Protein AF-A0A2V3XZT0-F1 (afdb_monomer_lite)

Structure (mmCIF, N/CA/C/O backbone):
data_AF-A0A2V3XZT0-F1
#
_entry.id   AF-A0A2V3XZT0-F1
#
loop_
_atom_site.group_PDB
_atom_site.id
_atom_site.type_symbol
_atom_site.label_atom_id
_atom_site.label_alt_id
_atom_site.label_comp_id
_atom_site.label_asym_id
_atom_site.label_entity_id
_atom_site.label_seq_id
_atom_site.pdbx_PDB_ins_code
_atom_site.Cartn_x
_atom_site.Cartn_y
_atom_site.Cartn_z
_atom_site.occupancy
_atom_site.B_iso_or_equiv
_atom_site.auth_seq_id
_atom_site.auth_comp_id
_atom_site.auth_asym_id
_atom_site.auth_atom_id
_atom_site.pdbx_PDB_model_num
ATOM 1 N N . MET A 1 1 ? -25.931 -14.740 40.060 1.00 30.27 1 MET A N 1
ATOM 2 C CA . MET A 1 1 ? -24.559 -14.560 39.547 1.00 30.27 1 MET A CA 1
ATOM 3 C C . MET A 1 1 ? -23.909 -15.933 39.500 1.00 30.27 1 MET A C 1
ATOM 5 O O . MET A 1 1 ? -23.509 -16.426 40.545 1.00 30.27 1 MET A O 1
ATOM 9 N N . GLN A 1 2 ? -23.904 -16.601 38.345 1.00 38.12 2 GLN A N 1
ATOM 10 C CA . GLN A 1 2 ? -23.021 -17.755 38.141 1.00 38.12 2 GLN A CA 1
ATOM 11 C C . GLN A 1 2 ? -21.610 -17.191 37.955 1.00 38.12 2 GLN A C 1
ATOM 13 O O . GLN A 1 2 ? -21.420 -16.296 37.134 1.00 38.12 2 GLN A O 1
ATOM 18 N N . GLY A 1 3 ? -20.660 -17.619 38.788 1.00 48.31 3 GLY A N 1
ATOM 19 C CA . GLY A 1 3 ? -19.266 -17.203 38.662 1.00 48.31 3 GLY A CA 1
ATOM 20 C C . GLY A 1 3 ? -18.718 -17.677 37.321 1.00 48.31 3 GLY A C 1
ATOM 21 O O . GLY A 1 3 ? -18.852 -18.849 36.986 1.00 48.31 3 GLY A O 1
ATOM 22 N N . TYR A 1 4 ? -18.152 -16.764 36.538 1.00 56.62 4 TYR A N 1
ATOM 23 C CA . TYR A 1 4 ? -17.498 -17.104 35.281 1.00 56.62 4 TYR A CA 1
ATOM 24 C C . TYR A 1 4 ? -16.163 -17.788 35.611 1.00 56.62 4 TYR A C 1
ATOM 26 O O . TYR A 1 4 ? -15.221 -17.123 36.044 1.00 56.62 4 TYR A O 1
ATOM 34 N N . TYR A 1 5 ? -16.107 -19.116 35.498 1.00 74.38 5 TYR A N 1
ATOM 35 C CA . TYR A 1 5 ? -14.884 -19.903 35.686 1.00 74.38 5 TYR A CA 1
ATOM 36 C C . TYR A 1 5 ? -14.126 -20.009 34.357 1.00 74.38 5 TYR A C 1
ATOM 38 O O . TYR A 1 5 ? -14.731 -20.248 33.312 1.00 74.38 5 TYR A O 1
ATOM 46 N N . ARG A 1 6 ? -12.801 -19.832 34.383 1.00 79.94 6 ARG A N 1
ATOM 47 C CA . ARG A 1 6 ? -11.949 -19.813 33.179 1.00 79.94 6 ARG A CA 1
ATOM 48 C C . ARG A 1 6 ? -11.601 -21.212 32.647 1.00 79.94 6 ARG A C 1
ATOM 50 O O . ARG A 1 6 ? -11.294 -21.350 31.464 1.00 79.94 6 ARG A O 1
ATOM 57 N N . PHE A 1 7 ? -11.674 -22.243 33.484 1.00 88.38 7 PHE A N 1
ATOM 58 C CA . PHE A 1 7 ? -11.333 -23.632 33.158 1.00 88.38 7 PHE A CA 1
ATOM 59 C C . PHE A 1 7 ? -12.300 -24.652 33.760 1.00 88.38 7 PHE A C 1
ATOM 61 O O . PHE A 1 7 ? -12.593 -25.665 33.123 1.00 88.38 7 PHE A O 1
ATOM 68 N N . LEU A 1 8 ? -12.748 -24.429 35.000 1.00 91.31 8 LEU A N 1
ATOM 69 C CA . LEU A 1 8 ? -13.552 -25.400 35.743 1.00 91.31 8 LEU A CA 1
ATOM 70 C C . LEU A 1 8 ? -15.021 -25.365 35.300 1.00 91.31 8 LEU A C 1
ATOM 72 O O . LEU A 1 8 ? -15.688 -24.353 35.471 1.00 91.31 8 LEU A O 1
ATOM 76 N N . ASN A 1 9 ? -15.539 -26.497 34.814 1.00 88.00 9 ASN A N 1
ATOM 77 C CA . ASN A 1 9 ? -16.948 -26.701 34.440 1.00 88.00 9 ASN A CA 1
ATOM 78 C C . ASN A 1 9 ? -17.517 -25.582 33.545 1.00 88.00 9 ASN A C 1
ATOM 80 O O . ASN A 1 9 ? -18.630 -25.094 33.742 1.00 88.00 9 ASN A O 1
ATOM 84 N N . ARG A 1 10 ? -16.721 -25.162 32.561 1.00 80.19 10 ARG A N 1
ATOM 85 C CA . ARG A 1 10 ? -17.058 -24.089 31.626 1.00 80.19 10 ARG A CA 1
ATOM 86 C C . ARG A 1 10 ? -18.337 -24.388 30.838 1.00 80.19 10 ARG A C 1
ATOM 88 O O . ARG A 1 10 ? -18.436 -25.407 30.156 1.00 80.19 10 ARG A O 1
ATOM 95 N N . CYS A 1 11 ? -19.312 -23.484 30.940 1.00 68.88 11 CYS A N 1
ATOM 96 C CA . CYS A 1 11 ? -20.627 -23.640 30.311 1.00 68.88 11 CYS A CA 1
ATOM 97 C C . CYS A 1 11 ? -20.580 -23.436 28.789 1.00 68.88 11 CYS A C 1
ATOM 99 O O . CYS A 1 11 ? -21.285 -24.127 28.060 1.00 68.88 11 CYS A O 1
ATOM 101 N N . ASP A 1 12 ? -19.719 -22.544 28.309 1.00 69.75 12 ASP A N 1
ATOM 102 C CA . ASP A 1 12 ? -19.541 -22.216 26.890 1.00 69.75 12 ASP A CA 1
ATOM 103 C C . ASP A 1 12 ? -18.964 -23.377 26.062 1.00 69.75 12 ASP A C 1
ATOM 105 O O . ASP A 1 12 ? -19.271 -23.521 24.883 1.00 69.75 12 ASP A O 1
ATOM 109 N N . ILE A 1 13 ? -18.220 -24.298 26.681 1.00 67.25 13 ILE A N 1
ATOM 110 C CA . ILE A 1 13 ? -17.752 -25.522 26.004 1.00 67.25 13 ILE A CA 1
ATOM 111 C C . ILE A 1 13 ? -18.930 -26.411 25.576 1.00 67.25 13 ILE A C 1
ATOM 113 O O . ILE A 1 13 ? -18.856 -27.115 24.566 1.00 67.25 13 ILE A O 1
ATOM 117 N N . THR A 1 14 ? -20.044 -26.362 26.316 1.00 71.38 14 THR A N 1
ATOM 118 C CA . THR A 1 14 ? -21.263 -27.082 25.924 1.00 71.38 14 THR A CA 1
ATOM 119 C C . THR A 1 14 ? -21.934 -26.477 24.695 1.00 71.38 14 THR A C 1
ATOM 121 O O . THR A 1 14 ? -22.666 -27.185 23.999 1.00 71.38 14 THR A O 1
ATOM 124 N N . ASP A 1 15 ? -21.676 -25.200 24.402 1.00 76.81 15 ASP A N 1
ATOM 125 C CA . ASP A 1 15 ? -22.155 -24.539 23.192 1.00 76.81 15 ASP A CA 1
ATOM 126 C C . ASP A 1 15 ? -21.325 -24.981 21.976 1.00 76.81 15 ASP A C 1
ATOM 128 O O . ASP A 1 15 ? -21.918 -25.341 20.962 1.00 76.81 15 ASP A O 1
ATOM 132 N N . GLY A 1 16 ? -20.001 -25.142 22.114 1.00 76.69 16 GLY A N 1
ATOM 133 C CA . GLY A 1 16 ? -19.123 -25.640 21.038 1.00 76.69 16 GLY A CA 1
ATOM 134 C C . GLY A 1 16 ? -19.562 -26.994 20.459 1.00 76.69 16 GLY A C 1
ATOM 135 O O . GLY A 1 16 ? -19.814 -27.122 19.258 1.00 76.69 16 GLY A O 1
ATOM 136 N N . PHE A 1 17 ? -19.795 -28.001 21.313 1.00 85.06 17 PHE A N 1
ATOM 137 C CA . PHE A 1 17 ? -20.311 -29.295 20.838 1.00 85.06 17 PHE A CA 1
ATOM 138 C C . PHE A 1 17 ? -21.756 -29.208 20.315 1.00 85.06 17 PHE A C 1
ATOM 140 O O . PHE A 1 17 ? -22.126 -29.912 19.369 1.00 85.06 17 PHE A O 1
ATOM 147 N N . ARG A 1 18 ? -22.595 -28.347 20.910 1.00 83.62 18 ARG A N 1
ATOM 148 C CA . ARG A 1 18 ? -23.968 -28.122 20.431 1.00 83.62 18 ARG A CA 1
ATOM 149 C C . ARG A 1 18 ? -23.962 -27.560 19.013 1.00 83.62 18 ARG A C 1
ATOM 151 O O . ARG A 1 18 ? -24.759 -28.009 18.190 1.00 83.62 18 ARG A O 1
ATOM 158 N N . ASP A 1 19 ? -23.081 -26.614 18.732 1.00 80.38 19 ASP A N 1
ATOM 159 C CA . ASP A 1 19 ? -22.975 -25.964 17.431 1.00 80.38 19 ASP A CA 1
ATOM 160 C C . ASP A 1 19 ? -22.351 -26.901 16.394 1.00 80.38 19 ASP A C 1
ATOM 162 O O . ASP A 1 19 ? -22.876 -27.009 15.285 1.00 80.38 19 ASP A O 1
ATOM 166 N N . ALA A 1 20 ? -21.373 -27.721 16.792 1.00 79.56 20 ALA A N 1
ATOM 167 C CA . ALA A 1 20 ? -20.876 -28.816 15.960 1.00 79.56 20 ALA A CA 1
ATOM 168 C C . ALA A 1 20 ? -21.996 -29.768 15.503 1.00 79.56 20 ALA A C 1
ATOM 170 O O . ALA A 1 20 ? -22.026 -30.180 14.343 1.00 79.56 20 ALA A O 1
ATOM 171 N N . LYS A 1 21 ? -22.947 -30.085 16.393 1.00 81.19 21 LYS A N 1
ATOM 172 C CA . LYS A 1 21 ? -24.099 -30.949 16.086 1.00 81.19 21 LYS A CA 1
ATOM 173 C C . LYS A 1 21 ? -25.140 -30.282 15.180 1.00 81.19 21 LYS A C 1
ATOM 175 O O . LYS A 1 21 ? -25.828 -30.986 14.446 1.00 81.19 21 LYS A O 1
ATOM 180 N N . LYS A 1 22 ? -25.290 -28.954 15.237 1.00 79.75 22 LYS A N 1
ATOM 181 C CA . LYS A 1 22 ? -26.210 -28.208 14.356 1.00 79.75 22 LYS A CA 1
ATOM 182 C C . LYS A 1 22 ? -25.705 -28.103 12.916 1.00 79.75 22 LYS A C 1
ATOM 184 O O . LYS A 1 22 ? -26.500 -27.774 12.040 1.00 79.75 22 LYS A O 1
ATOM 189 N N . GLY A 1 23 ? -24.415 -28.342 12.679 1.00 74.50 23 GLY A N 1
ATOM 190 C CA . GLY A 1 23 ? -23.828 -28.286 11.345 1.00 74.50 23 GLY A CA 1
ATOM 191 C C . GLY A 1 23 ? -24.494 -29.257 10.366 1.00 74.50 23 GLY A C 1
ATOM 192 O O . GLY A 1 23 ? -24.858 -30.376 10.730 1.00 74.50 23 GLY A O 1
ATOM 193 N N . SER A 1 24 ? -24.604 -28.838 9.103 1.00 72.19 24 SER A N 1
ATOM 194 C CA . SER A 1 24 ? -25.291 -29.572 8.028 1.00 72.19 24 SER A CA 1
ATOM 195 C C . SER A 1 24 ? -24.728 -30.976 7.762 1.00 72.19 24 SER A C 1
ATOM 197 O O . SER A 1 24 ? -25.437 -31.830 7.236 1.00 72.19 24 SER A O 1
ATOM 199 N N . PHE A 1 25 ? -23.474 -31.235 8.151 1.00 81.00 25 PHE A N 1
ATOM 200 C CA . PHE A 1 25 ? -22.753 -32.485 7.886 1.00 81.00 25 PHE A CA 1
ATOM 201 C C . PHE A 1 25 ? -22.088 -33.051 9.152 1.00 81.00 25 PHE A C 1
ATOM 203 O O . PHE A 1 25 ? -20.871 -33.230 9.221 1.00 81.00 25 PHE A O 1
ATOM 210 N N . PHE A 1 26 ? -22.890 -33.316 10.187 1.00 85.69 26 PHE A N 1
ATOM 211 C CA . PHE A 1 26 ? -22.424 -33.930 11.434 1.00 85.69 26 PHE A CA 1
ATOM 212 C C . PHE A 1 26 ? -22.287 -35.460 11.319 1.00 85.69 26 PHE A C 1
ATOM 214 O O . PHE A 1 26 ? -23.223 -36.154 10.923 1.00 85.69 26 PHE A O 1
ATOM 221 N N . VAL A 1 27 ? -21.140 -36.001 11.746 1.00 88.56 27 VAL A N 1
ATOM 222 C CA . VAL A 1 27 ? -20.885 -37.449 11.829 1.00 88.56 27 VAL A CA 1
ATOM 223 C C . VAL A 1 27 ? -20.748 -37.871 13.288 1.00 88.56 27 VAL A C 1
ATOM 225 O O . VAL A 1 27 ? -19.898 -37.370 14.023 1.00 88.56 27 VAL A O 1
ATOM 228 N N . ASP A 1 28 ? -21.562 -38.837 13.707 1.00 91.25 28 ASP A N 1
ATOM 229 C CA . ASP A 1 28 ? -21.608 -39.289 15.096 1.00 91.25 28 ASP A CA 1
ATOM 230 C C . ASP A 1 28 ? -20.391 -40.144 15.498 1.00 91.25 28 ASP A C 1
ATOM 232 O O . ASP A 1 28 ? -20.284 -41.328 15.157 1.00 91.25 28 ASP A O 1
ATOM 236 N N . LYS A 1 29 ? -19.509 -39.539 16.306 1.00 93.19 29 LYS A N 1
ATOM 237 C CA . LYS A 1 29 ? -18.334 -40.165 16.940 1.00 93.19 29 LYS A CA 1
ATOM 238 C C . LYS A 1 29 ? -18.506 -40.421 18.445 1.00 93.19 29 LYS A C 1
ATOM 240 O O . LYS A 1 29 ? -17.530 -40.700 19.141 1.00 93.19 29 LYS A O 1
ATOM 245 N N . SER A 1 30 ? -19.733 -40.361 18.961 1.00 94.12 30 SER A N 1
ATOM 246 C CA . SER A 1 30 ? -20.026 -40.407 20.402 1.00 94.12 30 SER A CA 1
ATOM 247 C C . SER A 1 30 ? -19.622 -41.702 21.105 1.00 94.12 30 SER A C 1
ATOM 249 O O . SER A 1 30 ? -19.396 -41.690 22.313 1.00 94.12 30 SER A O 1
ATOM 251 N N . LEU A 1 31 ? -19.442 -42.809 20.378 1.00 94.75 31 LEU A N 1
ATOM 252 C CA . LEU A 1 31 ? -18.937 -44.059 20.957 1.00 94.75 31 LEU A CA 1
ATOM 253 C C . LEU A 1 31 ? -17.509 -43.947 21.513 1.00 94.75 31 LEU A C 1
ATOM 255 O O . LEU A 1 31 ? -17.135 -44.777 22.337 1.00 94.75 31 LEU A O 1
ATOM 259 N N . LEU A 1 32 ? -16.754 -42.891 21.180 1.00 94.56 32 LEU A N 1
ATOM 260 C CA . LEU A 1 32 ? -15.506 -42.574 21.876 1.00 94.56 32 LEU A CA 1
ATOM 261 C C . LEU A 1 32 ? -15.729 -42.457 23.393 1.00 94.56 32 LEU A C 1
ATOM 263 O O . LEU A 1 32 ? -14.935 -42.984 24.163 1.00 94.56 32 LEU A O 1
ATOM 267 N N . ILE A 1 33 ? -16.842 -41.857 23.833 1.00 95.56 33 ILE A N 1
ATOM 268 C CA . ILE A 1 33 ? -17.192 -41.735 25.259 1.00 95.56 33 ILE A CA 1
ATOM 269 C C . ILE A 1 33 ? -17.237 -43.111 25.932 1.00 95.56 33 ILE A C 1
ATOM 271 O O . ILE A 1 33 ? -16.727 -43.273 27.036 1.00 95.56 33 ILE A O 1
ATOM 275 N N . LYS A 1 34 ? -17.796 -44.126 25.261 1.00 95.12 34 LYS A N 1
ATOM 276 C CA . LYS A 1 34 ? -17.886 -45.493 25.797 1.00 95.12 34 LYS A CA 1
ATOM 277 C C . LYS A 1 34 ? -16.503 -46.069 26.090 1.00 95.12 34 LYS A C 1
ATOM 279 O O . LYS A 1 34 ? -16.319 -46.726 27.114 1.00 95.12 34 LYS A O 1
ATOM 284 N N . GLU A 1 35 ? -15.551 -45.830 25.194 1.00 94.06 35 GLU A N 1
ATOM 285 C CA . GLU A 1 35 ? -14.173 -46.292 25.351 1.00 94.06 35 GLU A CA 1
ATOM 286 C C . GLU A 1 35 ? -13.458 -45.548 26.484 1.00 94.06 35 GLU A C 1
ATOM 288 O O . GLU A 1 35 ? -12.752 -46.166 27.280 1.00 94.06 35 GLU A O 1
ATOM 293 N N . ILE A 1 36 ? -13.677 -44.233 26.600 1.00 95.50 36 ILE A N 1
ATOM 294 C CA . ILE A 1 36 ? -13.049 -43.400 27.633 1.00 95.50 36 ILE A CA 1
ATOM 295 C C . ILE A 1 36 ? -13.644 -43.656 29.024 1.00 95.50 36 ILE A C 1
ATOM 297 O O . ILE A 1 36 ? -12.885 -43.712 29.992 1.00 95.50 36 ILE A O 1
ATOM 301 N N . ASN A 1 37 ? -14.952 -43.915 29.140 1.00 95.62 37 ASN A N 1
ATOM 302 C CA . ASN A 1 37 ? -15.608 -44.249 30.413 1.00 95.62 37 ASN A CA 1
ATOM 303 C C . ASN A 1 37 ? -14.916 -45.421 31.120 1.00 95.62 37 ASN A C 1
ATOM 305 O O . ASN A 1 37 ? -14.656 -45.358 32.318 1.00 95.62 37 ASN A O 1
ATOM 309 N N . GLN A 1 38 ? -14.510 -46.447 30.366 1.00 93.44 38 GLN A N 1
ATOM 310 C CA . GLN A 1 38 ? -13.819 -47.623 30.908 1.00 93.44 38 GLN A CA 1
ATOM 311 C C . GLN A 1 38 ? -12.440 -47.308 31.506 1.00 93.44 38 GLN A C 1
ATOM 313 O O . GLN A 1 38 ? -11.868 -48.145 32.203 1.00 93.44 38 GLN A O 1
ATOM 318 N N . LYS A 1 39 ? -11.869 -46.133 31.210 1.00 95.25 39 LYS A N 1
ATOM 319 C CA . LYS A 1 39 ? -10.532 -45.724 31.662 1.00 95.25 39 LYS A CA 1
ATOM 320 C C . LYS A 1 39 ? -10.575 -44.817 32.888 1.00 95.25 39 LYS A C 1
ATOM 322 O O . LYS A 1 39 ? -9.560 -44.718 33.584 1.00 95.25 39 LYS A O 1
ATOM 327 N N . ILE A 1 40 ? -11.718 -44.200 33.188 1.00 95.69 40 ILE A N 1
ATOM 328 C CA . ILE A 1 40 ? -11.876 -43.272 34.315 1.00 95.69 40 ILE A CA 1
ATOM 329 C C . ILE A 1 40 ? -11.560 -43.980 35.633 1.00 95.69 40 ILE A C 1
ATOM 331 O O . ILE A 1 40 ? -12.015 -45.089 35.896 1.00 95.69 40 ILE A O 1
ATOM 335 N N . SER A 1 41 ? -10.751 -43.334 36.475 1.00 92.31 41 SER A N 1
ATOM 336 C CA . SER A 1 41 ? -10.322 -43.865 37.776 1.00 92.31 41 SER A CA 1
ATOM 337 C C . SER A 1 41 ? -9.589 -45.222 37.721 1.00 92.31 41 SER A C 1
ATOM 339 O O . SER A 1 41 ? -9.397 -45.864 38.755 1.00 92.31 41 SER A O 1
ATOM 341 N N . THR A 1 42 ? -9.095 -45.636 36.549 1.00 94.00 42 THR A N 1
ATOM 342 C CA . THR A 1 42 ? -8.246 -46.829 36.386 1.00 94.00 42 THR A CA 1
ATOM 343 C C . THR A 1 42 ? -6.757 -46.464 36.306 1.00 94.00 42 THR A C 1
ATOM 345 O O . THR A 1 42 ? -6.374 -45.294 36.352 1.00 94.00 42 THR A O 1
ATOM 348 N N . LYS A 1 43 ? -5.878 -47.464 36.157 1.00 88.94 43 LYS A N 1
ATOM 349 C CA . LYS A 1 43 ? -4.454 -47.224 35.850 1.00 88.94 43 LYS A CA 1
ATOM 350 C C . LYS A 1 43 ? -4.225 -46.696 34.427 1.00 88.94 43 LYS A C 1
ATOM 352 O O . LYS A 1 43 ? -3.176 -46.120 34.173 1.00 88.94 43 LYS A O 1
ATOM 357 N N . GLU A 1 44 ? -5.196 -46.853 33.530 1.00 91.88 44 GLU A N 1
ATOM 358 C CA . GLU A 1 44 ? -5.125 -46.436 32.122 1.00 91.88 44 GLU A CA 1
ATOM 359 C C . GLU A 1 44 ? -5.729 -45.040 31.882 1.00 91.88 44 GLU A C 1
ATOM 361 O O . GLU A 1 44 ? -5.990 -44.650 30.748 1.00 91.88 44 GLU A O 1
ATOM 366 N N . LYS A 1 45 ? -5.948 -44.269 32.954 1.00 94.94 45 LYS A N 1
ATOM 367 C CA . LYS A 1 45 ? -6.617 -42.959 32.943 1.00 94.94 45 LYS A CA 1
ATOM 368 C C . LYS A 1 45 ? -5.828 -41.806 32.300 1.00 94.94 45 LYS A C 1
ATOM 370 O O . LYS A 1 45 ? -6.307 -40.678 32.311 1.00 94.94 45 LYS A O 1
ATOM 375 N N . PHE A 1 46 ? -4.616 -42.046 31.807 1.00 96.25 46 PHE A N 1
ATOM 376 C CA . PHE A 1 46 ? -3.768 -41.029 31.180 1.00 96.25 46 PHE A CA 1
ATOM 377 C C . PHE A 1 46 ? -3.666 -41.323 29.686 1.00 96.25 46 PHE A C 1
ATOM 379 O O . PHE A 1 46 ? -3.014 -42.285 29.279 1.00 96.25 46 PHE A O 1
ATOM 386 N N . ILE A 1 47 ? -4.329 -40.506 28.873 1.00 96.12 47 ILE A N 1
ATOM 387 C CA . ILE A 1 47 ? -4.516 -40.739 27.443 1.00 96.12 47 ILE A CA 1
ATOM 388 C C . ILE A 1 47 ? -3.973 -39.544 26.664 1.00 96.12 47 ILE A C 1
ATOM 390 O O . ILE A 1 47 ? -4.313 -38.397 26.948 1.00 96.12 47 ILE A O 1
ATOM 394 N N . CYS A 1 48 ? -3.114 -39.822 25.687 1.00 94.25 48 CYS A N 1
ATOM 395 C CA . CYS A 1 48 ? -2.586 -38.830 24.760 1.00 94.25 48 CYS A CA 1
ATOM 396 C C . CYS A 1 48 ? -2.946 -39.244 23.337 1.00 94.25 48 CYS A C 1
ATOM 398 O O . CYS A 1 48 ? -2.617 -40.356 22.922 1.00 94.25 48 CYS A O 1
ATOM 400 N N . VAL A 1 49 ? -3.620 -38.367 22.600 1.00 93.19 49 VAL A N 1
ATOM 401 C CA . VAL A 1 49 ? -4.036 -38.625 21.220 1.00 93.19 49 VAL A CA 1
ATOM 402 C C . VAL A 1 49 ? -3.369 -37.624 20.287 1.00 93.19 49 VAL A C 1
ATOM 404 O O . VAL A 1 49 ? -3.710 -36.439 20.290 1.00 93.19 49 VAL A O 1
ATOM 407 N N . SER A 1 50 ? -2.436 -38.104 19.467 1.00 89.88 50 SER A N 1
ATOM 408 C CA . SER A 1 50 ? -1.753 -37.295 18.460 1.00 89.88 50 SER A CA 1
ATOM 409 C C . SER A 1 50 ? -2.312 -37.556 17.063 1.00 89.88 50 SER A C 1
ATOM 411 O O . SER A 1 50 ? -2.323 -38.684 16.563 1.00 89.88 50 SER A O 1
ATOM 413 N N . ARG A 1 51 ? -2.814 -36.495 16.426 1.00 87.62 51 ARG A N 1
ATOM 414 C CA . ARG A 1 51 ? -3.372 -36.551 15.068 1.00 87.62 51 ARG A CA 1
ATOM 415 C C . ARG A 1 51 ? -3.200 -35.223 14.322 1.00 87.62 51 ARG A C 1
ATOM 417 O O . ARG A 1 51 ? -3.134 -34.175 14.976 1.00 87.62 51 ARG A O 1
ATOM 424 N N . PRO A 1 52 ? -3.186 -35.235 12.975 1.00 86.06 52 PRO A N 1
ATOM 425 C CA . PRO A 1 52 ? -2.971 -34.044 12.160 1.00 86.06 52 PRO A CA 1
ATOM 426 C C . PRO A 1 52 ? -3.944 -32.902 12.472 1.00 86.06 52 PRO A C 1
ATOM 428 O O . PRO A 1 52 ? -5.015 -33.092 13.070 1.00 86.06 52 PRO A O 1
ATOM 431 N N . ARG A 1 53 ? -3.587 -31.676 12.070 1.00 77.38 53 ARG A N 1
ATOM 432 C CA . ARG A 1 53 ? -4.547 -30.554 12.056 1.00 77.38 53 ARG A CA 1
ATOM 433 C C . ARG A 1 53 ? -5.773 -30.968 11.233 1.00 77.38 53 ARG A C 1
ATOM 435 O O . ARG A 1 53 ? -5.638 -31.765 10.315 1.00 77.38 53 ARG A O 1
ATOM 442 N N . ARG A 1 54 ? -6.958 -30.452 11.584 1.00 78.00 54 ARG A N 1
ATOM 443 C CA . ARG A 1 54 ? -8.230 -30.694 10.863 1.00 78.00 54 ARG A CA 1
ATOM 444 C C . ARG A 1 54 ? -8.854 -32.095 10.989 1.00 78.00 54 ARG A C 1
ATOM 446 O O . ARG A 1 54 ? -9.921 -32.353 10.451 1.00 78.00 54 ARG A O 1
ATOM 453 N N . PHE A 1 55 ? -8.284 -32.974 11.812 1.00 85.50 55 PHE A N 1
ATOM 454 C CA . PHE A 1 55 ? -8.869 -34.286 12.137 1.00 85.50 55 PHE A CA 1
ATOM 455 C C . PHE A 1 55 ? -9.774 -34.257 13.388 1.00 85.50 55 PHE A C 1
ATOM 457 O O . PHE A 1 55 ? -9.781 -35.195 14.178 1.00 85.50 55 PHE A O 1
ATOM 464 N N . GLY A 1 56 ? -10.513 -33.162 13.618 1.00 81.25 56 GLY A N 1
ATOM 465 C CA . GLY A 1 56 ? -11.555 -33.087 14.660 1.00 81.25 56 GLY A CA 1
ATOM 466 C C . GLY A 1 56 ? -11.073 -33.243 16.113 1.00 81.25 56 GLY A C 1
ATOM 467 O O . GLY A 1 56 ? -11.755 -33.880 16.918 1.00 81.25 56 GLY A O 1
ATOM 468 N N . LYS A 1 57 ? -9.885 -32.711 16.455 1.00 87.81 57 LYS A N 1
ATOM 469 C CA . LYS A 1 57 ? -9.321 -32.731 17.825 1.00 87.81 57 LYS A CA 1
ATOM 470 C C . LYS A 1 57 ? -10.225 -32.034 18.836 1.00 87.81 57 LYS A C 1
ATOM 472 O O . LYS A 1 57 ? -10.745 -32.701 19.729 1.00 87.81 57 LYS A O 1
ATOM 477 N N . THR A 1 58 ? -10.451 -30.745 18.623 1.00 85.12 58 THR A N 1
ATOM 478 C CA . THR A 1 58 ? -11.217 -29.865 19.508 1.00 85.12 58 THR A CA 1
ATOM 479 C C . THR A 1 58 ? -12.654 -30.353 19.679 1.00 85.12 58 THR A C 1
ATOM 481 O O . THR A 1 58 ? -13.088 -30.568 20.803 1.00 85.12 58 THR A O 1
ATOM 484 N N . THR A 1 59 ? -13.340 -30.722 18.590 1.00 86.75 59 THR A N 1
ATOM 485 C CA . THR A 1 59 ? -14.711 -31.271 18.646 1.00 86.75 59 THR A CA 1
ATOM 486 C C . THR A 1 59 ? -14.823 -32.519 19.525 1.00 86.75 59 THR A C 1
ATOM 488 O O . THR A 1 59 ? -15.819 -32.713 20.220 1.00 86.75 59 THR A O 1
ATOM 491 N N . ALA A 1 60 ? -13.802 -33.385 19.528 1.00 90.25 60 ALA A N 1
ATOM 492 C CA . ALA A 1 60 ? -13.797 -34.554 20.402 1.00 90.25 60 ALA A CA 1
ATOM 493 C C . ALA A 1 60 ? -13.630 -34.166 21.880 1.00 90.25 60 ALA A C 1
ATOM 495 O O . ALA A 1 60 ? -14.289 -34.760 22.732 1.00 90.25 60 ALA A O 1
ATOM 496 N N . LEU A 1 61 ? -12.788 -33.174 22.192 1.00 92.56 61 LEU A N 1
ATOM 497 C CA . LEU A 1 61 ? -12.644 -32.676 23.561 1.00 92.56 61 LEU A CA 1
ATOM 498 C C . LEU A 1 61 ? -13.908 -31.959 24.044 1.00 92.56 61 LEU A C 1
ATOM 500 O O . LEU A 1 61 ? -14.335 -32.215 25.164 1.00 92.56 61 LEU A O 1
ATOM 504 N N . GLU A 1 62 ? -14.538 -31.129 23.213 1.00 91.56 62 GLU A N 1
ATOM 505 C CA . GLU A 1 62 ? -15.804 -30.452 23.531 1.00 91.56 62 GLU A CA 1
ATOM 506 C C . GLU A 1 62 ? -16.928 -31.459 23.799 1.00 91.56 62 GLU A C 1
ATOM 508 O O . GLU A 1 62 ? -17.698 -31.304 24.750 1.00 91.56 62 GLU A O 1
ATOM 513 N N . MET A 1 63 ? -16.989 -32.540 23.011 1.00 93.44 63 MET A N 1
ATOM 514 C CA . MET A 1 63 ? -17.921 -33.647 23.231 1.00 93.44 63 MET A CA 1
ATOM 515 C C . MET A 1 63 ? -17.689 -34.324 24.589 1.00 93.44 63 MET A C 1
ATOM 517 O O . MET A 1 63 ? -18.641 -34.528 25.345 1.00 93.44 63 MET A O 1
ATOM 521 N N . LEU A 1 64 ? -16.436 -34.667 24.916 1.00 94.94 64 LEU A N 1
ATOM 522 C CA . LEU A 1 64 ? -16.086 -35.280 26.203 1.00 94.94 64 LEU A CA 1
ATOM 523 C C . LEU A 1 64 ? -16.371 -34.318 27.367 1.00 94.94 64 LEU A C 1
ATOM 525 O O . LEU A 1 64 ? -16.960 -34.726 28.366 1.00 94.94 64 LEU A O 1
ATOM 529 N N . ALA A 1 65 ? -16.017 -33.039 27.228 1.00 93.81 65 ALA A N 1
ATOM 530 C CA . ALA A 1 65 ? -16.258 -32.008 28.233 1.00 93.81 65 ALA A CA 1
ATOM 531 C C . ALA A 1 65 ? -17.753 -31.853 28.525 1.00 93.81 65 ALA A C 1
ATOM 533 O O . ALA A 1 65 ? -18.159 -31.904 29.687 1.00 93.81 65 ALA A O 1
ATOM 534 N N . SER A 1 66 ? -18.563 -31.757 27.466 1.00 92.50 66 SER A N 1
ATOM 535 C CA . SER A 1 66 ? -20.022 -31.657 27.551 1.00 92.50 66 SER A CA 1
ATOM 536 C C . SER A 1 66 ? -20.641 -32.879 28.224 1.00 92.50 66 SER A C 1
ATOM 538 O O . SER A 1 66 ? -21.567 -32.743 29.018 1.00 92.50 66 SER A O 1
ATOM 540 N N . TYR A 1 67 ? -20.136 -34.080 27.928 1.00 94.81 67 TYR A N 1
ATOM 541 C CA . TYR A 1 67 ? -20.632 -35.314 28.531 1.00 94.81 67 TYR A CA 1
ATOM 542 C C . TYR A 1 67 ? -20.284 -35.419 30.023 1.00 94.81 67 TYR A C 1
ATOM 544 O O . TYR A 1 67 ? -21.141 -35.785 30.827 1.00 94.81 67 TYR A O 1
ATOM 552 N N . TYR A 1 68 ? -19.046 -35.098 30.411 1.00 95.94 68 TYR A N 1
ATOM 553 C CA . TYR A 1 68 ? -18.561 -35.343 31.770 1.00 95.94 68 TYR A CA 1
ATOM 554 C C . TYR A 1 68 ? -18.921 -34.254 32.783 1.00 95.94 68 TYR A C 1
ATOM 556 O O . TYR A 1 68 ? -19.082 -34.575 33.962 1.00 95.94 68 TYR A O 1
ATOM 564 N N . THR A 1 69 ? -19.031 -32.988 32.366 1.00 91.94 69 THR A N 1
ATOM 565 C CA . THR A 1 69 ? -19.131 -31.859 33.305 1.00 91.94 69 THR A CA 1
ATOM 566 C C . THR A 1 69 ? -20.367 -31.930 34.197 1.00 91.94 69 THR A C 1
ATOM 568 O O . THR A 1 69 ? -21.490 -32.063 33.717 1.00 91.94 69 THR A O 1
ATOM 571 N N . LYS A 1 70 ? -20.171 -31.824 35.515 1.00 89.12 70 LYS A N 1
ATOM 572 C CA . LYS A 1 70 ? -21.248 -31.885 36.514 1.00 89.12 70 LYS A CA 1
ATOM 573 C C . LYS A 1 70 ? -22.149 -30.652 36.557 1.00 89.12 70 LYS A C 1
ATOM 575 O O . LYS A 1 70 ? -23.145 -30.659 37.275 1.00 89.12 70 LYS A O 1
ATOM 580 N N . GLU A 1 71 ? -21.796 -29.590 35.836 1.00 83.19 71 GLU A N 1
ATOM 581 C CA . GLU A 1 71 ? -22.608 -28.377 35.749 1.00 83.19 71 GLU A CA 1
ATOM 582 C C . GLU A 1 71 ? -23.390 -28.353 34.430 1.00 83.19 71 GLU A C 1
ATOM 584 O O . GLU A 1 71 ? -22.836 -28.558 33.355 1.00 83.19 71 GLU A O 1
ATOM 589 N N . GLY A 1 72 ? -24.701 -28.115 34.516 1.00 74.31 72 GLY A N 1
ATOM 590 C CA . GLY A 1 72 ? -25.615 -28.169 33.372 1.00 74.31 72 GLY A CA 1
ATOM 591 C C . GLY A 1 72 ? -26.305 -29.527 33.189 1.00 74.31 72 GLY A C 1
ATOM 592 O O . GLY A 1 72 ? -26.147 -30.450 33.983 1.00 74.31 72 GLY A O 1
ATOM 593 N N . ASN A 1 73 ? -27.132 -29.631 32.148 1.00 80.00 73 ASN A N 1
ATOM 594 C CA . ASN A 1 73 ? -27.808 -30.870 31.755 1.00 80.00 73 ASN A CA 1
ATOM 595 C C . ASN A 1 73 ? -27.444 -31.170 30.304 1.00 80.00 73 ASN A C 1
ATOM 597 O O . ASN A 1 73 ? -28.024 -30.576 29.405 1.00 80.00 73 ASN A O 1
ATOM 601 N N . ALA A 1 74 ? -26.495 -32.073 30.067 1.00 84.19 74 ALA A N 1
ATOM 602 C CA . ALA A 1 74 ? -26.032 -32.388 28.718 1.00 84.19 74 ALA A CA 1
ATOM 603 C C . ALA A 1 74 ? -26.813 -33.537 28.063 1.00 84.19 74 ALA A C 1
ATOM 605 O O . ALA A 1 74 ? -26.566 -33.861 26.904 1.00 84.19 74 ALA A O 1
ATOM 606 N N . ASP A 1 75 ? -27.779 -34.147 28.761 1.00 87.94 75 ASP A N 1
ATOM 607 C CA . ASP A 1 75 ? -28.495 -35.339 28.287 1.00 87.94 75 ASP A CA 1
ATOM 608 C C . ASP A 1 75 ? -29.152 -35.130 26.915 1.00 87.94 75 ASP A C 1
ATOM 610 O O . ASP A 1 75 ? -29.163 -36.036 26.078 1.00 87.94 75 ASP A O 1
ATOM 614 N N . TYR A 1 76 ? -29.654 -33.915 26.669 1.00 88.94 76 TYR A N 1
ATOM 615 C CA . TYR A 1 76 ? -30.297 -33.545 25.410 1.00 88.94 76 TYR A CA 1
ATOM 616 C C . TYR A 1 76 ? -29.312 -33.445 24.233 1.00 88.94 76 TYR A C 1
ATOM 618 O O . TYR A 1 76 ? -29.697 -33.709 23.091 1.00 88.94 76 TYR A O 1
ATOM 626 N N . LEU A 1 77 ? -28.039 -33.110 24.487 1.00 88.88 77 LEU A N 1
ATOM 627 C CA . LEU A 1 77 ? -27.008 -32.996 23.447 1.00 88.88 77 LEU A CA 1
ATOM 628 C C . LEU A 1 77 ? -26.705 -34.354 22.814 1.00 88.88 77 LEU A C 1
ATOM 630 O O . LEU A 1 77 ? -26.431 -34.431 21.617 1.00 88.88 77 LEU A O 1
ATOM 634 N N . PHE A 1 78 ? -26.852 -35.435 23.578 1.00 92.38 78 PHE A N 1
ATOM 635 C CA . PHE A 1 78 ? -26.592 -36.800 23.120 1.00 92.38 78 PHE A CA 1
ATOM 636 C C . PHE A 1 78 ? -27.850 -37.544 22.658 1.00 92.38 78 PHE A C 1
ATOM 638 O O . PHE A 1 78 ? -27.783 -38.732 22.347 1.00 92.38 78 PHE A O 1
ATOM 645 N N . ASN A 1 79 ? -29.000 -36.867 22.573 1.00 87.25 79 ASN A N 1
ATOM 646 C CA . ASN A 1 79 ? -30.189 -37.460 21.965 1.00 87.25 79 ASN A CA 1
ATOM 647 C C . ASN A 1 79 ? -29.912 -37.811 20.498 1.00 87.25 79 ASN A C 1
ATOM 649 O O . ASN A 1 79 ? -29.343 -36.997 19.761 1.00 87.25 79 ASN A O 1
ATOM 653 N N . ASN A 1 80 ? -30.344 -39.006 20.093 1.00 87.31 80 ASN A N 1
ATOM 654 C CA . ASN A 1 80 ? -30.146 -39.581 18.759 1.00 87.31 80 ASN A CA 1
ATOM 655 C C . ASN A 1 80 ? -28.674 -39.842 18.383 1.00 87.31 80 ASN A C 1
ATOM 657 O O . ASN A 1 80 ? -28.370 -39.975 17.202 1.00 87.31 80 ASN A O 1
ATOM 661 N N . LEU A 1 81 ? -27.766 -39.903 19.366 1.00 93.75 81 LEU A N 1
ATOM 662 C CA . LEU A 1 81 ? -26.384 -40.349 19.167 1.00 93.75 81 LEU A CA 1
ATOM 663 C C . LEU A 1 81 ? -26.203 -41.780 19.692 1.00 93.75 81 LEU A C 1
ATOM 665 O O . LEU A 1 81 ? -26.798 -42.154 20.704 1.00 93.75 81 LEU A O 1
ATOM 669 N N . LYS A 1 82 ? -25.320 -42.553 19.056 1.00 94.56 82 LYS A N 1
ATOM 670 C CA . LYS A 1 82 ? -25.026 -43.967 19.349 1.00 94.56 82 LYS A CA 1
ATOM 671 C C . LYS A 1 82 ? -24.668 -44.218 20.812 1.00 94.56 82 LYS A C 1
ATOM 673 O O . LYS A 1 82 ? -25.014 -45.263 21.356 1.00 94.56 82 LYS A O 1
ATOM 678 N N . ILE A 1 83 ? -24.000 -43.274 21.486 1.00 94.38 83 ILE A N 1
ATOM 679 C CA . ILE A 1 83 ? -23.667 -43.433 22.908 1.00 94.38 83 ILE A CA 1
ATOM 680 C C . ILE A 1 83 ? -24.913 -43.601 23.788 1.00 94.38 83 ILE A C 1
ATOM 682 O O . ILE A 1 83 ? -24.853 -44.368 24.745 1.00 94.38 83 ILE A O 1
ATOM 686 N N . LYS A 1 84 ? -26.045 -42.964 23.443 1.00 93.75 84 LYS A N 1
ATOM 687 C CA . LYS A 1 84 ? -27.311 -43.028 24.198 1.00 93.75 84 LYS A CA 1
ATOM 688 C C . LYS A 1 84 ? -27.846 -44.457 24.319 1.00 93.75 84 LYS A C 1
ATOM 690 O O . LYS A 1 84 ? -28.498 -44.786 25.303 1.00 93.75 84 LYS A O 1
ATOM 695 N N . GLU A 1 85 ? -27.562 -45.288 23.319 1.00 93.31 85 GLU A N 1
ATOM 696 C CA . GLU A 1 85 ? -28.023 -46.677 23.218 1.00 93.31 85 GLU A CA 1
ATOM 697 C C . GLU A 1 85 ? -27.169 -47.643 24.054 1.00 93.31 85 GLU A C 1
ATOM 699 O O . GLU A 1 85 ? -27.519 -48.809 24.235 1.00 93.31 85 GLU A O 1
ATOM 704 N N . THR A 1 86 ? -26.033 -47.176 24.579 1.00 93.88 86 THR A N 1
ATOM 705 C CA . THR A 1 86 ? -25.131 -47.995 25.392 1.00 93.88 86 THR A CA 1
ATOM 706 C C . THR A 1 86 ? -25.607 -48.094 26.843 1.00 93.88 86 THR A C 1
ATOM 708 O O . THR A 1 86 ? -26.080 -47.124 27.432 1.00 93.88 86 THR A O 1
ATOM 711 N N . GLN A 1 87 ? -25.425 -49.266 27.462 1.00 91.19 87 GLN A N 1
ATOM 712 C CA . GLN A 1 87 ? -25.775 -49.490 28.874 1.00 91.19 87 GLN A CA 1
ATOM 713 C C . GLN A 1 87 ? -24.997 -48.568 29.829 1.00 91.19 87 GLN A C 1
ATOM 715 O O . GLN A 1 87 ? -25.531 -48.157 30.854 1.00 91.19 87 GLN A O 1
ATOM 720 N N . THR A 1 88 ? -23.766 -48.194 29.465 1.00 90.31 88 THR A N 1
ATOM 721 C CA . THR A 1 88 ? -22.863 -47.369 30.283 1.00 90.31 88 THR A CA 1
ATOM 722 C C . THR A 1 88 ? -23.088 -45.859 30.119 1.00 90.31 88 THR A C 1
ATOM 724 O O . THR A 1 88 ? -22.397 -45.051 30.738 1.00 90.31 88 THR A O 1
ATOM 727 N N . TYR A 1 89 ? -24.057 -45.434 29.298 1.00 92.88 89 TYR A N 1
ATOM 728 C CA . TYR A 1 89 ? -24.271 -44.021 28.969 1.00 92.88 89 TYR A CA 1
ATOM 729 C C . TYR A 1 89 ? -24.536 -43.131 30.188 1.00 92.88 89 TYR A C 1
ATOM 731 O O . TYR A 1 89 ? -24.051 -42.003 30.244 1.00 92.88 89 TYR A O 1
ATOM 739 N N . LYS A 1 90 ? -25.313 -43.610 31.162 1.00 93.31 90 LYS A N 1
ATOM 740 C CA . LYS A 1 90 ? -25.695 -42.814 32.338 1.00 93.31 90 LYS A CA 1
ATOM 741 C C . LYS A 1 90 ? -24.652 -42.828 33.457 1.00 93.31 90 LYS A C 1
ATOM 743 O O . LYS A 1 90 ? -24.803 -42.061 34.396 1.00 93.31 90 LYS A O 1
ATOM 748 N N . GLU A 1 91 ? -23.613 -43.658 33.366 1.00 93.12 91 GLU A N 1
ATOM 749 C CA . GLU A 1 91 ? -22.655 -43.872 34.463 1.00 93.12 91 GLU A CA 1
ATOM 750 C C . GLU A 1 91 ? -21.812 -42.630 34.782 1.00 93.12 91 GLU A C 1
ATOM 752 O O . GLU A 1 91 ? -21.547 -42.354 35.947 1.00 93.12 91 GLU A O 1
ATOM 757 N N . HIS A 1 92 ? -21.401 -41.877 33.756 1.00 95.00 92 HIS A N 1
ATOM 758 C CA . HIS A 1 92 ? -20.506 -40.722 33.905 1.00 95.00 92 HIS A CA 1
ATOM 759 C C . HIS A 1 92 ? -21.099 -39.405 33.376 1.00 95.00 92 HIS A C 1
ATOM 761 O O . HIS A 1 92 ? -20.442 -38.365 33.470 1.00 95.00 92 HIS A O 1
ATOM 767 N N . LEU A 1 93 ? -22.324 -39.436 32.839 1.00 94.56 93 LEU A N 1
ATOM 768 C CA . LEU A 1 93 ? -23.004 -38.259 32.301 1.00 94.56 93 LEU A CA 1
ATOM 769 C C . LEU A 1 93 ? -23.230 -37.226 33.410 1.00 94.56 93 LEU A C 1
ATOM 771 O O . LEU A 1 93 ? -23.893 -37.516 34.403 1.00 94.56 93 LEU A O 1
ATOM 775 N N . ASN A 1 94 ? -22.705 -36.021 33.214 1.00 93.62 94 ASN A N 1
ATOM 776 C CA . ASN A 1 94 ? -22.804 -34.900 34.143 1.00 93.62 94 ASN A CA 1
ATOM 777 C C . ASN A 1 94 ? -22.388 -35.223 35.594 1.00 93.62 94 ASN A C 1
ATOM 779 O O . ASN A 1 94 ? -23.014 -34.756 36.544 1.00 93.62 94 ASN A O 1
ATOM 783 N N . CYS A 1 95 ? -21.337 -36.027 35.782 1.00 93.38 95 CYS A N 1
ATOM 784 C CA . CYS A 1 95 ? -20.912 -36.493 37.112 1.00 93.38 95 CYS A CA 1
ATOM 785 C C . CYS A 1 95 ? -19.570 -35.922 37.605 1.00 93.38 95 CYS A C 1
ATOM 787 O O . CYS A 1 95 ? -19.237 -36.107 38.774 1.00 93.38 95 CYS A O 1
ATOM 789 N N . HIS A 1 96 ? -18.794 -35.231 36.763 1.00 95.56 96 HIS A N 1
ATOM 790 C CA . HIS A 1 96 ? -17.375 -34.953 37.034 1.00 95.56 96 HIS A CA 1
ATOM 791 C C . HIS A 1 96 ? -17.039 -33.463 37.063 1.00 95.56 96 HIS A C 1
ATOM 793 O O . HIS A 1 96 ? -17.611 -32.667 36.320 1.00 95.56 96 HIS A O 1
ATOM 799 N N . ASN A 1 97 ? -16.050 -33.075 37.876 1.00 95.00 97 ASN A N 1
ATOM 800 C CA . ASN A 1 97 ? -15.406 -31.772 37.702 1.00 95.00 97 ASN A CA 1
ATOM 801 C C . ASN A 1 97 ? -14.492 -31.826 36.480 1.00 95.00 97 ASN A C 1
ATOM 803 O O . ASN A 1 97 ? -13.518 -32.579 36.474 1.00 95.00 97 ASN A O 1
ATOM 807 N N . VAL A 1 98 ? -14.780 -31.013 35.471 1.00 95.62 98 VAL A N 1
ATOM 808 C CA . VAL A 1 98 ? -13.998 -30.961 34.235 1.00 95.62 98 VAL A CA 1
ATOM 809 C C . VAL A 1 98 ? -13.165 -29.691 34.218 1.00 95.62 98 VAL A C 1
ATOM 811 O O . VAL A 1 98 ? -13.691 -28.597 34.396 1.00 95.62 98 VAL A O 1
ATOM 814 N N . ILE A 1 99 ? -11.866 -29.847 33.987 1.00 96.06 99 ILE A N 1
ATOM 815 C CA . ILE A 1 99 ? -10.931 -28.763 33.701 1.00 96.06 99 ILE A CA 1
ATOM 816 C C . ILE A 1 99 ? -10.568 -28.881 32.227 1.00 96.06 99 ILE A C 1
ATOM 818 O O . ILE A 1 99 ? -9.904 -29.840 31.828 1.00 96.06 99 ILE A O 1
ATOM 822 N N . TYR A 1 100 ? -11.020 -27.919 31.431 1.00 94.19 100 TYR A N 1
ATOM 823 C CA . TYR A 1 100 ? -10.704 -27.835 30.009 1.00 94.19 100 TYR A CA 1
ATOM 824 C C . TYR A 1 100 ? -9.692 -26.723 29.763 1.00 94.19 100 TYR A C 1
ATOM 826 O O . TYR A 1 100 ? -9.873 -25.606 30.251 1.00 94.19 100 TYR A O 1
ATOM 834 N N . ILE A 1 101 ? -8.627 -27.020 29.021 1.00 92.25 101 ILE A N 1
ATOM 835 C CA . ILE A 1 101 ? -7.531 -26.082 28.775 1.00 92.25 101 ILE A CA 1
ATOM 836 C C . ILE A 1 101 ? -7.075 -26.199 27.323 1.00 92.25 101 ILE A C 1
ATOM 838 O O . ILE A 1 101 ? -6.813 -27.305 26.858 1.00 92.25 101 ILE A O 1
ATOM 842 N N . ASN A 1 102 ? -6.896 -25.067 26.645 1.00 91.81 102 ASN A N 1
ATOM 843 C CA . ASN A 1 102 ? -6.086 -24.992 25.435 1.00 91.81 102 ASN A CA 1
ATOM 844 C C . ASN A 1 102 ? -4.715 -24.402 25.797 1.00 91.81 102 ASN A C 1
ATOM 846 O O . ASN A 1 102 ? -4.627 -23.303 26.342 1.00 91.81 102 ASN A O 1
ATOM 850 N N . PHE A 1 103 ? -3.635 -25.146 25.560 1.00 93.38 103 PHE A N 1
ATOM 851 C CA . PHE A 1 103 ? -2.295 -24.693 25.936 1.00 93.38 103 PHE A CA 1
ATOM 852 C C . PHE A 1 103 ? -1.712 -23.620 25.006 1.00 93.38 103 PHE A C 1
ATOM 854 O O . PHE A 1 103 ? -0.809 -22.902 25.441 1.00 93.38 103 PHE A O 1
ATOM 861 N N . THR A 1 104 ? -2.242 -23.411 23.795 1.00 88.25 104 THR A N 1
ATOM 862 C CA . THR A 1 104 ? -1.783 -22.291 22.945 1.00 88.25 104 THR A CA 1
ATOM 863 C C . THR A 1 104 ? -1.978 -20.938 23.621 1.00 88.25 104 THR A C 1
ATOM 865 O O . THR A 1 104 ? -1.100 -20.085 23.523 1.00 88.25 104 THR A O 1
ATOM 868 N N . ASP A 1 105 ? -3.050 -20.794 24.404 1.00 87.62 105 ASP A N 1
ATOM 869 C CA . ASP A 1 105 ? -3.421 -19.560 25.108 1.00 87.62 105 ASP A CA 1
ATOM 870 C C . ASP A 1 105 ? -2.334 -19.062 26.077 1.00 87.62 105 ASP A C 1
ATOM 872 O O . ASP A 1 105 ? -2.313 -17.884 26.427 1.00 87.62 105 ASP A O 1
ATOM 876 N N . TYR A 1 106 ? -1.434 -19.951 26.515 1.00 89.81 106 TYR A N 1
ATOM 877 C CA . TYR A 1 106 ? -0.390 -19.658 27.504 1.00 89.81 106 TYR A CA 1
ATOM 878 C C . TYR A 1 106 ? 1.031 -19.860 26.992 1.00 89.81 106 TYR A C 1
ATOM 880 O O . TYR A 1 106 ? 1.969 -19.322 27.575 1.00 89.81 106 TYR A O 1
ATOM 888 N N . PHE A 1 107 ? 1.209 -20.683 25.960 1.00 90.44 107 PHE A N 1
ATOM 889 C CA . PHE A 1 107 ? 2.527 -21.168 25.561 1.00 90.44 107 PHE A CA 1
ATOM 890 C C . PHE A 1 107 ? 2.901 -20.835 24.113 1.00 90.44 107 PHE A C 1
ATOM 892 O O . PHE A 1 107 ? 4.007 -21.171 23.695 1.00 90.44 107 PHE A O 1
ATOM 899 N N . GLU A 1 108 ? 2.033 -20.167 23.344 1.00 82.56 108 GLU A N 1
ATOM 900 C CA . GLU A 1 108 ? 2.378 -19.679 21.998 1.00 82.56 108 GLU A CA 1
ATOM 901 C C . GLU A 1 108 ? 3.323 -18.466 22.035 1.00 82.56 108 GLU A C 1
ATOM 903 O O . GLU A 1 108 ? 4.181 -18.326 21.167 1.00 82.56 108 GLU A O 1
ATOM 908 N N . GLN A 1 109 ? 3.189 -17.596 23.042 1.00 77.69 109 GLN A N 1
ATOM 909 C CA . GLN A 1 109 ? 3.960 -16.355 23.180 1.00 77.69 109 GLN A CA 1
ATOM 910 C C . GLN A 1 109 ? 4.639 -16.269 24.554 1.00 77.69 109 GLN A C 1
ATOM 912 O O . GLN A 1 109 ? 4.165 -16.856 25.522 1.00 77.69 109 GLN A O 1
ATOM 917 N N . GLY A 1 110 ? 5.715 -15.484 24.657 1.00 86.31 110 GLY A N 1
ATOM 918 C CA . GLY A 1 110 ? 6.464 -15.313 25.911 1.00 86.31 110 GLY A CA 1
ATOM 919 C C . GLY A 1 110 ? 7.381 -16.499 26.211 1.00 86.31 110 GLY A C 1
ATOM 920 O O . GLY A 1 110 ? 7.735 -17.228 25.297 1.00 86.31 110 GLY A O 1
ATOM 921 N N . THR A 1 111 ? 7.794 -16.677 27.467 1.00 90.81 111 THR A N 1
ATOM 922 C CA . THR A 1 111 ? 8.627 -17.824 27.886 1.00 90.81 111 THR A CA 1
ATOM 923 C C . THR A 1 111 ? 7.785 -18.897 28.590 1.00 90.81 111 THR A C 1
ATOM 925 O O . THR A 1 111 ? 6.801 -18.587 29.270 1.00 90.81 111 THR A O 1
ATOM 928 N N . VAL A 1 112 ? 8.168 -20.175 28.503 1.00 91.75 112 VAL A N 1
ATOM 929 C CA . VAL A 1 112 ? 7.468 -21.285 29.181 1.00 91.75 112 VAL A CA 1
ATOM 930 C C . VAL A 1 112 ? 7.315 -21.071 30.698 1.00 91.75 112 VAL A C 1
ATOM 932 O O . VAL A 1 112 ? 6.236 -21.365 31.222 1.00 91.75 112 VAL A O 1
ATOM 935 N N . PRO A 1 113 ? 8.318 -20.566 31.451 1.00 93.62 113 PRO A N 1
ATOM 936 C CA . PRO A 1 113 ? 8.144 -20.257 32.870 1.00 93.62 113 PRO A CA 1
ATOM 937 C C . PRO A 1 113 ? 7.032 -19.236 33.146 1.00 93.62 113 PRO A C 1
ATOM 939 O O . PRO A 1 113 ? 6.284 -19.394 34.114 1.00 93.62 113 PRO A O 1
ATOM 942 N N . GLU A 1 114 ? 6.915 -18.201 32.311 1.00 92.44 114 GLU A N 1
ATOM 943 C CA . GLU A 1 114 ? 5.859 -17.190 32.424 1.00 92.44 114 GLU A CA 1
ATOM 944 C C . GLU A 1 114 ? 4.492 -17.800 32.115 1.00 92.44 114 GLU A C 1
ATOM 946 O O . GLU A 1 114 ? 3.569 -17.630 32.914 1.00 92.44 114 GLU A O 1
ATOM 951 N N . GLY A 1 115 ? 4.394 -18.602 31.051 1.00 93.88 115 GLY A N 1
ATOM 952 C CA . GLY A 1 115 ? 3.174 -19.334 30.705 1.00 93.88 115 GLY A CA 1
ATOM 953 C C . GLY A 1 115 ? 2.715 -20.280 31.820 1.00 93.88 115 GLY A C 1
ATOM 954 O O . GLY A 1 115 ? 1.547 -20.263 32.207 1.00 93.88 115 GLY A O 1
ATOM 955 N N . ILE A 1 116 ? 3.633 -21.046 32.433 1.00 94.12 116 ILE A N 1
ATOM 956 C CA . ILE A 1 116 ? 3.321 -21.924 33.581 1.00 94.12 116 ILE A CA 1
ATOM 957 C C . ILE A 1 116 ? 2.800 -21.095 34.757 1.00 94.12 116 ILE A C 1
ATOM 959 O O . ILE A 1 116 ? 1.837 -21.497 35.418 1.00 94.12 116 ILE A O 1
ATOM 963 N N . LYS A 1 117 ? 3.437 -19.952 35.041 1.00 91.94 117 LYS A N 1
ATOM 964 C CA . LYS A 1 117 ? 3.048 -19.064 36.140 1.00 91.94 117 LYS A CA 1
ATOM 965 C C . LYS A 1 117 ? 1.651 -18.492 35.913 1.00 91.94 117 LYS A C 1
ATOM 967 O O . LYS A 1 117 ? 0.833 -18.524 36.831 1.00 91.94 117 LYS A O 1
ATOM 972 N N . GLU A 1 118 ? 1.372 -18.002 34.710 1.00 91.75 118 GLU A N 1
ATOM 973 C CA . GLU A 1 118 ? 0.074 -17.433 34.357 1.00 91.75 118 GLU A CA 1
ATOM 974 C C . GLU A 1 118 ? -1.036 -18.493 34.374 1.00 91.75 118 GLU A C 1
ATOM 976 O O . GLU A 1 118 ? -2.085 -18.283 34.990 1.00 91.75 118 GLU A O 1
ATOM 981 N N . PHE A 1 119 ? -0.792 -19.654 33.761 1.00 93.50 119 PHE A N 1
ATOM 982 C CA . PHE A 1 119 ? -1.707 -20.794 33.796 1.00 93.50 119 PHE A CA 1
ATOM 983 C C . PHE A 1 119 ? -2.041 -21.192 35.240 1.00 93.50 119 PHE A C 1
ATOM 985 O O . PHE A 1 119 ? -3.211 -21.283 35.617 1.00 93.50 119 PHE A O 1
ATOM 992 N N . THR A 1 120 ? -1.007 -21.367 36.067 1.00 92.31 120 THR A N 1
ATOM 993 C CA . THR A 1 120 ? -1.152 -21.757 37.475 1.00 92.31 120 THR A CA 1
ATOM 994 C C . THR A 1 120 ? -1.972 -20.733 38.249 1.00 92.31 120 THR A C 1
ATOM 996 O O . THR A 1 120 ? -2.900 -21.109 38.963 1.00 92.31 120 THR A O 1
ATOM 999 N N . PHE A 1 121 ? -1.667 -19.444 38.087 1.00 90.19 121 PHE A N 1
ATOM 1000 C CA . PHE A 1 121 ? -2.386 -18.369 38.762 1.00 90.19 121 PHE A CA 1
ATOM 1001 C C . PHE A 1 121 ? -3.877 -18.380 38.409 1.00 90.19 121 PHE A C 1
ATOM 1003 O O . PHE A 1 121 ? -4.723 -18.391 39.302 1.00 90.19 121 PHE A O 1
ATOM 1010 N N . ASN A 1 122 ? -4.209 -18.439 37.118 1.00 91.06 122 ASN A N 1
ATOM 1011 C CA . ASN A 1 122 ? -5.602 -18.430 36.678 1.00 91.06 122 ASN A CA 1
ATOM 1012 C C . ASN A 1 122 ? -6.362 -19.679 37.155 1.00 91.06 122 ASN A C 1
ATOM 1014 O O . ASN A 1 122 ? -7.522 -19.579 37.550 1.00 91.06 122 ASN A O 1
ATOM 1018 N N . LEU A 1 123 ? -5.722 -20.853 37.156 1.00 91.31 123 LEU A N 1
ATOM 1019 C CA . LEU A 1 123 ? -6.364 -22.079 37.633 1.00 91.31 123 LEU A CA 1
ATOM 1020 C C . LEU A 1 123 ? -6.614 -22.028 39.148 1.00 91.31 123 LEU A C 1
ATOM 1022 O O . LEU A 1 123 ? -7.653 -22.484 39.623 1.00 91.31 123 LEU A O 1
ATOM 1026 N N . LEU A 1 124 ? -5.702 -21.423 39.913 1.00 90.81 124 LEU A N 1
ATOM 1027 C CA . LEU A 1 124 ? -5.894 -21.181 41.344 1.00 90.81 124 LEU A CA 1
ATOM 1028 C C . LEU A 1 124 ? -7.035 -20.197 41.624 1.00 90.81 124 LEU A C 1
ATOM 1030 O O . LEU A 1 124 ? -7.757 -20.382 42.604 1.00 90.81 124 LEU A O 1
ATOM 1034 N N . VAL A 1 125 ? -7.231 -19.185 40.772 1.00 89.12 125 VAL A N 1
ATOM 1035 C CA . VAL A 1 125 ? -8.380 -18.268 40.868 1.00 89.12 125 VAL A CA 1
ATOM 1036 C C . VAL A 1 125 ? -9.696 -19.036 40.733 1.00 89.12 125 VAL A C 1
ATOM 1038 O O . VAL A 1 125 ? -10.578 -18.866 41.574 1.00 89.12 125 VAL A O 1
ATOM 1041 N N . ASP A 1 126 ? -9.813 -19.933 39.751 1.00 89.88 126 ASP A N 1
ATOM 1042 C CA . ASP A 1 126 ? -10.996 -20.788 39.585 1.00 89.88 126 ASP A CA 1
ATOM 1043 C C . ASP A 1 126 ? -11.256 -21.661 40.816 1.00 89.88 126 ASP A C 1
ATOM 1045 O O . ASP A 1 126 ? -12.382 -21.713 41.321 1.00 89.88 126 ASP A O 1
ATOM 1049 N N . MET A 1 127 ? -10.208 -22.312 41.334 1.00 90.38 127 MET A N 1
ATOM 1050 C CA . MET A 1 127 ? -10.318 -23.145 42.532 1.00 90.38 127 MET A CA 1
ATOM 1051 C C . MET A 1 127 ? -10.771 -22.322 43.740 1.00 90.38 127 MET A C 1
ATOM 1053 O O . MET A 1 127 ? -11.703 -22.717 44.433 1.00 90.38 127 MET A O 1
ATOM 1057 N N . LYS A 1 128 ? -10.179 -21.146 43.967 1.00 86.94 128 LYS A N 1
ATOM 1058 C CA . LYS A 1 128 ? -10.566 -20.248 45.063 1.00 86.94 128 LYS A CA 1
ATOM 1059 C C . LYS A 1 128 ? -12.013 -19.767 44.932 1.00 86.94 128 LYS A C 1
ATOM 1061 O O . LYS A 1 128 ? -12.738 -19.705 45.921 1.00 86.94 128 LYS A O 1
ATOM 1066 N N . ASN A 1 129 ? -12.444 -19.443 43.715 1.00 87.06 129 ASN A N 1
ATOM 1067 C CA . ASN A 1 129 ? -13.812 -19.002 43.451 1.00 87.06 129 ASN A CA 1
ATOM 1068 C C . ASN A 1 129 ? -14.837 -20.127 43.664 1.00 87.06 129 ASN A C 1
ATOM 1070 O O . ASN A 1 129 ? -16.001 -19.846 43.948 1.00 87.06 129 ASN A O 1
ATOM 1074 N N . LYS A 1 130 ? -14.440 -21.397 43.504 1.00 87.06 130 LYS A N 1
ATOM 1075 C CA . LYS A 1 130 ? -15.315 -22.553 43.744 1.00 87.06 130 LYS A CA 1
ATOM 1076 C C . LYS A 1 130 ? -15.309 -23.013 45.203 1.00 87.06 130 LYS A C 1
ATOM 1078 O O . LYS A 1 130 ? -16.360 -23.379 45.723 1.00 87.06 130 LYS A O 1
ATOM 1083 N N . TYR A 1 131 ? -14.147 -22.999 45.849 1.00 87.94 131 TYR A N 1
ATOM 1084 C CA . TYR A 1 131 ? -13.924 -23.571 47.173 1.00 87.94 131 TYR A CA 1
ATOM 1085 C C . TYR A 1 131 ? -13.446 -22.482 48.141 1.00 87.94 131 TYR A C 1
ATOM 1087 O O . TYR A 1 131 ? -12.278 -22.090 48.152 1.00 87.94 131 TYR A O 1
ATOM 1095 N N . SER A 1 132 ? -14.357 -22.003 48.987 1.00 78.50 132 SER A N 1
ATOM 1096 C CA . SER A 1 132 ? -14.128 -20.859 49.879 1.00 78.50 132 SER A CA 1
ATOM 1097 C C . SER A 1 132 ? -13.071 -21.082 50.970 1.00 78.50 132 SER A C 1
ATOM 1099 O O . SER A 1 132 ? -12.584 -20.108 51.535 1.00 78.50 132 SER A O 1
ATOM 1101 N N . GLU A 1 133 ? -12.720 -22.333 51.288 1.00 77.00 133 GLU A N 1
ATOM 1102 C CA . GLU A 1 133 ? -11.762 -22.681 52.357 1.00 77.00 133 GLU A CA 1
ATOM 1103 C C . GLU A 1 133 ? -10.303 -22.785 51.872 1.00 77.00 133 GLU A C 1
ATOM 1105 O O . GLU A 1 133 ? -9.406 -23.116 52.649 1.00 77.00 133 GLU A O 1
ATOM 1110 N N . ILE A 1 134 ? -10.038 -22.493 50.595 1.00 74.62 134 ILE A N 1
ATOM 1111 C CA . ILE A 1 134 ? -8.687 -22.524 50.023 1.00 74.62 134 ILE A CA 1
ATOM 1112 C C . ILE A 1 134 ? -8.018 -21.147 50.190 1.00 74.62 134 ILE A C 1
ATOM 1114 O O . ILE A 1 134 ? -8.580 -20.143 49.738 1.00 74.62 134 ILE A O 1
ATOM 1118 N N . PRO A 1 135 ? -6.820 -21.058 50.807 1.00 58.84 135 PRO A N 1
ATOM 1119 C CA . PRO A 1 135 ? -6.085 -19.798 50.918 1.00 58.84 135 PRO A CA 1
ATOM 1120 C C . PRO A 1 135 ? -5.577 -19.304 49.549 1.00 58.84 135 PRO A C 1
ATOM 1122 O O . PRO A 1 135 ? -5.675 -20.002 48.550 1.00 58.84 135 PRO A O 1
ATOM 1125 N N . GLY A 1 136 ? -5.095 -18.058 49.493 1.00 64.19 136 GLY A N 1
ATOM 1126 C CA . GLY A 1 136 ? -4.908 -17.264 48.267 1.00 64.19 136 GLY A CA 1
ATOM 1127 C C . GLY A 1 136 ? -4.094 -17.866 47.104 1.00 64.19 136 GLY A C 1
ATOM 1128 O O . GLY A 1 136 ? -3.500 -18.933 47.173 1.00 64.19 136 GLY A O 1
ATOM 1129 N N . THR A 1 137 ? -4.033 -17.113 46.005 1.00 68.06 137 THR A N 1
ATOM 1130 C CA . THR A 1 137 ? -3.458 -17.498 44.698 1.00 68.06 137 THR A CA 1
ATOM 1131 C C . THR A 1 137 ? -1.935 -17.690 44.670 1.00 68.06 137 THR A C 1
ATOM 1133 O O . THR A 1 137 ? -1.386 -17.979 43.612 1.00 68.06 137 THR A O 1
ATOM 1136 N N . ASP A 1 138 ? -1.258 -17.531 45.808 1.00 69.25 138 ASP A N 1
ATOM 1137 C CA . ASP A 1 138 ? 0.199 -17.666 45.946 1.00 69.25 138 ASP A CA 1
ATOM 1138 C C . ASP A 1 138 ? 0.624 -19.081 46.399 1.00 69.25 138 ASP A C 1
ATOM 1140 O O . ASP A 1 138 ? 1.814 -19.366 46.542 1.00 69.25 138 ASP A O 1
ATOM 1144 N N . GLU A 1 139 ? -0.335 -19.983 46.648 1.00 72.50 139 GLU A N 1
ATOM 1145 C CA . GLU A 1 139 ? -0.063 -21.363 47.064 1.00 72.50 139 GLU A CA 1
ATOM 1146 C C . GLU A 1 139 ? 0.381 -22.281 45.909 1.00 72.50 139 GLU A C 1
ATOM 1148 O O . GLU A 1 139 ? 0.089 -22.071 44.734 1.00 72.50 139 GLU A O 1
ATOM 1153 N N . ASN A 1 140 ? 1.077 -23.371 46.249 1.00 86.25 140 ASN A N 1
ATOM 1154 C CA . ASN A 1 140 ? 1.479 -24.380 45.272 1.00 86.25 140 ASN A CA 1
ATOM 1155 C C . ASN A 1 140 ? 0.254 -25.132 44.711 1.00 86.25 140 ASN A C 1
ATOM 1157 O O . ASN A 1 140 ? -0.504 -25.734 45.474 1.00 86.25 140 ASN A O 1
ATOM 1161 N N . LEU A 1 141 ? 0.121 -25.181 43.381 1.00 89.88 141 LEU A N 1
ATOM 1162 C CA . LEU A 1 141 ? -1.016 -25.790 42.674 1.00 89.88 141 LEU A CA 1
ATOM 1163 C C . LEU A 1 141 ? -1.358 -27.210 43.149 1.00 89.88 141 LEU A C 1
ATOM 1165 O O . LEU A 1 141 ? -2.511 -27.510 43.434 1.00 89.88 141 LEU A O 1
ATOM 1169 N N . ILE A 1 142 ? -0.358 -28.082 43.292 1.00 90.94 142 ILE A N 1
ATOM 1170 C CA . ILE A 1 142 ? -0.571 -29.480 43.699 1.00 90.94 142 ILE A CA 1
ATOM 1171 C C . ILE A 1 142 ? -1.147 -29.535 45.115 1.00 90.94 142 ILE A C 1
ATOM 1173 O O . ILE A 1 142 ? -2.081 -30.293 45.370 1.00 90.94 142 ILE A O 1
ATOM 1177 N N . SER A 1 143 ? -0.623 -28.701 46.018 1.00 89.44 143 SER A N 1
ATOM 1178 C CA . SER A 1 143 ? -1.091 -28.653 47.404 1.00 89.44 143 SER A CA 1
ATOM 1179 C C . SER A 1 143 ? -2.554 -28.219 47.506 1.00 89.44 143 SER A C 1
ATOM 1181 O O . SER A 1 143 ? -3.295 -28.759 48.323 1.00 89.44 143 SER A O 1
ATOM 1183 N N . VAL A 1 144 ? -2.992 -27.309 46.633 1.00 91.75 144 VAL A N 1
ATOM 1184 C CA . VAL A 1 144 ? -4.380 -26.844 46.565 1.00 91.75 144 VAL A CA 1
ATOM 1185 C C . VAL A 1 144 ? -5.313 -27.960 46.097 1.00 91.75 144 VAL A C 1
ATOM 1187 O O . VAL A 1 144 ? -6.329 -28.213 46.739 1.00 91.75 144 VAL A O 1
ATOM 1190 N N . PHE A 1 145 ? -4.948 -28.694 45.044 1.00 93.81 145 PHE A N 1
ATOM 1191 C CA . PHE A 1 145 ? -5.740 -29.836 44.571 1.00 93.81 145 PHE A CA 1
ATOM 1192 C C . PHE A 1 145 ? -5.798 -30.984 45.594 1.00 93.81 145 PHE A C 1
ATOM 1194 O O . PHE A 1 145 ? -6.854 -31.590 45.785 1.00 93.81 145 PHE A O 1
ATOM 1201 N N . ASP A 1 146 ? -4.696 -31.264 46.298 1.00 91.50 146 ASP A N 1
ATOM 1202 C CA . ASP A 1 146 ? -4.687 -32.253 47.381 1.00 91.50 146 ASP A CA 1
ATOM 1203 C C . ASP A 1 146 ? -5.570 -31.814 48.562 1.00 91.50 146 ASP A C 1
ATOM 1205 O O . ASP A 1 146 ? -6.319 -32.639 49.092 1.00 91.50 146 ASP A O 1
ATOM 1209 N N . LYS A 1 147 ? -5.550 -30.525 48.936 1.00 90.81 147 LYS A N 1
ATOM 1210 C CA . LYS A 1 147 ? -6.459 -29.953 49.946 1.00 90.81 147 LYS A CA 1
ATOM 1211 C C . LYS A 1 147 ? -7.921 -30.064 49.518 1.00 90.81 147 LYS A C 1
ATOM 1213 O O . LYS A 1 147 ? -8.732 -30.517 50.318 1.00 90.81 147 LYS A O 1
ATOM 1218 N N . ILE A 1 148 ? -8.254 -29.722 48.267 1.00 92.69 148 ILE A N 1
ATOM 1219 C CA . ILE A 1 148 ? -9.624 -29.855 47.738 1.00 92.69 148 ILE A CA 1
ATOM 1220 C C . ILE A 1 148 ? -10.118 -31.282 47.913 1.00 92.69 148 ILE A C 1
ATOM 1222 O O . ILE A 1 148 ? -11.197 -31.512 48.453 1.00 92.69 148 ILE A O 1
ATOM 1226 N N . ARG A 1 149 ? -9.299 -32.254 47.516 1.00 92.25 149 ARG A N 1
ATOM 1227 C CA . ARG A 1 149 ? -9.649 -33.662 47.662 1.00 92.25 149 ARG A CA 1
ATOM 1228 C C . ARG A 1 149 ? -9.819 -34.068 49.128 1.00 92.25 149 ARG A C 1
ATOM 1230 O O . ARG A 1 149 ? -10.703 -34.860 49.429 1.00 92.25 149 ARG A O 1
ATOM 1237 N N . GLN A 1 150 ? -8.965 -33.590 50.031 1.00 90.19 150 GLN A N 1
ATOM 1238 C CA . GLN A 1 150 ? -9.048 -33.932 51.456 1.00 90.19 150 GLN A CA 1
ATOM 1239 C C . GLN A 1 150 ? -10.283 -33.331 52.135 1.00 90.19 150 GLN A C 1
ATOM 1241 O O . GLN A 1 150 ? -10.908 -34.010 52.943 1.00 90.19 150 GLN A O 1
ATOM 1246 N N . LEU A 1 151 ? -10.622 -32.082 51.808 1.00 90.62 151 LEU A N 1
ATOM 1247 C CA . LEU A 1 151 ? -11.725 -31.346 52.429 1.00 90.62 151 LEU A CA 1
ATOM 1248 C C . LEU A 1 151 ? -13.080 -31.691 51.802 1.00 90.62 151 LEU A C 1
ATOM 1250 O O . LEU A 1 151 ? -14.051 -31.910 52.520 1.00 90.62 151 LEU A O 1
ATOM 1254 N N . TYR A 1 152 ? -13.140 -31.768 50.472 1.00 90.88 152 TYR A N 1
ATOM 1255 C CA . TYR A 1 152 ? -14.390 -31.905 49.720 1.00 90.88 152 TYR A CA 1
ATOM 1256 C C . TYR A 1 152 ? -14.576 -33.288 49.086 1.00 90.88 152 TYR A C 1
ATOM 1258 O O . TYR A 1 152 ? -15.673 -33.615 48.649 1.00 90.88 152 TYR A O 1
ATOM 1266 N N . GLY A 1 153 ? -13.529 -34.116 49.016 1.00 91.44 153 GLY A N 1
ATOM 1267 C CA . GLY A 1 153 ? -13.566 -35.400 48.303 1.00 91.44 153 GLY A CA 1
ATOM 1268 C C . GLY A 1 153 ? -13.471 -35.276 46.778 1.00 91.44 153 GLY A C 1
ATOM 1269 O O . GLY A 1 153 ? -13.360 -36.297 46.096 1.00 91.44 153 GLY A O 1
ATOM 1270 N N . ASP A 1 154 ? -13.468 -34.049 46.252 1.00 93.75 154 ASP A N 1
ATOM 1271 C CA . ASP A 1 154 ? -13.528 -33.766 44.822 1.00 93.75 154 ASP A CA 1
ATOM 1272 C C . ASP A 1 154 ? -12.252 -34.210 44.088 1.00 93.75 154 ASP A C 1
ATOM 1274 O O . ASP A 1 154 ? -11.117 -34.050 44.551 1.00 93.75 154 ASP A O 1
ATOM 1278 N N . LYS A 1 155 ? -12.464 -34.770 42.899 1.00 95.94 155 LYS A N 1
ATOM 1279 C CA . LYS A 1 155 ? -11.437 -35.106 41.915 1.00 95.94 155 LYS A CA 1
ATOM 1280 C C . LYS A 1 155 ? -11.832 -34.513 40.559 1.00 95.94 155 LYS A C 1
ATOM 1282 O O . LYS A 1 155 ? -12.932 -33.975 40.413 1.00 95.94 155 LYS A O 1
ATOM 1287 N N . PHE A 1 156 ? -10.912 -34.574 39.598 1.00 96.94 156 PHE A N 1
ATOM 1288 C CA . PHE A 1 156 ? -10.986 -33.818 38.354 1.00 96.94 156 PHE A CA 1
ATOM 1289 C C . PHE A 1 156 ? -10.648 -34.661 37.122 1.00 96.94 156 PHE A C 1
ATOM 1291 O O . PHE A 1 156 ? -9.713 -35.469 37.129 1.00 96.94 156 PHE A O 1
ATOM 1298 N N . ILE A 1 157 ? -11.388 -34.402 36.047 1.00 98.06 157 ILE A N 1
ATOM 1299 C CA . ILE A 1 157 ? -11.068 -34.798 34.679 1.00 98.06 157 ILE A CA 1
ATOM 1300 C C . ILE A 1 157 ? -10.372 -33.619 33.995 1.00 98.06 157 ILE A C 1
ATOM 1302 O O . ILE A 1 157 ? -10.907 -32.512 33.973 1.00 98.06 157 ILE A O 1
ATOM 1306 N N . PHE A 1 158 ? -9.196 -33.861 33.420 1.00 97.88 158 PHE A N 1
ATOM 1307 C CA . PHE A 1 158 ? -8.422 -32.865 32.681 1.00 97.88 158 PHE A CA 1
ATOM 1308 C C . PHE A 1 158 ? -8.508 -33.143 31.182 1.00 97.88 158 PHE A C 1
ATOM 1310 O O . PHE A 1 158 ? -8.109 -34.214 30.722 1.00 97.88 158 PHE A O 1
ATOM 1317 N N . LEU A 1 159 ? -9.013 -32.166 30.436 1.00 97.31 159 LEU A N 1
ATOM 1318 C CA . LEU A 1 159 ? -9.133 -32.180 28.983 1.00 97.31 159 LEU A CA 1
ATOM 1319 C C . LEU A 1 159 ? -8.223 -31.085 28.426 1.00 97.31 159 LEU A C 1
ATOM 1321 O O . LEU A 1 159 ? -8.443 -29.908 28.700 1.00 97.31 159 LEU A O 1
ATOM 1325 N N . ILE A 1 160 ? -7.165 -31.474 27.717 1.00 96.19 160 ILE A N 1
ATOM 1326 C CA . ILE A 1 160 ? -6.093 -30.553 27.314 1.00 96.19 160 ILE A CA 1
ATOM 1327 C C . ILE A 1 160 ? -5.954 -30.573 25.795 1.00 96.19 160 ILE A C 1
ATOM 1329 O O . ILE A 1 160 ? -5.599 -31.608 25.234 1.00 96.19 160 ILE A O 1
ATOM 1333 N N . ASP A 1 161 ? -6.193 -29.441 25.140 1.00 93.81 161 ASP A N 1
ATOM 1334 C CA . ASP A 1 161 ? -5.924 -29.271 23.713 1.00 93.81 161 ASP A CA 1
ATOM 1335 C C . ASP A 1 161 ? -4.536 -28.671 23.464 1.00 93.81 161 ASP A C 1
ATOM 1337 O O . ASP A 1 161 ? -3.985 -27.949 24.301 1.00 93.81 161 ASP A O 1
ATOM 1341 N N . GLU A 1 162 ? -3.985 -28.991 22.293 1.00 91.19 162 GLU A N 1
ATOM 1342 C CA . GLU A 1 162 ? -2.698 -28.503 21.791 1.00 91.19 162 GLU A CA 1
ATOM 1343 C C . GLU A 1 162 ? -1.544 -28.654 22.803 1.00 91.19 162 GLU A C 1
ATOM 1345 O O . GLU A 1 162 ? -0.718 -27.754 22.985 1.00 91.19 162 GLU A O 1
ATOM 1350 N N . TRP A 1 163 ? -1.457 -29.815 23.473 1.00 91.62 163 TRP A N 1
ATOM 1351 C CA . TRP A 1 163 ? -0.464 -30.029 24.536 1.00 91.62 163 TRP A CA 1
ATOM 1352 C C . TRP A 1 163 ? 0.986 -29.896 24.041 1.00 91.62 163 TRP A C 1
ATOM 1354 O O . TRP A 1 163 ? 1.894 -29.546 24.795 1.00 91.62 163 TRP A O 1
ATOM 1364 N N . ASP A 1 164 ? 1.192 -30.196 22.760 1.00 89.69 164 ASP A N 1
ATOM 1365 C CA . ASP A 1 164 ? 2.464 -30.208 22.054 1.00 89.69 164 ASP A CA 1
ATOM 1366 C C . ASP A 1 164 ? 2.903 -28.823 21.549 1.00 89.69 164 ASP A C 1
ATOM 1368 O O . ASP A 1 164 ? 3.995 -28.705 20.991 1.00 89.69 164 ASP A O 1
ATOM 1372 N N . CYS A 1 165 ? 2.097 -27.771 21.749 1.00 88.75 165 CYS A N 1
ATOM 1373 C CA . CYS A 1 165 ? 2.384 -26.417 21.265 1.00 88.75 165 CYS A CA 1
ATOM 1374 C C . CYS A 1 165 ? 3.764 -25.895 21.701 1.00 88.75 165 CYS A C 1
ATOM 1376 O O . CYS A 1 165 ? 4.457 -25.275 20.895 1.00 88.75 165 CYS A O 1
ATOM 1378 N N . VAL A 1 166 ? 4.221 -26.233 22.914 1.00 88.62 166 VAL A N 1
ATOM 1379 C CA . VAL A 1 166 ? 5.548 -25.840 23.417 1.00 88.62 166 VAL A CA 1
ATOM 1380 C C . VAL A 1 166 ? 6.672 -26.359 22.517 1.00 88.62 166 VAL A C 1
ATOM 1382 O O . VAL A 1 166 ? 7.644 -25.654 22.270 1.00 88.62 166 VAL A O 1
ATOM 1385 N N . PHE A 1 167 ? 6.538 -27.567 21.969 1.00 85.06 167 PHE A N 1
ATOM 1386 C CA . PHE A 1 167 ? 7.547 -28.152 21.079 1.00 85.06 167 PHE A CA 1
ATOM 1387 C C . PHE A 1 167 ? 7.511 -27.564 19.669 1.00 85.06 167 PHE A C 1
ATOM 1389 O O . PHE A 1 167 ? 8.473 -27.727 18.924 1.00 85.06 167 PHE A O 1
ATOM 1396 N N . ARG A 1 168 ? 6.415 -26.892 19.300 1.00 83.00 168 ARG A N 1
ATOM 1397 C CA . ARG A 1 168 ? 6.264 -26.237 17.998 1.00 83.00 168 ARG A CA 1
ATOM 1398 C C . ARG A 1 168 ? 6.695 -24.776 18.023 1.00 83.00 168 ARG A C 1
ATOM 1400 O O . ARG A 1 168 ? 7.278 -24.320 17.046 1.00 83.00 168 ARG A O 1
ATOM 1407 N N . PHE A 1 169 ? 6.409 -24.060 19.111 1.00 82.06 169 PHE A N 1
ATOM 1408 C CA . PHE A 1 169 ? 6.680 -22.624 19.230 1.00 82.06 169 PHE A CA 1
ATOM 1409 C C . PHE A 1 169 ? 8.023 -22.314 19.906 1.00 82.06 169 PHE A C 1
ATOM 1411 O O . PHE A 1 169 ? 8.675 -21.352 19.518 1.00 82.06 169 PHE A O 1
ATOM 1418 N N . HIS A 1 170 ? 8.501 -23.170 20.818 1.00 82.06 170 HIS A N 1
ATOM 1419 C CA . HIS A 1 170 ? 9.804 -23.027 21.493 1.00 82.06 170 HIS A CA 1
ATOM 1420 C C . HIS A 1 170 ? 10.836 -24.011 20.920 1.00 82.06 170 HIS A C 1
ATOM 1422 O O . HIS A 1 170 ? 11.439 -24.820 21.643 1.00 82.06 170 HIS A O 1
ATOM 1428 N N . LYS A 1 171 ? 10.992 -24.007 19.586 1.00 76.94 171 LYS A N 1
ATOM 1429 C CA . LYS A 1 171 ? 11.974 -24.840 18.862 1.00 76.94 171 LYS A CA 1
ATOM 1430 C C . LYS A 1 171 ? 13.399 -24.496 19.315 1.00 76.94 171 LYS A C 1
ATOM 1432 O O . LYS A 1 171 ? 13.748 -23.335 19.500 1.00 76.94 171 LYS A O 1
ATOM 1437 N N . GLY A 1 172 ? 14.238 -25.505 19.530 1.00 76.62 172 GLY A N 1
ATOM 1438 C CA . GLY A 1 172 ? 15.620 -25.353 20.004 1.00 76.62 172 GLY A CA 1
ATOM 1439 C C . GLY A 1 172 ? 15.778 -25.101 21.513 1.00 76.62 172 GLY A C 1
ATOM 1440 O O . GLY A 1 172 ? 16.860 -25.331 22.065 1.00 76.62 172 GLY A O 1
ATOM 1441 N N . GLU A 1 173 ? 14.715 -24.734 22.232 1.00 84.44 173 GLU A N 1
ATOM 1442 C CA . GLU A 1 173 ? 14.768 -24.375 23.655 1.00 84.44 173 GLU A CA 1
ATOM 1443 C C . GLU A 1 173 ? 14.633 -25.587 24.590 1.00 84.44 173 GLU A C 1
ATOM 1445 O O . GLU A 1 173 ? 13.686 -25.750 25.364 1.00 84.44 173 GLU A O 1
ATOM 1450 N N . LYS A 1 174 ? 15.631 -26.476 24.560 1.00 83.56 174 LYS A N 1
ATOM 1451 C CA . LYS A 1 174 ? 15.592 -27.764 25.286 1.00 83.56 174 LYS A CA 1
ATOM 1452 C C . LYS A 1 174 ? 15.318 -27.639 26.791 1.00 83.56 174 LYS A C 1
ATOM 1454 O O . LYS A 1 174 ? 14.739 -28.552 27.377 1.00 83.56 174 LYS A O 1
ATOM 1459 N N . ARG A 1 175 ? 15.750 -26.543 27.428 1.00 85.44 175 ARG A N 1
ATOM 1460 C CA . ARG A 1 175 ? 15.512 -26.295 28.863 1.00 85.44 175 ARG A CA 1
ATOM 1461 C C . ARG A 1 175 ? 14.047 -25.973 29.147 1.00 85.44 175 ARG A C 1
ATOM 1463 O O . ARG A 1 175 ? 13.505 -26.505 30.110 1.00 85.44 175 ARG A O 1
ATOM 1470 N N . GLU A 1 176 ? 13.421 -25.161 28.305 1.00 89.00 176 GLU A N 1
ATOM 1471 C CA . GLU A 1 176 ? 12.018 -24.765 28.438 1.00 89.00 176 GLU A CA 1
ATOM 1472 C C . GLU A 1 176 ? 11.085 -25.949 28.170 1.00 89.00 176 GLU A C 1
ATOM 1474 O O . GLU A 1 176 ? 10.228 -26.273 28.993 1.00 89.00 176 GLU A O 1
ATOM 1479 N N . GLN A 1 177 ? 11.353 -26.710 27.106 1.00 88.62 177 GLN A N 1
ATOM 1480 C CA . GLN A 1 177 ? 10.645 -27.962 26.816 1.00 88.62 177 GLN A CA 1
ATOM 1481 C C . GLN A 1 177 ? 10.743 -28.967 27.980 1.00 88.62 177 GLN A C 1
ATOM 1483 O O . GLN A 1 177 ? 9.754 -29.594 28.367 1.00 88.62 177 GLN A O 1
ATOM 1488 N N . ALA A 1 178 ? 11.934 -29.121 28.574 1.00 87.88 178 ALA A N 1
ATOM 1489 C CA . ALA A 1 178 ? 12.133 -29.998 29.727 1.00 87.88 178 ALA A CA 1
ATOM 1490 C C . ALA A 1 178 ? 11.405 -29.488 30.983 1.00 87.88 178 ALA A C 1
ATOM 1492 O O . ALA A 1 178 ? 10.870 -30.297 31.745 1.00 87.88 178 ALA A O 1
ATOM 1493 N N . LEU A 1 179 ? 11.357 -28.168 31.194 1.00 91.44 179 LEU A N 1
ATOM 1494 C CA . LEU A 1 179 ? 10.613 -27.548 32.289 1.00 91.44 179 LEU A CA 1
ATOM 1495 C C . LEU A 1 179 ? 9.111 -27.825 32.161 1.00 91.44 179 LEU A C 1
ATOM 1497 O O . LEU A 1 179 ? 8.487 -28.238 33.136 1.00 91.44 179 LEU A O 1
ATOM 1501 N N . PHE A 1 180 ? 8.553 -27.673 30.962 1.00 93.62 180 PHE A N 1
ATOM 1502 C CA . PHE A 1 180 ? 7.148 -27.957 30.684 1.00 93.62 180 PHE A CA 1
ATOM 1503 C C . PHE A 1 180 ? 6.789 -29.437 30.899 1.00 93.62 180 PHE A C 1
ATOM 1505 O O . PHE A 1 180 ? 5.834 -29.759 31.607 1.00 93.62 180 PHE A O 1
ATOM 1512 N N . LEU A 1 181 ? 7.604 -30.362 30.378 1.00 91.12 181 LEU A N 1
ATOM 1513 C CA . LEU A 1 181 ? 7.425 -31.801 30.618 1.00 91.12 181 LEU A CA 1
ATOM 1514 C C . LEU A 1 181 ? 7.521 -32.150 32.104 1.00 91.12 181 LEU A C 1
ATOM 1516 O O . LEU A 1 181 ? 6.746 -32.964 32.611 1.00 91.12 181 LEU A O 1
ATOM 1520 N N . SER A 1 182 ? 8.464 -31.524 32.811 1.00 90.31 182 SER A N 1
ATOM 1521 C CA . SER A 1 182 ? 8.594 -31.660 34.258 1.00 90.31 182 SER A CA 1
ATOM 1522 C C . SER A 1 182 ? 7.326 -31.176 34.958 1.00 90.31 182 SER A C 1
ATOM 1524 O O . SER A 1 182 ? 6.797 -31.895 35.803 1.00 90.31 182 SER A O 1
ATOM 1526 N N . PHE A 1 183 ? 6.789 -30.017 34.580 1.00 94.00 183 PHE A N 1
ATOM 1527 C CA . PHE A 1 183 ? 5.547 -29.486 35.130 1.00 94.00 183 PHE A CA 1
ATOM 1528 C C . PHE A 1 183 ? 4.375 -30.469 34.972 1.00 94.00 183 PHE A C 1
ATOM 1530 O O . PHE A 1 183 ? 3.796 -30.875 35.981 1.00 94.00 183 PHE A O 1
ATOM 1537 N N . LEU A 1 184 ? 4.095 -30.949 33.753 1.00 93.56 184 LEU A N 1
ATOM 1538 C CA . LEU A 1 184 ? 3.015 -31.918 33.502 1.00 93.56 184 LEU A CA 1
ATOM 1539 C C . LEU A 1 184 ? 3.216 -33.218 34.286 1.00 93.56 184 LEU A C 1
ATOM 1541 O O . LEU A 1 184 ? 2.280 -33.760 34.879 1.00 93.56 184 LEU A O 1
ATOM 1545 N N . LYS A 1 185 ? 4.458 -33.711 34.345 1.00 92.38 185 LYS A N 1
ATOM 1546 C CA . LYS A 1 185 ? 4.795 -34.909 35.115 1.00 92.38 185 LYS A CA 1
ATOM 1547 C C . LYS A 1 185 ? 4.502 -34.726 36.598 1.00 92.38 185 LYS A C 1
ATOM 1549 O O . LYS A 1 185 ? 3.876 -35.599 37.192 1.00 92.38 185 LYS A O 1
ATOM 1554 N N . HIS A 1 186 ? 4.919 -33.611 37.193 1.00 91.94 186 HIS A N 1
ATOM 1555 C CA . HIS A 1 186 ? 4.660 -33.333 38.604 1.00 91.94 186 HIS A CA 1
ATOM 1556 C C . HIS A 1 186 ? 3.177 -33.083 38.881 1.00 91.94 186 HIS A C 1
ATOM 1558 O O . HIS A 1 186 ? 2.706 -33.462 39.954 1.00 91.94 186 HIS A O 1
ATOM 1564 N N . PHE A 1 187 ? 2.446 -32.489 37.937 1.00 94.25 187 PHE A N 1
ATOM 1565 C CA . PHE A 1 187 ? 1.032 -32.167 38.099 1.00 94.25 187 PHE A CA 1
ATOM 1566 C C . PHE A 1 187 ? 0.098 -33.374 37.916 1.00 94.25 187 PHE A C 1
ATOM 1568 O O . PHE A 1 187 ? -0.975 -33.397 38.501 1.00 94.25 187 PHE A O 1
ATOM 1575 N N . PHE A 1 188 ? 0.501 -34.422 37.190 1.00 94.81 188 PHE A N 1
ATOM 1576 C CA . PHE A 1 188 ? -0.383 -35.570 36.929 1.00 94.81 188 PHE A CA 1
ATOM 1577 C C . PHE A 1 188 ? 0.077 -36.900 37.524 1.00 94.81 188 PHE A C 1
ATOM 1579 O O . PHE A 1 188 ? -0.756 -37.712 37.938 1.00 94.81 188 PHE A O 1
ATOM 1586 N N . LYS A 1 189 ? 1.388 -37.154 37.581 1.00 90.69 189 LYS A N 1
ATOM 1587 C CA . LYS A 1 189 ? 1.902 -38.470 37.971 1.00 90.69 189 LYS A CA 1
ATOM 1588 C C . LYS A 1 189 ? 1.607 -38.774 39.441 1.00 90.69 189 LYS A C 1
ATOM 1590 O O . LYS A 1 189 ? 1.912 -37.968 40.315 1.00 90.69 189 LYS A O 1
ATOM 1595 N N . ASP A 1 190 ? 1.046 -39.956 39.694 1.00 88.31 190 ASP A N 1
ATOM 1596 C CA . ASP A 1 190 ? 0.733 -40.471 41.035 1.00 88.31 190 ASP A CA 1
ATOM 1597 C C . ASP A 1 190 ? -0.171 -39.532 41.864 1.00 88.31 190 ASP A C 1
ATOM 1599 O O . ASP A 1 190 ? -0.160 -39.542 43.096 1.00 88.31 190 ASP A O 1
ATOM 1603 N N . ARG A 1 191 ? -0.986 -38.714 41.181 1.00 93.06 191 ARG A N 1
ATOM 1604 C CA . ARG A 1 191 ? -1.921 -37.777 41.810 1.00 93.06 191 ARG A CA 1
ATOM 1605 C C . ARG A 1 191 ? -3.301 -38.392 41.984 1.00 93.06 191 ARG A C 1
ATOM 1607 O O . ARG A 1 191 ? -3.911 -38.913 41.047 1.00 93.06 191 ARG A O 1
ATOM 1614 N N . ASN A 1 192 ? -3.813 -38.300 43.207 1.00 92.19 192 ASN A N 1
ATOM 1615 C CA . ASN A 1 192 ? -5.087 -38.907 43.584 1.00 92.19 192 ASN A CA 1
ATOM 1616 C C . ASN A 1 192 ? -6.308 -38.012 43.311 1.00 92.19 192 ASN A C 1
ATOM 1618 O O . ASN A 1 192 ? -7.435 -38.503 43.367 1.00 92.19 192 ASN A O 1
ATOM 1622 N N . TYR A 1 193 ? -6.092 -36.723 43.029 1.00 95.38 193 TYR A N 1
ATOM 1623 C CA . TYR A 1 193 ? -7.130 -35.798 42.558 1.00 95.38 193 TYR A CA 1
ATOM 1624 C C . TYR A 1 193 ? -7.452 -35.964 41.066 1.00 95.38 193 TYR A C 1
ATOM 1626 O O . TYR A 1 193 ? -8.377 -35.334 40.574 1.00 95.38 193 TYR A O 1
ATOM 1634 N N . VAL A 1 194 ? -6.706 -36.798 40.337 1.00 97.06 194 VAL A N 1
ATOM 1635 C CA . VAL A 1 194 ? -6.903 -37.028 38.900 1.00 97.06 194 VAL A CA 1
ATOM 1636 C C . VAL A 1 194 ? -7.803 -38.244 38.679 1.00 97.06 194 VAL A C 1
ATOM 1638 O O . VAL A 1 194 ? -7.419 -39.366 39.031 1.00 97.06 194 VAL A O 1
ATOM 1641 N N . GLU A 1 195 ? -8.958 -38.044 38.049 1.00 96.88 195 GLU A N 1
ATOM 1642 C CA . GLU A 1 195 ? -9.845 -39.120 37.577 1.00 96.88 195 GLU A CA 1
ATOM 1643 C C . GLU A 1 195 ? -9.488 -39.589 36.169 1.00 96.88 195 GLU A C 1
ATOM 1645 O O . GLU A 1 195 ? -9.471 -40.793 35.909 1.00 96.88 195 GLU A O 1
ATOM 1650 N N . LEU A 1 196 ? -9.174 -38.639 35.288 1.00 98.06 196 LEU A N 1
ATOM 1651 C CA . LEU A 1 196 ? -8.816 -38.853 33.890 1.00 98.06 196 LEU A CA 1
ATOM 1652 C C . LEU A 1 196 ? -7.973 -37.669 33.403 1.00 98.06 196 LEU A C 1
ATOM 1654 O O . LEU A 1 196 ? -8.242 -36.527 33.771 1.00 98.06 196 LEU A O 1
ATOM 1658 N N . VAL A 1 197 ? -6.984 -37.937 32.555 1.00 97.88 197 VAL A N 1
ATOM 1659 C CA . VAL A 1 197 ? -6.342 -36.925 31.711 1.00 97.88 197 VAL A CA 1
ATOM 1660 C C . VAL A 1 197 ? -6.457 -37.387 30.272 1.00 97.88 197 VAL A C 1
ATOM 1662 O O . VAL A 1 197 ? -5.977 -38.470 29.934 1.00 97.88 197 VAL A O 1
ATOM 1665 N N . TYR A 1 198 ? -7.078 -36.568 29.436 1.00 97.06 198 TYR A N 1
ATOM 1666 C CA . TYR A 1 198 ? -7.155 -36.782 28.001 1.00 97.06 198 TYR A CA 1
ATOM 1667 C C . TYR A 1 198 ? -6.584 -35.548 27.309 1.00 97.06 198 TYR A C 1
ATOM 1669 O O . TYR A 1 198 ? -7.138 -34.456 27.433 1.00 97.06 198 TYR A O 1
ATOM 1677 N N . MET A 1 199 ? -5.464 -35.716 26.608 1.00 95.88 199 MET A N 1
ATOM 1678 C CA . MET A 1 199 ? -4.799 -34.616 25.915 1.00 95.88 199 MET A CA 1
ATOM 1679 C C . MET A 1 199 ? -4.647 -34.872 24.420 1.00 95.88 199 MET A C 1
ATOM 1681 O O . MET A 1 199 ? -4.389 -36.005 24.004 1.00 95.88 199 MET A O 1
ATOM 1685 N N . THR A 1 200 ? -4.801 -33.820 23.620 1.00 93.75 200 THR A N 1
ATOM 1686 C CA . THR A 1 200 ? -4.686 -33.857 22.161 1.00 93.75 200 THR A CA 1
ATOM 1687 C C . THR A 1 200 ? -3.568 -32.963 21.660 1.00 93.75 200 THR A C 1
ATOM 1689 O O . THR A 1 200 ? -3.264 -31.927 22.242 1.00 93.75 200 THR A O 1
ATOM 1692 N N . GLY A 1 201 ? -2.929 -33.392 20.577 1.00 90.50 201 GLY A N 1
ATOM 1693 C CA . GLY A 1 201 ? -1.867 -32.641 19.918 1.00 90.50 201 GLY A CA 1
ATOM 1694 C C . GLY A 1 201 ? -1.642 -33.124 18.492 1.00 90.50 201 GLY A C 1
ATOM 1695 O O . GLY A 1 201 ? -2.307 -34.057 18.030 1.00 90.50 201 GLY A O 1
ATOM 1696 N N . ILE A 1 202 ? -0.713 -32.500 17.776 1.00 87.50 202 ILE A N 1
ATOM 1697 C CA . ILE A 1 202 ? -0.211 -33.037 16.500 1.00 87.50 202 ILE A CA 1
ATOM 1698 C C . ILE A 1 202 ? 0.872 -34.075 16.788 1.00 87.50 202 ILE A C 1
ATOM 1700 O O . ILE A 1 202 ? 0.919 -35.127 16.148 1.00 87.50 202 ILE A O 1
ATOM 1704 N N . LEU A 1 203 ? 1.718 -33.793 17.780 1.00 82.81 203 LEU A N 1
ATOM 1705 C CA . LEU A 1 203 ? 2.922 -34.564 18.042 1.00 82.81 203 LEU A CA 1
ATOM 1706 C C . LEU A 1 203 ? 2.718 -35.680 19.080 1.00 82.81 203 LEU A C 1
ATOM 1708 O O . LEU A 1 203 ? 2.009 -35.489 20.071 1.00 82.81 203 LEU A O 1
ATOM 1712 N N . PRO A 1 204 ? 3.354 -36.849 18.883 1.00 85.69 204 PRO A N 1
ATOM 1713 C CA . PRO A 1 204 ? 3.517 -37.852 19.937 1.00 85.69 204 PRO A CA 1
ATOM 1714 C C . PRO A 1 204 ? 4.468 -37.369 21.051 1.00 85.69 204 PRO A C 1
ATOM 1716 O O . PRO A 1 204 ? 5.222 -36.409 20.887 1.00 85.69 204 PRO A O 1
ATOM 1719 N N . ILE A 1 205 ? 4.458 -38.047 22.201 1.00 86.00 205 ILE A N 1
ATOM 1720 C CA . ILE A 1 205 ? 5.222 -37.650 23.390 1.00 86.00 205 ILE A CA 1
ATOM 1721 C C . ILE A 1 205 ? 6.722 -37.872 23.175 1.00 86.00 205 ILE A C 1
ATOM 1723 O O . ILE A 1 205 ? 7.161 -38.952 22.775 1.00 86.00 205 ILE A O 1
ATOM 1727 N N . LYS A 1 206 ? 7.532 -36.856 23.498 1.00 76.19 206 LYS A N 1
ATOM 1728 C CA . LYS A 1 206 ? 8.997 -36.900 23.373 1.00 76.19 206 LYS A CA 1
ATOM 1729 C C . LYS A 1 206 ? 9.612 -38.095 24.114 1.00 76.19 206 LYS A C 1
ATOM 1731 O O . LYS A 1 206 ? 9.324 -38.324 25.296 1.00 76.19 206 LYS A O 1
ATOM 1736 N N . LYS A 1 207 ? 10.500 -38.832 23.437 1.00 69.06 207 LYS A N 1
ATOM 1737 C CA . LYS A 1 207 ? 11.263 -39.949 24.019 1.00 69.06 207 LYS A CA 1
ATOM 1738 C C . LYS A 1 207 ? 12.697 -39.507 24.324 1.00 69.06 207 LYS A C 1
ATOM 1740 O O . LYS A 1 207 ? 13.361 -38.909 23.486 1.00 69.06 207 LYS A O 1
ATOM 1745 N N . TYR A 1 208 ? 13.189 -39.822 25.520 1.00 62.88 208 TYR A N 1
ATOM 1746 C CA . TYR A 1 208 ? 14.601 -39.683 25.889 1.00 62.88 208 TYR A CA 1
ATOM 1747 C C . TYR A 1 208 ? 15.299 -41.050 25.823 1.00 62.88 208 TYR A C 1
ATOM 1749 O O . TYR A 1 208 ? 14.637 -42.086 25.848 1.00 62.88 208 TYR A O 1
ATOM 1757 N N . ASN A 1 209 ? 16.639 -41.067 25.818 1.00 50.50 209 ASN A N 1
ATOM 1758 C CA . ASN A 1 209 ? 17.462 -42.292 25.755 1.00 50.50 209 ASN A CA 1
ATOM 1759 C C . ASN A 1 209 ? 17.149 -43.340 26.854 1.00 50.50 209 ASN A C 1
ATOM 1761 O O . ASN A 1 209 ? 17.624 -44.467 26.774 1.00 50.50 209 ASN A O 1
ATOM 1765 N N . THR A 1 210 ? 16.365 -42.985 27.878 1.00 42.25 210 THR A N 1
ATOM 1766 C CA . THR A 1 210 ? 15.950 -43.843 29.001 1.00 42.25 210 THR A CA 1
ATOM 1767 C C . THR A 1 210 ? 14.434 -44.115 29.066 1.00 42.25 210 THR A C 1
ATOM 1769 O O . THR A 1 210 ? 13.983 -44.770 30.005 1.00 42.25 210 THR A O 1
ATOM 1772 N N . GLY A 1 211 ? 13.635 -43.643 28.094 1.00 57.56 211 GLY A N 1
ATOM 1773 C CA . GLY A 1 211 ? 12.175 -43.834 28.024 1.00 57.56 211 GLY A CA 1
ATOM 1774 C C . GLY A 1 211 ? 11.375 -42.565 27.676 1.00 57.56 211 GLY A C 1
ATOM 1775 O O . GLY A 1 211 ? 11.939 -41.489 27.486 1.00 57.56 211 GLY A O 1
ATOM 1776 N N . SER A 1 212 ? 10.040 -42.682 27.587 1.00 61.09 212 SER A N 1
ATOM 1777 C CA . SER A 1 212 ? 9.130 -41.542 27.337 1.00 61.09 212 SER A CA 1
ATOM 1778 C C . SER A 1 212 ? 9.149 -40.531 28.491 1.00 61.09 212 SER A C 1
ATOM 1780 O O . SER A 1 212 ? 9.142 -40.917 29.665 1.00 61.09 212 SER A O 1
ATOM 1782 N N . ALA A 1 213 ? 9.148 -39.233 28.164 1.00 71.44 213 ALA A N 1
ATOM 1783 C CA . ALA A 1 213 ? 9.137 -38.144 29.144 1.00 71.44 213 ALA A CA 1
ATOM 1784 C C . ALA A 1 213 ? 7.933 -38.217 30.102 1.00 71.44 213 ALA A C 1
ATOM 1786 O O . ALA A 1 213 ? 8.064 -37.958 31.304 1.00 71.44 213 ALA A O 1
ATOM 1787 N N . LEU A 1 214 ? 6.780 -38.631 29.566 1.00 84.31 214 LEU A N 1
ATOM 1788 C CA . LEU A 1 214 ? 5.511 -38.801 30.271 1.00 84.31 214 LEU A CA 1
ATOM 1789 C C . LEU A 1 214 ? 5.045 -40.260 30.163 1.00 84.31 214 LEU A C 1
ATOM 1791 O O . LEU A 1 214 ? 3.964 -40.559 29.666 1.00 84.31 214 LEU A O 1
ATOM 1795 N N . ASN A 1 215 ? 5.876 -41.185 30.650 1.00 84.00 215 ASN A N 1
ATOM 1796 C CA . ASN A 1 215 ? 5.672 -42.634 30.530 1.00 84.00 215 ASN A CA 1
ATOM 1797 C C . ASN A 1 215 ? 4.393 -43.213 31.170 1.00 84.00 215 ASN A C 1
ATOM 1799 O O . ASN A 1 215 ? 4.154 -44.411 31.047 1.00 84.00 215 ASN A O 1
ATOM 1803 N N . MET A 1 216 ? 3.600 -42.406 31.874 1.00 90.50 216 MET A N 1
ATOM 1804 C CA . MET A 1 216 ? 2.290 -42.802 32.394 1.00 90.50 216 MET A CA 1
ATOM 1805 C C . MET A 1 216 ? 1.172 -42.709 31.351 1.00 90.50 216 MET A C 1
ATOM 1807 O O . MET A 1 216 ? 0.122 -43.306 31.566 1.00 90.50 216 MET A O 1
ATOM 1811 N N . PHE A 1 217 ? 1.371 -41.977 30.251 1.00 92.56 217 PHE A N 1
ATOM 1812 C CA . PHE A 1 217 ? 0.359 -41.826 29.210 1.00 92.56 217 PHE A CA 1
ATOM 1813 C C . PHE A 1 217 ? 0.365 -43.005 28.240 1.00 92.56 217 PHE A C 1
ATOM 1815 O O . PHE A 1 217 ? 1.413 -43.419 27.742 1.00 92.56 217 PHE A O 1
ATOM 1822 N N . LYS A 1 218 ? -0.830 -43.500 27.914 1.00 92.88 218 LYS A N 1
ATOM 1823 C CA . LYS A 1 218 ? -1.048 -44.337 26.738 1.00 92.88 218 LYS A CA 1
ATOM 1824 C C . LYS A 1 218 ? -1.210 -43.425 25.523 1.00 92.88 218 LYS A C 1
ATOM 1826 O O . LYS A 1 218 ? -2.134 -42.614 25.472 1.00 92.88 218 LYS A O 1
ATOM 1831 N N . GLU A 1 219 ? -0.296 -43.557 24.569 1.00 90.12 219 GLU A N 1
ATOM 1832 C CA . GLU A 1 219 ? -0.290 -42.782 23.328 1.00 90.12 219 GLU A CA 1
ATOM 1833 C C . GLU A 1 219 ? -1.087 -43.499 22.234 1.00 90.12 219 GLU A C 1
ATOM 1835 O O . GLU A 1 219 ? -0.888 -44.695 22.005 1.00 90.12 219 GLU A O 1
ATOM 1840 N N . TYR A 1 220 ? -1.954 -42.752 21.553 1.00 91.75 220 TYR A N 1
ATOM 1841 C CA . TYR A 1 220 ? -2.614 -43.146 20.312 1.00 91.75 220 TYR A CA 1
ATOM 1842 C C . TYR A 1 220 ? -2.200 -42.166 19.220 1.00 91.75 220 TYR A C 1
ATOM 1844 O O . TYR A 1 220 ? -2.397 -40.960 19.362 1.00 91.75 220 TYR A O 1
ATOM 1852 N N . THR A 1 221 ? -1.596 -42.668 18.149 1.00 90.19 221 THR A N 1
ATOM 1853 C CA . THR A 1 221 ? -0.939 -41.838 17.128 1.00 90.19 221 THR A CA 1
ATOM 1854 C C . THR A 1 221 ? -1.363 -42.257 15.722 1.00 90.19 221 THR A C 1
ATOM 1856 O O . THR A 1 221 ? -1.988 -43.298 15.551 1.00 90.19 221 THR A O 1
ATOM 1859 N N . MET A 1 222 ? -0.970 -41.511 14.685 1.00 86.38 222 MET A N 1
ATOM 1860 C CA . MET A 1 222 ? -1.183 -41.935 13.288 1.00 86.38 222 MET A CA 1
ATOM 1861 C C . MET A 1 222 ? -0.528 -43.284 12.935 1.00 86.38 222 MET A C 1
ATOM 1863 O O . MET A 1 222 ? -0.988 -43.956 12.017 1.00 86.38 222 MET A O 1
ATOM 1867 N N . LEU A 1 223 ? 0.521 -43.696 13.656 1.00 88.50 223 LEU A N 1
ATOM 1868 C CA . LEU A 1 223 ? 1.198 -44.982 13.448 1.00 88.50 223 LEU A CA 1
ATOM 1869 C C . LEU A 1 223 ? 0.519 -46.134 14.195 1.00 88.50 223 LEU A C 1
ATOM 1871 O O . LEU A 1 223 ? 0.478 -47.259 13.703 1.00 88.50 223 LEU A O 1
ATOM 1875 N N . ASP A 1 224 ? 0.012 -45.845 15.392 1.00 88.31 224 ASP A N 1
ATOM 1876 C CA . ASP A 1 224 ? -0.677 -46.798 16.260 1.00 88.31 224 ASP A CA 1
ATOM 1877 C C . ASP A 1 224 ? -1.917 -46.124 16.865 1.00 88.31 224 ASP A C 1
ATOM 1879 O O . ASP A 1 224 ? -1.872 -45.605 17.987 1.00 88.31 224 ASP A O 1
ATOM 1883 N N . PRO A 1 225 ? -3.022 -46.051 16.104 1.00 87.06 225 PRO A N 1
ATOM 1884 C CA . PRO A 1 225 ? -4.229 -45.363 16.550 1.00 87.06 225 PRO A CA 1
ATOM 1885 C C . PRO A 1 225 ? -5.038 -46.192 17.561 1.00 87.06 225 PRO A C 1
ATOM 1887 O O . PRO A 1 225 ? -5.937 -45.658 18.216 1.00 87.06 225 PRO A O 1
ATOM 1890 N N . GLY A 1 226 ? -4.727 -47.485 17.728 1.00 89.12 226 GLY A N 1
ATOM 1891 C CA . GLY A 1 226 ? -5.377 -48.383 18.684 1.00 89.12 226 GLY A CA 1
ATOM 1892 C C . GLY A 1 226 ? -6.908 -48.271 18.690 1.00 89.12 226 GLY A C 1
ATOM 1893 O O . GLY A 1 226 ? -7.552 -48.232 17.643 1.00 89.12 226 GLY A O 1
ATOM 1894 N N . LEU A 1 227 ? -7.497 -48.167 19.886 1.00 84.94 227 LEU A N 1
ATOM 1895 C CA . LEU A 1 227 ? -8.951 -48.046 20.065 1.00 84.94 227 LEU A CA 1
ATOM 1896 C C . LEU A 1 227 ? -9.541 -46.746 19.496 1.00 84.94 227 LEU A C 1
ATOM 1898 O O . LEU A 1 227 ? -10.747 -46.657 19.281 1.00 84.94 227 LEU A O 1
ATOM 1902 N N . THR A 1 228 ? -8.706 -45.728 19.259 1.00 87.19 228 THR A N 1
ATOM 1903 C CA . THR A 1 228 ? -9.165 -44.415 18.788 1.00 87.19 228 THR A CA 1
ATOM 1904 C C . THR A 1 228 ? -9.315 -44.338 17.265 1.00 87.19 228 THR A C 1
ATOM 1906 O O . THR A 1 228 ? -9.892 -43.375 16.760 1.00 87.19 228 THR A O 1
ATOM 1909 N N . ALA A 1 229 ? -8.862 -45.364 16.532 1.00 88.50 229 ALA A N 1
ATOM 1910 C CA . ALA A 1 229 ? -8.832 -45.385 15.069 1.00 88.50 229 ALA A CA 1
ATOM 1911 C C . ALA A 1 229 ? -10.175 -45.037 14.388 1.00 88.50 229 ALA A C 1
ATOM 1913 O O . ALA A 1 229 ? -10.160 -44.210 13.473 1.00 88.50 229 ALA A O 1
ATOM 1914 N N . PRO A 1 230 ? -11.347 -45.546 14.834 1.00 88.88 230 PRO A N 1
ATOM 1915 C CA . PRO A 1 230 ? -12.634 -45.204 14.212 1.00 88.88 230 PRO A CA 1
ATOM 1916 C C . PRO A 1 230 ? -13.042 -43.729 14.377 1.00 88.88 230 PRO A C 1
ATOM 1918 O O . PRO A 1 230 ? -13.959 -43.253 13.704 1.00 88.88 230 PRO A O 1
ATOM 1921 N N . TYR A 1 231 ? -12.375 -42.999 15.275 1.00 88.81 231 TYR A N 1
ATOM 1922 C CA . TYR A 1 231 ? -12.714 -41.632 15.674 1.00 88.81 231 TYR A CA 1
ATOM 1923 C C . TYR A 1 231 ? -11.700 -40.586 15.181 1.00 88.81 231 TYR A C 1
ATOM 1925 O O . TYR A 1 231 ? -11.856 -39.401 15.480 1.00 88.81 231 TYR A O 1
ATOM 1933 N N . PHE A 1 232 ? -10.666 -40.995 14.432 1.00 84.25 232 PHE A N 1
ATOM 1934 C CA . PHE A 1 232 ? -9.641 -40.083 13.908 1.00 84.25 232 PHE A CA 1
ATOM 1935 C C . PHE A 1 232 ? -10.167 -39.187 12.785 1.00 84.25 232 PHE A C 1
ATOM 1937 O O . PHE A 1 232 ? -9.869 -37.998 12.786 1.00 84.25 232 PHE A O 1
ATOM 1944 N N . GLY A 1 233 ? -10.968 -39.731 11.869 1.00 88.38 233 GLY A N 1
ATOM 1945 C CA . GLY A 1 233 ? -11.551 -39.002 10.740 1.00 88.38 233 GLY A CA 1
ATOM 1946 C C . GLY A 1 233 ? -12.863 -39.628 10.270 1.00 88.38 233 GLY A C 1
ATOM 1947 O O . GLY A 1 233 ? -13.519 -40.337 11.039 1.00 88.38 233 GLY A O 1
ATOM 1948 N N . PHE A 1 234 ? -13.239 -39.407 9.009 1.00 91.81 234 PHE A N 1
ATOM 1949 C CA . PHE A 1 234 ? -14.400 -40.082 8.419 1.00 91.81 234 PHE A CA 1
ATOM 1950 C C . PHE A 1 234 ? -13.992 -41.396 7.757 1.00 91.81 234 PHE A C 1
ATOM 1952 O O . PHE A 1 234 ? -12.969 -41.476 7.080 1.00 91.81 234 PHE A O 1
ATOM 1959 N N . THR A 1 235 ? -14.786 -42.431 7.996 1.00 91.44 235 THR A N 1
ATOM 1960 C CA . THR A 1 235 ? -14.658 -43.755 7.381 1.00 91.44 235 THR A CA 1
ATOM 1961 C C . THR A 1 235 ? -15.354 -43.777 6.023 1.00 91.44 235 THR A C 1
ATOM 1963 O O . THR A 1 235 ? -16.240 -42.968 5.752 1.00 91.44 235 THR A O 1
ATOM 1966 N N . ASP A 1 236 ? -15.018 -44.749 5.174 1.00 89.25 236 ASP A N 1
ATOM 1967 C CA . ASP A 1 236 ? -15.661 -44.890 3.859 1.00 89.25 236 ASP A CA 1
ATOM 1968 C C . ASP A 1 236 ? -17.192 -45.085 3.943 1.00 89.25 236 ASP A C 1
ATOM 1970 O O . ASP A 1 236 ? -17.943 -44.584 3.102 1.00 89.25 236 ASP A O 1
ATOM 1974 N N . GLN A 1 237 ? -17.671 -45.760 4.995 1.00 89.00 237 GLN A N 1
ATOM 1975 C CA . GLN A 1 237 ? -19.105 -45.924 5.259 1.00 89.00 237 GLN A CA 1
ATOM 1976 C C . GLN A 1 237 ? -19.778 -44.585 5.584 1.00 89.00 237 GLN A C 1
ATOM 1978 O O . GLN A 1 237 ? -20.844 -44.290 5.055 1.00 89.00 237 GLN A O 1
ATOM 1983 N N . GLU A 1 238 ? -19.141 -43.746 6.403 1.00 91.38 238 GLU A N 1
ATOM 1984 C CA . GLU A 1 238 ? -19.666 -42.419 6.751 1.00 91.38 238 GLU A CA 1
ATOM 1985 C C . GLU A 1 238 ? -19.670 -41.477 5.543 1.00 91.38 238 GLU A C 1
ATOM 1987 O O . GLU A 1 238 ? -20.649 -40.768 5.335 1.00 91.38 238 GLU A O 1
ATOM 1992 N N . ILE A 1 239 ? -18.637 -41.525 4.695 1.00 91.75 239 ILE A N 1
ATOM 1993 C CA . ILE A 1 239 ? -18.617 -40.777 3.428 1.00 91.75 239 ILE A CA 1
ATOM 1994 C C . ILE A 1 239 ? -19.757 -41.214 2.511 1.00 91.75 239 ILE A C 1
ATOM 1996 O O . ILE A 1 239 ? -20.395 -40.369 1.892 1.00 91.75 239 ILE A O 1
ATOM 2000 N N . THR A 1 240 ? -20.050 -42.515 2.449 1.00 89.12 240 THR A N 1
ATOM 2001 C CA . THR A 1 240 ? -21.169 -43.029 1.642 1.00 89.12 240 THR A CA 1
ATOM 2002 C C . THR A 1 240 ? -22.494 -42.409 2.090 1.00 89.12 240 THR A C 1
ATOM 2004 O O . THR A 1 240 ? -23.211 -41.857 1.262 1.00 89.12 240 THR A O 1
ATOM 2007 N N . LEU A 1 241 ? -22.763 -42.393 3.399 1.00 87.75 241 LEU A N 1
ATOM 2008 C CA . LEU A 1 241 ? -23.976 -41.793 3.972 1.00 87.75 241 LEU A CA 1
ATOM 2009 C C . LEU A 1 241 ? -24.056 -40.270 3.758 1.00 87.75 241 LEU A C 1
ATOM 2011 O O . LEU A 1 241 ? -25.140 -39.724 3.545 1.00 87.75 241 LEU A O 1
ATOM 2015 N N . LEU A 1 242 ? -22.918 -39.569 3.805 1.00 88.44 242 LEU A N 1
ATOM 2016 C CA . LEU A 1 242 ? -22.855 -38.133 3.511 1.00 88.44 242 LEU A CA 1
ATOM 2017 C C . LEU A 1 242 ? -23.131 -37.841 2.024 1.00 88.44 242 LEU A C 1
ATOM 2019 O O . LEU A 1 242 ? -23.801 -36.859 1.702 1.00 88.44 242 LEU A O 1
ATOM 2023 N N . CYS A 1 243 ? -22.667 -38.707 1.118 1.00 84.88 243 CYS A N 1
ATOM 2024 C CA . CYS A 1 243 ? -22.909 -38.577 -0.322 1.00 84.88 243 CYS A CA 1
ATOM 2025 C C . CYS A 1 243 ? -24.361 -38.902 -0.702 1.00 84.88 243 CYS A C 1
ATOM 2027 O O . CYS A 1 243 ? -24.909 -38.252 -1.579 1.00 84.88 243 CYS A O 1
ATOM 2029 N N . GLU A 1 244 ? -25.020 -39.850 -0.026 1.00 82.56 244 GLU A N 1
ATOM 2030 C CA . GLU A 1 244 ? -26.432 -40.197 -0.288 1.00 82.56 244 GLU A CA 1
ATOM 2031 C C . GLU A 1 244 ? -27.391 -39.005 -0.124 1.00 82.56 244 GLU A C 1
ATOM 2033 O O . GLU A 1 244 ? -28.439 -38.955 -0.765 1.00 82.56 244 GLU A O 1
ATOM 2038 N N . ASN A 1 245 ? -27.015 -38.031 0.708 1.00 68.62 245 ASN A N 1
ATOM 2039 C CA . ASN A 1 245 ? -27.801 -36.832 0.993 1.00 68.62 245 ASN A CA 1
ATOM 2040 C C . ASN A 1 245 ? -27.286 -35.578 0.263 1.00 68.62 245 ASN A C 1
ATOM 2042 O O . ASN A 1 245 ? -27.747 -34.469 0.542 1.00 68.62 245 ASN A O 1
ATOM 2046 N N . THR A 1 246 ? -26.332 -35.725 -0.662 1.00 74.62 246 THR A N 1
ATOM 2047 C CA . THR A 1 246 ? -25.730 -34.614 -1.415 1.00 74.62 246 THR A CA 1
ATOM 2048 C C . THR A 1 246 ? -25.586 -34.950 -2.902 1.00 74.62 246 THR A C 1
ATOM 2050 O O . THR A 1 246 ? -25.728 -36.091 -3.321 1.00 74.62 246 THR A O 1
ATOM 2053 N N . ALA A 1 247 ? -25.335 -33.939 -3.738 1.00 75.81 247 ALA A N 1
ATOM 2054 C CA . ALA A 1 247 ? -25.087 -34.130 -5.173 1.00 75.81 247 ALA A CA 1
ATOM 2055 C C . ALA A 1 247 ? -23.605 -34.430 -5.497 1.00 75.81 247 ALA A C 1
ATOM 2057 O O . ALA A 1 247 ? -23.211 -34.347 -6.658 1.00 75.81 247 ALA A O 1
ATOM 2058 N N . MET A 1 248 ? -22.782 -34.723 -4.484 1.00 81.31 248 MET A N 1
ATOM 2059 C CA . MET A 1 248 ? -21.333 -34.891 -4.625 1.00 81.31 248 MET A CA 1
ATOM 2060 C C . MET A 1 248 ? -20.961 -36.317 -5.038 1.00 81.31 248 MET A C 1
ATOM 2062 O O . MET A 1 248 ? -21.509 -37.291 -4.520 1.00 81.31 248 MET A O 1
ATOM 2066 N N . ASP A 1 249 ? -19.986 -36.452 -5.940 1.00 85.62 249 ASP A N 1
ATOM 2067 C CA . ASP A 1 249 ? -19.472 -37.759 -6.347 1.00 85.62 249 ASP A CA 1
ATOM 2068 C C . ASP A 1 249 ? -18.540 -38.338 -5.268 1.00 85.62 249 ASP A C 1
ATOM 2070 O O . ASP A 1 249 ? -17.467 -37.800 -4.973 1.00 85.62 249 ASP A O 1
ATOM 2074 N N . LYS A 1 250 ? -18.925 -39.491 -4.701 1.00 87.69 250 LYS A N 1
ATOM 2075 C CA . LYS A 1 250 ? -18.104 -40.245 -3.741 1.00 87.69 250 LYS A CA 1
ATOM 2076 C C . LYS A 1 250 ? -16.715 -40.545 -4.302 1.00 87.69 250 LYS A C 1
ATOM 2078 O O . LYS A 1 250 ? -15.741 -40.545 -3.545 1.00 87.69 250 LYS A O 1
ATOM 2083 N N . LYS A 1 251 ? -16.611 -40.851 -5.599 1.00 87.12 251 LYS A N 1
ATOM 2084 C CA . LYS A 1 251 ? -15.326 -41.176 -6.223 1.00 87.12 251 LYS A CA 1
ATOM 2085 C C . LYS A 1 251 ? -14.405 -39.960 -6.201 1.00 87.12 251 LYS A C 1
ATOM 2087 O O . LYS A 1 251 ? -13.257 -40.087 -5.781 1.00 87.12 251 LYS A O 1
ATOM 2092 N N . GLU A 1 252 ? -14.932 -38.796 -6.562 1.00 88.88 252 GLU A N 1
ATOM 2093 C CA . GLU A 1 252 ? -14.200 -37.532 -6.549 1.00 88.88 252 GLU A CA 1
ATOM 2094 C C . GLU A 1 252 ? -13.741 -37.149 -5.131 1.00 88.88 252 GLU A C 1
ATOM 2096 O O . GLU A 1 252 ? -12.548 -36.932 -4.911 1.00 88.88 252 GLU A O 1
ATOM 2101 N N . LEU A 1 253 ? -14.635 -37.198 -4.132 1.00 89.75 253 LEU A N 1
ATOM 2102 C CA . LEU A 1 253 ? -14.277 -36.997 -2.715 1.00 89.75 253 LEU A CA 1
ATOM 2103 C C . LEU A 1 253 ? -13.212 -38.005 -2.240 1.00 89.75 253 LEU A C 1
ATOM 2105 O O . LEU A 1 253 ? -12.311 -37.678 -1.461 1.00 89.75 253 LEU A O 1
ATOM 2109 N N . GLY A 1 254 ? -13.308 -39.240 -2.737 1.00 90.25 254 GLY A N 1
ATOM 2110 C CA . GLY A 1 254 ? -12.354 -40.328 -2.551 1.00 90.25 254 GLY A CA 1
ATOM 2111 C C . GLY A 1 254 ? -10.947 -40.021 -3.039 1.00 90.25 254 GLY A C 1
ATOM 2112 O O . GLY A 1 254 ? -9.995 -40.428 -2.371 1.00 90.25 254 GLY A O 1
ATOM 2113 N N . GLU A 1 255 ? -10.817 -39.351 -4.179 1.00 89.19 255 GLU A N 1
ATOM 2114 C CA . GLU A 1 255 ? -9.539 -38.965 -4.786 1.00 89.19 255 GLU A CA 1
ATOM 2115 C C . GLU A 1 255 ? -8.952 -37.706 -4.130 1.00 89.19 255 GLU A C 1
ATOM 2117 O O . GLU A 1 255 ? -7.736 -37.606 -3.939 1.00 89.19 255 GLU A O 1
ATOM 2122 N N . TRP A 1 256 ? -9.813 -36.759 -3.751 1.00 91.62 256 TRP A N 1
ATOM 2123 C CA . TRP A 1 256 ? -9.399 -35.479 -3.180 1.00 91.62 256 TRP A CA 1
ATOM 2124 C C . TRP A 1 256 ? -9.013 -35.546 -1.706 1.00 91.62 256 TRP A C 1
ATOM 2126 O O . TRP A 1 256 ? -7.954 -35.033 -1.350 1.00 91.62 256 TRP A O 1
ATOM 2136 N N . TYR A 1 257 ? -9.818 -36.204 -0.867 1.00 92.94 257 TYR A N 1
ATOM 2137 C CA . TYR A 1 257 ? -9.686 -36.109 0.597 1.00 92.94 257 TYR A CA 1
ATOM 2138 C C . TYR A 1 257 ? -9.465 -37.449 1.290 1.00 92.94 257 TYR A C 1
ATOM 2140 O O . TYR A 1 257 ? -9.033 -37.497 2.446 1.00 92.94 257 TYR A O 1
ATOM 2148 N N . GLY A 1 258 ? -9.751 -38.549 0.598 1.00 90.31 258 GLY A N 1
ATOM 2149 C CA . GLY A 1 258 ? -9.571 -39.895 1.119 1.00 90.31 258 GLY A CA 1
ATOM 2150 C C . GLY A 1 258 ? -8.176 -40.442 0.838 1.00 90.31 258 GLY A C 1
ATOM 2151 O O . GLY A 1 258 ? -7.662 -40.284 -0.259 1.00 90.31 258 GLY A O 1
ATOM 2152 N N . GLY A 1 259 ? -7.603 -41.184 1.786 1.00 88.38 259 GLY A N 1
ATOM 2153 C CA . GLY A 1 259 ? -6.332 -41.885 1.544 1.00 88.38 259 GLY A CA 1
ATOM 2154 C C . GLY A 1 259 ? -5.437 -42.082 2.755 1.00 88.38 259 GLY A C 1
ATOM 2155 O O . GLY A 1 259 ? -4.359 -42.650 2.635 1.00 88.38 259 GLY A O 1
ATOM 2156 N N . TYR A 1 260 ? -5.888 -41.668 3.937 1.00 92.19 260 TYR A N 1
ATOM 2157 C CA . TYR A 1 260 ? -5.185 -41.944 5.181 1.00 92.19 260 TYR A CA 1
ATOM 2158 C C . TYR A 1 260 ? -5.474 -43.377 5.624 1.00 92.19 260 TYR A C 1
ATOM 2160 O O . TYR A 1 260 ? -6.578 -43.690 6.056 1.00 92.19 260 TYR A O 1
ATOM 2168 N N . LEU A 1 261 ? -4.499 -44.265 5.494 1.00 90.25 261 LEU A N 1
ATOM 2169 C CA . LEU A 1 261 ? -4.615 -45.662 5.891 1.00 90.25 261 LEU A CA 1
ATOM 2170 C C . LEU A 1 261 ? -4.339 -45.804 7.390 1.00 90.25 261 LEU A C 1
ATOM 2172 O O . LEU A 1 261 ? -3.231 -45.533 7.845 1.00 90.25 261 LEU A O 1
ATOM 2176 N N . LEU A 1 262 ? -5.342 -46.250 8.151 1.00 86.62 262 LEU A N 1
ATOM 2177 C CA . LEU A 1 262 ? -5.194 -46.601 9.565 1.00 86.62 262 LEU A CA 1
ATOM 2178 C C . LEU A 1 262 ? -5.414 -48.101 9.770 1.00 86.62 262 LEU A C 1
ATOM 2180 O O . LEU A 1 262 ? -6.374 -48.689 9.259 1.00 86.62 262 LEU A O 1
ATOM 2184 N N . SER A 1 263 ? -4.531 -48.720 10.555 1.00 79.94 263 SER A N 1
ATOM 2185 C CA . SER A 1 263 ? -4.638 -50.140 10.897 1.00 79.94 263 SER A CA 1
ATOM 2186 C C . SER A 1 263 ? -5.978 -50.443 11.582 1.00 79.94 263 SER A C 1
ATOM 2188 O O . SER A 1 263 ? -6.403 -49.718 12.479 1.00 79.94 263 SER A O 1
ATOM 2190 N N . GLY A 1 264 ? -6.659 -51.503 11.140 1.00 75.88 264 GLY A N 1
ATOM 2191 C CA . GLY A 1 264 ? -7.927 -51.972 11.715 1.00 75.88 264 GLY A CA 1
ATOM 2192 C C . GLY A 1 264 ? -9.201 -51.253 11.247 1.00 75.88 264 GLY A C 1
ATOM 2193 O O . GLY A 1 264 ? -10.284 -51.775 11.490 1.00 75.88 264 GLY A O 1
ATOM 2194 N N . VAL A 1 265 ? -9.101 -50.109 10.555 1.00 80.75 265 VAL A N 1
ATOM 2195 C CA . VAL A 1 265 ? -10.272 -49.340 10.065 1.00 80.75 265 VAL A CA 1
ATOM 2196 C C . VAL A 1 265 ? -10.232 -49.115 8.550 1.00 80.75 265 VAL A C 1
ATOM 2198 O O . VAL A 1 265 ? -11.277 -49.051 7.907 1.00 80.75 265 VAL A O 1
ATOM 2201 N N . GLY A 1 266 ? -9.038 -49.074 7.953 1.00 84.44 266 GLY A N 1
ATOM 2202 C CA . GLY A 1 266 ? -8.860 -48.907 6.512 1.00 84.44 266 GLY A CA 1
ATOM 2203 C C . GLY A 1 266 ? -8.703 -47.443 6.103 1.00 84.44 266 GLY A C 1
ATOM 2204 O O . GLY A 1 266 ? -8.011 -46.677 6.774 1.00 84.44 266 GLY A O 1
ATOM 2205 N N . LYS A 1 267 ? -9.288 -47.078 4.955 1.00 89.06 267 LYS A N 1
ATOM 2206 C CA . LYS A 1 267 ? -9.167 -45.743 4.357 1.00 89.06 267 LYS A CA 1
ATOM 2207 C C . LYS A 1 267 ? -9.989 -44.720 5.144 1.00 89.06 267 LYS A C 1
ATOM 2209 O O . LYS A 1 267 ? -11.207 -44.850 5.263 1.00 89.06 267 LYS A O 1
ATOM 2214 N N . MET A 1 268 ? -9.306 -43.683 5.610 1.00 91.94 268 MET A N 1
ATOM 2215 C CA . MET A 1 268 ? -9.871 -42.536 6.306 1.00 91.94 268 MET A CA 1
ATOM 2216 C C . MET A 1 268 ? -9.779 -41.274 5.446 1.00 91.94 268 MET A C 1
ATOM 2218 O O . MET A 1 268 ? -8.911 -41.139 4.572 1.00 91.94 268 MET A O 1
ATOM 2222 N N . TYR A 1 269 ? -10.684 -40.348 5.734 1.00 92.56 269 TYR A N 1
ATOM 2223 C CA . TYR A 1 269 ? -10.851 -39.075 5.048 1.00 92.56 269 TYR A CA 1
ATOM 2224 C C . TYR A 1 269 ? -10.658 -37.921 6.033 1.00 92.56 269 TYR A C 1
ATOM 2226 O O . TYR A 1 269 ? -11.041 -38.039 7.204 1.00 92.56 269 TYR A O 1
ATOM 2234 N N . ASN A 1 270 ? -10.086 -36.815 5.550 1.00 90.06 270 ASN A N 1
ATOM 2235 C CA . ASN A 1 270 ? -9.944 -35.575 6.314 1.00 90.06 270 ASN A CA 1
ATOM 2236 C C . ASN A 1 270 ? -11.334 -34.947 6.570 1.00 90.06 270 ASN A C 1
ATOM 2238 O O . ASN A 1 270 ? -11.980 -34.527 5.608 1.00 90.06 270 ASN A O 1
ATOM 2242 N N . PRO A 1 271 ? -11.807 -34.864 7.831 1.00 88.00 271 PRO A N 1
ATOM 2243 C CA . PRO A 1 271 ? -13.141 -34.357 8.146 1.00 88.00 271 PRO A CA 1
ATOM 2244 C C . PRO A 1 271 ? -13.399 -32.918 7.703 1.00 88.00 271 PRO A C 1
ATOM 2246 O O . PRO A 1 271 ? -14.474 -32.646 7.177 1.00 88.00 271 PRO A O 1
ATOM 2249 N N . CYS A 1 272 ? -12.445 -32.000 7.904 1.00 85.62 272 CYS A N 1
ATOM 2250 C CA . CYS A 1 272 ? -12.661 -30.597 7.542 1.00 85.62 272 CYS A CA 1
ATOM 2251 C C . CYS A 1 272 ? -12.727 -30.423 6.028 1.00 85.62 272 CYS A C 1
ATOM 2253 O O . CYS A 1 272 ? -13.677 -29.820 5.553 1.00 85.62 272 CYS A O 1
ATOM 2255 N N . SER A 1 273 ? -11.787 -31.003 5.271 1.00 87.88 273 SER A N 1
ATOM 2256 C CA . SER A 1 273 ? -11.795 -30.861 3.809 1.00 87.88 273 SER A CA 1
ATOM 2257 C C . SER A 1 273 ? -13.046 -31.483 3.180 1.00 87.88 273 SER A C 1
ATOM 2259 O O . SER A 1 273 ? -13.615 -30.919 2.253 1.00 87.88 273 SER A O 1
ATOM 2261 N N . VAL A 1 274 ? -13.528 -32.615 3.714 1.00 89.38 274 VAL A N 1
ATOM 2262 C CA . VAL A 1 274 ? -14.804 -33.205 3.275 1.00 89.38 274 VAL A CA 1
ATOM 2263 C C . VAL A 1 274 ? -15.978 -32.293 3.615 1.00 89.38 274 VAL A C 1
ATOM 2265 O O . VAL A 1 274 ? -16.842 -32.095 2.769 1.00 89.38 274 VAL A O 1
ATOM 2268 N N . LYS A 1 275 ? -16.030 -31.739 4.831 1.00 87.25 275 LYS A N 1
ATOM 2269 C CA . LYS A 1 275 ? -17.103 -30.822 5.230 1.00 87.25 275 LYS A CA 1
ATOM 2270 C C . LYS A 1 275 ? -17.141 -29.590 4.315 1.00 87.25 275 LYS A C 1
ATOM 2272 O O . LYS A 1 275 ? -18.199 -29.298 3.764 1.00 87.25 275 LYS A O 1
ATOM 2277 N N . ASP A 1 276 ? -15.992 -28.953 4.097 1.00 85.62 276 ASP A N 1
ATOM 2278 C CA . ASP A 1 276 ? -15.854 -27.771 3.238 1.00 85.62 276 ASP A CA 1
ATOM 2279 C C . ASP A 1 276 ? -16.289 -28.081 1.792 1.00 85.62 276 ASP A C 1
ATOM 2281 O O . ASP A 1 276 ? -17.001 -27.291 1.171 1.00 85.62 276 ASP A O 1
ATOM 2285 N N . ALA A 1 277 ? -15.942 -29.267 1.277 1.00 87.75 277 ALA A N 1
ATOM 2286 C CA . ALA A 1 277 ? -16.355 -29.714 -0.052 1.00 87.75 277 ALA A CA 1
ATOM 2287 C C . ALA A 1 277 ? -17.868 -29.967 -0.163 1.00 87.75 277 ALA A C 1
ATOM 2289 O O . ALA A 1 277 ? -18.487 -29.628 -1.172 1.00 87.75 277 ALA A O 1
ATOM 2290 N N . LEU A 1 278 ? -18.485 -30.558 0.866 1.00 85.25 278 LEU A N 1
ATOM 2291 C CA . LEU A 1 278 ? -19.931 -30.809 0.893 1.00 85.25 278 LEU A CA 1
ATOM 2292 C C . LEU A 1 278 ? -20.732 -29.499 0.998 1.00 85.25 278 LEU A C 1
ATOM 2294 O O . LEU A 1 278 ? -21.770 -29.368 0.349 1.00 85.25 278 LEU A O 1
ATOM 2298 N N . GLU A 1 279 ? -20.248 -28.523 1.772 1.00 83.25 279 GLU A N 1
ATOM 2299 C CA . GLU A 1 279 ? -20.863 -27.192 1.902 1.00 83.25 279 GLU A CA 1
ATOM 2300 C C . GLU A 1 279 ? -20.691 -26.358 0.627 1.00 83.25 279 GLU A C 1
ATOM 2302 O O . GLU A 1 279 ? -21.654 -25.754 0.147 1.00 83.25 279 GLU A O 1
ATOM 2307 N N . GLY A 1 280 ? -19.491 -26.380 0.039 1.00 81.50 280 GLY A N 1
ATOM 2308 C CA . GLY A 1 280 ? -19.169 -25.686 -1.208 1.00 81.50 280 GLY A CA 1
ATOM 2309 C C . GLY A 1 280 ? -19.725 -26.349 -2.471 1.00 81.50 280 GLY A C 1
ATOM 2310 O O . GLY A 1 280 ? -19.805 -25.694 -3.506 1.00 81.50 280 GLY A O 1
ATOM 2311 N N . LYS A 1 281 ? -20.144 -27.621 -2.386 1.00 84.94 281 LYS A N 1
ATOM 2312 C CA . LYS A 1 281 ? -20.564 -28.470 -3.518 1.00 84.94 281 LYS A CA 1
ATOM 2313 C C . LYS A 1 281 ? -19.496 -28.611 -4.613 1.00 84.94 281 LYS A C 1
ATOM 2315 O O . LYS A 1 281 ? -19.830 -28.757 -5.786 1.00 84.94 281 LYS A O 1
ATOM 2320 N N . GLU A 1 282 ? -18.224 -28.566 -4.231 1.00 87.38 282 GLU A N 1
ATOM 2321 C CA . GLU A 1 282 ? -17.079 -28.677 -5.138 1.00 87.38 282 GLU A CA 1
ATOM 2322 C C . GLU A 1 282 ? -15.887 -29.289 -4.395 1.00 87.38 282 GLU A C 1
ATOM 2324 O O . GLU A 1 282 ? -15.688 -29.028 -3.211 1.00 87.38 282 GLU A O 1
ATOM 2329 N N . CYS A 1 283 ? -15.078 -30.104 -5.079 1.00 85.69 283 CYS A N 1
ATOM 2330 C CA . CYS A 1 283 ? -13.797 -30.548 -4.536 1.00 85.69 283 CYS A CA 1
ATOM 2331 C C . CYS A 1 283 ? -12.685 -29.562 -4.927 1.00 85.69 283 CYS A C 1
ATOM 2333 O O . CYS A 1 283 ? -12.354 -29.426 -6.103 1.00 85.69 283 CYS A O 1
ATOM 2335 N N . SER A 1 284 ? -12.072 -28.912 -3.940 1.00 84.69 284 SER A N 1
ATOM 2336 C CA . SER A 1 284 ? -10.938 -28.000 -4.110 1.00 84.69 284 SER A CA 1
ATOM 2337 C C . SER A 1 284 ? -9.843 -28.231 -3.057 1.00 84.69 284 SER A C 1
ATOM 2339 O O . SER A 1 284 ? -9.936 -29.130 -2.219 1.00 84.69 284 SER A O 1
ATOM 2341 N N . ASP A 1 285 ? -8.769 -27.445 -3.118 1.00 82.38 285 ASP A N 1
ATOM 2342 C CA . ASP A 1 285 ? -7.718 -27.443 -2.098 1.00 82.38 285 ASP A CA 1
ATOM 2343 C C . ASP A 1 285 ? -8.171 -26.644 -0.866 1.00 82.38 285 ASP A C 1
ATOM 2345 O O . ASP A 1 285 ? -8.120 -25.411 -0.849 1.00 82.38 285 ASP A O 1
ATOM 2349 N N . TYR A 1 286 ? -8.593 -27.354 0.181 1.00 79.00 286 TYR A N 1
ATOM 2350 C CA . TYR A 1 286 ? -8.998 -26.772 1.459 1.00 79.00 286 TYR A CA 1
ATOM 2351 C C . TYR A 1 286 ? -7.871 -26.801 2.500 1.00 79.00 286 TYR A C 1
ATOM 2353 O O . TYR A 1 286 ? -8.037 -26.272 3.606 1.00 79.00 286 TYR A O 1
ATOM 2361 N N . TRP A 1 287 ? -6.694 -27.332 2.155 1.00 72.25 287 TRP A N 1
ATOM 2362 C CA . TRP A 1 287 ? -5.550 -27.477 3.057 1.00 72.25 287 TRP A CA 1
ATOM 2363 C C . TRP A 1 287 ? -4.944 -26.120 3.472 1.00 72.25 287 TRP A C 1
ATOM 2365 O O . TRP A 1 287 ? -4.452 -25.970 4.594 1.00 72.25 287 TRP A O 1
ATOM 2375 N N . ASN A 1 288 ? -5.040 -25.096 2.611 1.00 55.50 288 ASN A N 1
ATOM 2376 C CA . ASN A 1 288 ? -4.284 -23.836 2.713 1.00 55.50 288 ASN A CA 1
ATOM 2377 C C . ASN A 1 288 ? -4.830 -22.727 3.634 1.00 55.50 288 ASN A C 1
ATOM 2379 O O . ASN A 1 288 ? -4.164 -21.707 3.806 1.00 55.50 288 ASN A O 1
ATOM 2383 N N . ASN A 1 289 ? -5.985 -22.891 4.285 1.00 46.94 289 ASN A N 1
ATOM 2384 C CA . ASN A 1 289 ? -6.563 -21.793 5.088 1.00 46.94 289 ASN A CA 1
ATOM 2385 C C . ASN A 1 289 ? -5.916 -21.596 6.482 1.00 46.94 289 ASN A C 1
ATOM 2387 O O . ASN A 1 289 ? -6.348 -20.730 7.233 1.00 46.94 289 ASN A O 1
ATOM 2391 N N . THR A 1 290 ? -4.892 -22.375 6.864 1.00 43.09 290 THR A N 1
ATOM 2392 C CA . THR A 1 290 ? -4.274 -22.310 8.210 1.00 43.09 290 THR A CA 1
ATOM 2393 C C . THR A 1 290 ? -2.771 -22.651 8.201 1.00 43.09 290 THR A C 1
ATOM 2395 O O . THR A 1 290 ? -2.394 -23.781 8.509 1.00 43.09 290 THR A O 1
ATOM 2398 N N . GLY A 1 291 ? -1.898 -21.699 7.855 1.00 42.28 291 GLY A N 1
ATOM 2399 C CA . GLY A 1 291 ? -0.480 -21.672 8.277 1.00 42.28 291 GLY A CA 1
ATOM 2400 C C . GLY A 1 291 ? 0.445 -22.861 7.939 1.00 42.28 291 GLY A C 1
ATOM 2401 O O . GLY A 1 291 ? 1.497 -22.972 8.556 1.00 42.28 291 GLY A O 1
ATOM 2402 N N . GLY A 1 292 ? 0.092 -23.762 7.014 1.00 43.72 292 GLY A N 1
ATOM 2403 C CA . GLY A 1 292 ? 0.869 -24.987 6.731 1.00 43.72 292 GLY A CA 1
ATOM 2404 C C . GLY A 1 292 ? 2.081 -24.815 5.804 1.00 43.72 292 GLY A C 1
ATOM 2405 O O . GLY A 1 292 ? 2.916 -25.714 5.720 1.00 43.72 292 GLY A O 1
ATOM 2406 N N . TYR A 1 293 ? 2.182 -23.670 5.124 1.00 47.47 293 TYR A N 1
ATOM 2407 C CA . TYR A 1 293 ? 3.116 -23.457 4.017 1.00 47.47 293 TYR A CA 1
ATOM 2408 C C . TYR A 1 293 ? 4.602 -23.490 4.436 1.00 47.47 293 TYR A C 1
ATOM 2410 O O . TYR A 1 293 ? 5.414 -24.122 3.765 1.00 47.47 293 TYR A O 1
ATOM 2418 N N . THR A 1 294 ? 4.963 -22.863 5.558 1.00 53.47 294 THR A N 1
ATOM 2419 C CA . THR A 1 294 ? 6.358 -22.751 6.026 1.00 53.47 294 THR A CA 1
ATOM 2420 C C . THR A 1 294 ? 6.914 -24.056 6.598 1.00 53.47 294 THR A C 1
ATOM 2422 O O . THR A 1 294 ? 8.083 -24.361 6.399 1.00 53.47 294 THR A O 1
ATOM 2425 N N . GLU A 1 295 ? 6.086 -24.861 7.272 1.00 62.97 295 GLU A N 1
ATOM 2426 C CA . GLU A 1 295 ? 6.552 -26.072 7.963 1.00 62.97 295 GLU A CA 1
ATOM 2427 C C . GLU A 1 295 ? 6.942 -27.189 6.974 1.00 62.97 295 GLU A C 1
ATOM 2429 O O . GLU A 1 295 ? 7.971 -27.833 7.152 1.00 62.97 295 GLU A O 1
ATOM 2434 N N . LEU A 1 296 ? 6.164 -27.417 5.905 1.00 71.06 296 LEU A N 1
ATOM 2435 C CA . LEU A 1 296 ? 6.494 -28.448 4.909 1.00 71.06 296 LEU A CA 1
ATOM 2436 C C . LEU A 1 296 ? 7.811 -28.129 4.180 1.00 71.06 296 LEU A C 1
ATOM 2438 O O . LEU A 1 296 ? 8.611 -29.034 3.955 1.00 71.06 296 LEU A O 1
ATOM 2442 N N . GLU A 1 297 ? 8.042 -26.852 3.854 1.00 69.44 297 GLU A N 1
ATOM 2443 C CA . GLU A 1 297 ? 9.266 -26.355 3.210 1.00 69.44 297 GLU A CA 1
ATOM 2444 C C . GLU A 1 297 ? 10.516 -26.614 4.070 1.00 69.44 297 GLU A C 1
ATOM 2446 O O . GLU A 1 297 ? 11.525 -27.113 3.564 1.00 69.44 297 GLU A O 1
ATOM 2451 N N . GLU A 1 298 ? 10.429 -26.349 5.379 1.00 69.50 298 GLU A N 1
ATOM 2452 C CA . GLU A 1 298 ? 11.511 -26.591 6.344 1.00 69.50 298 GLU A CA 1
ATOM 2453 C C . GLU A 1 298 ? 11.977 -28.054 6.349 1.00 69.50 298 GLU A C 1
ATOM 2455 O O . GLU A 1 298 ? 13.177 -28.300 6.387 1.00 69.50 298 GLU A O 1
ATOM 2460 N N . TYR A 1 299 ? 11.068 -29.035 6.293 1.00 74.31 299 TYR A N 1
ATOM 2461 C CA . TYR A 1 299 ? 11.453 -30.452 6.396 1.00 74.31 299 TYR A CA 1
ATOM 2462 C C . TYR A 1 299 ? 11.970 -31.035 5.084 1.00 74.31 299 TYR A C 1
ATOM 2464 O O . TYR A 1 299 ? 12.927 -31.810 5.086 1.00 74.31 299 TYR A O 1
ATOM 2472 N N . ILE A 1 300 ? 11.364 -30.666 3.953 1.00 71.31 300 ILE A N 1
ATOM 2473 C CA . ILE A 1 300 ? 11.764 -31.220 2.653 1.00 71.31 300 ILE A CA 1
ATOM 2474 C C . ILE A 1 300 ? 13.052 -30.577 2.102 1.00 71.31 300 ILE A C 1
ATOM 2476 O O . ILE A 1 300 ? 13.658 -31.141 1.195 1.00 71.31 300 ILE A O 1
ATOM 2480 N N . THR A 1 301 ? 13.510 -29.445 2.663 1.00 62.09 301 THR A N 1
ATOM 2481 C CA . THR A 1 301 ? 14.817 -28.822 2.350 1.00 62.09 301 THR A CA 1
ATOM 2482 C C . THR A 1 301 ? 16.015 -29.471 3.056 1.00 62.09 301 THR A C 1
ATOM 2484 O O . THR A 1 301 ? 17.148 -29.201 2.662 1.00 62.09 301 THR A O 1
ATOM 2487 N N . MET A 1 302 ? 15.817 -30.303 4.087 1.00 65.69 302 MET A N 1
ATOM 2488 C CA . MET A 1 302 ? 16.928 -30.816 4.912 1.00 65.69 302 MET A CA 1
ATOM 2489 C C . MET A 1 302 ? 17.793 -31.892 4.222 1.00 65.69 302 MET A C 1
ATOM 2491 O O . MET A 1 302 ? 18.879 -32.185 4.710 1.00 65.69 302 MET A O 1
ATOM 2495 N N . ASP A 1 303 ? 17.301 -32.470 3.120 1.00 61.47 303 ASP A N 1
ATOM 2496 C CA . ASP A 1 303 ? 17.948 -33.461 2.239 1.00 61.47 303 ASP A CA 1
ATOM 2497 C C . ASP A 1 303 ? 18.886 -34.489 2.914 1.00 61.47 303 ASP A C 1
ATOM 2499 O O . ASP A 1 303 ? 20.076 -34.591 2.612 1.00 61.47 303 ASP A O 1
ATOM 2503 N N . PHE A 1 304 ? 18.344 -35.284 3.842 1.00 61.84 304 PHE A N 1
ATOM 2504 C CA . PHE A 1 304 ? 19.039 -36.445 4.410 1.00 61.84 304 PHE A CA 1
ATOM 2505 C C . PHE A 1 304 ? 18.839 -37.695 3.532 1.00 61.84 304 PHE A C 1
ATOM 2507 O O . PHE A 1 304 ? 17.721 -37.968 3.110 1.00 61.84 304 PHE A O 1
ATOM 2514 N N . ASP A 1 305 ? 19.882 -38.504 3.313 1.00 58.34 305 ASP A N 1
ATOM 2515 C CA . ASP A 1 305 ? 19.802 -39.872 2.751 1.00 58.34 305 ASP A CA 1
ATOM 2516 C C . ASP A 1 305 ? 18.978 -40.044 1.445 1.00 58.34 305 ASP A C 1
ATOM 2518 O O . ASP A 1 305 ? 18.258 -41.038 1.278 1.00 58.34 305 ASP A O 1
ATOM 2522 N N . GLY A 1 306 ? 19.044 -39.081 0.517 1.00 60.16 306 GLY A N 1
ATOM 2523 C CA . GLY A 1 306 ? 18.269 -39.130 -0.735 1.00 60.16 306 GLY A CA 1
ATOM 2524 C C . GLY A 1 306 ? 16.775 -38.854 -0.522 1.00 60.16 306 GLY A C 1
ATOM 2525 O O . GLY A 1 306 ? 15.906 -39.474 -1.150 1.00 60.16 306 GLY A O 1
ATOM 2526 N N . LEU A 1 307 ? 16.448 -37.948 0.406 1.00 68.69 307 LEU A N 1
ATOM 2527 C CA . LEU A 1 307 ? 15.075 -37.547 0.718 1.00 68.69 307 LEU A CA 1
ATOM 2528 C C . LEU A 1 307 ? 14.369 -36.975 -0.515 1.00 68.69 307 LEU A C 1
ATOM 2530 O O . LEU A 1 307 ? 13.207 -37.306 -0.733 1.00 68.69 307 LEU A O 1
ATOM 2534 N N . ILE A 1 308 ? 15.052 -36.177 -1.347 1.00 63.41 308 ILE A N 1
ATOM 2535 C CA . ILE A 1 308 ? 14.457 -35.616 -2.579 1.00 63.41 308 ILE A CA 1
ATOM 2536 C C . ILE A 1 308 ? 14.019 -36.722 -3.533 1.00 63.41 308 ILE A C 1
ATOM 2538 O O . ILE A 1 308 ? 12.921 -36.672 -4.083 1.00 63.41 308 ILE A O 1
ATOM 2542 N N . GLU A 1 309 ? 14.875 -37.718 -3.744 1.00 61.53 309 GLU A N 1
ATOM 2543 C CA . GLU A 1 309 ? 14.618 -38.830 -4.662 1.00 61.53 309 GLU A CA 1
ATOM 2544 C C . GLU A 1 309 ? 13.430 -39.652 -4.169 1.00 61.53 309 GLU A C 1
ATOM 2546 O O . GLU A 1 309 ? 12.502 -39.943 -4.925 1.00 61.53 309 GLU A O 1
ATOM 2551 N N . SER A 1 310 ? 13.411 -39.917 -2.860 1.00 71.00 310 SER A N 1
ATOM 2552 C CA . SER A 1 310 ? 12.318 -40.620 -2.191 1.00 71.00 310 SER A CA 1
ATOM 2553 C C . SER A 1 310 ? 11.010 -39.816 -2.293 1.00 71.00 310 SER A C 1
ATOM 2555 O O . SER A 1 310 ? 9.978 -40.363 -2.669 1.00 71.00 310 SER A O 1
ATOM 2557 N N . LEU A 1 311 ? 11.038 -38.499 -2.050 1.00 71.19 311 LEU A N 1
ATOM 2558 C CA . LEU A 1 311 ? 9.880 -37.613 -2.229 1.00 71.19 311 LEU A CA 1
ATOM 2559 C C . LEU A 1 311 ? 9.399 -37.604 -3.683 1.00 71.19 311 LEU A C 1
ATOM 2561 O O . LEU A 1 311 ? 8.201 -37.721 -3.923 1.00 71.19 311 LEU A O 1
ATOM 2565 N N . THR A 1 312 ? 10.313 -37.534 -4.651 1.00 63.34 312 THR A N 1
ATOM 2566 C CA . THR A 1 312 ? 9.999 -37.560 -6.088 1.00 63.34 312 THR A CA 1
ATOM 2567 C C . THR A 1 312 ? 9.284 -38.854 -6.472 1.00 63.34 312 THR A C 1
ATOM 2569 O O . THR A 1 312 ? 8.303 -38.815 -7.214 1.00 63.34 312 THR A O 1
ATOM 2572 N N . ASN A 1 313 ? 9.692 -39.992 -5.903 1.00 68.06 313 ASN A N 1
ATOM 2573 C CA . ASN A 1 313 ? 8.985 -41.255 -6.101 1.00 68.06 313 ASN A CA 1
ATOM 2574 C C . ASN A 1 313 ? 7.578 -41.250 -5.470 1.00 68.06 313 ASN A C 1
ATOM 2576 O O . ASN A 1 313 ? 6.630 -41.792 -6.035 1.00 68.06 313 ASN A O 1
ATOM 2580 N N . LEU A 1 314 ? 7.395 -40.583 -4.328 1.00 77.62 314 LEU A N 1
ATOM 2581 C CA . LEU A 1 314 ? 6.068 -40.417 -3.727 1.00 77.62 314 LEU A CA 1
ATOM 2582 C C . LEU A 1 314 ? 5.129 -39.558 -4.599 1.00 77.62 314 LEU A C 1
ATOM 2584 O O . LEU A 1 314 ? 3.931 -39.846 -4.680 1.00 77.62 314 LEU A O 1
ATOM 2588 N N . PHE A 1 315 ? 5.649 -38.545 -5.305 1.00 63.22 315 PHE A N 1
ATOM 2589 C CA . PHE A 1 315 ? 4.860 -37.702 -6.221 1.00 63.22 315 PHE A CA 1
ATOM 2590 C C . PHE A 1 315 ? 4.283 -38.450 -7.417 1.00 63.22 315 PHE A C 1
ATOM 2592 O O . PHE A 1 315 ? 3.172 -38.136 -7.860 1.00 63.22 315 PHE A O 1
ATOM 2599 N N . THR A 1 316 ? 5.012 -39.438 -7.935 1.00 55.56 316 THR A N 1
ATOM 2600 C CA . THR A 1 316 ? 4.567 -40.251 -9.075 1.00 55.56 316 THR A CA 1
ATOM 2601 C C . THR A 1 316 ? 3.500 -41.276 -8.678 1.00 55.56 316 THR A C 1
ATOM 2603 O O . THR A 1 316 ? 2.937 -41.946 -9.539 1.00 55.56 316 THR A O 1
ATOM 2606 N N . GLY A 1 317 ? 3.134 -41.337 -7.389 1.00 65.06 317 GLY A N 1
ATOM 2607 C CA . GLY A 1 317 ? 2.096 -42.216 -6.850 1.00 65.06 317 GLY A CA 1
ATOM 2608 C C . GLY A 1 317 ? 2.626 -43.527 -6.270 1.00 65.06 317 GLY A C 1
ATOM 2609 O O . GLY A 1 317 ? 1.820 -44.370 -5.876 1.00 65.06 317 GLY A O 1
ATOM 2610 N N . ASN A 1 318 ? 3.948 -43.699 -6.189 1.00 76.44 318 ASN A N 1
ATOM 2611 C CA . ASN A 1 318 ? 4.561 -44.874 -5.580 1.00 76.44 318 ASN A CA 1
ATOM 2612 C C . ASN A 1 318 ? 4.659 -44.743 -4.050 1.00 76.44 318 ASN A C 1
ATOM 2614 O O . ASN A 1 318 ? 4.410 -43.690 -3.462 1.00 76.44 318 ASN A O 1
ATOM 2618 N N . SER A 1 319 ? 5.011 -45.850 -3.394 1.00 83.00 319 SER A N 1
ATOM 2619 C CA . SER A 1 319 ? 5.197 -45.933 -1.941 1.00 83.00 319 SER A CA 1
ATOM 2620 C C . SER A 1 319 ? 6.662 -46.168 -1.579 1.00 83.00 319 SER A C 1
ATOM 2622 O O . SER A 1 319 ? 7.285 -47.044 -2.185 1.00 83.00 319 SER A O 1
ATOM 2624 N N . GLU A 1 320 ? 7.158 -45.514 -0.532 1.00 85.69 320 GLU A N 1
ATOM 2625 C CA . GLU A 1 320 ? 8.537 -45.658 -0.042 1.00 85.69 320 GLU A CA 1
ATOM 2626 C C . GLU A 1 320 ? 8.611 -46.453 1.258 1.00 85.69 320 GLU A C 1
ATOM 2628 O O . GLU A 1 320 ? 7.737 -46.322 2.109 1.00 85.69 320 GLU A O 1
ATOM 2633 N N . ALA A 1 321 ? 9.639 -47.287 1.428 1.00 87.50 321 ALA A N 1
ATOM 2634 C CA . ALA A 1 321 ? 9.859 -47.994 2.692 1.00 87.50 321 ALA A CA 1
ATOM 2635 C C . ALA A 1 321 ? 10.369 -47.023 3.768 1.00 87.50 321 ALA A C 1
ATOM 2637 O O . ALA A 1 321 ? 11.207 -46.178 3.469 1.00 87.50 321 ALA A O 1
ATOM 2638 N N . VAL A 1 322 ? 9.886 -47.156 5.008 1.00 89.12 322 VAL A N 1
ATOM 2639 C CA . VAL A 1 322 ? 10.285 -46.276 6.119 1.00 89.12 322 VAL A CA 1
ATOM 2640 C C . VAL A 1 322 ? 10.472 -47.040 7.434 1.00 89.12 322 VAL A C 1
ATOM 2642 O O . VAL A 1 322 ? 9.632 -47.851 7.837 1.00 89.12 322 VAL A O 1
ATOM 2645 N N . GLY A 1 323 ? 11.568 -46.761 8.140 1.00 86.94 323 GLY A N 1
ATOM 2646 C CA . GLY A 1 323 ? 11.842 -47.229 9.496 1.00 86.94 323 GLY A CA 1
ATOM 2647 C C . GLY A 1 323 ? 11.365 -46.254 10.578 1.00 86.94 323 GLY A C 1
ATOM 2648 O O . GLY A 1 323 ? 12.110 -45.396 11.034 1.00 86.94 323 GLY A O 1
ATOM 2649 N N . VAL A 1 324 ? 10.147 -46.435 11.091 1.00 83.62 324 VAL A N 1
ATOM 2650 C CA . VAL A 1 324 ? 9.536 -45.496 12.064 1.00 83.62 324 VAL A CA 1
ATOM 2651 C C . VAL A 1 324 ? 10.061 -45.605 13.509 1.00 83.62 324 VAL A C 1
ATOM 2653 O O . VAL A 1 324 ? 9.704 -44.802 14.368 1.00 83.62 324 VAL A O 1
ATOM 2656 N N . LEU A 1 325 ? 10.894 -46.606 13.821 1.00 76.25 325 LEU A N 1
ATOM 2657 C CA . LEU A 1 325 ? 11.352 -46.879 15.196 1.00 76.25 325 LEU A CA 1
ATOM 2658 C C . LEU A 1 325 ? 12.420 -45.897 15.704 1.00 76.25 325 LEU A C 1
ATOM 2660 O O . LEU A 1 325 ? 12.573 -45.755 16.917 1.00 76.25 325 LEU A O 1
ATOM 2664 N N . GLY A 1 326 ? 13.157 -45.246 14.798 1.00 66.31 326 GLY A N 1
ATOM 2665 C CA . GLY A 1 326 ? 14.243 -44.318 15.139 1.00 66.31 326 GLY A CA 1
ATOM 2666 C C . GLY A 1 326 ? 13.770 -42.936 15.598 1.00 66.31 326 GLY A C 1
ATOM 2667 O O . GLY A 1 326 ? 14.521 -42.222 16.257 1.00 66.31 326 GLY A O 1
ATOM 2668 N N . PHE A 1 327 ? 12.517 -42.569 15.313 1.00 75.44 327 PHE A N 1
ATOM 2669 C CA . PHE A 1 327 ? 12.004 -41.235 15.597 1.00 75.44 327 PHE A CA 1
ATOM 2670 C C . PHE A 1 327 ? 11.836 -40.997 17.107 1.00 75.44 327 PHE A C 1
ATOM 2672 O O . PHE A 1 327 ? 10.992 -41.598 17.778 1.00 75.44 327 PHE A O 1
ATOM 2679 N N . LEU A 1 328 ? 12.650 -40.086 17.653 1.00 68.38 328 LEU A N 1
ATOM 2680 C CA . LEU A 1 328 ? 12.631 -39.698 19.072 1.00 68.38 328 LEU A CA 1
ATOM 2681 C C . LEU A 1 328 ? 11.541 -38.670 19.409 1.00 68.38 328 LEU A C 1
ATOM 2683 O O . LEU A 1 328 ? 11.470 -38.198 20.549 1.00 68.38 328 LEU A O 1
ATOM 2687 N N . ASN A 1 329 ? 10.683 -38.344 18.437 1.00 71.00 329 ASN A N 1
ATOM 2688 C CA . ASN A 1 329 ? 9.683 -37.284 18.534 1.00 71.00 329 ASN A CA 1
ATOM 2689 C C . ASN A 1 329 ? 10.346 -35.924 18.846 1.00 71.00 329 ASN A C 1
ATOM 2691 O O . ASN A 1 329 ? 9.852 -35.145 19.663 1.00 71.00 329 ASN A O 1
ATOM 2695 N N . ASP A 1 330 ? 11.509 -35.675 18.227 1.00 68.38 330 ASP A N 1
ATOM 2696 C CA . ASP A 1 330 ? 12.283 -34.435 18.322 1.00 68.38 330 ASP A CA 1
ATOM 2697 C C . ASP A 1 330 ? 12.359 -33.768 16.944 1.00 68.38 330 ASP A C 1
ATOM 2699 O O . ASP A 1 330 ? 12.834 -34.372 15.988 1.00 68.38 330 ASP A O 1
ATOM 2703 N N . TRP A 1 331 ? 11.873 -32.532 16.852 1.00 66.31 331 TRP A N 1
ATOM 2704 C CA . TRP A 1 331 ? 11.626 -31.833 15.584 1.00 66.31 331 TRP A CA 1
ATOM 2705 C C . TRP A 1 331 ? 12.781 -30.945 15.122 1.00 66.31 331 TRP A C 1
ATOM 2707 O O . TRP A 1 331 ? 12.753 -30.430 14.009 1.00 66.31 331 TRP A O 1
ATOM 2717 N N . ASP A 1 332 ? 13.806 -30.807 15.961 1.00 63.78 332 ASP A N 1
ATOM 2718 C CA . ASP A 1 332 ? 14.978 -29.970 15.695 1.00 63.78 332 ASP A CA 1
ATOM 2719 C C . ASP A 1 332 ? 16.260 -30.804 15.517 1.00 63.78 332 ASP A C 1
ATOM 2721 O O . ASP A 1 332 ? 17.359 -30.254 15.437 1.00 63.78 332 ASP A O 1
ATOM 2725 N N . SER A 1 333 ? 16.165 -32.141 15.537 1.00 65.62 333 SER A N 1
ATOM 2726 C CA . SER A 1 333 ? 17.342 -33.014 15.462 1.00 65.62 333 SER A CA 1
ATOM 2727 C C . SER A 1 333 ? 17.113 -34.312 14.684 1.00 65.62 333 SER A C 1
ATOM 2729 O O . SER A 1 333 ? 17.400 -35.404 15.176 1.00 65.62 333 SER A O 1
ATOM 2731 N N . PHE A 1 334 ? 16.632 -34.179 13.444 1.00 76.25 334 PHE A N 1
ATOM 2732 C CA . PHE A 1 334 ? 16.530 -35.299 12.507 1.00 76.25 334 PHE A CA 1
ATOM 2733 C C . PHE A 1 334 ? 17.906 -35.857 12.147 1.00 76.25 334 PHE A C 1
ATOM 2735 O O . PHE A 1 334 ? 18.873 -35.112 11.972 1.00 76.25 334 PHE A O 1
ATOM 2742 N N . ARG A 1 335 ? 17.986 -37.183 12.038 1.00 75.25 335 ARG A N 1
ATOM 2743 C CA . ARG A 1 335 ? 19.234 -37.898 11.718 1.00 75.25 335 ARG A CA 1
ATOM 2744 C C . ARG A 1 335 ? 19.157 -38.743 10.457 1.00 75.25 335 ARG A C 1
ATOM 2746 O O . ARG A 1 335 ? 20.179 -39.274 10.042 1.00 75.25 335 ARG A O 1
ATOM 2753 N N . SER A 1 336 ? 17.962 -38.910 9.902 1.00 81.50 336 SER A N 1
ATOM 2754 C CA . SER A 1 336 ? 17.725 -39.704 8.699 1.00 81.50 336 SER A CA 1
ATOM 2755 C C . SER A 1 336 ? 16.447 -39.262 7.998 1.00 81.50 336 SER A C 1
ATOM 2757 O O . SER A 1 336 ? 15.573 -38.636 8.611 1.00 81.50 336 SER A O 1
ATOM 2759 N N . LYS A 1 337 ? 16.296 -39.656 6.729 1.00 85.00 337 LYS A N 1
ATOM 2760 C CA . LYS A 1 337 ? 15.038 -39.454 5.992 1.00 85.00 337 LYS A CA 1
ATOM 2761 C C . LYS A 1 337 ? 13.832 -40.119 6.657 1.00 85.00 337 LYS A C 1
ATOM 2763 O O . LYS A 1 337 ? 12.727 -39.588 6.590 1.00 85.00 337 LYS A O 1
ATOM 2768 N N . ASP A 1 338 ? 14.042 -41.246 7.336 1.00 88.12 338 ASP A N 1
ATOM 2769 C CA . ASP A 1 338 ? 12.962 -42.010 7.961 1.00 88.12 338 ASP A CA 1
ATOM 2770 C C . ASP A 1 338 ? 12.331 -41.250 9.133 1.00 88.12 338 ASP A C 1
ATOM 2772 O O . ASP A 1 338 ? 11.113 -41.286 9.328 1.00 88.12 338 ASP A O 1
ATOM 2776 N N . GLU A 1 339 ? 13.138 -40.502 9.889 1.00 86.50 339 GLU A N 1
ATOM 2777 C CA . GLU A 1 339 ? 12.649 -39.628 10.958 1.00 86.50 339 GLU A CA 1
ATOM 2778 C C . GLU A 1 339 ? 11.823 -38.459 10.395 1.00 86.50 339 GLU A C 1
ATOM 2780 O O . GLU A 1 339 ? 10.787 -38.112 10.966 1.00 86.50 339 GLU A O 1
ATOM 2785 N N . ILE A 1 340 ? 12.216 -37.912 9.238 1.00 86.50 340 ILE A N 1
ATOM 2786 C CA . ILE A 1 340 ? 11.464 -36.860 8.533 1.00 86.50 340 ILE A CA 1
ATOM 2787 C C . ILE A 1 340 ? 10.140 -37.404 7.991 1.00 86.50 340 ILE A C 1
ATOM 2789 O O . ILE A 1 340 ? 9.089 -36.798 8.197 1.00 86.50 340 ILE A O 1
ATOM 2793 N N . PHE A 1 341 ? 10.144 -38.573 7.350 1.00 90.38 341 PHE A N 1
ATOM 2794 C CA . PHE A 1 341 ? 8.907 -39.222 6.915 1.00 90.38 341 PHE A CA 1
ATOM 2795 C C . PHE A 1 341 ? 7.973 -39.513 8.085 1.00 90.38 341 PHE A C 1
ATOM 2797 O O . PHE A 1 341 ? 6.772 -39.266 7.983 1.00 90.38 341 PHE A O 1
ATOM 2804 N N . THR A 1 342 ? 8.516 -39.959 9.217 1.00 89.38 342 THR A N 1
ATOM 2805 C CA . THR A 1 342 ? 7.730 -40.186 10.435 1.00 89.38 342 THR A CA 1
ATOM 2806 C C . THR A 1 342 ? 7.082 -38.892 10.941 1.00 89.38 342 THR A C 1
ATOM 2808 O O . THR A 1 342 ? 5.896 -38.885 11.276 1.00 89.38 342 THR A O 1
ATOM 2811 N N . ALA A 1 343 ? 7.807 -37.773 10.920 1.00 86.88 343 ALA A N 1
ATOM 2812 C CA . ALA A 1 343 ? 7.263 -36.455 11.240 1.00 86.88 343 ALA A CA 1
ATOM 2813 C C . ALA A 1 343 ? 6.133 -36.032 10.277 1.00 86.88 343 ALA A C 1
ATOM 2815 O O . ALA A 1 343 ? 5.044 -35.654 10.721 1.00 86.88 343 ALA A O 1
ATOM 2816 N N . LEU A 1 344 ? 6.336 -36.190 8.964 1.00 88.94 344 LEU A N 1
ATOM 2817 C CA . LEU A 1 344 ? 5.338 -35.867 7.936 1.00 88.94 344 LEU A CA 1
ATOM 2818 C C . LEU A 1 344 ? 4.073 -36.741 8.022 1.00 88.94 344 LEU A C 1
ATOM 2820 O O . LEU A 1 344 ? 2.981 -36.266 7.699 1.00 88.94 344 LEU A O 1
ATOM 2824 N N . ILE A 1 345 ? 4.182 -37.984 8.510 1.00 90.56 345 ILE A N 1
ATOM 2825 C CA . ILE A 1 345 ? 3.021 -38.834 8.824 1.00 90.56 345 ILE A CA 1
ATOM 2826 C C . ILE A 1 345 ? 2.174 -38.199 9.937 1.00 90.56 345 ILE A C 1
ATOM 2828 O O . ILE A 1 345 ? 0.955 -38.076 9.802 1.00 90.56 345 ILE A O 1
ATOM 2832 N N . HIS A 1 346 ? 2.801 -37.755 11.031 1.00 87.81 346 HIS A N 1
ATOM 2833 C CA . HIS A 1 346 ? 2.085 -37.135 12.153 1.00 87.81 346 HIS A CA 1
ATOM 2834 C C . HIS A 1 346 ? 1.444 -35.786 11.789 1.00 87.81 346 HIS A C 1
ATOM 2836 O O . HIS A 1 346 ? 0.385 -35.449 12.320 1.00 87.81 346 HIS A O 1
ATOM 2842 N N . MET A 1 347 ? 2.027 -35.048 10.839 1.00 85.44 347 MET A N 1
ATOM 2843 C CA . MET A 1 347 ? 1.451 -33.802 10.307 1.00 85.44 347 MET A CA 1
ATOM 2844 C C . MET A 1 347 ? 0.308 -34.019 9.315 1.00 85.44 347 MET A C 1
ATOM 2846 O O . MET A 1 347 ? -0.409 -33.069 9.011 1.00 85.44 347 MET A O 1
ATOM 2850 N N . GLY A 1 348 ? 0.124 -35.243 8.816 1.00 88.88 348 GLY A N 1
ATOM 2851 C CA . GLY A 1 348 ? -0.902 -35.567 7.824 1.00 88.88 348 GLY A CA 1
ATOM 2852 C C . GLY A 1 348 ? -0.492 -35.302 6.374 1.00 88.88 348 GLY A C 1
ATOM 2853 O O . GLY A 1 348 ? -1.351 -35.354 5.496 1.00 88.88 348 GLY A O 1
ATOM 2854 N N . TYR A 1 349 ? 0.796 -35.056 6.115 1.00 89.56 349 TYR A N 1
ATOM 2855 C CA . TYR A 1 349 ? 1.347 -34.934 4.762 1.00 89.56 349 TYR A CA 1
ATOM 2856 C C . TYR A 1 349 ? 1.607 -36.303 4.118 1.00 89.56 349 TYR A C 1
ATOM 2858 O O . TYR A 1 349 ? 1.517 -36.452 2.903 1.00 89.56 349 TYR A O 1
ATOM 2866 N N . LEU A 1 350 ? 1.885 -37.329 4.921 1.00 92.12 350 LEU A N 1
ATOM 2867 C CA . LEU A 1 350 ? 2.048 -38.703 4.450 1.00 92.12 350 LEU A CA 1
ATOM 2868 C C . LEU A 1 350 ? 1.085 -39.643 5.175 1.00 92.12 350 LEU A C 1
ATOM 2870 O O . LEU A 1 350 ? 0.710 -39.421 6.326 1.00 92.12 350 LEU A O 1
ATOM 2874 N N . THR A 1 351 ? 0.701 -40.725 4.506 1.00 92.38 351 THR A N 1
ATOM 2875 C CA . THR A 1 351 ? 0.048 -41.869 5.146 1.00 92.38 351 THR A CA 1
ATOM 2876 C C . THR A 1 351 ? 1.030 -43.024 5.296 1.00 92.38 351 THR A C 1
ATOM 2878 O O . THR A 1 351 ? 1.937 -43.166 4.478 1.00 92.38 351 THR A O 1
ATOM 2881 N N . TYR A 1 352 ? 0.847 -43.848 6.330 1.00 91.31 352 TYR A N 1
ATOM 2882 C CA . TYR A 1 352 ? 1.701 -44.986 6.649 1.00 91.31 352 TYR A CA 1
ATOM 2883 C C . TYR A 1 352 ? 0.901 -46.288 6.656 1.00 91.31 352 TYR A C 1
ATOM 2885 O O . TYR A 1 352 ? -0.122 -46.396 7.329 1.00 91.31 352 TYR A O 1
ATOM 2893 N N . SER A 1 353 ? 1.387 -47.304 5.947 1.00 87.69 353 SER A N 1
ATOM 2894 C CA . SER A 1 353 ? 0.813 -48.648 5.990 1.00 87.69 353 SER A CA 1
ATOM 2895 C C . SER A 1 353 ? 1.871 -49.702 5.680 1.00 87.69 353 SER A C 1
ATOM 2897 O O . SER A 1 353 ? 2.643 -49.556 4.735 1.00 87.69 353 SER A O 1
ATOM 2899 N N . ASN A 1 354 ? 1.899 -50.781 6.468 1.00 85.44 354 ASN A N 1
ATOM 2900 C CA . ASN A 1 354 ? 2.755 -51.954 6.241 1.00 85.44 354 ASN A CA 1
ATOM 2901 C C . ASN A 1 354 ? 4.246 -51.621 6.012 1.00 85.44 354 ASN A C 1
ATOM 2903 O O . ASN A 1 354 ? 4.885 -52.190 5.129 1.00 85.44 354 ASN A O 1
ATOM 2907 N N . GLY A 1 355 ? 4.802 -50.689 6.795 1.00 88.12 355 GLY A N 1
ATOM 2908 C CA . GLY A 1 355 ? 6.212 -50.296 6.686 1.00 88.12 355 GLY A CA 1
ATOM 2909 C C . GLY A 1 355 ? 6.522 -49.347 5.525 1.00 88.12 355 GLY A C 1
ATOM 2910 O O . GLY A 1 355 ? 7.694 -49.147 5.212 1.00 88.12 355 GLY A O 1
ATOM 2911 N N . LYS A 1 356 ? 5.499 -48.781 4.871 1.00 91.38 356 LYS A N 1
ATOM 2912 C CA . LYS A 1 356 ? 5.663 -47.853 3.751 1.00 91.38 356 LYS A CA 1
ATOM 2913 C C . LYS A 1 356 ? 4.883 -46.556 3.924 1.00 91.38 356 LYS A C 1
ATOM 2915 O O . LYS A 1 356 ? 3.841 -46.545 4.580 1.00 91.38 356 LYS A O 1
ATOM 2920 N N . VAL A 1 357 ? 5.362 -45.493 3.281 1.00 93.69 357 VAL A N 1
ATOM 2921 C CA . VAL A 1 357 ? 4.704 -44.185 3.176 1.00 93.69 357 VAL A CA 1
ATOM 2922 C C . VAL A 1 357 ? 4.227 -43.885 1.766 1.00 93.69 357 VAL A C 1
ATOM 2924 O O . VAL A 1 357 ? 4.814 -44.352 0.794 1.00 93.69 357 VAL A O 1
ATOM 2927 N N . SER A 1 358 ? 3.157 -43.098 1.660 1.00 92.88 358 SER A N 1
ATOM 2928 C CA . SER A 1 358 ? 2.665 -42.531 0.398 1.00 92.88 358 SER A CA 1
ATOM 2929 C C . SER A 1 358 ? 1.972 -41.185 0.620 1.00 92.88 358 SER A C 1
ATOM 2931 O O . SER A 1 358 ? 1.568 -40.876 1.745 1.00 92.88 358 SER A O 1
ATOM 2933 N N . ILE A 1 359 ? 1.842 -40.378 -0.438 1.00 92.00 359 ILE A N 1
ATOM 2934 C CA . ILE A 1 359 ? 1.011 -39.166 -0.408 1.00 92.00 359 ILE A CA 1
ATOM 2935 C C . ILE A 1 359 ? -0.460 -39.609 -0.392 1.00 92.00 359 ILE A C 1
ATOM 2937 O O . ILE A 1 359 ? -0.870 -40.328 -1.306 1.00 92.00 359 ILE A O 1
ATOM 2941 N N . PRO A 1 360 ? -1.259 -39.210 0.616 1.00 91.38 360 PRO A N 1
ATOM 2942 C CA . PRO A 1 360 ? -2.571 -39.805 0.856 1.00 91.38 360 PRO A CA 1
ATOM 2943 C C . PRO A 1 360 ? -3.574 -39.501 -0.258 1.00 91.38 360 PRO A C 1
ATOM 2945 O O . PRO A 1 360 ? -4.328 -40.381 -0.656 1.00 91.38 360 PRO A O 1
ATOM 2948 N N . ASN A 1 361 ? -3.611 -38.268 -0.760 1.00 91.56 361 ASN A N 1
ATOM 2949 C CA . ASN A 1 361 ? -4.683 -37.809 -1.638 1.00 91.56 361 ASN A CA 1
ATOM 2950 C C . ASN A 1 361 ? -4.225 -36.666 -2.562 1.00 91.56 361 ASN A C 1
ATOM 2952 O O . ASN A 1 361 ? -3.079 -36.204 -2.495 1.00 91.56 361 ASN A O 1
ATOM 2956 N N . LYS A 1 362 ? -5.112 -36.236 -3.466 1.00 87.31 362 LYS A N 1
ATOM 2957 C CA . LYS A 1 362 ? -4.828 -35.168 -4.435 1.00 87.31 362 LYS A CA 1
ATOM 2958 C C . LYS A 1 362 ? -4.606 -33.810 -3.765 1.00 87.31 362 LYS A C 1
ATOM 2960 O O . LYS A 1 362 ? -3.712 -33.088 -4.199 1.00 87.31 362 LYS A O 1
ATOM 2965 N N . GLU A 1 363 ? -5.363 -33.492 -2.714 1.00 87.44 363 GLU A N 1
ATOM 2966 C CA . GLU A 1 363 ? -5.231 -32.239 -1.957 1.00 87.44 363 GLU A CA 1
ATOM 2967 C C . GLU A 1 363 ? -3.799 -32.066 -1.424 1.00 87.44 363 GLU A C 1
ATOM 2969 O O . GLU A 1 363 ? -3.113 -31.097 -1.744 1.00 87.44 363 GLU A O 1
ATOM 2974 N N . VAL A 1 364 ? -3.283 -33.076 -0.724 1.00 86.94 364 VAL A N 1
ATOM 2975 C CA . VAL A 1 364 ? -1.923 -33.054 -0.174 1.00 86.94 364 VAL A CA 1
ATOM 2976 C C . VAL A 1 364 ? -0.859 -33.073 -1.278 1.00 86.94 364 VAL A C 1
ATOM 2978 O O . VAL A 1 364 ? 0.177 -32.423 -1.146 1.00 86.94 364 VAL A O 1
ATOM 2981 N N . ARG A 1 365 ? -1.107 -33.761 -2.401 1.00 82.94 365 ARG A N 1
ATOM 2982 C CA . ARG A 1 365 ? -0.191 -33.765 -3.557 1.00 82.94 365 ARG A CA 1
ATOM 2983 C C . ARG A 1 365 ? -0.007 -32.367 -4.152 1.00 82.94 365 ARG A C 1
ATOM 2985 O O . ARG A 1 365 ? 1.116 -32.004 -4.498 1.00 82.94 365 ARG A O 1
ATOM 2992 N N . ILE A 1 366 ? -1.090 -31.595 -4.260 1.00 75.19 366 ILE A N 1
ATOM 2993 C CA . ILE A 1 366 ? -1.053 -30.210 -4.747 1.00 75.19 366 ILE A CA 1
ATOM 2994 C C . ILE A 1 366 ? -0.176 -29.348 -3.834 1.00 75.19 366 ILE A C 1
ATOM 2996 O O . ILE A 1 366 ? 0.645 -28.582 -4.340 1.00 75.19 366 ILE A O 1
ATOM 3000 N N . GLU A 1 367 ? -0.291 -29.505 -2.515 1.00 75.69 367 GLU A N 1
ATOM 3001 C CA . GLU A 1 367 ? 0.527 -28.757 -1.552 1.00 75.69 367 GLU A CA 1
ATOM 3002 C C . GLU A 1 367 ? 2.008 -29.050 -1.689 1.00 75.69 367 GLU A C 1
ATOM 3004 O O . GLU A 1 367 ? 2.824 -28.148 -1.869 1.00 75.69 367 GLU A O 1
ATOM 3009 N N . PHE A 1 368 ? 2.339 -30.330 -1.733 1.00 74.75 368 PHE A N 1
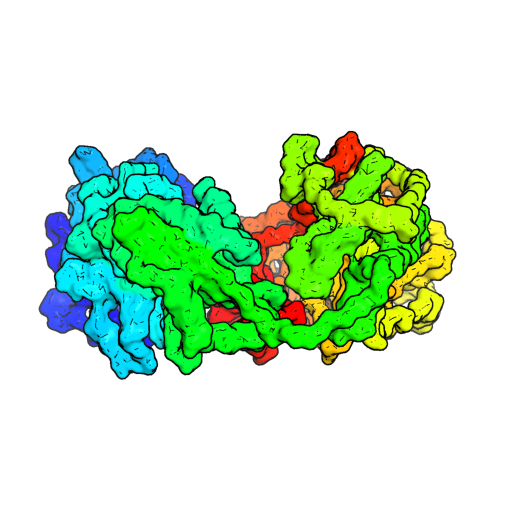ATOM 3010 C CA . PHE A 1 368 ? 3.670 -30.811 -2.046 1.00 74.75 368 PHE A CA 1
ATOM 3011 C C . PHE A 1 368 ? 4.205 -30.192 -3.361 1.00 74.75 368 PHE A C 1
ATOM 3013 O O . PHE A 1 368 ? 5.332 -29.693 -3.396 1.00 74.75 368 PHE A O 1
ATOM 3020 N N . SER A 1 369 ? 3.393 -30.124 -4.427 1.00 66.31 369 SER A N 1
ATOM 3021 C CA . SER A 1 369 ? 3.786 -29.492 -5.698 1.00 66.31 369 SER A CA 1
ATOM 3022 C C . SER A 1 369 ? 4.003 -27.981 -5.581 1.00 66.31 369 SER A C 1
ATOM 3024 O O . SER A 1 369 ? 4.915 -27.442 -6.209 1.00 66.31 369 SER A O 1
ATOM 3026 N N . LYS A 1 370 ? 3.173 -27.273 -4.808 1.00 67.38 370 LYS A N 1
ATOM 3027 C CA . LYS A 1 370 ? 3.318 -25.826 -4.586 1.00 67.38 370 LYS A CA 1
ATOM 3028 C C . LYS A 1 370 ? 4.576 -25.500 -3.796 1.00 67.38 370 LYS A C 1
ATOM 3030 O O . LYS A 1 370 ? 5.256 -24.540 -4.153 1.00 67.38 370 LYS A O 1
ATOM 3035 N N . THR A 1 371 ? 4.885 -26.281 -2.762 1.00 63.59 371 THR A N 1
ATOM 3036 C CA . THR A 1 371 ? 6.091 -26.085 -1.953 1.00 63.59 371 THR A CA 1
ATOM 3037 C C . THR A 1 371 ? 7.333 -26.298 -2.810 1.00 63.59 371 THR A C 1
ATOM 3039 O O . THR A 1 371 ? 8.166 -25.401 -2.888 1.00 63.59 371 THR A O 1
ATOM 3042 N N . ILE A 1 372 ? 7.397 -27.383 -3.590 1.00 60.00 372 ILE A N 1
ATOM 3043 C CA . ILE A 1 372 ? 8.520 -27.616 -4.516 1.00 60.00 372 ILE A CA 1
ATOM 3044 C C . ILE A 1 372 ? 8.708 -26.465 -5.512 1.00 60.00 372 ILE A C 1
ATOM 3046 O O . ILE A 1 372 ? 9.838 -26.037 -5.734 1.00 60.00 372 ILE A O 1
ATOM 3050 N N . LYS A 1 373 ? 7.622 -25.918 -6.080 1.00 55.09 373 LYS A N 1
ATOM 3051 C CA . LYS A 1 373 ? 7.691 -24.795 -7.038 1.00 55.09 373 LYS A CA 1
ATOM 3052 C C . LYS A 1 373 ? 8.295 -23.515 -6.452 1.00 55.09 373 LYS A C 1
ATOM 3054 O O . LYS A 1 373 ? 8.784 -22.684 -7.212 1.00 55.09 373 LYS A O 1
ATOM 3059 N N . LYS A 1 374 ? 8.210 -23.322 -5.136 1.00 52.03 374 LYS A N 1
ATOM 3060 C CA . LYS A 1 374 ? 8.645 -22.096 -4.454 1.00 52.03 374 LYS A CA 1
ATOM 3061 C C . LYS A 1 374 ? 10.026 -22.216 -3.803 1.00 52.03 374 LYS A C 1
ATOM 3063 O O . LYS A 1 374 ? 10.640 -21.191 -3.520 1.00 52.03 374 LYS A O 1
ATOM 3068 N N . MET A 1 375 ? 10.535 -23.431 -3.608 1.00 53.50 375 MET A N 1
ATOM 3069 C CA . MET A 1 375 ? 11.845 -23.662 -3.000 1.00 53.50 375 MET A CA 1
ATOM 3070 C C . MET A 1 375 ? 13.000 -23.209 -3.906 1.00 53.50 375 MET A C 1
ATOM 3072 O O . MET A 1 375 ? 13.117 -23.638 -5.056 1.00 53.50 375 MET A O 1
ATOM 3076 N N . SER A 1 376 ? 13.931 -22.419 -3.360 1.00 44.81 376 SER A N 1
ATOM 3077 C CA . SER A 1 376 ? 15.220 -22.115 -3.997 1.00 44.81 376 SER A CA 1
ATOM 3078 C C . SER A 1 376 ? 16.302 -23.087 -3.510 1.00 44.81 376 SER A C 1
ATOM 3080 O O . SER A 1 376 ? 16.909 -22.881 -2.460 1.00 44.81 376 SER A O 1
ATOM 3082 N N . TRP A 1 377 ? 16.569 -24.162 -4.248 1.00 47.84 377 TRP A N 1
ATOM 3083 C CA . TRP A 1 377 ? 17.637 -25.097 -3.875 1.00 47.84 377 TRP A CA 1
ATOM 3084 C C . TRP A 1 377 ? 19.009 -24.575 -4.323 1.00 47.84 377 TRP A C 1
ATOM 3086 O O . TRP A 1 377 ? 19.136 -23.988 -5.394 1.00 47.84 377 TRP A O 1
ATOM 3096 N N . ALA A 1 378 ? 20.081 -24.897 -3.598 1.00 39.44 378 ALA A N 1
ATOM 3097 C CA . ALA A 1 378 ? 21.452 -24.733 -4.104 1.00 39.44 378 ALA A CA 1
ATOM 3098 C C . ALA A 1 378 ? 21.742 -25.613 -5.349 1.00 39.44 378 ALA A C 1
ATOM 3100 O O . ALA A 1 378 ? 22.664 -25.335 -6.115 1.00 39.44 378 ALA A O 1
ATOM 3101 N N . THR A 1 379 ? 20.916 -26.636 -5.598 1.00 41.44 379 THR A N 1
ATOM 3102 C CA . THR A 1 379 ? 20.945 -27.527 -6.776 1.00 41.44 379 THR A CA 1
ATOM 3103 C C . THR A 1 379 ? 20.137 -26.981 -7.966 1.00 41.44 379 THR A C 1
ATOM 3105 O O . THR A 1 379 ? 20.379 -27.363 -9.115 1.00 41.44 379 THR A O 1
ATOM 3108 N N . VAL A 1 380 ? 19.212 -26.042 -7.720 1.00 45.12 380 VAL A N 1
ATOM 3109 C CA . VAL A 1 380 ? 18.317 -25.439 -8.724 1.00 45.12 380 VAL A CA 1
ATOM 3110 C C . VAL A 1 380 ? 19.081 -24.657 -9.797 1.00 45.12 380 VAL A C 1
ATOM 3112 O O . VAL A 1 380 ? 18.733 -24.825 -10.956 1.00 45.12 380 VAL A O 1
ATOM 3115 N N . PRO A 1 381 ? 20.172 -23.910 -9.533 1.00 43.22 381 PRO A N 1
ATOM 3116 C CA . PRO A 1 381 ? 20.948 -23.291 -10.607 1.00 43.22 381 PRO A CA 1
ATOM 3117 C C . PRO A 1 381 ? 21.531 -24.306 -11.595 1.00 43.22 381 PRO A C 1
ATOM 3119 O O . PRO A 1 381 ? 21.573 -24.021 -12.784 1.00 43.22 381 PRO A O 1
ATOM 3122 N N . LYS A 1 382 ? 21.950 -25.496 -11.138 1.00 49.66 382 LYS A N 1
ATOM 3123 C CA . LYS A 1 382 ? 22.515 -26.542 -12.008 1.00 49.66 382 LYS A CA 1
ATOM 3124 C C . LYS A 1 382 ? 21.425 -27.256 -12.810 1.00 49.66 382 LYS A C 1
ATOM 3126 O O . LYS A 1 382 ? 21.596 -27.406 -14.013 1.00 49.66 382 LYS A O 1
ATOM 3131 N N . LEU A 1 383 ? 20.310 -27.622 -12.173 1.00 50.97 383 LEU A N 1
ATOM 3132 C CA . LEU A 1 383 ? 19.157 -28.257 -12.829 1.00 50.97 383 LEU A CA 1
ATOM 3133 C C . LEU A 1 383 ? 18.406 -27.291 -13.757 1.00 50.97 383 LEU A C 1
ATOM 3135 O O . LEU A 1 383 ? 18.089 -27.656 -14.882 1.00 50.97 383 LEU A O 1
ATOM 3139 N N . LEU A 1 384 ? 18.191 -26.036 -13.345 1.00 50.88 384 LEU A N 1
ATOM 3140 C CA . LEU A 1 384 ? 17.637 -24.991 -14.211 1.00 50.88 384 LEU A CA 1
ATOM 3141 C C . LEU A 1 384 ? 18.578 -24.684 -15.365 1.00 50.88 384 LEU A C 1
ATOM 3143 O O . LEU A 1 384 ? 18.102 -24.510 -16.477 1.00 50.88 384 LEU A O 1
ATOM 3147 N N . LYS A 1 385 ? 19.895 -24.627 -15.131 1.00 62.44 385 LYS A N 1
ATOM 3148 C CA . LYS A 1 385 ? 20.865 -24.446 -16.213 1.00 62.44 385 LYS A CA 1
ATOM 3149 C C . LYS A 1 385 ? 20.830 -25.625 -17.179 1.00 62.44 385 LYS A C 1
ATOM 3151 O O . LYS A 1 385 ? 20.661 -25.391 -18.359 1.00 62.44 385 LYS A O 1
ATOM 3156 N N . GLN A 1 386 ? 20.889 -26.868 -16.699 1.00 66.38 386 GLN A N 1
ATOM 3157 C CA . GLN A 1 386 ? 20.809 -28.063 -17.549 1.00 66.38 386 GLN A CA 1
ATOM 3158 C C . GLN A 1 386 ? 19.481 -28.146 -18.311 1.00 66.38 386 GLN A C 1
ATOM 3160 O O . GLN A 1 386 ? 19.473 -28.491 -19.487 1.00 66.38 386 GLN A O 1
ATOM 3165 N N . SER A 1 387 ? 18.369 -27.770 -17.683 1.00 72.12 387 SER A N 1
ATOM 3166 C CA . SER A 1 387 ? 17.057 -27.761 -18.325 1.00 72.12 387 SER A CA 1
ATOM 3167 C C . SER A 1 387 ? 16.896 -26.612 -19.335 1.00 72.12 387 SER A C 1
ATOM 3169 O O . SER A 1 387 ? 16.379 -26.826 -20.431 1.00 72.12 387 SER A O 1
ATOM 3171 N N . LYS A 1 388 ? 17.415 -25.410 -19.034 1.00 72.06 388 LYS A N 1
ATOM 3172 C CA . LYS A 1 388 ? 17.485 -24.280 -19.983 1.00 72.06 388 LYS A CA 1
ATOM 3173 C C . LYS A 1 388 ? 18.425 -24.587 -21.147 1.00 72.06 388 LYS A C 1
ATOM 3175 O O . LYS A 1 388 ? 18.090 -24.287 -22.291 1.00 72.06 388 LYS A O 1
ATOM 3180 N N . ASP A 1 389 ? 19.559 -25.222 -20.873 1.00 79.50 389 ASP A N 1
ATOM 3181 C CA . ASP A 1 389 ? 20.527 -25.667 -21.874 1.00 79.50 389 ASP A CA 1
ATOM 3182 C C . ASP A 1 389 ? 19.906 -26.741 -22.782 1.00 79.50 389 ASP A C 1
ATOM 3184 O O . ASP A 1 389 ? 20.131 -26.704 -23.989 1.00 79.50 389 ASP A O 1
ATOM 3188 N N . LEU A 1 390 ? 19.076 -27.645 -22.241 1.00 85.50 390 LEU A N 1
ATOM 3189 C CA . LEU A 1 390 ? 18.376 -28.671 -23.017 1.00 85.50 390 LEU A CA 1
ATOM 3190 C C . LEU A 1 390 ? 17.304 -28.061 -23.919 1.00 85.50 390 LEU A C 1
ATOM 3192 O O . LEU A 1 390 ? 17.257 -28.367 -25.107 1.00 85.50 390 LEU A O 1
ATOM 3196 N N . LEU A 1 391 ? 16.471 -27.169 -23.375 1.00 84.00 391 LEU A N 1
ATOM 3197 C CA . LEU A 1 391 ? 15.484 -26.432 -24.164 1.00 84.00 391 LEU A CA 1
ATOM 3198 C C . LEU A 1 391 ? 16.174 -25.637 -25.282 1.00 84.00 391 LEU A C 1
ATOM 3200 O O . LEU A 1 391 ? 15.742 -25.673 -26.430 1.00 84.00 391 LEU A O 1
ATOM 3204 N N . THR A 1 392 ? 17.293 -24.984 -24.966 1.00 84.06 392 THR A N 1
ATOM 3205 C CA . THR A 1 392 ? 18.114 -24.265 -25.949 1.00 84.06 392 THR A CA 1
ATOM 3206 C C . THR A 1 392 ? 18.673 -25.212 -27.013 1.00 84.06 392 THR A C 1
ATOM 3208 O O . THR A 1 392 ? 18.612 -24.892 -28.197 1.00 84.06 392 THR A O 1
ATOM 3211 N N . ALA A 1 393 ? 19.169 -26.390 -26.623 1.00 87.62 393 ALA A N 1
ATOM 3212 C CA . ALA A 1 393 ? 19.674 -27.404 -27.547 1.00 87.62 393 ALA A CA 1
ATOM 3213 C C . ALA A 1 393 ? 18.575 -27.914 -28.495 1.00 87.62 393 ALA A C 1
ATOM 3215 O O . ALA A 1 393 ? 18.825 -28.057 -29.691 1.00 87.62 393 ALA A O 1
ATOM 3216 N N . VAL A 1 394 ? 17.344 -28.104 -28.002 1.00 91.50 394 VAL A N 1
ATOM 3217 C CA . VAL A 1 394 ? 16.183 -28.450 -28.842 1.00 91.50 394 VAL A CA 1
ATOM 3218 C C . VAL A 1 394 ? 15.878 -27.338 -29.846 1.00 91.50 394 VAL A C 1
ATOM 3220 O O . VAL A 1 394 ? 15.763 -27.603 -31.042 1.00 91.50 394 VAL A O 1
ATOM 3223 N N . LEU A 1 395 ? 15.803 -26.085 -29.388 1.00 86.62 395 LEU A N 1
ATOM 3224 C CA . LEU A 1 395 ? 15.502 -24.934 -30.249 1.00 86.62 395 LEU A CA 1
ATOM 3225 C C . LEU A 1 395 ? 16.596 -24.678 -31.304 1.00 86.62 395 LEU A C 1
ATOM 3227 O O . LEU A 1 395 ? 16.286 -24.246 -32.419 1.00 86.62 395 LEU A O 1
ATOM 3231 N N . ASN A 1 396 ? 17.852 -25.002 -30.978 1.00 87.50 396 ASN A N 1
ATOM 3232 C CA . ASN A 1 396 ? 19.009 -24.919 -31.873 1.00 87.50 396 ASN A CA 1
ATOM 3233 C C . ASN A 1 396 ? 19.207 -26.165 -32.760 1.00 87.50 396 ASN A C 1
ATOM 3235 O O . ASN A 1 396 ? 20.122 -26.164 -33.580 1.00 87.50 396 ASN A O 1
ATOM 3239 N N . GLN A 1 397 ? 18.363 -27.199 -32.634 1.00 90.69 397 GLN A N 1
ATOM 3240 C CA . GLN A 1 397 ? 18.466 -28.474 -33.367 1.00 90.69 397 GLN A CA 1
ATOM 3241 C C . GLN A 1 397 ? 19.778 -29.245 -33.099 1.00 90.69 397 GLN A C 1
ATOM 3243 O O . GLN A 1 397 ? 20.296 -29.949 -33.965 1.00 90.69 397 GLN A O 1
ATOM 3248 N N . GLU A 1 398 ? 20.333 -29.136 -31.890 1.00 92.50 398 GLU A N 1
ATOM 3249 C CA . GLU A 1 398 ? 21.562 -29.831 -31.481 1.00 92.50 398 GLU A CA 1
ATOM 3250 C C . GLU A 1 398 ? 21.256 -31.288 -31.060 1.00 92.50 398 GLU A C 1
ATOM 3252 O O . GLU A 1 398 ? 21.403 -31.654 -29.895 1.00 92.50 398 GLU A O 1
ATOM 3257 N N . GLU A 1 399 ? 20.820 -32.129 -32.007 1.00 94.25 399 GLU A N 1
ATOM 3258 C CA . GLU A 1 399 ? 20.312 -33.501 -31.779 1.00 94.25 399 GLU A CA 1
ATOM 3259 C C . GLU A 1 399 ? 21.215 -34.362 -30.874 1.00 94.25 399 GLU A C 1
ATOM 3261 O O . GLU A 1 399 ? 20.750 -34.935 -29.888 1.00 94.25 399 GLU A O 1
ATOM 3266 N N . ALA A 1 400 ? 22.522 -34.409 -31.159 1.00 90.44 400 ALA A N 1
ATOM 3267 C CA . ALA A 1 400 ? 23.484 -35.187 -30.372 1.00 90.44 400 ALA A CA 1
ATOM 3268 C C . ALA A 1 400 ? 23.584 -34.698 -28.918 1.00 90.44 400 ALA A C 1
ATOM 3270 O O . ALA A 1 400 ? 23.634 -35.495 -27.988 1.00 90.44 400 ALA A O 1
ATOM 3271 N N . LYS A 1 401 ? 23.536 -33.379 -28.715 1.00 89.56 401 LYS A N 1
ATOM 3272 C CA . LYS A 1 401 ? 23.614 -32.769 -27.388 1.00 89.56 401 LYS A CA 1
ATOM 3273 C C . LYS A 1 401 ? 22.337 -33.007 -26.588 1.00 89.56 401 LYS A C 1
ATOM 3275 O O . LYS A 1 401 ? 22.417 -33.255 -25.392 1.00 89.56 401 LYS A O 1
ATOM 3280 N N . VAL A 1 402 ? 21.171 -32.979 -27.238 1.00 90.81 402 VAL A N 1
ATOM 3281 C CA . VAL A 1 402 ? 19.897 -33.354 -26.605 1.00 90.81 402 VAL A CA 1
ATOM 3282 C C . VAL A 1 402 ? 19.953 -34.805 -26.123 1.00 90.81 402 VAL A C 1
ATOM 3284 O O . VAL A 1 402 ? 19.594 -35.072 -24.979 1.00 90.81 402 VAL A O 1
ATOM 3287 N N . ALA A 1 403 ? 20.461 -35.723 -26.950 1.00 90.50 403 ALA A N 1
ATOM 3288 C CA . ALA A 1 403 ? 20.642 -37.121 -26.565 1.00 90.50 403 ALA A CA 1
ATOM 3289 C C . ALA A 1 403 ? 21.619 -37.285 -25.383 1.00 90.50 403 ALA A C 1
ATOM 3291 O O . ALA A 1 403 ? 21.260 -37.922 -24.396 1.00 90.50 403 ALA A O 1
ATOM 3292 N N . ASP A 1 404 ? 22.795 -36.649 -25.432 1.00 86.88 404 ASP A N 1
ATOM 3293 C CA . ASP A 1 404 ? 23.794 -36.703 -24.352 1.00 86.88 404 ASP A CA 1
ATOM 3294 C C . ASP A 1 404 ? 23.246 -36.136 -23.032 1.00 86.88 404 ASP A C 1
ATOM 3296 O O . ASP A 1 404 ? 23.464 -36.685 -21.955 1.00 86.88 404 ASP A O 1
ATOM 3300 N N . MET A 1 405 ? 22.505 -35.028 -23.095 1.00 82.62 405 MET A N 1
ATOM 3301 C CA . MET A 1 405 ? 21.926 -34.396 -21.910 1.00 82.62 405 MET A CA 1
ATOM 3302 C C . MET A 1 405 ? 20.808 -35.239 -21.293 1.00 82.62 405 MET A C 1
ATOM 3304 O O . MET A 1 405 ? 20.726 -35.331 -20.068 1.00 82.62 405 MET A O 1
ATOM 3308 N N . LEU A 1 406 ? 19.976 -35.880 -22.119 1.00 84.19 406 LEU A N 1
ATOM 3309 C CA . LEU A 1 406 ? 18.978 -36.840 -21.646 1.00 84.19 406 LEU A CA 1
ATOM 3310 C C . LEU A 1 406 ? 19.637 -38.095 -21.069 1.00 84.19 406 LEU A C 1
ATOM 3312 O O . LEU A 1 406 ? 19.149 -38.609 -20.071 1.00 84.19 406 LEU A O 1
ATOM 3316 N N . GLU A 1 407 ? 20.766 -38.541 -21.625 1.00 82.25 407 GLU A N 1
ATOM 3317 C CA . GLU A 1 407 ? 21.569 -39.635 -21.071 1.00 82.25 407 GLU A CA 1
ATOM 3318 C C . GLU A 1 407 ? 22.127 -39.285 -19.693 1.00 82.25 407 GLU A C 1
ATOM 3320 O O . GLU A 1 407 ? 21.991 -40.087 -18.782 1.00 82.25 407 GLU A O 1
ATOM 3325 N N . VAL A 1 408 ? 22.628 -38.063 -19.484 1.00 74.31 408 VAL A N 1
ATOM 3326 C CA . VAL A 1 408 ? 23.077 -37.595 -18.159 1.00 74.31 408 VAL A CA 1
ATOM 3327 C C . VAL A 1 408 ? 21.931 -37.565 -17.142 1.00 74.31 408 VAL A C 1
ATOM 3329 O O . VAL A 1 408 ? 22.122 -37.959 -15.991 1.00 74.31 408 VAL A O 1
ATOM 3332 N N . VAL A 1 409 ? 20.745 -37.093 -17.545 1.00 70.00 409 VAL A N 1
ATOM 3333 C CA . VAL A 1 409 ? 19.563 -37.058 -16.665 1.00 70.00 409 VAL A CA 1
ATOM 3334 C C . VAL A 1 409 ? 19.070 -38.473 -16.368 1.00 70.00 409 VAL A C 1
ATOM 3336 O O . VAL A 1 409 ? 18.743 -38.765 -15.222 1.00 70.00 409 VAL A O 1
ATOM 3339 N N . HIS A 1 410 ? 19.059 -39.353 -17.369 1.00 72.19 410 HIS A N 1
ATOM 3340 C CA . HIS A 1 410 ? 18.682 -40.752 -17.212 1.00 72.19 410 HIS A CA 1
ATOM 3341 C C . HIS A 1 410 ? 19.698 -41.491 -16.331 1.00 72.19 410 HIS A C 1
ATOM 3343 O O . HIS A 1 410 ? 19.284 -42.089 -15.352 1.00 72.19 410 HIS A O 1
ATOM 3349 N N . ASP A 1 411 ? 21.009 -41.372 -16.561 1.00 66.75 411 ASP A N 1
ATOM 3350 C CA . ASP A 1 411 ? 22.060 -42.031 -15.767 1.00 66.75 411 ASP A CA 1
ATOM 3351 C C . ASP A 1 411 ? 22.093 -41.590 -14.302 1.00 66.75 411 ASP A C 1
ATOM 3353 O O . ASP A 1 411 ? 22.417 -42.389 -13.421 1.00 66.75 411 ASP A O 1
ATOM 3357 N N . GLY A 1 412 ? 21.676 -40.356 -14.012 1.00 59.31 412 GLY A N 1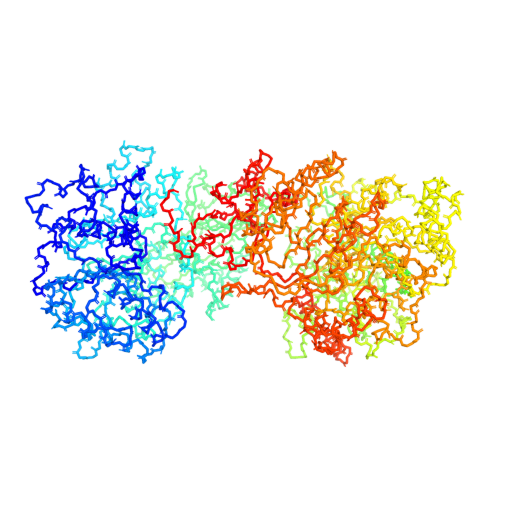
ATOM 3358 C CA . GLY A 1 412 ? 21.437 -39.900 -12.642 1.00 59.31 412 GLY A CA 1
ATOM 3359 C C . GLY A 1 412 ? 20.332 -40.673 -11.906 1.00 59.31 412 GLY A C 1
ATOM 3360 O O . GLY A 1 412 ? 20.248 -40.585 -10.689 1.00 59.31 412 GLY A O 1
ATOM 3361 N N . MET A 1 413 ? 19.505 -41.449 -12.615 1.00 52.66 413 MET A N 1
ATOM 3362 C CA . MET A 1 413 ? 18.408 -42.257 -12.067 1.00 52.66 413 MET A CA 1
ATOM 3363 C C . MET A 1 413 ? 18.785 -43.739 -11.876 1.00 52.66 413 MET A C 1
ATOM 3365 O O . MET A 1 413 ? 17.912 -44.569 -11.631 1.00 52.66 413 MET A O 1
ATOM 3369 N N . GLN A 1 414 ? 20.060 -44.130 -11.990 1.00 49.75 414 GLN A N 1
ATOM 3370 C CA . GLN A 1 414 ? 20.473 -45.547 -11.961 1.00 49.75 414 GLN A CA 1
ATOM 3371 C C . GLN A 1 414 ? 20.151 -46.310 -10.654 1.00 49.75 414 GLN A C 1
ATOM 3373 O O . GLN A 1 414 ? 20.247 -47.538 -10.634 1.00 49.75 414 GLN A O 1
ATOM 3378 N N . GLU A 1 415 ? 19.715 -45.633 -9.586 1.00 43.38 415 GLU A N 1
ATOM 3379 C CA . GLU A 1 415 ? 19.341 -46.255 -8.305 1.00 43.38 415 GLU A CA 1
ATOM 3380 C C . GLU A 1 415 ? 17.908 -46.844 -8.268 1.00 43.38 415 GLU A C 1
ATOM 3382 O O . GLU A 1 415 ? 17.561 -47.587 -7.344 1.00 43.38 415 GLU A O 1
ATOM 3387 N N . PHE A 1 416 ? 17.068 -46.604 -9.286 1.00 41.59 416 PHE A N 1
ATOM 3388 C CA . PHE A 1 416 ? 15.703 -47.150 -9.348 1.00 41.59 416 PHE A CA 1
ATOM 3389 C C . PHE A 1 416 ? 15.668 -48.619 -9.830 1.00 41.59 416 PHE A C 1
ATOM 3391 O O . PHE A 1 416 ? 16.210 -48.978 -10.875 1.00 41.59 416 PHE A O 1
ATOM 3398 N N . LY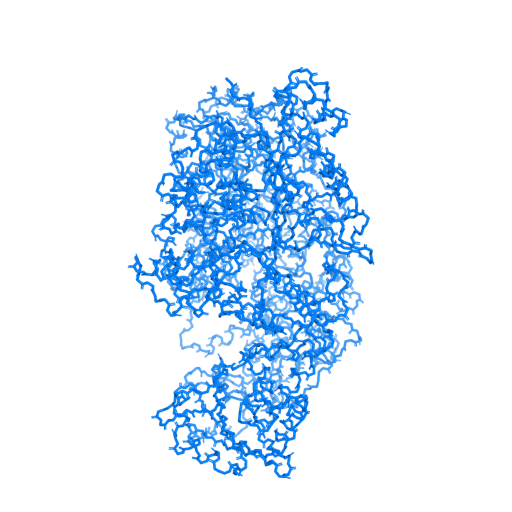S A 1 417 ? 14.943 -49.494 -9.110 1.00 40.12 417 LYS A N 1
ATOM 3399 C CA . LYS A 1 417 ? 14.822 -50.943 -9.421 1.00 40.12 417 LYS A CA 1
ATOM 3400 C C . LYS A 1 417 ? 14.195 -51.266 -10.792 1.00 40.12 417 LYS A C 1
ATOM 3402 O O . LYS A 1 417 ? 14.401 -52.369 -11.292 1.00 40.12 417 LYS A O 1
ATOM 3407 N N . GLU A 1 418 ? 13.474 -50.323 -11.405 1.00 47.62 418 GLU A N 1
ATOM 3408 C CA . GLU A 1 418 ? 12.837 -50.448 -12.730 1.00 47.62 418 GLU A CA 1
ATOM 3409 C C . GLU A 1 418 ? 13.340 -49.381 -13.726 1.00 47.62 418 GLU A C 1
ATOM 3411 O O . GLU A 1 418 ? 12.581 -48.743 -14.450 1.00 47.62 418 GLU A O 1
ATOM 3416 N N . TYR A 1 419 ? 14.658 -49.196 -13.779 1.00 47.06 419 TYR A N 1
ATOM 341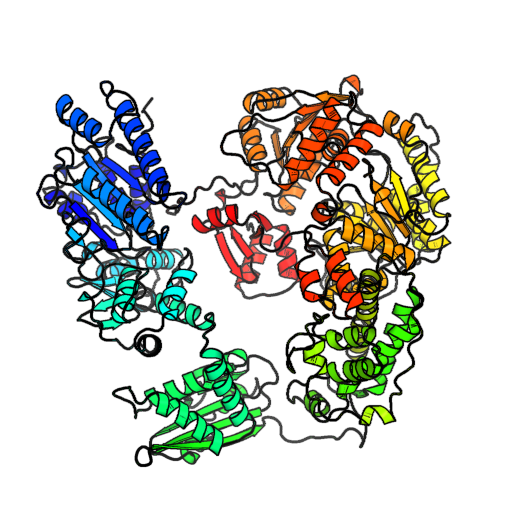7 C CA . TYR A 1 419 ? 15.351 -48.169 -14.568 1.00 47.06 419 TYR A CA 1
ATOM 3418 C C . TYR A 1 419 ? 15.068 -48.161 -16.091 1.00 47.06 419 TYR A C 1
ATOM 3420 O O . TYR A 1 419 ? 15.194 -47.134 -16.735 1.00 47.06 419 TYR A O 1
ATOM 3428 N N . ASN A 1 420 ? 14.662 -49.282 -16.702 1.00 54.25 420 ASN A N 1
ATOM 3429 C CA . ASN A 1 420 ? 14.584 -49.423 -18.167 1.00 54.25 420 ASN A CA 1
ATOM 3430 C C . ASN A 1 420 ? 13.155 -49.667 -18.689 1.00 54.25 420 ASN A C 1
ATOM 3432 O O . ASN A 1 420 ? 12.938 -50.664 -19.388 1.00 54.25 420 ASN A O 1
ATOM 3436 N N . ASN A 1 421 ? 12.191 -48.807 -18.347 1.00 62.28 421 ASN A N 1
ATOM 3437 C CA . ASN A 1 421 ? 10.820 -48.853 -18.872 1.00 62.28 421 ASN A CA 1
ATOM 3438 C C . ASN A 1 421 ? 10.339 -47.467 -19.362 1.00 62.28 421 ASN A C 1
ATOM 3440 O O . ASN A 1 421 ? 10.999 -46.449 -19.163 1.00 62.28 421 ASN A O 1
ATOM 3444 N N . GLU A 1 422 ? 9.192 -47.441 -20.038 1.00 55.78 422 GLU A N 1
ATOM 3445 C CA . GLU A 1 422 ? 8.621 -46.241 -20.667 1.00 55.78 422 GLU A CA 1
ATOM 3446 C C . GLU A 1 422 ? 8.218 -45.156 -19.648 1.00 55.78 422 GLU A C 1
ATOM 3448 O O . GLU A 1 422 ? 8.375 -43.965 -19.914 1.00 55.78 422 GLU A O 1
ATOM 3453 N N . ASN A 1 423 ? 7.800 -45.549 -18.439 1.00 53.75 423 ASN A N 1
ATOM 3454 C CA . ASN A 1 423 ? 7.480 -44.614 -17.353 1.00 53.75 423 ASN A CA 1
ATOM 3455 C C . ASN A 1 423 ? 8.732 -43.896 -16.830 1.00 53.75 423 ASN A C 1
ATOM 3457 O O . ASN A 1 423 ? 8.682 -42.698 -16.553 1.00 53.75 423 ASN A O 1
ATOM 3461 N N . THR A 1 424 ? 9.868 -44.592 -16.754 1.00 57.81 424 THR A N 1
ATOM 3462 C CA . THR A 1 424 ? 11.153 -43.988 -16.380 1.00 57.81 424 THR A CA 1
ATOM 3463 C C . THR A 1 424 ? 11.602 -42.966 -17.423 1.00 57.81 424 THR A C 1
ATOM 3465 O O . THR A 1 424 ? 12.018 -41.869 -17.060 1.00 57.81 424 THR A O 1
ATOM 3468 N N . LEU A 1 425 ? 11.418 -43.248 -18.718 1.00 62.53 425 LEU A N 1
ATOM 3469 C CA . LEU A 1 425 ? 11.709 -42.282 -19.785 1.00 62.53 425 LEU A CA 1
ATOM 3470 C C . LEU A 1 425 ? 10.804 -41.039 -19.715 1.00 62.53 425 LEU A C 1
ATOM 3472 O O . LEU A 1 425 ? 11.290 -39.925 -19.895 1.00 62.53 425 LEU A O 1
ATOM 3476 N N . LYS A 1 426 ? 9.518 -41.190 -19.372 1.00 64.88 426 LYS A N 1
ATOM 3477 C CA . LYS A 1 426 ? 8.620 -40.046 -19.117 1.00 64.88 426 LYS A CA 1
ATOM 3478 C C . LYS A 1 426 ? 9.092 -39.198 -17.927 1.00 64.88 426 LYS A C 1
ATOM 3480 O O . LYS A 1 426 ? 9.103 -37.970 -18.024 1.00 64.88 426 LYS A O 1
ATOM 3485 N N . CYS A 1 427 ? 9.557 -39.828 -16.844 1.00 57.19 427 CYS A N 1
ATOM 3486 C CA . CYS A 1 427 ? 10.180 -39.131 -15.711 1.00 57.19 427 CYS A CA 1
ATOM 3487 C C . CYS A 1 427 ? 11.453 -38.372 -16.117 1.00 57.19 427 CYS A C 1
ATOM 3489 O O . CYS A 1 427 ? 11.635 -37.227 -15.697 1.00 57.19 427 CYS A O 1
ATOM 3491 N N . VAL A 1 428 ? 12.299 -38.969 -16.966 1.00 63.69 428 VAL A N 1
ATOM 3492 C CA . VAL A 1 428 ? 13.488 -38.312 -17.536 1.00 63.69 428 VAL A CA 1
ATOM 3493 C C . VAL A 1 428 ? 13.089 -37.040 -18.278 1.00 63.69 428 VAL A C 1
ATOM 3495 O O . VAL A 1 428 ? 13.658 -35.992 -17.996 1.00 63.69 428 VAL A O 1
ATOM 3498 N N . ILE A 1 429 ? 12.063 -37.078 -19.135 1.00 71.62 429 ILE A N 1
ATOM 3499 C CA . ILE A 1 429 ? 11.571 -35.883 -19.845 1.00 71.62 429 ILE A CA 1
ATOM 3500 C C . ILE A 1 429 ? 11.025 -34.823 -18.883 1.00 71.62 429 ILE A C 1
ATOM 3502 O O . ILE A 1 429 ? 11.363 -33.646 -19.017 1.00 71.62 429 ILE A O 1
ATOM 3506 N N . HIS A 1 430 ? 10.227 -35.219 -17.890 1.00 65.00 430 HIS A N 1
ATOM 3507 C CA . HIS A 1 430 ? 9.648 -34.281 -16.925 1.00 65.00 430 HIS A CA 1
ATOM 3508 C C . HIS A 1 430 ? 10.727 -33.534 -16.124 1.00 65.00 430 HIS A C 1
ATOM 3510 O O . HIS A 1 430 ? 10.620 -32.328 -15.896 1.00 65.00 430 HIS A O 1
ATOM 3516 N N . LEU A 1 431 ? 11.784 -34.235 -15.705 1.00 59.78 431 LEU A N 1
ATOM 3517 C CA . LEU A 1 431 ? 12.907 -33.628 -14.989 1.00 59.78 431 LEU A CA 1
ATOM 3518 C C . LEU A 1 431 ? 13.800 -32.804 -15.924 1.00 59.78 431 LEU A C 1
ATOM 3520 O O . LEU A 1 431 ? 14.237 -31.711 -15.561 1.00 59.78 431 LEU A O 1
ATOM 3524 N N . ALA A 1 432 ? 14.021 -33.283 -17.146 1.00 66.12 432 ALA A N 1
ATOM 3525 C CA . ALA A 1 432 ? 14.889 -32.637 -18.119 1.00 66.12 432 ALA A CA 1
ATOM 3526 C C . ALA A 1 432 ? 14.321 -31.295 -18.630 1.00 66.12 432 ALA A C 1
ATOM 3528 O O . ALA A 1 432 ? 15.076 -30.345 -18.837 1.00 66.12 432 ALA A O 1
ATOM 3529 N N . PHE A 1 433 ? 12.996 -31.160 -18.749 1.00 71.62 433 PHE A N 1
ATOM 3530 C CA . PHE A 1 433 ? 12.324 -29.923 -19.182 1.00 71.62 433 PHE A CA 1
ATOM 3531 C C . PHE A 1 433 ? 11.729 -29.088 -18.032 1.00 71.62 433 PHE A C 1
ATOM 3533 O O . PHE A 1 433 ? 10.941 -28.178 -18.279 1.00 71.62 433 PHE A O 1
ATOM 3540 N N . TYR A 1 434 ? 12.132 -29.327 -16.779 1.00 65.44 434 TYR A N 1
ATOM 3541 C CA . TYR A 1 434 ? 11.618 -28.606 -15.605 1.00 65.44 434 TYR A CA 1
ATOM 3542 C C . TYR A 1 434 ? 11.649 -27.068 -15.737 1.00 65.44 434 TYR A C 1
ATOM 3544 O O . TYR A 1 434 ? 10.665 -26.399 -15.431 1.00 65.44 434 TYR A O 1
ATOM 3552 N N . ALA A 1 435 ? 12.742 -26.484 -16.236 1.00 58.47 435 ALA A N 1
ATOM 3553 C CA . ALA A 1 435 ? 12.859 -25.032 -16.405 1.00 58.47 435 ALA A CA 1
ATOM 3554 C C . ALA A 1 435 ? 12.014 -24.483 -17.564 1.00 58.47 435 ALA A C 1
ATOM 3556 O O . ALA A 1 435 ? 11.697 -23.294 -17.574 1.00 58.47 435 ALA A O 1
ATOM 3557 N N . ALA A 1 436 ? 11.622 -25.333 -18.520 1.00 64.25 436 ALA A N 1
ATOM 3558 C CA . ALA A 1 436 ? 10.732 -24.938 -19.606 1.00 64.25 436 ALA A CA 1
ATOM 3559 C C . ALA A 1 436 ? 9.330 -24.579 -19.087 1.00 64.25 436 ALA A C 1
ATOM 3561 O O . ALA A 1 436 ? 8.620 -23.851 -19.769 1.00 64.25 436 ALA A O 1
ATOM 3562 N N . LEU A 1 437 ? 8.960 -24.987 -17.863 1.00 59.28 437 LEU A N 1
ATOM 3563 C CA . LEU A 1 437 ? 7.685 -24.637 -17.224 1.00 59.28 437 LEU A CA 1
ATOM 3564 C C . LEU A 1 437 ? 7.492 -23.123 -17.003 1.00 59.28 437 LEU A C 1
ATOM 3566 O O . LEU A 1 437 ? 6.358 -22.680 -16.805 1.00 59.28 437 LEU A O 1
ATOM 3570 N N . GLU A 1 438 ? 8.559 -22.312 -17.035 1.00 62.09 438 GLU A N 1
ATOM 3571 C CA . GLU A 1 438 ? 8.452 -20.840 -17.022 1.00 62.09 438 GLU A CA 1
ATOM 3572 C C . GLU A 1 438 ? 7.836 -20.301 -18.327 1.00 62.09 438 GLU A C 1
ATOM 3574 O O . GLU A 1 438 ? 7.104 -19.310 -18.314 1.00 62.09 438 GLU A O 1
ATOM 3579 N N . GLU A 1 439 ? 8.110 -20.964 -19.452 1.00 68.75 439 GLU A N 1
ATOM 3580 C CA . GLU A 1 439 ? 7.775 -20.498 -20.803 1.00 68.75 439 GLU A CA 1
ATOM 3581 C C . GLU A 1 439 ? 6.724 -21.370 -21.507 1.00 68.75 439 GLU A C 1
ATOM 3583 O O . GLU A 1 439 ? 6.096 -20.911 -22.464 1.00 68.75 439 GLU A O 1
ATOM 3588 N N . TYR A 1 440 ? 6.508 -22.592 -21.017 1.00 80.69 440 TYR A N 1
ATOM 3589 C CA . TYR A 1 440 ? 5.660 -23.621 -21.605 1.00 80.69 440 TYR A CA 1
ATOM 3590 C C . TYR A 1 440 ? 4.785 -24.311 -20.550 1.00 80.69 440 TYR A C 1
ATOM 3592 O O . TYR A 1 440 ? 5.168 -24.436 -19.388 1.00 80.69 440 TYR A O 1
ATOM 3600 N N . ASP A 1 441 ? 3.612 -24.785 -20.957 1.00 75.19 441 ASP A N 1
ATOM 3601 C CA . ASP A 1 441 ? 2.825 -25.782 -20.233 1.00 75.19 441 ASP A CA 1
ATOM 3602 C C . ASP A 1 441 ? 3.150 -27.170 -20.797 1.00 75.19 441 ASP A C 1
ATOM 3604 O O . ASP A 1 441 ? 2.990 -27.408 -21.995 1.00 75.19 441 ASP A O 1
ATOM 3608 N N . LEU A 1 442 ? 3.656 -28.063 -19.939 1.00 79.25 442 LEU A N 1
ATOM 3609 C CA . LEU A 1 442 ? 4.002 -29.442 -20.291 1.00 79.25 442 LEU A CA 1
ATOM 3610 C C . LEU A 1 442 ? 2.788 -30.344 -20.066 1.00 79.25 442 LEU A C 1
ATOM 3612 O O . LEU A 1 442 ? 2.408 -30.599 -18.922 1.00 79.25 442 LEU A O 1
ATOM 3616 N N . ASN A 1 443 ? 2.231 -30.876 -21.147 1.00 77.38 443 ASN A N 1
ATOM 3617 C CA . ASN A 1 443 ? 1.100 -31.792 -21.100 1.00 77.38 443 ASN A CA 1
ATOM 3618 C C . ASN A 1 443 ? 1.548 -33.190 -21.527 1.00 77.38 443 ASN A C 1
ATOM 3620 O O . ASN A 1 443 ? 1.952 -33.394 -22.672 1.00 77.38 443 ASN A O 1
ATOM 3624 N N . PHE A 1 444 ? 1.469 -34.150 -20.608 1.00 74.81 444 PHE A N 1
ATOM 3625 C CA . PHE A 1 444 ? 1.749 -35.559 -20.887 1.00 74.81 444 PHE A CA 1
ATOM 3626 C C . PHE A 1 444 ? 0.476 -36.290 -21.296 1.00 74.81 444 PHE A C 1
ATOM 3628 O O . PHE A 1 444 ? -0.597 -35.999 -20.767 1.00 74.81 444 PHE A O 1
ATOM 3635 N N . GLU A 1 445 ? 0.614 -37.248 -22.215 1.00 78.00 445 GLU A N 1
ATOM 3636 C CA . GLU A 1 445 ? -0.505 -38.052 -22.728 1.00 78.00 445 GLU A CA 1
ATOM 3637 C C . GLU A 1 445 ? -1.675 -37.175 -23.201 1.00 78.00 445 GLU A C 1
ATOM 3639 O O . GLU A 1 445 ? -2.851 -37.446 -22.943 1.00 78.00 445 GLU A O 1
ATOM 3644 N N . GLU A 1 446 ? -1.357 -36.074 -23.886 1.00 76.00 446 GLU A N 1
ATOM 3645 C CA . GLU A 1 446 ? -2.377 -35.167 -24.390 1.00 76.00 446 GLU A CA 1
ATOM 3646 C C . GLU A 1 446 ? -3.091 -35.810 -25.580 1.00 76.00 446 GLU A C 1
ATOM 3648 O O . GLU A 1 446 ? -2.473 -36.241 -26.560 1.00 76.00 446 GLU A O 1
ATOM 3653 N N . LYS A 1 447 ? -4.423 -35.873 -25.496 1.00 73.25 447 LYS A N 1
ATOM 3654 C CA . LYS A 1 447 ? -5.255 -36.407 -26.570 1.00 73.25 447 LYS A CA 1
ATOM 3655 C C . LYS A 1 447 ? -5.250 -35.448 -27.756 1.00 73.25 447 LYS A C 1
ATOM 3657 O O . LYS A 1 447 ? -5.746 -34.327 -27.665 1.00 73.25 447 LYS A O 1
ATOM 3662 N N . THR A 1 448 ? -4.788 -35.931 -28.899 1.00 66.75 448 THR A N 1
ATOM 3663 C CA . THR A 1 448 ? -4.772 -35.203 -30.171 1.00 66.75 448 THR A CA 1
ATOM 3664 C C . THR A 1 448 ? -5.566 -35.993 -31.217 1.00 66.75 448 THR A C 1
ATOM 3666 O O . THR A 1 448 ? -5.857 -37.174 -31.031 1.00 66.75 448 THR A O 1
ATOM 3669 N N . GLY A 1 449 ? -6.004 -35.358 -32.308 1.00 56.38 449 GLY A N 1
ATOM 3670 C CA . GLY A 1 449 ? -7.095 -35.843 -33.175 1.00 56.38 449 GLY A CA 1
ATOM 3671 C C . GLY A 1 449 ? -7.031 -37.295 -33.694 1.00 56.38 449 GLY A C 1
ATOM 3672 O O . GLY A 1 449 ? -8.062 -37.812 -34.123 1.00 56.38 449 GLY A O 1
ATOM 3673 N N . LYS A 1 450 ? -5.875 -37.979 -33.651 1.00 68.31 450 LYS A N 1
ATOM 3674 C CA . LYS A 1 450 ? -5.724 -39.400 -34.028 1.00 68.31 450 LYS A CA 1
ATOM 3675 C C . LYS A 1 450 ? -4.883 -40.246 -33.049 1.00 68.31 450 LYS A C 1
ATOM 3677 O O . LYS A 1 450 ? -4.516 -41.369 -33.414 1.00 68.31 450 LYS A O 1
ATOM 3682 N N . GLY A 1 451 ? -4.575 -39.763 -31.838 1.00 81.25 451 GLY A N 1
ATOM 3683 C CA . GLY A 1 451 ? -3.736 -40.477 -30.859 1.00 81.25 451 GLY A CA 1
ATOM 3684 C C . GLY A 1 451 ? -3.476 -39.708 -29.555 1.00 81.25 451 GLY A C 1
ATOM 3685 O O . GLY A 1 451 ? -4.174 -38.748 -29.244 1.00 81.25 451 GLY A O 1
ATOM 3686 N N . TYR A 1 452 ? -2.475 -40.154 -28.796 1.00 81.25 452 TYR A N 1
ATOM 3687 C CA . TYR A 1 452 ? -1.984 -39.498 -27.582 1.00 81.25 452 TYR A CA 1
ATOM 3688 C C . TYR A 1 452 ? -0.493 -39.228 -27.771 1.00 81.25 452 TYR A C 1
ATOM 3690 O O . TYR A 1 452 ? 0.249 -40.167 -28.048 1.00 81.25 452 TYR A O 1
ATOM 3698 N N . ALA A 1 453 ? -0.085 -37.963 -27.680 1.00 84.75 453 ALA A N 1
ATOM 3699 C CA . ALA A 1 453 ? 1.329 -37.597 -27.737 1.00 84.75 453 ALA A CA 1
ATOM 3700 C C . ALA A 1 453 ? 1.977 -37.817 -26.365 1.00 84.75 453 ALA A C 1
ATOM 3702 O O . ALA A 1 453 ? 1.336 -37.543 -25.344 1.00 84.75 453 ALA A O 1
ATOM 3703 N N . ASP A 1 454 ? 3.234 -38.267 -26.328 1.00 82.00 454 ASP A N 1
ATOM 3704 C CA . ASP A 1 454 ? 3.920 -38.513 -25.052 1.00 82.00 454 ASP A CA 1
ATOM 3705 C C . ASP A 1 454 ? 4.089 -37.228 -24.238 1.00 82.00 454 ASP A C 1
ATOM 3707 O O . ASP A 1 454 ? 3.807 -37.220 -23.037 1.00 82.00 454 ASP A O 1
ATOM 3711 N N . CYS A 1 455 ? 4.497 -36.129 -24.883 1.00 87.31 455 CYS A N 1
ATOM 3712 C CA . CYS A 1 455 ? 4.511 -34.809 -24.259 1.00 87.31 455 CYS A CA 1
ATOM 3713 C C . CYS A 1 455 ? 4.370 -33.680 -25.295 1.00 87.31 455 CYS A C 1
ATOM 3715 O O . CYS A 1 455 ? 5.053 -33.671 -26.321 1.00 87.31 455 CYS A O 1
ATOM 3717 N N . ILE A 1 456 ? 3.513 -32.697 -25.014 1.00 90.06 456 ILE A N 1
ATOM 3718 C CA . ILE A 1 456 ? 3.393 -31.457 -25.792 1.00 90.06 456 ILE A CA 1
ATOM 3719 C C . ILE A 1 456 ? 3.711 -30.272 -24.884 1.00 90.06 456 ILE A C 1
ATOM 3721 O O . ILE A 1 456 ? 3.139 -30.133 -23.804 1.00 90.06 456 ILE A O 1
ATOM 3725 N N . LEU A 1 457 ? 4.609 -29.400 -25.341 1.00 90.62 457 LEU A N 1
ATOM 3726 C CA . LEU A 1 457 ? 4.934 -28.141 -24.680 1.00 90.62 457 LEU A CA 1
ATOM 3727 C C . LEU A 1 457 ? 4.180 -27.010 -25.383 1.00 90.62 457 LEU A C 1
ATOM 3729 O O . LEU A 1 457 ? 4.538 -26.597 -26.493 1.00 90.62 457 LEU A O 1
ATOM 3733 N N . HIS A 1 458 ? 3.139 -26.493 -24.727 1.00 87.94 458 HIS A N 1
ATOM 3734 C CA . HIS A 1 458 ? 2.368 -25.344 -25.209 1.00 87.94 458 HIS A CA 1
ATOM 3735 C C . HIS A 1 458 ? 3.025 -24.047 -24.742 1.00 87.94 458 HIS A C 1
ATOM 3737 O O . HIS A 1 458 ? 3.179 -23.864 -23.539 1.00 87.94 458 HIS A O 1
ATOM 3743 N N . PRO A 1 459 ? 3.411 -23.123 -25.631 1.00 85.69 459 PRO A N 1
ATOM 3744 C CA . PRO A 1 459 ? 4.018 -21.870 -25.200 1.00 85.69 459 PRO A CA 1
ATOM 3745 C C . PRO A 1 459 ? 3.015 -20.973 -24.468 1.00 85.69 459 PRO A C 1
ATOM 3747 O O . PRO A 1 459 ? 1.902 -20.747 -24.942 1.00 85.69 459 PRO A O 1
ATOM 3750 N N . LYS A 1 460 ? 3.448 -20.384 -23.349 1.00 76.88 460 LYS A N 1
ATOM 3751 C CA . LYS A 1 460 ? 2.662 -19.430 -22.543 1.00 76.88 460 LYS A CA 1
ATOM 3752 C C . LYS A 1 460 ? 2.595 -18.028 -23.148 1.00 76.88 460 LYS A C 1
ATOM 3754 O O . LYS A 1 460 ? 1.741 -17.231 -22.772 1.00 76.88 460 LYS A O 1
ATOM 3759 N N . ARG A 1 461 ? 3.520 -17.695 -24.054 1.00 73.50 461 ARG A N 1
ATOM 3760 C CA . ARG A 1 461 ? 3.618 -16.388 -24.723 1.00 73.50 461 ARG A CA 1
ATOM 3761 C C . ARG A 1 461 ? 3.427 -16.548 -26.226 1.00 73.50 461 ARG A C 1
ATOM 3763 O O . ARG A 1 461 ? 4.066 -17.407 -26.834 1.00 73.50 461 ARG A O 1
ATOM 3770 N N . LEU A 1 462 ? 2.610 -15.678 -26.827 1.00 58.69 462 LEU A N 1
ATOM 3771 C CA . LEU A 1 462 ? 2.506 -15.582 -28.285 1.00 58.69 462 LEU A CA 1
ATOM 3772 C C . LEU A 1 462 ? 3.894 -15.299 -28.888 1.00 58.69 462 LEU A C 1
ATOM 3774 O O . LEU A 1 462 ? 4.565 -14.355 -28.477 1.00 58.69 462 LEU A O 1
ATOM 3778 N N . GLY A 1 463 ? 4.308 -16.118 -29.859 1.00 63.88 463 GLY A N 1
ATOM 3779 C CA . GLY A 1 463 ? 5.588 -15.998 -30.570 1.00 63.88 463 GLY A CA 1
ATOM 3780 C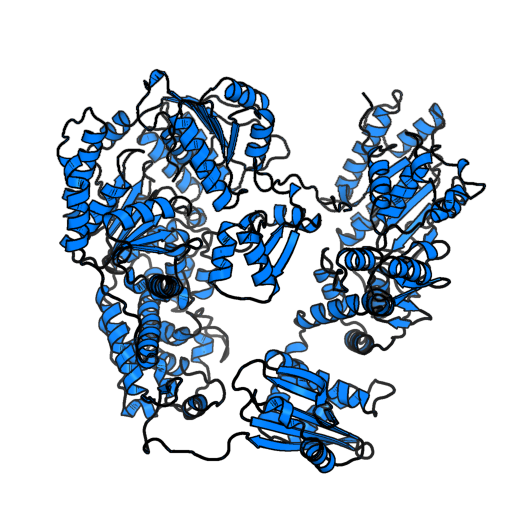 C . GLY A 1 463 ? 6.602 -17.111 -30.277 1.00 63.88 463 GLY A C 1
ATOM 3781 O O . GLY A 1 463 ? 7.432 -17.394 -31.138 1.00 63.88 463 GLY A O 1
ATOM 3782 N N . ASN A 1 464 ? 6.508 -17.795 -29.132 1.00 78.00 464 ASN A N 1
ATOM 3783 C CA . ASN A 1 464 ? 7.342 -18.971 -28.858 1.00 78.00 464 ASN A CA 1
ATOM 3784 C C . ASN A 1 464 ? 6.898 -20.168 -29.736 1.00 78.00 464 ASN A C 1
ATOM 3786 O O . ASN A 1 464 ? 5.699 -20.323 -29.994 1.00 78.00 464 ASN A O 1
ATOM 3790 N N . PRO A 1 465 ? 7.830 -21.009 -30.227 1.00 87.50 465 PRO A N 1
ATOM 3791 C CA . PRO A 1 465 ? 7.485 -22.164 -31.052 1.00 87.50 465 PRO A CA 1
ATOM 3792 C C . PRO A 1 465 ? 6.871 -23.282 -30.207 1.00 87.50 465 PRO A C 1
ATOM 3794 O O . PRO A 1 465 ? 7.231 -23.454 -29.054 1.00 87.50 465 PRO A O 1
ATOM 3797 N N . GLY A 1 466 ? 5.984 -24.088 -30.780 1.00 90.75 466 GLY A N 1
ATOM 3798 C CA . GLY A 1 466 ? 5.514 -25.313 -30.130 1.00 90.75 466 GLY A CA 1
ATOM 3799 C C . GLY A 1 466 ? 6.586 -26.405 -30.112 1.00 90.75 466 GLY A C 1
ATOM 3800 O O . GLY A 1 466 ? 7.397 -26.466 -31.035 1.00 90.75 466 GLY A O 1
ATOM 3801 N N . ILE A 1 467 ? 6.580 -27.298 -29.118 1.00 94.06 467 ILE A N 1
ATOM 3802 C CA . ILE A 1 467 ? 7.456 -28.486 -29.108 1.00 94.06 467 ILE A CA 1
ATOM 3803 C C . ILE A 1 467 ? 6.603 -29.729 -28.845 1.00 94.06 467 ILE A C 1
ATOM 3805 O O . ILE A 1 467 ? 5.788 -29.743 -27.925 1.00 94.06 467 ILE A O 1
ATOM 3809 N N . ILE A 1 468 ? 6.781 -30.764 -29.664 1.00 92.81 468 ILE A N 1
ATOM 3810 C CA . ILE A 1 468 ? 6.093 -32.054 -29.538 1.00 92.81 468 ILE A CA 1
ATOM 3811 C C . ILE A 1 468 ? 7.153 -33.138 -29.399 1.00 92.81 468 ILE A C 1
ATOM 3813 O O . ILE A 1 468 ? 8.027 -33.248 -30.256 1.00 92.81 468 ILE A O 1
ATOM 3817 N N . LEU A 1 469 ? 7.063 -33.920 -28.328 1.00 92.44 469 LEU A N 1
ATOM 3818 C CA . LEU A 1 469 ? 7.992 -34.990 -27.986 1.00 92.44 469 LEU A CA 1
ATOM 3819 C C . LEU A 1 469 ? 7.298 -36.343 -28.132 1.00 92.44 469 LEU A C 1
ATOM 3821 O O . LEU A 1 469 ? 6.193 -36.524 -27.621 1.00 92.44 469 LEU A O 1
ATOM 3825 N N . GLU A 1 470 ? 7.988 -37.289 -28.763 1.00 92.56 470 GLU A N 1
ATOM 3826 C CA . GLU A 1 470 ? 7.562 -38.686 -28.848 1.00 92.56 470 GLU A CA 1
ATOM 3827 C C . GLU A 1 470 ? 8.719 -39.619 -28.479 1.00 92.56 470 GLU A C 1
ATOM 3829 O O . GLU A 1 470 ? 9.850 -39.440 -28.948 1.00 92.56 470 GLU A O 1
ATOM 3834 N N . LEU A 1 471 ? 8.434 -40.612 -27.637 1.00 88.81 471 LEU A N 1
ATOM 3835 C CA . LEU A 1 471 ? 9.418 -41.518 -27.059 1.00 88.81 471 LEU A CA 1
ATOM 3836 C C . LEU A 1 471 ? 9.329 -42.917 -27.684 1.00 88.81 471 LEU A C 1
ATOM 3838 O O . LEU A 1 471 ? 8.258 -43.456 -27.970 1.00 88.81 471 LEU A O 1
ATOM 3842 N N . LYS A 1 472 ? 10.492 -43.543 -27.879 1.00 88.88 472 LYS A N 1
ATOM 3843 C CA . LYS A 1 472 ? 10.633 -44.945 -28.284 1.00 88.88 472 LYS A CA 1
ATOM 3844 C C . LYS A 1 472 ? 11.618 -45.676 -27.386 1.00 88.88 472 LYS A C 1
ATOM 3846 O O . LYS A 1 472 ? 12.626 -45.132 -26.940 1.00 88.88 472 LYS A O 1
ATOM 3851 N N . TYR A 1 473 ? 11.324 -46.947 -27.144 1.00 84.06 473 TYR A N 1
ATOM 3852 C CA . TYR A 1 473 ? 12.186 -47.860 -26.407 1.00 84.06 473 TYR A CA 1
ATOM 3853 C C . TYR A 1 473 ? 12.542 -49.040 -27.308 1.00 84.06 473 TYR A C 1
ATOM 3855 O O . TYR A 1 473 ? 11.653 -49.772 -27.742 1.00 84.06 473 TYR A O 1
ATOM 3863 N N . ASN A 1 474 ? 13.834 -49.228 -27.592 1.00 84.69 474 ASN A N 1
ATOM 3864 C CA . ASN A 1 474 ? 14.352 -50.194 -28.573 1.00 84.69 474 ASN A CA 1
ATOM 3865 C C . ASN A 1 474 ? 13.745 -50.065 -29.988 1.00 84.69 474 ASN A C 1
ATOM 3867 O O . ASN A 1 474 ? 13.728 -51.043 -30.735 1.00 84.69 474 ASN A O 1
ATOM 3871 N N . GLY A 1 475 ? 13.259 -48.877 -30.354 1.00 87.00 475 GLY A N 1
ATOM 3872 C CA . GLY A 1 475 ? 12.785 -48.559 -31.702 1.00 87.00 475 GLY A CA 1
ATOM 3873 C C . GLY A 1 475 ? 13.823 -47.743 -32.470 1.00 87.00 475 GLY A C 1
ATOM 3874 O O . GLY A 1 475 ? 15.037 -47.924 -32.299 1.00 87.00 475 GLY A O 1
ATOM 3875 N N . THR A 1 476 ? 13.343 -46.804 -33.282 1.00 90.75 476 THR A N 1
ATOM 3876 C CA . THR A 1 476 ? 14.160 -45.790 -33.971 1.00 90.75 476 THR A CA 1
ATOM 3877 C C . THR A 1 476 ? 13.608 -44.377 -33.751 1.00 90.75 476 THR A C 1
ATOM 3879 O O . THR A 1 476 ? 12.446 -44.198 -33.388 1.00 90.75 476 THR A O 1
ATOM 3882 N N . VAL A 1 477 ? 14.443 -43.351 -33.937 1.00 92.69 477 VAL A N 1
ATOM 3883 C CA . VAL A 1 477 ? 14.000 -41.947 -33.835 1.00 92.69 477 VAL A CA 1
ATOM 3884 C C . VAL A 1 477 ? 13.112 -41.548 -35.017 1.00 92.69 477 VAL A C 1
ATOM 3886 O O . VAL A 1 477 ? 12.223 -40.712 -34.873 1.00 92.69 477 VAL A O 1
ATOM 3889 N N . GLU A 1 478 ? 13.294 -42.198 -36.166 1.00 93.62 478 GLU A N 1
ATOM 3890 C CA . GLU A 1 478 ? 12.466 -42.059 -37.361 1.00 93.62 478 GLU A CA 1
ATOM 3891 C C . GLU A 1 478 ? 11.033 -42.532 -37.094 1.00 93.62 478 GLU A C 1
ATOM 3893 O O . GLU A 1 478 ? 10.089 -41.811 -37.401 1.00 93.62 478 GLU A O 1
ATOM 3898 N N . GLU A 1 479 ? 10.860 -43.676 -36.420 1.00 92.25 479 GLU A N 1
ATOM 3899 C CA . GLU A 1 479 ? 9.539 -44.157 -35.987 1.00 92.25 479 GLU A CA 1
ATOM 3900 C C . GLU A 1 479 ? 8.824 -43.159 -35.063 1.00 92.25 479 GLU A C 1
ATOM 3902 O O . GLU A 1 479 ? 7.602 -43.022 -35.132 1.00 92.25 479 GLU A O 1
ATOM 3907 N N . ALA A 1 480 ? 9.567 -42.457 -34.199 1.00 91.88 480 ALA A N 1
ATOM 3908 C CA . ALA A 1 480 ? 9.015 -41.430 -33.317 1.00 91.88 480 ALA A CA 1
ATOM 3909 C C . ALA A 1 480 ? 8.531 -40.202 -34.112 1.00 91.88 480 ALA A C 1
ATOM 3911 O O . ALA A 1 480 ? 7.388 -39.772 -33.960 1.00 91.88 480 ALA A O 1
ATOM 3912 N N . ILE A 1 481 ? 9.363 -39.677 -35.018 1.00 94.62 481 ILE A N 1
ATOM 3913 C CA . ILE A 1 481 ? 9.011 -38.535 -35.877 1.00 94.62 481 ILE A CA 1
ATOM 3914 C C . ILE A 1 481 ? 7.847 -38.872 -36.819 1.00 94.62 481 ILE A C 1
ATOM 3916 O O . ILE A 1 481 ? 6.918 -38.073 -36.977 1.00 94.62 481 ILE A O 1
ATOM 3920 N N . ASP A 1 482 ? 7.859 -40.061 -37.419 1.00 92.06 482 ASP A N 1
ATOM 3921 C CA . ASP A 1 482 ? 6.783 -40.521 -38.293 1.00 92.06 482 ASP A CA 1
ATOM 3922 C C . ASP A 1 482 ? 5.476 -40.691 -37.520 1.00 92.06 482 ASP A C 1
ATOM 3924 O O . ASP A 1 482 ? 4.410 -40.368 -38.045 1.00 92.06 482 ASP A O 1
ATOM 3928 N N . GLN A 1 483 ? 5.524 -41.130 -36.258 1.00 91.56 483 GLN A N 1
ATOM 3929 C CA . GLN A 1 483 ? 4.341 -41.176 -35.400 1.00 91.56 483 GLN A CA 1
ATOM 3930 C C . GLN A 1 483 ? 3.759 -39.777 -35.166 1.00 91.56 483 GLN A C 1
ATOM 3932 O O . GLN A 1 483 ? 2.555 -39.600 -35.371 1.00 91.56 483 GLN A O 1
ATOM 3937 N N . ILE A 1 484 ? 4.594 -38.782 -34.840 1.00 91.88 484 ILE A N 1
ATOM 3938 C CA . ILE A 1 484 ? 4.160 -37.387 -34.655 1.00 91.88 484 ILE A CA 1
ATOM 3939 C C . ILE A 1 484 ? 3.422 -36.868 -35.901 1.00 91.88 484 ILE A C 1
ATOM 3941 O O . ILE A 1 484 ? 2.341 -36.279 -35.792 1.00 91.88 484 ILE A O 1
ATOM 3945 N N . LYS A 1 485 ? 3.977 -37.117 -37.094 1.00 89.81 485 LYS A N 1
ATOM 3946 C CA . LYS A 1 485 ? 3.404 -36.666 -38.375 1.00 89.81 485 LYS A CA 1
ATOM 3947 C C . LYS A 1 485 ? 2.143 -37.439 -38.764 1.00 89.81 485 LYS A C 1
ATOM 3949 O O . LYS A 1 485 ? 1.123 -36.833 -39.078 1.00 89.81 485 LYS A O 1
ATOM 3954 N N . ASN A 1 486 ? 2.184 -38.772 -38.723 1.00 89.56 486 ASN A N 1
ATOM 3955 C CA . ASN A 1 486 ? 1.076 -39.635 -39.156 1.00 89.56 486 ASN A CA 1
ATOM 3956 C C . ASN A 1 486 ? -0.167 -39.475 -38.273 1.00 89.56 486 ASN A C 1
ATOM 3958 O O . ASN A 1 486 ? -1.300 -39.628 -38.741 1.00 89.56 486 ASN A O 1
ATOM 3962 N N . ARG A 1 487 ? 0.043 -39.169 -36.989 1.00 88.62 487 ARG A N 1
ATOM 3963 C CA . ARG A 1 487 ? -1.027 -38.918 -36.020 1.00 88.62 487 ARG A CA 1
ATOM 3964 C C . ARG A 1 487 ? -1.478 -37.456 -35.973 1.00 88.62 487 ARG A C 1
ATOM 3966 O O . ARG A 1 487 ? -2.438 -37.165 -35.265 1.00 88.62 487 ARG A O 1
ATOM 3973 N N . ASP A 1 488 ? -0.848 -36.581 -36.760 1.00 87.88 488 ASP A N 1
ATOM 3974 C CA . ASP A 1 488 ? -1.173 -35.155 -36.886 1.00 87.88 488 ASP A CA 1
ATOM 3975 C C . ASP A 1 488 ? -1.172 -34.408 -35.539 1.00 87.88 488 ASP A C 1
ATOM 3977 O O . ASP A 1 488 ? -2.004 -33.543 -35.280 1.00 87.88 488 ASP A O 1
ATOM 3981 N N . TYR A 1 489 ? -0.227 -34.734 -34.650 1.00 90.56 489 TYR A N 1
ATOM 3982 C CA . TYR A 1 489 ? -0.088 -34.039 -33.361 1.00 90.56 489 TYR A CA 1
ATOM 3983 C C . TYR A 1 489 ? 0.103 -32.517 -33.497 1.00 90.56 489 TYR A C 1
ATOM 3985 O O . TYR A 1 489 ? -0.474 -31.780 -32.689 1.00 90.56 489 TYR A O 1
ATOM 3993 N N . PRO A 1 490 ? 0.820 -31.999 -34.520 1.00 89.50 490 PRO A N 1
ATOM 3994 C CA . PRO A 1 490 ? 0.954 -30.558 -34.716 1.00 89.50 490 PRO A CA 1
ATOM 3995 C C . PRO A 1 490 ? -0.367 -29.800 -34.888 1.00 89.50 490 PRO A C 1
ATOM 3997 O O . PRO A 1 490 ? -0.405 -28.596 -34.628 1.00 89.50 490 PRO A O 1
ATOM 4000 N N . SER A 1 491 ? -1.467 -30.461 -35.274 1.00 84.31 491 SER A N 1
ATOM 4001 C CA . SER A 1 491 ? -2.761 -29.801 -35.484 1.00 84.31 491 SER A CA 1
ATOM 4002 C C . SER A 1 491 ? -3.242 -29.013 -34.259 1.00 84.31 491 SER A C 1
ATOM 4004 O O . SER A 1 491 ? -3.885 -27.976 -34.413 1.00 84.31 491 SER A O 1
ATOM 4006 N N . VAL A 1 492 ? -2.910 -29.475 -33.046 1.00 84.75 492 VAL A N 1
ATOM 4007 C CA . VAL A 1 492 ? -3.298 -28.841 -31.770 1.00 84.75 492 VAL A CA 1
ATOM 4008 C C . VAL A 1 492 ? -2.657 -27.457 -31.591 1.00 84.75 492 VAL A C 1
ATOM 4010 O O . VAL A 1 492 ? -3.212 -26.591 -30.913 1.00 84.75 492 VAL A O 1
ATOM 4013 N N . LEU A 1 493 ? -1.518 -27.217 -32.245 1.00 84.88 493 LEU A N 1
ATOM 4014 C CA . LEU A 1 493 ? -0.742 -25.981 -32.129 1.00 84.88 493 LEU A CA 1
ATOM 4015 C C . LEU A 1 493 ? -0.934 -25.034 -33.326 1.00 84.88 493 LEU A C 1
ATOM 4017 O O . LEU A 1 493 ? -0.521 -23.879 -33.257 1.00 84.88 493 LEU A O 1
ATOM 4021 N N . LYS A 1 494 ? -1.625 -25.470 -34.389 1.00 76.31 494 LYS A N 1
ATOM 4022 C CA . LYS A 1 494 ? -1.751 -24.762 -35.681 1.00 76.31 494 LYS A CA 1
ATOM 4023 C C . LYS A 1 494 ? -2.269 -23.320 -35.601 1.00 76.31 494 LYS A C 1
ATOM 4025 O O . LYS A 1 494 ? -1.864 -22.490 -36.403 1.00 76.31 494 LYS A O 1
ATOM 4030 N N . ASN A 1 495 ? -3.139 -23.019 -34.636 1.00 72.12 495 ASN A N 1
ATOM 4031 C CA . ASN A 1 495 ? -3.695 -21.671 -34.434 1.00 72.12 495 ASN A CA 1
ATOM 4032 C C . ASN A 1 495 ? -3.033 -20.909 -33.272 1.00 72.12 495 ASN A C 1
ATOM 4034 O O . ASN A 1 495 ? -3.474 -19.817 -32.926 1.00 72.12 495 ASN A O 1
ATOM 4038 N N . LYS A 1 496 ? -2.023 -21.504 -32.629 1.00 73.06 496 LYS A N 1
ATOM 4039 C CA . LYS A 1 496 ? -1.367 -20.964 -31.430 1.00 73.06 496 LYS A CA 1
ATOM 4040 C C . LYS A 1 496 ? 0.078 -20.540 -31.688 1.00 73.06 496 LYS A C 1
ATOM 4042 O O . LYS A 1 496 ? 0.575 -19.651 -31.004 1.00 73.06 496 LYS A O 1
ATOM 4047 N N . VAL A 1 497 ? 0.754 -21.172 -32.649 1.00 79.69 497 VAL A N 1
ATOM 4048 C CA . VAL A 1 497 ? 2.182 -20.959 -32.927 1.00 79.69 497 VAL A CA 1
ATOM 4049 C C . VAL A 1 497 ? 2.446 -20.916 -34.429 1.00 79.69 497 VAL A C 1
ATOM 4051 O O . VAL A 1 497 ? 1.718 -21.524 -35.206 1.00 79.69 497 VAL A O 1
ATOM 4054 N N . ASN A 1 498 ? 3.521 -20.242 -34.842 1.00 75.81 498 ASN A N 1
ATOM 4055 C CA . ASN A 1 498 ? 3.932 -20.183 -36.254 1.00 75.81 498 ASN A CA 1
ATOM 4056 C C . ASN A 1 498 ? 4.861 -21.340 -36.656 1.00 75.81 498 ASN A C 1
ATOM 4058 O O . ASN A 1 498 ? 4.951 -21.678 -37.836 1.00 75.81 498 ASN A O 1
ATOM 4062 N N . ARG A 1 499 ? 5.543 -21.936 -35.674 1.00 84.44 499 ARG A N 1
ATOM 4063 C CA . ARG A 1 499 ? 6.579 -22.960 -35.832 1.00 84.44 499 ARG A CA 1
ATOM 4064 C C . ARG A 1 499 ? 6.418 -24.036 -34.767 1.00 84.44 499 ARG A C 1
ATOM 4066 O O . ARG A 1 499 ? 6.147 -23.703 -33.614 1.00 84.44 499 ARG A O 1
ATOM 4073 N N . VAL A 1 500 ? 6.630 -25.295 -35.138 1.00 91.94 500 VAL A N 1
ATOM 4074 C CA . VAL A 1 500 ? 6.647 -26.443 -34.222 1.00 91.94 500 VAL A CA 1
ATOM 4075 C C . VAL A 1 500 ? 7.919 -27.258 -34.425 1.00 91.94 500 VAL A C 1
ATOM 4077 O O . VAL A 1 500 ? 8.292 -27.549 -35.560 1.00 91.94 500 VAL A O 1
ATOM 4080 N N . TYR A 1 501 ? 8.557 -27.647 -33.325 1.00 94.25 501 TYR A N 1
ATOM 4081 C CA . TYR A 1 501 ? 9.654 -28.610 -33.294 1.00 94.25 501 TYR A CA 1
ATOM 4082 C C . TYR A 1 501 ? 9.092 -29.998 -32.983 1.00 94.25 501 TYR A C 1
ATOM 4084 O O . TYR A 1 501 ? 8.452 -30.200 -31.950 1.00 94.25 501 TYR A O 1
ATOM 4092 N N . LEU A 1 502 ? 9.319 -30.944 -33.887 1.00 95.56 502 LEU A N 1
ATOM 4093 C CA . LEU A 1 502 ? 8.975 -32.353 -33.736 1.00 95.56 502 LEU A CA 1
ATOM 4094 C C . LEU A 1 502 ? 10.224 -33.066 -33.225 1.00 95.56 502 LEU A C 1
ATOM 4096 O O . LEU A 1 502 ? 11.234 -33.092 -33.924 1.00 95.56 502 LEU A O 1
ATOM 4100 N N . VAL A 1 503 ? 10.175 -33.598 -32.010 1.00 95.38 503 VAL A N 1
ATOM 4101 C CA . VAL A 1 503 ? 11.334 -34.161 -31.315 1.00 95.38 503 VAL A CA 1
ATOM 4102 C C . VAL A 1 503 ? 11.081 -35.643 -31.055 1.00 95.38 503 VAL A C 1
ATOM 4104 O O . VAL A 1 503 ? 10.267 -36.013 -30.212 1.00 95.38 503 VAL A O 1
ATOM 4107 N N . GLY A 1 504 ? 11.774 -36.498 -31.800 1.00 94.38 504 GLY A N 1
ATOM 4108 C CA . GLY A 1 504 ? 11.732 -37.947 -31.634 1.00 94.38 504 GLY A CA 1
ATOM 4109 C C . GLY A 1 504 ? 12.915 -38.422 -30.800 1.00 94.38 504 GLY A C 1
ATOM 4110 O O . GLY A 1 504 ? 14.060 -38.164 -31.167 1.00 94.38 504 GLY A O 1
ATOM 4111 N N . ILE A 1 505 ? 12.655 -39.123 -29.697 1.00 93.06 505 ILE A N 1
ATOM 4112 C CA . ILE A 1 505 ? 13.696 -39.632 -28.793 1.00 93.06 505 ILE A CA 1
ATOM 4113 C C . ILE A 1 505 ? 13.578 -41.149 -28.705 1.00 93.06 505 ILE A C 1
ATOM 4115 O O . ILE A 1 505 ? 12.497 -41.687 -28.481 1.00 93.06 505 ILE A O 1
ATOM 4119 N N . ASN A 1 506 ? 14.699 -41.849 -28.840 1.00 91.94 506 ASN A N 1
ATOM 4120 C CA . ASN A 1 506 ? 14.765 -43.300 -28.715 1.00 91.94 506 ASN A CA 1
ATOM 4121 C C . ASN A 1 506 ? 15.816 -43.706 -27.684 1.00 91.94 506 ASN A C 1
ATOM 4123 O O . ASN A 1 506 ? 16.931 -43.190 -27.699 1.00 91.94 506 ASN A O 1
ATOM 4127 N N . TYR A 1 507 ? 15.490 -44.672 -26.829 1.00 87.56 507 TYR A N 1
ATOM 4128 C CA . TYR A 1 507 ? 16.449 -45.297 -25.923 1.00 87.56 507 TYR A CA 1
ATOM 4129 C C . TYR A 1 507 ? 16.751 -46.733 -26.358 1.00 87.56 507 TYR A C 1
ATOM 4131 O O . TYR A 1 507 ? 15.860 -47.588 -26.387 1.00 87.56 507 TYR A O 1
ATOM 4139 N N . LYS A 1 508 ? 18.023 -47.016 -26.661 1.00 84.62 508 LYS A N 1
ATOM 4140 C CA . LYS A 1 508 ? 18.515 -48.362 -26.994 1.00 84.62 508 LYS A CA 1
ATOM 4141 C C . LYS A 1 508 ? 19.070 -49.040 -25.753 1.00 84.62 508 LYS A C 1
ATOM 4143 O O . LYS A 1 508 ? 20.177 -48.733 -25.310 1.00 84.62 508 LYS A O 1
ATOM 4148 N N . LYS A 1 509 ? 18.318 -49.998 -25.209 1.00 80.75 509 LYS A N 1
ATOM 4149 C CA . LYS A 1 509 ? 18.655 -50.719 -23.971 1.00 80.75 509 LYS A CA 1
ATOM 4150 C C . LYS A 1 509 ? 19.964 -51.506 -24.075 1.00 80.75 509 LYS A C 1
ATOM 4152 O O . LYS A 1 509 ? 20.722 -51.567 -23.112 1.00 80.75 509 LYS A O 1
ATOM 4157 N N . ASP A 1 510 ? 20.217 -52.128 -25.223 1.00 77.00 510 ASP A N 1
ATOM 4158 C CA . ASP A 1 510 ? 21.409 -52.944 -25.493 1.00 77.00 510 ASP A CA 1
ATOM 4159 C C . ASP A 1 510 ? 22.698 -52.111 -25.507 1.00 77.00 510 ASP A C 1
ATOM 4161 O O . ASP A 1 510 ? 23.747 -52.578 -25.065 1.00 77.00 510 ASP A O 1
ATOM 4165 N N . LYS A 1 511 ? 22.603 -50.859 -25.964 1.00 77.44 511 LYS A N 1
ATOM 4166 C CA . LYS A 1 511 ? 23.715 -49.899 -26.002 1.00 77.44 511 LYS A CA 1
ATOM 4167 C C . LYS A 1 511 ? 23.739 -48.942 -24.813 1.00 77.44 511 LYS A C 1
ATOM 4169 O O . LYS A 1 511 ? 24.749 -48.274 -24.627 1.00 77.44 511 LYS A O 1
ATOM 4174 N N . LYS A 1 512 ? 22.651 -48.890 -24.036 1.00 79.12 512 LYS A N 1
ATOM 4175 C CA . LYS A 1 512 ? 22.376 -47.900 -22.986 1.00 79.12 512 LYS A CA 1
ATOM 4176 C C . LYS A 1 512 ? 22.549 -46.457 -23.469 1.00 79.12 512 LYS A C 1
ATOM 4178 O O . LYS A 1 512 ? 23.170 -45.660 -22.782 1.00 79.12 512 LYS A O 1
ATOM 4183 N N . LYS A 1 513 ? 22.032 -46.142 -24.659 1.00 83.88 513 LYS A N 1
ATOM 4184 C CA . LYS A 1 513 ? 22.191 -44.815 -25.270 1.00 83.88 513 LYS A CA 1
ATOM 4185 C C . LYS A 1 513 ? 20.877 -44.191 -25.694 1.00 83.88 513 LYS A C 1
ATOM 4187 O O . LYS A 1 513 ? 19.987 -44.909 -26.163 1.00 83.88 513 LYS A O 1
ATOM 4192 N N . HIS A 1 514 ? 20.802 -42.867 -25.578 1.00 89.50 514 HIS A N 1
ATOM 4193 C CA . HIS A 1 514 ? 19.742 -42.081 -26.207 1.00 89.50 514 HIS A CA 1
ATOM 4194 C C . HIS A 1 514 ? 20.128 -41.699 -27.631 1.00 89.50 514 HIS A C 1
ATOM 4196 O O . HIS A 1 514 ? 21.289 -41.460 -27.955 1.00 89.50 514 HIS A O 1
ATOM 4202 N N . GLU A 1 515 ? 19.120 -41.622 -28.482 1.00 93.50 515 GLU A N 1
ATOM 4203 C CA . GLU A 1 515 ? 19.184 -41.061 -29.821 1.00 93.50 515 GLU A CA 1
ATOM 4204 C C . GLU A 1 515 ? 18.077 -40.005 -29.914 1.00 93.50 515 GLU A C 1
ATOM 4206 O O . GLU A 1 515 ? 16.999 -40.180 -29.340 1.00 93.50 515 GLU A O 1
ATOM 4211 N N . CYS A 1 516 ? 18.337 -38.903 -30.615 1.00 95.62 516 CYS A N 1
ATOM 4212 C CA . CYS A 1 516 ? 17.380 -37.816 -30.799 1.00 95.62 516 CYS A CA 1
ATOM 4213 C C . CYS A 1 516 ? 17.354 -37.392 -32.270 1.00 95.62 516 CYS A C 1
ATOM 4215 O O . CYS A 1 516 ? 18.400 -37.337 -32.915 1.00 95.62 516 CYS A O 1
ATOM 4217 N N . ARG A 1 517 ? 16.161 -37.081 -32.780 1.00 95.81 517 ARG A N 1
ATOM 4218 C CA . ARG A 1 517 ? 15.926 -36.470 -34.091 1.00 95.81 517 ARG A CA 1
ATOM 4219 C C . ARG A 1 517 ? 14.996 -35.281 -33.917 1.00 95.81 517 ARG A C 1
ATOM 4221 O O . ARG A 1 517 ? 13.992 -35.393 -33.215 1.00 95.81 517 ARG A O 1
ATOM 4228 N N . ILE A 1 518 ? 15.311 -34.163 -34.562 1.00 95.62 518 ILE A N 1
ATOM 4229 C CA . ILE A 1 518 ? 14.511 -32.942 -34.499 1.00 95.62 518 ILE A CA 1
ATOM 4230 C C . ILE A 1 518 ? 14.159 -32.501 -35.918 1.00 95.62 518 ILE A C 1
ATOM 4232 O O . ILE A 1 518 ? 15.030 -32.302 -36.761 1.00 95.62 518 ILE A O 1
ATOM 4236 N N . GLU A 1 519 ? 12.870 -32.302 -36.179 1.00 94.69 519 GLU A N 1
ATOM 4237 C CA . GLU A 1 519 ? 12.381 -31.686 -37.411 1.00 94.69 519 GLU A CA 1
ATOM 4238 C C . GLU A 1 519 ? 11.572 -30.424 -37.120 1.00 94.69 519 GLU A C 1
ATOM 4240 O O . GLU A 1 519 ? 10.886 -30.329 -36.104 1.00 94.69 519 GLU A O 1
ATOM 4245 N N . ILE A 1 520 ? 11.621 -29.454 -38.033 1.00 90.25 520 ILE A N 1
ATOM 4246 C CA . ILE A 1 520 ? 10.845 -28.217 -37.927 1.00 90.25 520 ILE A CA 1
ATOM 4247 C C . ILE A 1 520 ? 9.678 -28.259 -38.902 1.00 90.25 520 ILE A C 1
ATOM 4249 O O . ILE A 1 520 ? 9.844 -28.543 -40.090 1.00 90.25 520 ILE A O 1
ATOM 4253 N N . MET A 1 521 ? 8.504 -27.894 -38.400 1.00 84.75 521 MET A N 1
ATOM 4254 C CA . MET A 1 521 ? 7.322 -27.653 -39.207 1.00 84.75 521 MET A CA 1
ATOM 4255 C C . MET A 1 521 ? 6.845 -26.212 -39.015 1.00 84.75 521 MET A C 1
ATOM 4257 O O . MET A 1 521 ? 6.421 -25.826 -37.926 1.00 84.75 521 MET A O 1
ATOM 4261 N N . ASP A 1 522 ? 6.900 -25.421 -40.085 1.00 80.31 522 ASP A N 1
ATOM 4262 C CA . ASP A 1 522 ? 6.365 -24.059 -40.120 1.00 80.31 522 ASP A CA 1
ATOM 4263 C C . ASP A 1 522 ? 4.932 -24.077 -40.672 1.00 80.31 522 ASP A C 1
ATOM 4265 O O . ASP A 1 522 ? 4.657 -24.700 -41.701 1.00 80.31 522 ASP A O 1
ATOM 4269 N N . PHE A 1 523 ? 4.009 -23.384 -40.001 1.00 70.00 523 PHE A N 1
ATOM 4270 C CA . PHE A 1 523 ? 2.613 -23.274 -40.444 1.00 70.00 523 PHE A CA 1
ATOM 4271 C C . PHE A 1 523 ? 2.407 -22.219 -41.541 1.00 70.00 523 PHE A C 1
ATOM 4273 O O . PHE A 1 523 ? 1.363 -22.214 -42.192 1.00 70.00 523 PHE A O 1
ATOM 4280 N N . PHE A 1 524 ? 3.417 -21.383 -41.800 1.00 53.06 524 PHE A N 1
ATOM 4281 C CA . PHE A 1 524 ? 3.439 -20.408 -42.888 1.00 53.06 524 PHE A CA 1
ATOM 4282 C C . PHE A 1 524 ? 4.658 -20.658 -43.781 1.00 53.06 524 PHE A C 1
ATOM 4284 O O . PHE A 1 524 ? 5.791 -20.419 -43.369 1.00 53.06 524 PHE A O 1
ATOM 4291 N N . LYS A 1 525 ? 4.427 -21.128 -45.012 1.00 35.19 525 LYS A N 1
ATOM 4292 C CA . LYS A 1 525 ? 5.431 -21.104 -46.081 1.00 35.19 525 LYS A CA 1
ATOM 4293 C C . LYS A 1 525 ? 5.144 -19.945 -47.029 1.00 35.19 525 LYS A C 1
ATOM 4295 O O . LYS A 1 525 ? 4.028 -19.808 -47.517 1.00 35.19 525 LYS A O 1
ATOM 4300 N N . ASP A 1 526 ? 6.206 -19.188 -47.280 1.00 34.81 526 ASP A N 1
ATOM 4301 C CA . ASP A 1 526 ? 6.450 -18.351 -48.453 1.00 34.81 526 ASP A CA 1
ATOM 4302 C C . ASP A 1 526 ? 5.537 -17.139 -48.677 1.00 34.81 526 ASP A C 1
ATOM 4304 O O . ASP A 1 526 ? 4.549 -17.206 -49.392 1.00 34.81 526 ASP A O 1
ATOM 4308 N N . THR A 1 527 ? 5.990 -15.986 -48.172 1.00 31.50 527 THR A N 1
ATOM 4309 C CA . THR A 1 527 ? 6.273 -14.799 -49.004 1.00 31.50 527 THR A CA 1
ATOM 4310 C C . THR A 1 527 ? 7.181 -13.854 -48.214 1.00 31.50 527 THR A C 1
ATOM 4312 O O . THR A 1 527 ? 6.713 -12.951 -47.526 1.00 31.50 527 THR A O 1
ATOM 4315 N N . TYR A 1 528 ? 8.497 -14.055 -48.308 1.00 32.69 528 TYR A N 1
ATOM 4316 C CA . TYR A 1 528 ? 9.456 -13.004 -47.978 1.00 32.69 528 TYR A CA 1
ATOM 4317 C C . TYR A 1 528 ? 9.447 -11.989 -49.123 1.00 32.69 528 TYR A C 1
ATOM 4319 O O . TYR A 1 528 ? 10.028 -12.231 -50.181 1.00 32.69 528 TYR A O 1
ATOM 4327 N N . LYS A 1 529 ? 8.800 -10.841 -48.919 1.00 30.36 529 LYS A N 1
ATOM 4328 C CA . LYS A 1 529 ? 9.271 -9.617 -49.562 1.00 30.36 529 LYS A CA 1
ATOM 4329 C C . LYS A 1 529 ? 10.344 -9.042 -48.650 1.00 30.36 529 LYS A C 1
ATOM 4331 O O . LYS A 1 529 ? 10.045 -8.620 -47.541 1.00 30.36 529 LYS A O 1
ATOM 4336 N N . LYS A 1 530 ? 11.586 -9.053 -49.131 1.00 32.59 530 LYS A N 1
ATOM 4337 C CA . LYS A 1 530 ? 12.571 -8.056 -48.721 1.00 32.59 530 LYS A CA 1
ATOM 4338 C C . LYS A 1 530 ? 11.933 -6.678 -48.947 1.00 32.59 530 LYS A C 1
ATOM 4340 O O . LYS A 1 530 ? 11.641 -6.339 -50.097 1.00 32.59 530 LYS A O 1
ATOM 4345 N N . GLY A 1 531 ? 11.686 -5.928 -47.874 1.00 32.22 531 GLY A N 1
ATOM 4346 C CA . GLY A 1 531 ? 11.763 -4.467 -47.939 1.00 32.22 531 GLY A CA 1
ATOM 4347 C C . GLY A 1 531 ? 13.158 -4.083 -48.445 1.00 32.22 531 GLY A C 1
ATOM 4348 O O . GLY A 1 531 ? 14.083 -4.887 -48.319 1.00 32.22 531 GLY A O 1
ATOM 4349 N N . GLY A 1 532 ? 13.269 -2.946 -49.135 1.00 38.41 532 GLY A N 1
ATOM 4350 C CA . GLY A 1 532 ? 14.420 -2.571 -49.968 1.00 38.41 532 GLY A CA 1
ATOM 4351 C C . GLY A 1 532 ? 15.786 -2.892 -49.352 1.00 38.41 532 GLY A C 1
ATOM 4352 O O . GLY A 1 532 ? 16.000 -2.708 -48.159 1.00 38.41 532 GLY A O 1
ATOM 4353 N N . ASP A 1 533 ? 16.702 -3.412 -50.174 1.00 46.03 533 ASP A N 1
ATOM 4354 C CA . ASP A 1 533 ? 18.067 -3.744 -49.762 1.00 46.03 533 ASP A CA 1
ATOM 4355 C C . ASP A 1 533 ? 18.726 -2.530 -49.052 1.00 46.03 533 ASP A C 1
ATOM 4357 O O . ASP A 1 533 ? 18.967 -1.518 -49.707 1.00 46.03 533 ASP A O 1
ATOM 4361 N N . ASN A 1 534 ? 19.013 -2.677 -47.743 1.00 55.34 534 ASN A N 1
ATOM 4362 C CA . ASN A 1 534 ? 19.886 -1.878 -46.844 1.00 55.34 534 ASN A CA 1
ATOM 4363 C C . ASN A 1 534 ? 19.294 -1.040 -45.682 1.00 55.34 534 ASN A C 1
ATOM 4365 O O . ASN A 1 534 ? 20.088 -0.413 -44.989 1.00 55.34 534 ASN A O 1
ATOM 4369 N N . GLU A 1 535 ? 17.997 -1.048 -45.359 1.00 72.06 535 GLU A N 1
ATOM 4370 C CA . GLU A 1 535 ? 17.504 -0.237 -44.216 1.00 72.06 535 GLU A CA 1
ATOM 4371 C C . GLU A 1 535 ? 17.313 -1.037 -42.909 1.00 72.06 535 GLU A C 1
ATOM 4373 O O . GLU A 1 535 ? 16.680 -2.096 -42.893 1.00 72.06 535 GLU A O 1
ATOM 4378 N N . TYR A 1 536 ? 17.840 -0.519 -41.788 1.00 86.88 536 TYR A N 1
ATOM 4379 C CA . TYR A 1 536 ? 17.623 -1.073 -40.446 1.00 86.88 536 TYR A CA 1
ATOM 4380 C C . TYR A 1 536 ? 16.331 -0.526 -39.824 1.00 86.88 536 TYR A C 1
ATOM 4382 O O . TYR A 1 536 ? 16.131 0.688 -39.722 1.00 86.88 536 TYR A O 1
ATOM 4390 N N . LEU A 1 537 ? 15.465 -1.418 -39.336 1.00 90.62 537 LEU A N 1
ATOM 4391 C CA . LEU A 1 537 ? 14.155 -1.053 -38.790 1.00 90.62 537 LEU A CA 1
ATOM 4392 C C . LEU A 1 537 ? 14.155 -1.014 -37.255 1.00 90.62 537 LEU A C 1
ATOM 4394 O O . LEU A 1 537 ? 14.779 -1.851 -36.598 1.00 90.62 537 LEU A O 1
ATOM 4398 N N . ALA A 1 538 ? 13.434 -0.051 -36.679 1.00 87.00 538 ALA A N 1
ATOM 4399 C CA . ALA A 1 538 ? 13.124 0.009 -35.251 1.00 87.00 538 ALA A CA 1
ATOM 4400 C C . ALA A 1 538 ? 11.772 -0.635 -34.940 1.00 87.00 538 ALA A C 1
ATOM 4402 O O . ALA A 1 538 ? 11.685 -1.415 -33.990 1.00 87.00 538 ALA A O 1
ATOM 4403 N N . HIS A 1 539 ? 10.745 -0.332 -35.742 1.00 85.94 539 HIS A N 1
ATOM 4404 C CA . HIS A 1 539 ? 9.370 -0.779 -35.524 1.00 85.94 539 HIS A CA 1
ATOM 4405 C C . HIS A 1 539 ? 8.685 -1.202 -36.826 1.00 85.94 539 HIS A C 1
ATOM 4407 O O . HIS A 1 539 ? 8.951 -0.665 -37.900 1.00 85.94 539 HIS A O 1
ATOM 4413 N N . ILE A 1 540 ? 7.761 -2.152 -36.696 1.00 83.75 540 ILE A N 1
ATOM 4414 C CA . ILE A 1 540 ? 6.815 -2.562 -37.735 1.00 83.75 540 ILE A CA 1
ATOM 4415 C C . ILE A 1 540 ? 5.428 -2.457 -37.103 1.00 83.75 540 ILE A C 1
ATOM 4417 O O . ILE A 1 540 ? 5.231 -2.942 -35.985 1.00 83.75 540 ILE A O 1
ATOM 4421 N N . SER A 1 541 ? 4.486 -1.802 -37.779 1.00 78.94 541 SER A N 1
ATOM 4422 C CA . SER A 1 541 ? 3.124 -1.629 -37.267 1.00 78.94 541 SER A CA 1
ATOM 4423 C C . SER A 1 541 ? 2.399 -2.968 -37.091 1.00 78.94 541 SER A C 1
ATOM 4425 O O . SER A 1 541 ? 2.751 -3.984 -37.693 1.00 78.94 541 SER A O 1
ATOM 4427 N N . SER A 1 542 ? 1.355 -2.984 -36.259 1.00 69.88 542 SER A N 1
ATOM 4428 C CA . SER A 1 542 ? 0.583 -4.196 -35.937 1.00 69.88 542 SER A CA 1
ATOM 4429 C C . SER A 1 542 ? -0.084 -4.848 -37.158 1.00 69.88 542 SER A C 1
ATOM 4431 O O . SER A 1 542 ? -0.185 -6.073 -37.222 1.00 69.88 542 SER A O 1
ATOM 4433 N N . ASP A 1 543 ? -0.481 -4.046 -38.145 1.00 72.44 543 ASP A N 1
ATOM 4434 C CA . ASP A 1 543 ? -1.005 -4.473 -39.451 1.00 72.44 543 ASP A CA 1
ATOM 4435 C C . ASP A 1 543 ? 0.091 -4.888 -40.457 1.00 72.44 543 ASP A C 1
ATOM 4437 O O . ASP A 1 543 ? -0.223 -5.390 -41.537 1.00 72.44 543 ASP A O 1
ATOM 4441 N N . LYS A 1 544 ? 1.371 -4.714 -40.093 1.00 73.94 544 LYS A N 1
ATOM 4442 C CA . LYS A 1 544 ? 2.572 -4.941 -40.914 1.00 73.94 544 LYS A CA 1
ATOM 4443 C C . LYS A 1 544 ? 2.648 -4.111 -42.197 1.00 73.94 544 LYS A C 1
ATOM 4445 O O . LYS A 1 544 ? 3.344 -4.502 -43.131 1.00 73.94 544 LYS A O 1
ATOM 4450 N N . MET A 1 545 ? 1.936 -2.988 -42.256 1.00 76.00 545 MET A N 1
ATOM 4451 C CA . MET A 1 545 ? 1.894 -2.124 -43.440 1.00 76.00 545 MET A CA 1
ATOM 4452 C C . MET A 1 545 ? 2.829 -0.915 -43.354 1.00 76.00 545 MET A C 1
ATOM 4454 O O . MET A 1 545 ? 3.135 -0.314 -44.383 1.00 76.00 545 MET A O 1
ATOM 4458 N N . ARG A 1 546 ? 3.278 -0.542 -42.151 1.00 81.12 546 ARG A N 1
ATOM 4459 C CA . ARG A 1 546 ? 4.174 0.591 -41.904 1.00 81.12 546 ARG A CA 1
ATOM 4460 C C . ARG A 1 546 ? 5.458 0.103 -41.247 1.00 81.12 546 ARG A C 1
ATOM 4462 O O . ARG A 1 546 ? 5.437 -0.739 -40.348 1.00 81.12 546 ARG A O 1
ATOM 4469 N N . GLU A 1 547 ? 6.567 0.685 -41.674 1.00 88.25 547 GLU A N 1
ATOM 4470 C CA . GLU A 1 547 ? 7.908 0.415 -41.164 1.00 88.25 547 GLU A CA 1
ATOM 4471 C C . GLU A 1 547 ? 8.523 1.740 -40.698 1.00 88.25 547 GLU A C 1
ATOM 4473 O O . GLU A 1 547 ? 8.365 2.769 -41.359 1.00 88.25 547 GLU A O 1
ATOM 4478 N N . GLN A 1 548 ? 9.187 1.728 -39.543 1.00 89.62 548 GLN A N 1
ATOM 4479 C CA . GLN A 1 548 ? 9.944 2.866 -39.019 1.00 89.62 548 GLN A CA 1
ATOM 4480 C C . GLN A 1 548 ? 11.421 2.483 -38.983 1.00 89.62 548 GLN A C 1
ATOM 4482 O O . GLN A 1 548 ? 11.781 1.501 -38.325 1.00 89.62 548 GLN A O 1
ATOM 4487 N N . THR A 1 549 ? 12.280 3.247 -39.660 1.00 92.75 549 THR A N 1
ATOM 4488 C CA . THR A 1 549 ? 13.735 3.044 -39.588 1.00 92.75 549 THR A CA 1
ATOM 4489 C C . THR A 1 549 ? 14.264 3.406 -38.200 1.00 92.75 549 THR A C 1
ATOM 4491 O O . THR A 1 549 ? 13.652 4.203 -37.479 1.00 92.75 549 THR A O 1
ATOM 4494 N N . ILE A 1 550 ? 15.407 2.834 -37.807 1.00 92.81 550 ILE A N 1
ATOM 4495 C CA . ILE A 1 550 ? 16.018 3.166 -36.510 1.00 92.81 550 ILE A CA 1
ATOM 4496 C C . ILE A 1 550 ? 16.394 4.645 -36.453 1.00 92.81 550 ILE A C 1
ATOM 4498 O O . ILE A 1 550 ? 16.055 5.308 -35.475 1.00 92.81 550 ILE A O 1
ATOM 4502 N N . ALA A 1 551 ? 17.005 5.191 -37.509 1.00 92.44 551 ALA A N 1
ATOM 4503 C CA . ALA A 1 551 ? 17.327 6.612 -37.570 1.00 92.44 551 ALA A CA 1
ATOM 4504 C C . ALA A 1 551 ? 16.090 7.502 -37.384 1.00 92.44 551 ALA A C 1
ATOM 4506 O O . ALA A 1 551 ? 16.157 8.463 -36.616 1.00 92.44 551 ALA A O 1
ATOM 4507 N N . ALA A 1 552 ? 14.958 7.185 -38.025 1.00 92.19 552 ALA A N 1
ATOM 4508 C CA . ALA A 1 552 ? 13.730 7.965 -37.873 1.00 92.19 552 ALA A CA 1
ATOM 4509 C C . ALA A 1 552 ? 13.207 7.936 -36.429 1.00 92.19 552 ALA A C 1
ATOM 4511 O O . ALA A 1 552 ? 12.896 8.989 -35.875 1.00 92.19 552 ALA A O 1
ATOM 4512 N N . HIS A 1 553 ? 13.168 6.756 -35.804 1.00 94.50 553 HIS A N 1
ATOM 4513 C CA . HIS A 1 553 ? 12.733 6.592 -34.414 1.00 94.50 553 HIS A CA 1
ATOM 4514 C C . HIS A 1 553 ? 13.661 7.303 -33.416 1.00 94.50 553 HIS A C 1
ATOM 4516 O O . HIS A 1 553 ? 13.200 8.028 -32.532 1.00 94.50 553 HIS A O 1
ATOM 4522 N N . CYS A 1 554 ? 14.980 7.160 -33.583 1.00 95.31 554 CYS A N 1
ATOM 4523 C CA . CYS A 1 554 ? 15.967 7.838 -32.748 1.00 95.31 554 CYS A CA 1
ATOM 4524 C C . CYS A 1 554 ? 15.848 9.364 -32.855 1.00 95.31 554 CYS A C 1
ATOM 4526 O O . CYS A 1 554 ? 15.887 10.042 -31.833 1.00 95.31 554 CYS A O 1
ATOM 4528 N N . HIS A 1 555 ? 15.659 9.917 -34.059 1.00 95.88 555 HIS A N 1
ATOM 4529 C CA . HIS A 1 555 ? 15.470 11.361 -34.235 1.00 95.88 555 HIS A CA 1
ATOM 4530 C C . HIS A 1 555 ? 14.124 11.844 -33.682 1.00 95.88 555 HIS A C 1
ATOM 4532 O O . HIS A 1 555 ? 14.093 12.864 -32.997 1.00 95.88 555 HIS A O 1
ATOM 4538 N N . GLY A 1 556 ? 13.025 11.118 -33.920 1.00 94.94 556 GLY A N 1
ATOM 4539 C CA . GLY A 1 556 ? 11.708 11.448 -33.362 1.00 94.94 556 GLY A CA 1
ATOM 4540 C C . GLY A 1 556 ? 11.730 11.485 -31.832 1.00 94.94 556 GLY A C 1
ATOM 4541 O O . GLY A 1 556 ? 11.374 12.495 -31.216 1.00 94.94 556 GLY A O 1
ATOM 4542 N N . THR A 1 557 ? 12.307 10.446 -31.224 1.00 96.56 557 THR A N 1
ATOM 4543 C CA . THR A 1 557 ? 12.535 10.367 -29.775 1.00 96.56 557 THR A CA 1
ATOM 4544 C C . THR A 1 557 ? 13.470 11.475 -29.280 1.00 96.56 557 THR A C 1
ATOM 4546 O O . THR A 1 557 ? 13.196 12.099 -28.256 1.00 96.56 557 THR A O 1
ATOM 4549 N N . ALA A 1 558 ? 14.561 11.771 -29.996 1.00 97.50 558 ALA A N 1
ATOM 4550 C CA . ALA A 1 558 ? 15.495 12.844 -29.645 1.00 97.50 558 ALA A CA 1
ATOM 4551 C C . ALA A 1 558 ? 14.828 14.224 -29.646 1.00 97.50 558 ALA A C 1
ATOM 4553 O O . ALA A 1 558 ? 15.041 15.013 -28.724 1.00 97.50 558 ALA A O 1
ATOM 4554 N N . HIS A 1 559 ? 14.008 14.524 -30.655 1.00 97.56 559 HIS A N 1
ATOM 4555 C CA . HIS A 1 559 ? 13.289 15.792 -30.734 1.00 97.56 559 HIS A CA 1
ATOM 4556 C C . HIS A 1 559 ? 12.328 15.958 -29.556 1.00 97.56 559 HIS A C 1
ATOM 4558 O O . HIS A 1 559 ? 12.426 16.959 -28.846 1.00 97.56 559 HIS A O 1
ATOM 4564 N N . LEU A 1 560 ? 11.492 14.951 -29.282 1.00 96.25 560 LEU A N 1
ATOM 4565 C CA . LEU A 1 560 ? 10.565 14.972 -28.148 1.00 96.25 560 LEU A CA 1
ATOM 4566 C C . LEU A 1 560 ? 11.304 15.089 -26.807 1.00 96.25 560 LEU A C 1
ATOM 4568 O O . LEU A 1 560 ? 11.020 15.990 -26.021 1.00 96.25 560 LEU A O 1
ATOM 4572 N N . ALA A 1 561 ? 12.310 14.243 -26.563 1.00 97.81 561 ALA A N 1
ATOM 4573 C CA . ALA A 1 561 ? 13.076 14.265 -25.317 1.00 97.81 561 ALA A CA 1
ATOM 4574 C C . ALA A 1 561 ? 13.825 15.594 -25.119 1.00 97.81 561 ALA A C 1
ATOM 4576 O O . ALA A 1 561 ? 13.917 16.099 -23.998 1.00 97.81 561 ALA A O 1
ATOM 4577 N N . GLY A 1 562 ? 14.359 16.172 -26.198 1.00 97.81 562 GLY A N 1
ATOM 4578 C CA . GLY A 1 562 ? 15.005 17.481 -26.179 1.00 97.81 562 GLY A CA 1
ATOM 4579 C C . GLY A 1 562 ? 14.023 18.617 -25.897 1.00 97.81 562 GLY A C 1
ATOM 4580 O O . GLY A 1 562 ? 14.338 19.522 -25.120 1.00 97.81 562 GLY A O 1
ATOM 4581 N N . ASP A 1 563 ? 12.824 18.566 -26.472 1.00 96.25 563 ASP A N 1
ATOM 4582 C CA . ASP A 1 563 ? 11.779 19.559 -26.226 1.00 96.25 563 ASP A CA 1
ATOM 4583 C C . ASP A 1 563 ? 11.252 19.472 -24.788 1.00 96.25 563 ASP A C 1
ATOM 4585 O O . ASP A 1 563 ? 11.138 20.507 -24.128 1.00 96.25 563 ASP A O 1
ATOM 4589 N N . PHE A 1 564 ? 11.077 18.271 -24.232 1.00 96.19 564 PHE A N 1
ATOM 4590 C CA . PHE A 1 564 ? 10.769 18.093 -22.808 1.00 96.19 564 PHE A CA 1
ATOM 4591 C C . PHE A 1 564 ? 11.870 18.664 -21.910 1.00 96.19 564 PHE A C 1
ATOM 4593 O O . PHE A 1 564 ? 11.589 19.446 -20.998 1.00 96.19 564 PHE A O 1
ATOM 4600 N N . ALA A 1 565 ? 13.137 18.358 -22.205 1.00 97.44 565 ALA A N 1
ATOM 4601 C CA . ALA A 1 565 ? 14.271 18.840 -21.419 1.00 97.44 565 ALA A CA 1
ATOM 4602 C C . ALA A 1 565 ? 14.534 20.354 -21.568 1.00 97.44 565 ALA A C 1
ATOM 4604 O O . ALA A 1 565 ? 15.230 20.959 -20.743 1.00 97.44 565 ALA A O 1
ATOM 4605 N N . SER A 1 566 ? 13.960 20.999 -22.589 1.00 96.06 566 SER A N 1
ATOM 4606 C CA . SER A 1 566 ? 14.063 22.450 -22.790 1.00 96.06 566 SER A CA 1
ATOM 4607 C C . SER A 1 566 ? 13.404 23.251 -21.658 1.00 96.06 566 SER A C 1
ATOM 4609 O O . SER A 1 566 ? 13.884 24.338 -21.316 1.00 96.06 566 SER A O 1
ATOM 4611 N N . SER A 1 567 ? 12.387 22.677 -21.000 1.00 93.44 567 SER A N 1
ATOM 4612 C CA . SER A 1 567 ? 11.691 23.272 -19.848 1.00 93.44 567 SER A CA 1
ATOM 4613 C C . SER A 1 567 ? 12.630 23.585 -18.671 1.00 93.44 567 SER A C 1
ATOM 4615 O O . SER A 1 567 ? 12.396 24.539 -17.925 1.00 93.44 567 SER A O 1
ATOM 4617 N N . PHE A 1 568 ? 13.747 22.855 -18.553 1.00 95.50 568 PHE A N 1
ATOM 4618 C CA . PHE A 1 568 ? 14.802 23.059 -17.554 1.00 95.50 568 PHE A CA 1
ATOM 4619 C C . PHE A 1 568 ? 16.194 23.282 -18.179 1.00 95.50 568 PHE A C 1
ATOM 4621 O O . PHE A 1 568 ? 17.223 22.970 -17.581 1.00 95.50 568 PHE A O 1
ATOM 4628 N N . SER A 1 569 ? 16.246 23.896 -19.369 1.00 95.69 569 SER A N 1
ATOM 4629 C CA . SER A 1 569 ? 17.489 24.323 -20.044 1.00 95.69 569 SER A CA 1
ATOM 4630 C C . SER A 1 569 ? 18.469 23.196 -20.413 1.00 95.69 569 SER A C 1
ATOM 4632 O O . SER A 1 569 ? 19.670 23.445 -20.491 1.00 95.69 569 SER A O 1
ATOM 4634 N N . CYS A 1 570 ? 17.997 21.964 -20.614 1.00 96.94 570 CYS A N 1
ATOM 4635 C CA . CYS A 1 570 ? 18.852 20.802 -20.890 1.00 96.94 570 CYS A CA 1
ATOM 4636 C C . CYS A 1 570 ? 18.470 20.092 -22.201 1.00 96.94 570 CYS A C 1
ATOM 4638 O O . CYS A 1 570 ? 18.532 18.864 -22.286 1.00 96.94 570 CYS A O 1
ATOM 4640 N N . LYS A 1 571 ? 18.072 20.857 -23.226 1.00 97.12 571 LYS A N 1
ATOM 4641 C CA . LYS A 1 571 ? 17.584 20.333 -24.514 1.00 97.12 571 LYS A CA 1
ATOM 4642 C C . LYS A 1 571 ? 18.567 19.357 -25.163 1.00 97.12 571 LYS A C 1
ATOM 4644 O O . LYS A 1 571 ? 18.173 18.283 -25.600 1.00 97.12 571 LYS A O 1
ATOM 4649 N N . GLU A 1 572 ? 19.847 19.697 -25.167 1.00 96.94 572 GLU A N 1
ATOM 4650 C CA . GLU A 1 572 ? 20.940 18.922 -25.756 1.00 96.94 572 GLU A CA 1
ATOM 4651 C C . GLU A 1 572 ? 21.129 17.578 -25.041 1.00 96.94 572 GLU A C 1
ATOM 4653 O O . GLU A 1 572 ? 21.420 16.569 -25.677 1.00 96.94 572 GLU A O 1
ATOM 4658 N N . TRP A 1 573 ? 20.896 17.538 -23.725 1.00 97.50 573 TRP A N 1
ATOM 4659 C CA . TRP A 1 573 ? 20.942 16.299 -22.949 1.00 97.50 573 TRP A CA 1
ATOM 4660 C C . TRP A 1 573 ? 19.774 15.372 -23.275 1.00 97.50 573 TRP A C 1
ATOM 4662 O O . TRP A 1 573 ? 19.995 14.179 -23.480 1.00 97.50 573 TRP A O 1
ATOM 4672 N N . GLY A 1 574 ? 18.550 15.910 -23.334 1.00 97.44 574 GLY A N 1
ATOM 4673 C CA . GLY A 1 574 ? 17.365 15.147 -23.733 1.00 97.44 574 GLY A CA 1
ATOM 4674 C C . GLY A 1 574 ? 17.499 14.609 -25.158 1.00 97.44 574 GLY A C 1
ATOM 4675 O O . GLY A 1 574 ? 17.348 13.408 -25.379 1.00 97.44 574 GLY A O 1
ATOM 4676 N N . TYR A 1 575 ? 17.902 15.477 -26.090 1.00 98.00 575 TYR A N 1
ATOM 4677 C CA . TYR A 1 575 ? 18.146 15.129 -27.489 1.00 98.00 575 TYR A CA 1
ATOM 4678 C C . TYR A 1 575 ? 19.205 14.035 -27.628 1.00 98.00 575 TYR A C 1
ATOM 4680 O O . TYR A 1 575 ? 18.953 13.003 -28.244 1.00 98.00 575 TYR A O 1
ATOM 4688 N N . GLY A 1 576 ? 20.368 14.206 -26.993 1.00 97.00 576 GLY A N 1
ATOM 4689 C CA . GLY A 1 576 ? 21.441 13.217 -27.044 1.00 97.00 576 GLY A CA 1
ATOM 4690 C C . GLY A 1 576 ? 21.054 11.870 -26.433 1.00 97.00 576 GLY A C 1
ATOM 4691 O O . GLY A 1 576 ? 21.449 10.836 -26.965 1.00 97.00 576 GLY A O 1
ATOM 4692 N N . CYS A 1 577 ? 20.253 11.856 -25.359 1.00 96.75 577 CYS A N 1
ATOM 4693 C CA . CYS A 1 577 ? 19.723 10.608 -24.803 1.00 96.75 577 CYS A CA 1
ATOM 4694 C C . CYS A 1 577 ? 18.795 9.906 -25.800 1.00 96.75 577 CYS A C 1
ATOM 4696 O O . CYS A 1 577 ? 18.991 8.721 -26.055 1.00 96.75 577 CYS A O 1
ATOM 4698 N N . GLY A 1 578 ? 17.822 10.624 -26.372 1.00 96.75 578 GLY A N 1
ATOM 4699 C CA . GLY A 1 578 ? 16.868 10.058 -27.331 1.00 96.75 578 GLY A CA 1
ATOM 4700 C C . GLY A 1 578 ? 17.526 9.579 -28.624 1.00 96.75 578 GLY A C 1
ATOM 4701 O O . GLY A 1 578 ? 17.166 8.524 -29.132 1.00 96.75 578 GLY A O 1
ATOM 4702 N N . LEU A 1 579 ? 18.560 10.270 -29.103 1.00 96.94 579 LEU A N 1
ATOM 4703 C CA . LEU A 1 579 ? 19.221 9.910 -30.357 1.00 96.94 579 LEU A CA 1
ATOM 4704 C C . LEU A 1 579 ? 19.972 8.575 -30.262 1.00 96.94 579 LEU A C 1
ATOM 4706 O O . LEU A 1 579 ? 20.050 7.832 -31.236 1.00 96.94 579 LEU A O 1
ATOM 4710 N N . VAL A 1 580 ? 20.535 8.267 -29.091 1.00 95.69 580 VAL A N 1
ATOM 4711 C CA . VAL A 1 580 ? 21.438 7.117 -28.933 1.00 95.69 580 VAL A CA 1
ATOM 4712 C C . VAL A 1 580 ? 20.845 5.976 -28.108 1.00 95.69 580 VAL A C 1
ATOM 4714 O O . VAL A 1 580 ? 21.513 4.958 -27.935 1.00 95.69 580 VAL A O 1
ATOM 4717 N N . HIS A 1 581 ? 19.619 6.114 -27.587 1.00 95.94 581 HIS A N 1
ATOM 4718 C CA . HIS A 1 581 ? 19.048 5.134 -26.656 1.00 95.94 581 HIS A CA 1
ATOM 4719 C C . HIS A 1 581 ? 18.934 3.724 -27.247 1.00 95.94 581 HIS A C 1
ATOM 4721 O O . HIS A 1 581 ? 19.192 2.742 -26.545 1.00 95.94 581 HIS A O 1
ATOM 4727 N N . ASP A 1 582 ? 18.655 3.660 -28.549 1.00 94.69 582 ASP A N 1
ATOM 4728 C CA . ASP A 1 582 ? 18.266 2.446 -29.255 1.00 94.69 582 ASP A CA 1
ATOM 4729 C C . ASP A 1 582 ? 19.217 2.009 -30.364 1.00 94.69 582 ASP A C 1
ATOM 4731 O O . ASP A 1 582 ? 18.902 1.119 -31.151 1.00 94.69 582 ASP A O 1
ATOM 4735 N N . ILE A 1 583 ? 20.450 2.522 -30.379 1.00 95.06 583 ILE A N 1
ATOM 4736 C CA . ILE A 1 583 ? 21.458 2.108 -31.373 1.00 95.06 583 ILE A CA 1
ATOM 4737 C C . ILE A 1 583 ? 21.779 0.602 -31.323 1.00 95.06 583 ILE A C 1
ATOM 4739 O O . ILE A 1 583 ? 22.270 0.034 -32.291 1.00 95.06 583 ILE A O 1
ATOM 4743 N N . GLY A 1 584 ? 21.453 -0.104 -30.234 1.00 92.69 584 GLY A N 1
ATOM 4744 C CA . GLY A 1 584 ? 21.576 -1.566 -30.186 1.00 92.69 584 GLY A CA 1
ATOM 4745 C C . GLY A 1 584 ? 20.610 -2.302 -31.124 1.00 92.69 584 GLY A C 1
ATOM 4746 O O . GLY A 1 584 ? 20.813 -3.490 -31.403 1.00 92.69 584 GLY A O 1
ATOM 4747 N N . LYS A 1 585 ? 19.581 -1.613 -31.641 1.00 93.50 585 LYS A N 1
ATOM 4748 C CA . LYS A 1 585 ? 18.654 -2.137 -32.651 1.00 93.50 585 LYS A CA 1
ATOM 4749 C C . LYS A 1 585 ? 19.336 -2.370 -34.013 1.00 93.50 585 LYS A C 1
ATOM 4751 O O . LYS A 1 585 ? 18.837 -3.185 -34.788 1.00 93.50 585 LYS A O 1
ATOM 4756 N N . TYR A 1 586 ? 20.503 -1.765 -34.274 1.00 92.69 586 TYR A N 1
ATOM 4757 C CA . TYR A 1 586 ? 21.311 -2.014 -35.484 1.00 92.69 586 TYR A CA 1
ATOM 4758 C C . TYR A 1 586 ? 21.965 -3.407 -35.509 1.00 92.69 586 TYR A C 1
ATOM 4760 O O . TYR A 1 586 ? 22.548 -3.801 -36.513 1.00 92.69 586 TYR A O 1
ATOM 4768 N N . SER A 1 587 ? 21.862 -4.186 -34.428 1.00 91.00 587 SER A N 1
ATOM 4769 C CA . SER A 1 587 ? 22.359 -5.563 -34.420 1.00 91.00 587 SER A CA 1
ATOM 4770 C C . SER A 1 587 ? 21.488 -6.511 -35.254 1.00 91.00 587 SER A C 1
ATOM 4772 O O . SER A 1 587 ? 20.255 -6.491 -35.176 1.00 91.00 587 SER A O 1
ATOM 4774 N N . ASP A 1 588 ? 22.126 -7.448 -35.962 1.00 86.31 588 ASP A N 1
ATOM 4775 C CA . ASP A 1 588 ? 21.449 -8.500 -36.743 1.00 86.31 588 ASP A CA 1
ATOM 4776 C C . ASP A 1 588 ? 20.418 -9.279 -35.921 1.00 86.31 588 ASP A C 1
ATOM 4778 O O . ASP A 1 588 ? 19.370 -9.716 -36.410 1.00 86.31 588 ASP A O 1
ATOM 4782 N N . LYS A 1 589 ? 20.725 -9.485 -34.639 1.00 86.56 589 LYS A N 1
ATOM 4783 C CA . LYS A 1 589 ? 19.866 -10.220 -33.718 1.00 86.56 589 LYS A CA 1
ATOM 4784 C C . LYS A 1 589 ? 18.579 -9.450 -33.409 1.00 86.56 589 LYS A C 1
ATOM 4786 O O . LYS A 1 589 ? 17.518 -10.070 -33.317 1.00 86.56 589 LYS A O 1
ATOM 4791 N N . PHE A 1 590 ? 18.647 -8.121 -33.296 1.00 87.44 590 PHE A N 1
ATOM 4792 C CA . PHE A 1 590 ? 17.456 -7.288 -33.149 1.00 87.44 590 PHE A CA 1
ATOM 4793 C C . PHE A 1 590 ? 16.645 -7.225 -34.449 1.00 87.44 590 PHE A C 1
ATOM 4795 O O . PHE A 1 590 ? 15.430 -7.393 -34.402 1.00 87.44 590 PHE A O 1
ATOM 4802 N N . GLN A 1 591 ? 17.284 -7.102 -35.615 1.00 88.81 591 GLN A N 1
ATOM 4803 C CA . GLN A 1 591 ? 16.554 -7.122 -36.891 1.00 88.81 591 GLN A CA 1
ATOM 4804 C C . GLN A 1 591 ? 15.768 -8.430 -37.075 1.00 88.81 591 GLN A C 1
ATOM 4806 O O . GLN A 1 591 ? 14.593 -8.416 -37.436 1.00 88.81 591 GLN A O 1
ATOM 4811 N N . LYS A 1 592 ? 16.351 -9.575 -36.694 1.00 85.12 592 LYS A N 1
ATOM 4812 C CA . LYS A 1 592 ? 15.635 -10.866 -36.657 1.00 85.12 592 LYS A CA 1
ATOM 4813 C C . LYS A 1 592 ? 14.486 -10.886 -35.640 1.00 85.12 592 LYS A C 1
ATOM 4815 O O . LYS A 1 592 ? 13.489 -11.572 -35.868 1.00 85.12 592 LYS A O 1
ATOM 4820 N N . ARG A 1 593 ? 14.593 -10.151 -34.525 1.00 82.69 593 ARG A N 1
ATOM 4821 C CA . ARG A 1 593 ? 13.541 -10.056 -33.494 1.00 82.69 593 ARG A CA 1
ATOM 4822 C C . ARG A 1 593 ? 12.252 -9.443 -34.041 1.00 82.69 593 ARG A C 1
ATOM 4824 O O . ARG A 1 593 ? 11.185 -9.933 -33.680 1.00 82.69 593 ARG A O 1
ATOM 4831 N N . LEU A 1 594 ? 12.328 -8.440 -34.919 1.00 78.94 594 LEU A N 1
ATOM 4832 C CA . LEU A 1 594 ? 11.140 -7.817 -35.529 1.00 78.94 594 LEU A CA 1
ATOM 4833 C C . LEU A 1 594 ? 10.255 -8.823 -36.282 1.00 78.94 594 LEU A C 1
ATOM 4835 O O . LEU A 1 594 ? 9.046 -8.639 -36.386 1.00 78.94 594 LEU A O 1
ATOM 4839 N N . TYR A 1 595 ? 10.844 -9.937 -36.717 1.00 76.50 595 TYR A N 1
ATOM 4840 C CA . TYR A 1 595 ? 10.171 -11.017 -37.434 1.00 76.50 595 TYR A CA 1
ATOM 4841 C C . TYR A 1 595 ? 9.971 -12.284 -36.582 1.00 76.50 595 TYR A C 1
ATOM 4843 O O . TYR A 1 595 ? 9.818 -13.377 -37.122 1.00 76.50 595 TYR A O 1
ATOM 4851 N N . GLY A 1 596 ? 9.959 -12.154 -35.249 1.00 71.44 596 GLY A N 1
ATOM 4852 C CA . GLY A 1 596 ? 9.694 -13.261 -34.319 1.00 71.44 596 GLY A CA 1
ATOM 4853 C C . GLY A 1 596 ? 10.938 -13.998 -33.807 1.00 71.44 596 GLY A C 1
ATOM 4854 O O . GLY A 1 596 ? 10.818 -15.089 -33.257 1.00 71.44 596 GLY A O 1
ATOM 4855 N N . GLY A 1 597 ? 12.134 -13.429 -33.982 1.00 70.81 597 GLY A N 1
ATOM 4856 C CA . GLY A 1 597 ? 13.370 -13.928 -33.371 1.00 70.81 597 GLY A CA 1
ATOM 4857 C C . GLY A 1 597 ? 13.444 -13.727 -31.846 1.00 70.81 597 GLY A C 1
ATOM 4858 O O . GLY A 1 597 ? 12.608 -13.066 -31.233 1.00 70.81 597 GLY A O 1
ATOM 4859 N N . SER A 1 598 ? 14.489 -14.281 -31.220 1.00 74.00 598 SER A N 1
ATOM 4860 C CA . SER A 1 598 ? 14.686 -14.255 -29.761 1.00 74.00 598 SER A CA 1
ATOM 4861 C C . SER A 1 598 ? 14.760 -12.840 -29.167 1.00 74.00 598 SER A C 1
ATOM 4863 O O . SER A 1 598 ? 15.328 -11.927 -29.776 1.00 74.00 598 SER A O 1
ATOM 4865 N N . ILE A 1 599 ? 14.292 -12.685 -27.921 1.00 75.88 599 ILE A N 1
ATOM 4866 C CA . ILE A 1 599 ? 14.435 -11.447 -27.140 1.00 75.88 599 ILE A CA 1
ATOM 4867 C C . ILE A 1 599 ? 15.909 -11.025 -27.103 1.00 75.88 599 ILE A C 1
ATOM 4869 O O . ILE A 1 599 ? 16.792 -11.787 -26.713 1.00 75.88 599 ILE A O 1
ATOM 4873 N N . THR A 1 600 ? 16.155 -9.781 -27.502 1.00 80.50 600 THR A N 1
ATOM 4874 C CA . THR A 1 600 ? 17.493 -9.197 -27.632 1.00 80.50 600 THR A CA 1
ATOM 4875 C C . THR A 1 600 ? 17.583 -7.904 -26.836 1.00 80.50 600 THR A C 1
ATOM 4877 O O . THR A 1 600 ? 16.679 -7.064 -26.891 1.00 80.50 600 THR A O 1
ATOM 4880 N N . ASP A 1 601 ? 18.669 -7.771 -26.079 1.00 83.12 601 ASP A N 1
ATOM 4881 C CA . ASP A 1 601 ? 19.018 -6.560 -25.343 1.00 83.12 601 ASP A CA 1
ATOM 4882 C C . ASP A 1 601 ? 19.618 -5.532 -26.300 1.00 83.12 601 ASP A C 1
ATOM 4884 O O . ASP A 1 601 ? 20.684 -5.763 -26.861 1.00 83.12 601 ASP A O 1
ATOM 4888 N N . HIS A 1 602 ? 18.920 -4.419 -26.474 1.00 86.31 602 HIS A N 1
ATOM 4889 C CA . HIS A 1 602 ? 19.308 -3.321 -27.359 1.00 86.31 602 HIS A CA 1
ATOM 4890 C C . HIS A 1 602 ? 19.648 -2.048 -26.566 1.00 86.31 602 HIS A C 1
ATOM 4892 O O . HIS A 1 602 ? 20.554 -1.311 -26.945 1.00 86.31 602 HIS A O 1
ATOM 4898 N N . ALA A 1 603 ? 19.045 -1.867 -25.388 1.00 84.69 603 ALA A N 1
ATOM 4899 C CA . ALA A 1 603 ? 19.261 -0.706 -24.526 1.00 84.69 603 ALA A CA 1
ATOM 4900 C C . ALA A 1 603 ? 20.693 -0.565 -23.965 1.00 84.69 603 ALA A C 1
ATOM 4902 O O . ALA A 1 603 ? 21.102 0.514 -23.542 1.00 84.69 603 ALA A O 1
ATOM 4903 N N . THR A 1 604 ? 21.491 -1.638 -23.923 1.00 91.12 604 THR A N 1
ATOM 4904 C CA . THR A 1 604 ? 22.856 -1.569 -23.362 1.00 91.12 604 THR A CA 1
ATOM 4905 C C . THR A 1 604 ? 23.861 -0.872 -24.290 1.00 91.12 604 THR A C 1
ATOM 4907 O O . THR A 1 604 ? 24.826 -0.290 -23.796 1.00 91.12 604 THR A O 1
ATOM 4910 N N . ALA A 1 605 ? 23.658 -0.906 -25.612 1.00 93.38 605 ALA A N 1
ATOM 4911 C CA . ALA A 1 605 ? 24.627 -0.389 -26.585 1.00 93.38 605 ALA A CA 1
ATOM 4912 C C . ALA A 1 605 ? 24.842 1.126 -26.447 1.00 93.38 605 ALA A C 1
ATOM 4914 O O . ALA A 1 605 ? 25.968 1.565 -26.203 1.00 93.38 605 ALA A O 1
ATOM 4915 N N . GLY A 1 606 ? 23.758 1.909 -26.481 1.00 94.31 606 GLY A N 1
ATOM 4916 C CA . GLY A 1 606 ? 23.802 3.364 -26.302 1.00 94.31 606 GLY A CA 1
ATOM 4917 C C . GLY A 1 606 ? 24.408 3.780 -24.965 1.00 94.31 606 GLY A C 1
ATOM 4918 O O . GLY A 1 606 ? 25.298 4.630 -24.900 1.00 94.31 606 GLY A O 1
ATOM 4919 N N . ALA A 1 607 ? 24.006 3.104 -23.886 1.00 95.19 607 ALA A N 1
ATOM 4920 C CA . ALA A 1 607 ? 24.556 3.354 -22.558 1.00 95.19 607 ALA A CA 1
ATOM 4921 C C . ALA A 1 607 ? 26.072 3.096 -22.493 1.00 95.19 607 ALA A C 1
ATOM 4923 O O . ALA A 1 607 ? 26.803 3.872 -21.874 1.00 95.19 607 ALA A O 1
ATOM 4924 N N . ARG A 1 608 ? 26.565 2.047 -23.165 1.00 95.06 608 ARG A N 1
ATOM 4925 C CA . ARG A 1 608 ? 27.995 1.716 -23.219 1.00 95.06 608 ARG A CA 1
ATOM 4926 C C . ARG A 1 608 ? 28.801 2.772 -23.974 1.00 95.06 608 ARG A C 1
ATOM 4928 O O . ARG A 1 608 ? 29.889 3.132 -23.523 1.00 95.06 608 ARG A O 1
ATOM 4935 N N . GLU A 1 609 ? 28.274 3.295 -25.078 1.00 95.31 609 GLU A N 1
ATOM 4936 C CA . GLU A 1 609 ? 28.932 4.357 -25.848 1.00 95.31 609 GLU A CA 1
ATOM 4937 C C . GLU A 1 609 ? 29.025 5.683 -25.082 1.00 95.31 609 GLU A C 1
ATOM 4939 O O . GLU A 1 609 ? 30.052 6.368 -25.143 1.00 95.31 609 GLU A O 1
ATOM 4944 N N . LEU A 1 610 ? 28.005 6.025 -24.291 1.00 95.31 610 LEU A N 1
ATOM 4945 C CA . LEU A 1 610 ? 28.054 7.196 -23.410 1.00 95.31 610 LEU A CA 1
ATOM 4946 C C . LEU A 1 610 ? 28.958 6.975 -22.191 1.00 95.31 610 LEU A C 1
ATOM 4948 O O . LEU A 1 610 ? 29.701 7.879 -21.801 1.00 95.31 610 LEU A O 1
ATOM 4952 N N . TYR A 1 611 ? 28.982 5.762 -21.632 1.00 94.38 611 TYR A N 1
ATOM 4953 C CA . TYR A 1 611 ? 29.880 5.413 -20.530 1.00 94.38 611 TYR A CA 1
ATOM 4954 C C . TYR A 1 611 ? 31.360 5.517 -20.931 1.00 94.38 611 TYR A C 1
ATOM 4956 O O . TYR A 1 611 ? 32.154 6.101 -20.190 1.00 94.38 611 TYR A O 1
ATOM 4964 N N . LYS A 1 612 ? 31.736 5.046 -22.132 1.00 93.31 612 LYS A N 1
ATOM 4965 C CA . LYS A 1 612 ? 33.094 5.219 -22.694 1.00 93.31 612 LYS A CA 1
ATOM 4966 C C . LYS A 1 612 ? 33.491 6.696 -22.812 1.00 93.31 612 LYS A C 1
ATOM 4968 O O . LYS A 1 612 ? 34.639 7.046 -22.545 1.00 93.31 612 LYS A O 1
ATOM 4973 N N . ARG A 1 613 ? 32.530 7.566 -23.141 1.00 93.38 613 ARG A N 1
ATOM 4974 C CA . ARG A 1 613 ? 32.687 9.031 -23.191 1.00 93.38 613 ARG A CA 1
ATOM 4975 C C . ARG A 1 613 ? 32.622 9.709 -21.814 1.00 93.38 613 ARG A C 1
ATOM 4977 O O . ARG A 1 613 ? 32.625 10.931 -21.737 1.00 93.38 613 ARG A O 1
ATOM 4984 N N . LYS A 1 614 ? 32.584 8.939 -20.718 1.00 91.94 614 LYS A N 1
ATOM 4985 C CA . LYS A 1 614 ? 32.440 9.416 -19.329 1.00 91.94 614 LYS A CA 1
ATOM 4986 C C . LYS A 1 614 ? 31.125 10.161 -19.051 1.00 91.94 614 LYS A C 1
ATOM 4988 O O . LYS A 1 614 ? 31.001 10.790 -18.002 1.00 91.94 614 LYS A O 1
ATOM 4993 N N . ASN A 1 615 ? 30.122 10.043 -19.925 1.00 93.50 615 ASN A N 1
ATOM 4994 C CA . ASN A 1 615 ? 28.784 10.573 -19.681 1.00 93.50 615 ASN A CA 1
ATOM 4995 C C . ASN A 1 615 ? 27.918 9.531 -18.968 1.00 93.50 615 ASN A C 1
ATOM 4997 O O . ASN A 1 615 ? 27.069 8.849 -19.542 1.00 93.50 615 ASN A O 1
ATOM 5001 N N . MET A 1 616 ? 28.165 9.401 -17.672 1.00 92.81 616 MET A N 1
ATOM 5002 C CA . MET A 1 616 ? 27.503 8.403 -16.847 1.00 92.81 616 MET A CA 1
ATOM 5003 C C . MET A 1 616 ? 26.021 8.723 -16.591 1.00 92.81 616 MET A C 1
ATOM 5005 O O . MET A 1 616 ? 25.227 7.799 -16.455 1.00 92.81 616 MET A O 1
ATOM 5009 N N . TYR A 1 617 ? 25.622 9.998 -16.554 1.00 94.94 617 TYR A N 1
ATOM 5010 C CA . TYR A 1 617 ? 24.233 10.383 -16.267 1.00 94.94 617 TYR A CA 1
ATOM 5011 C C . TYR A 1 617 ? 23.285 9.971 -17.396 1.00 94.94 617 TYR A C 1
ATOM 5013 O O . TYR A 1 617 ? 22.271 9.319 -17.147 1.00 94.94 617 TYR A O 1
ATOM 5021 N N . ALA A 1 618 ? 23.657 10.263 -18.643 1.00 95.75 618 ALA A N 1
ATOM 5022 C CA . ALA A 1 618 ? 22.900 9.818 -19.806 1.00 95.75 618 ALA A CA 1
ATOM 5023 C C . ALA A 1 618 ? 22.986 8.289 -19.985 1.00 95.75 618 ALA A C 1
ATOM 5025 O O . ALA A 1 618 ? 21.989 7.647 -20.314 1.00 95.75 618 ALA A O 1
ATOM 5026 N N . ALA A 1 619 ? 24.136 7.677 -19.664 1.00 95.88 619 ALA A N 1
ATOM 5027 C CA . ALA A 1 619 ? 24.268 6.221 -19.667 1.00 95.88 619 ALA A CA 1
ATOM 5028 C C . ALA A 1 619 ? 23.293 5.537 -18.689 1.00 95.88 619 ALA A C 1
ATOM 5030 O O . ALA A 1 619 ? 22.694 4.529 -19.060 1.00 95.88 619 ALA A O 1
ATOM 5031 N N . TYR A 1 620 ? 23.080 6.077 -17.479 1.00 96.19 620 TYR A N 1
ATOM 5032 C CA . TYR A 1 620 ? 22.051 5.567 -16.558 1.00 96.19 620 TYR A CA 1
ATOM 5033 C C . TYR A 1 620 ? 20.666 5.594 -17.201 1.00 96.19 620 TYR A C 1
ATOM 5035 O O . TYR A 1 620 ? 19.977 4.572 -17.179 1.00 96.19 620 TYR A O 1
ATOM 5043 N N . CYS A 1 621 ? 20.293 6.731 -17.799 1.00 96.38 621 CYS A N 1
ATOM 5044 C CA . CYS A 1 621 ? 18.982 6.922 -18.416 1.00 96.38 621 CYS A CA 1
ATOM 5045 C C . CYS A 1 621 ? 18.725 5.864 -19.496 1.00 96.38 621 CYS A C 1
ATOM 5047 O O . CYS A 1 621 ? 17.744 5.125 -19.429 1.00 96.38 621 CYS A O 1
ATOM 5049 N N . ILE A 1 622 ? 19.663 5.724 -20.435 1.00 95.62 622 ILE A N 1
ATOM 5050 C CA . ILE A 1 622 ? 19.554 4.769 -21.541 1.00 95.62 622 ILE A CA 1
ATOM 5051 C C . ILE A 1 622 ? 19.585 3.332 -21.028 1.00 95.62 622 ILE A C 1
ATOM 5053 O O . ILE A 1 622 ? 18.781 2.507 -21.447 1.00 95.62 622 ILE A O 1
ATOM 5057 N N . SER A 1 623 ? 20.451 3.021 -20.065 1.00 93.31 623 SER A N 1
ATOM 5058 C CA . SER A 1 623 ? 20.543 1.664 -19.525 1.00 93.31 623 SER A CA 1
ATOM 5059 C C . SER A 1 623 ? 19.257 1.205 -18.832 1.00 93.31 623 SER A C 1
ATOM 5061 O O . SER A 1 623 ? 19.093 0.010 -18.618 1.00 93.31 623 SER A O 1
ATOM 5063 N N . GLY A 1 624 ? 18.364 2.120 -18.450 1.00 88.38 624 GLY A N 1
ATOM 5064 C CA . GLY A 1 624 ? 17.143 1.813 -17.716 1.00 88.38 624 GLY A CA 1
ATOM 5065 C C . GLY A 1 624 ? 15.848 1.972 -18.510 1.00 88.38 624 GLY A C 1
ATOM 5066 O O . GLY A 1 624 ? 14.795 1.690 -17.948 1.00 88.38 624 GLY A O 1
ATOM 5067 N N . HIS A 1 625 ? 15.868 2.434 -19.765 1.00 89.44 625 HIS A N 1
ATOM 5068 C CA . HIS A 1 625 ? 14.651 2.965 -20.411 1.00 89.44 625 HIS A CA 1
ATOM 5069 C C . HIS A 1 625 ? 13.518 1.935 -20.600 1.00 89.44 625 HIS A C 1
ATOM 5071 O O . HIS A 1 625 ? 12.353 2.314 -20.601 1.00 89.44 625 HIS A O 1
ATOM 5077 N N . HIS A 1 626 ? 13.822 0.630 -20.600 1.00 83.38 626 HIS A N 1
ATOM 5078 C CA . HIS A 1 626 ? 12.806 -0.435 -20.537 1.00 83.38 626 HIS A CA 1
ATOM 5079 C C . HIS A 1 626 ? 12.639 -1.098 -19.161 1.00 83.38 626 HIS A C 1
ATOM 5081 O O . HIS A 1 626 ? 11.555 -1.575 -18.831 1.00 83.38 626 HIS A O 1
ATOM 5087 N N . SER A 1 627 ? 13.704 -1.182 -18.359 1.00 82.88 627 SER A N 1
ATOM 5088 C CA . SER A 1 627 ? 13.721 -1.938 -17.092 1.00 82.88 627 SER A CA 1
ATOM 5089 C C . SER A 1 627 ? 13.501 -1.081 -15.843 1.00 82.88 627 SER A C 1
ATOM 5091 O O . SER A 1 627 ? 13.350 -1.621 -14.749 1.00 82.88 627 SER A O 1
ATOM 5093 N N . GLY A 1 628 ? 13.507 0.242 -15.991 1.00 89.88 628 GLY A N 1
ATOM 5094 C CA . GLY A 1 628 ? 13.678 1.190 -14.897 1.00 89.88 628 GLY A CA 1
ATOM 5095 C C . GLY A 1 628 ? 15.149 1.491 -14.590 1.00 89.88 628 GLY A C 1
ATOM 5096 O O . GLY A 1 628 ? 16.055 0.763 -15.009 1.00 89.88 628 GLY A O 1
ATOM 5097 N N . LEU A 1 629 ? 15.381 2.569 -13.836 1.00 95.06 629 LEU A N 1
ATOM 5098 C CA . LEU A 1 629 ? 16.704 2.958 -13.347 1.00 95.06 629 LEU A CA 1
ATOM 5099 C C . LEU A 1 629 ? 17.269 1.874 -12.416 1.00 95.06 629 LEU A C 1
ATOM 5101 O O . LEU A 1 629 ? 16.623 1.439 -11.456 1.00 95.06 629 LEU A O 1
ATOM 5105 N N . LEU A 1 630 ? 18.491 1.441 -12.719 1.00 93.69 630 LEU A N 1
ATOM 5106 C CA . LEU A 1 630 ? 19.194 0.374 -12.010 1.00 93.69 630 LEU A CA 1
ATOM 5107 C C . LEU A 1 630 ? 19.958 0.917 -10.800 1.00 93.69 630 LEU A C 1
ATOM 5109 O O . LEU A 1 630 ? 20.383 2.071 -10.788 1.00 93.69 630 LEU A O 1
ATOM 5113 N N . ASN A 1 631 ? 20.220 0.055 -9.817 1.00 96.88 631 ASN A N 1
ATOM 5114 C CA . ASN A 1 631 ? 21.255 0.342 -8.827 1.00 96.88 631 ASN A CA 1
ATOM 5115 C C . ASN A 1 631 ? 22.629 0.394 -9.507 1.00 96.88 631 ASN A C 1
ATOM 5117 O O . ASN A 1 631 ? 22.915 -0.394 -10.410 1.00 96.88 631 ASN A O 1
ATOM 5121 N N . GLY A 1 632 ? 23.500 1.285 -9.036 1.00 93.75 632 GLY A N 1
ATOM 5122 C CA . GLY A 1 632 ? 24.856 1.437 -9.555 1.00 93.75 632 GLY A CA 1
ATOM 5123 C C . GLY A 1 632 ? 25.690 0.161 -9.443 1.00 93.75 632 GLY A C 1
ATOM 5124 O O . GLY A 1 632 ? 26.451 -0.155 -10.357 1.00 93.75 632 GLY A O 1
ATOM 5125 N N . GLY A 1 633 ? 25.489 -0.599 -8.363 1.00 91.62 633 GLY A N 1
ATOM 5126 C CA . GLY A 1 633 ? 26.247 -1.813 -8.075 1.00 91.62 633 GLY A CA 1
ATOM 5127 C C . GLY A 1 633 ? 27.666 -1.512 -7.603 1.00 91.62 633 GLY A C 1
ATOM 5128 O O . GLY A 1 633 ? 27.929 -0.455 -7.023 1.00 91.62 633 GLY A O 1
ATOM 5129 N N . THR A 1 634 ? 28.598 -2.428 -7.853 1.00 88.12 634 THR A N 1
ATOM 5130 C CA . THR A 1 634 ? 30.017 -2.261 -7.523 1.00 88.12 634 THR A CA 1
ATOM 5131 C C . THR A 1 634 ? 30.916 -2.510 -8.731 1.00 88.12 634 THR A C 1
ATOM 5133 O O . THR A 1 634 ? 30.530 -3.080 -9.750 1.00 88.12 634 THR A O 1
ATOM 5136 N N . ARG A 1 635 ? 32.192 -2.120 -8.621 1.00 82.31 635 ARG A N 1
ATOM 5137 C CA . ARG A 1 635 ? 33.189 -2.460 -9.649 1.00 82.31 635 ARG A CA 1
ATOM 5138 C C . ARG A 1 635 ? 33.481 -3.963 -9.723 1.00 82.31 635 ARG A C 1
ATOM 5140 O O . ARG A 1 635 ? 34.063 -4.383 -10.722 1.00 82.31 635 ARG A O 1
ATOM 5147 N N . ALA A 1 636 ? 33.096 -4.752 -8.719 1.00 85.44 636 ALA A N 1
ATOM 5148 C CA . ALA A 1 636 ? 33.290 -6.199 -8.692 1.00 85.44 636 ALA A CA 1
ATOM 5149 C C . ALA A 1 636 ? 32.183 -6.976 -9.426 1.00 85.44 636 ALA A C 1
ATOM 5151 O O . ALA A 1 636 ? 32.424 -8.120 -9.795 1.00 85.44 636 ALA A O 1
ATOM 5152 N N . ASP A 1 637 ? 31.035 -6.348 -9.702 1.00 87.50 637 ASP A N 1
ATOM 5153 C CA . ASP A 1 637 ? 29.865 -6.999 -10.308 1.00 87.50 637 ASP A CA 1
ATOM 5154 C C . ASP A 1 637 ? 30.216 -7.692 -11.628 1.00 87.50 637 ASP A C 1
ATOM 5156 O O . ASP A 1 637 ? 30.957 -7.149 -12.460 1.00 87.50 637 ASP A O 1
ATOM 5160 N N . CYS A 1 638 ? 29.681 -8.889 -11.839 1.00 87.06 638 CYS A N 1
ATOM 5161 C CA . CYS A 1 638 ? 29.896 -9.666 -13.050 1.00 87.06 638 CYS A CA 1
ATOM 5162 C C . CYS A 1 638 ? 28.987 -9.203 -14.200 1.00 87.06 638 CYS A C 1
ATOM 5164 O O . CYS A 1 638 ? 27.962 -8.546 -14.010 1.00 87.06 638 CYS A O 1
ATOM 5166 N N . ALA A 1 639 ? 29.370 -9.559 -15.429 1.00 85.00 639 ALA A N 1
ATOM 5167 C CA . ALA A 1 639 ? 28.572 -9.272 -16.615 1.00 85.00 639 ALA A CA 1
ATOM 5168 C C . ALA A 1 639 ? 27.164 -9.883 -16.494 1.00 85.00 639 ALA A C 1
ATOM 5170 O O . ALA A 1 639 ? 27.025 -11.086 -16.285 1.00 85.00 639 ALA A O 1
ATOM 5171 N N . GLY A 1 640 ? 26.128 -9.057 -16.666 1.00 70.00 640 GLY A N 1
ATOM 5172 C CA . GLY A 1 640 ? 24.729 -9.496 -16.630 1.00 70.00 640 GLY A CA 1
ATOM 5173 C C . GLY A 1 640 ? 24.053 -9.466 -15.255 1.00 70.00 640 GLY A C 1
ATOM 5174 O O . GLY A 1 640 ? 22.863 -9.767 -15.184 1.00 70.00 640 GLY A O 1
ATOM 5175 N N . GLU A 1 641 ? 24.752 -9.063 -14.188 1.00 85.00 641 GLU A N 1
ATOM 5176 C CA . GLU A 1 641 ? 24.091 -8.708 -12.925 1.00 85.00 641 GLU A CA 1
ATOM 5177 C C . GLU A 1 641 ? 23.123 -7.527 -13.119 1.00 85.00 641 GLU A C 1
ATOM 5179 O O . GLU A 1 641 ? 23.325 -6.675 -13.989 1.00 85.00 641 GLU A O 1
ATOM 5184 N N . ALA A 1 642 ? 22.064 -7.465 -12.303 1.00 86.81 642 ALA A N 1
ATOM 5185 C CA . ALA A 1 642 ? 20.998 -6.459 -12.384 1.00 86.81 642 ALA A CA 1
ATOM 5186 C C . ALA A 1 642 ? 21.420 -5.077 -11.832 1.00 86.81 642 ALA A C 1
ATOM 5188 O O . ALA A 1 642 ? 20.689 -4.438 -11.074 1.00 86.81 642 ALA A O 1
ATOM 5189 N N . THR A 1 643 ? 22.612 -4.617 -12.209 1.00 93.56 643 THR A N 1
ATOM 5190 C CA . THR A 1 643 ? 23.212 -3.342 -11.807 1.00 93.56 643 THR A CA 1
ATOM 5191 C C . THR A 1 643 ? 23.735 -2.587 -13.026 1.00 93.56 643 THR A C 1
ATOM 5193 O O . THR A 1 643 ? 23.971 -3.164 -14.090 1.00 93.56 643 THR A O 1
ATOM 5196 N N . PHE A 1 644 ? 23.944 -1.277 -12.883 1.00 94.56 644 PHE A N 1
ATOM 5197 C CA . PHE A 1 644 ? 24.544 -0.451 -13.929 1.00 94.56 644 PHE A CA 1
ATOM 5198 C C . PHE A 1 644 ? 25.927 -0.985 -14.332 1.00 94.56 644 PHE A C 1
ATOM 5200 O O . PHE A 1 644 ? 26.186 -1.196 -15.518 1.00 94.56 644 PHE A O 1
ATOM 5207 N N . MET A 1 645 ? 26.795 -1.289 -13.358 1.00 94.31 645 MET A N 1
ATOM 5208 C CA . MET A 1 645 ? 28.131 -1.832 -13.632 1.00 94.31 645 MET A CA 1
ATOM 5209 C C . MET A 1 645 ? 28.094 -3.228 -14.266 1.00 94.31 645 MET A C 1
ATOM 5211 O O . MET A 1 645 ? 28.851 -3.480 -15.209 1.00 94.31 645 MET A O 1
ATOM 5215 N N . GLY A 1 646 ? 27.206 -4.117 -13.807 1.00 92.12 646 GLY A N 1
ATOM 5216 C CA . GLY A 1 646 ? 27.011 -5.439 -14.409 1.00 92.12 646 GLY A CA 1
ATOM 5217 C C . GLY A 1 646 ? 26.533 -5.352 -15.860 1.00 92.12 646 GLY A C 1
ATOM 5218 O O . GLY A 1 646 ? 27.005 -6.097 -16.726 1.00 92.12 646 GLY A O 1
ATOM 5219 N N . ARG A 1 647 ? 25.670 -4.372 -16.162 1.00 90.88 647 ARG A N 1
ATOM 5220 C CA . ARG A 1 647 ? 25.188 -4.090 -17.519 1.00 90.88 647 ARG A CA 1
ATOM 5221 C C . ARG A 1 647 ? 26.290 -3.542 -18.428 1.00 90.88 647 ARG A C 1
ATOM 5223 O O . ARG A 1 647 ? 26.414 -4.008 -19.557 1.00 90.88 647 ARG A O 1
ATOM 5230 N N . MET A 1 648 ? 27.149 -2.643 -17.937 1.00 93.12 648 MET A N 1
ATOM 5231 C CA . MET A 1 648 ? 28.270 -2.092 -18.724 1.00 93.12 648 MET A CA 1
ATOM 5232 C C . MET A 1 648 ? 29.323 -3.143 -19.115 1.00 93.12 648 MET A C 1
ATOM 5234 O O . MET A 1 648 ? 30.043 -2.957 -20.095 1.00 93.12 648 MET A O 1
ATOM 5238 N N . LYS A 1 649 ? 29.405 -4.260 -18.380 1.00 91.25 649 LYS A N 1
ATOM 5239 C CA . LYS A 1 649 ? 30.326 -5.378 -18.653 1.00 91.25 649 LYS A CA 1
ATOM 5240 C C . LYS A 1 649 ? 29.745 -6.456 -19.572 1.00 91.25 649 LYS A C 1
ATOM 5242 O O . LYS A 1 649 ? 30.437 -7.423 -19.885 1.00 91.25 649 LYS A O 1
ATOM 5247 N N . LYS A 1 650 ? 28.482 -6.332 -19.984 1.00 88.19 650 LYS A N 1
ATOM 5248 C CA . LYS A 1 650 ? 27.806 -7.332 -20.814 1.00 88.19 650 LYS A CA 1
ATOM 5249 C C . LYS A 1 650 ? 28.403 -7.382 -22.228 1.00 88.19 650 LYS A C 1
ATOM 5251 O O . LYS A 1 650 ? 28.654 -6.346 -22.847 1.00 88.19 650 LYS A O 1
ATOM 5256 N N . GLY A 1 651 ? 28.604 -8.596 -22.745 1.00 86.75 651 GLY A N 1
ATOM 5257 C CA . GLY A 1 651 ? 28.933 -8.813 -24.155 1.00 86.75 651 GLY A CA 1
ATOM 5258 C C . GLY A 1 651 ? 27.756 -8.400 -25.040 1.00 86.75 651 GLY A C 1
ATOM 5259 O O . GLY A 1 651 ? 26.623 -8.792 -24.762 1.00 86.75 651 GLY A O 1
ATOM 5260 N N . LEU A 1 652 ? 28.020 -7.594 -26.067 1.00 87.25 652 LEU A N 1
ATOM 5261 C CA . LEU A 1 652 ? 27.017 -7.143 -27.032 1.00 87.25 652 LEU A CA 1
ATOM 5262 C C . LEU A 1 652 ? 27.399 -7.636 -28.422 1.00 87.25 652 LEU A C 1
ATOM 5264 O O . LEU A 1 652 ? 28.588 -7.710 -28.729 1.00 87.25 652 LEU A O 1
ATOM 5268 N N . GLU A 1 653 ? 26.380 -7.946 -29.219 1.00 87.56 653 GLU A N 1
ATOM 5269 C CA . GLU A 1 653 ? 26.512 -8.160 -30.661 1.00 87.56 653 GLU A CA 1
ATOM 5270 C C . GLU A 1 653 ? 27.044 -6.892 -31.336 1.00 87.56 653 GLU A C 1
ATOM 5272 O O . GLU A 1 653 ? 26.996 -5.805 -30.750 1.00 87.56 653 GLU A O 1
ATOM 5277 N N . ASP A 1 654 ? 27.531 -7.029 -32.566 1.00 89.25 654 ASP A N 1
ATOM 5278 C CA . ASP A 1 654 ? 27.901 -5.867 -33.365 1.00 89.25 654 ASP A CA 1
ATOM 5279 C C . ASP A 1 654 ? 26.673 -4.981 -33.625 1.00 89.25 654 ASP A C 1
ATOM 5281 O O . ASP A 1 654 ? 25.586 -5.469 -33.941 1.00 89.25 654 ASP A O 1
ATOM 5285 N N . TYR A 1 655 ? 26.848 -3.677 -33.436 1.00 92.31 655 TYR A N 1
ATOM 5286 C CA . TYR A 1 655 ? 25.844 -2.645 -33.684 1.00 92.31 655 TYR A CA 1
ATOM 5287 C C . TYR A 1 655 ? 26.435 -1.445 -34.429 1.00 92.31 655 TYR A C 1
ATOM 5289 O O . TYR A 1 655 ? 25.722 -0.467 -34.620 1.00 92.31 655 TYR A O 1
ATOM 5297 N N . HIS A 1 656 ? 27.709 -1.491 -34.850 1.00 92.12 656 HIS A N 1
ATOM 5298 C CA . HIS A 1 656 ? 28.456 -0.330 -35.355 1.00 92.12 656 HIS A CA 1
ATOM 5299 C C . HIS A 1 656 ? 27.907 0.285 -36.650 1.00 92.12 656 HIS A C 1
ATOM 5301 O O . HIS A 1 656 ? 28.275 1.409 -36.973 1.00 92.12 656 HIS A O 1
ATOM 5307 N N . ALA A 1 657 ? 26.966 -0.375 -37.333 1.00 89.06 657 ALA A N 1
ATOM 5308 C CA . ALA A 1 657 ? 26.243 0.203 -38.468 1.00 89.06 657 ALA A CA 1
ATOM 5309 C C . ALA A 1 657 ? 25.541 1.537 -38.133 1.00 89.06 657 ALA A C 1
ATOM 5311 O O . ALA A 1 657 ? 25.348 2.360 -39.022 1.00 89.06 657 ALA A O 1
ATOM 5312 N N . TYR A 1 658 ? 25.225 1.804 -36.856 1.00 92.38 658 TYR A N 1
ATOM 5313 C CA . TYR A 1 658 ? 24.661 3.097 -36.449 1.00 92.38 658 TYR A CA 1
ATOM 5314 C C . TYR A 1 658 ? 25.568 4.290 -36.796 1.00 92.38 658 TYR A C 1
ATOM 5316 O O . TYR A 1 658 ? 25.061 5.395 -36.964 1.00 92.38 658 TYR A O 1
ATOM 5324 N N . GLU A 1 659 ? 26.891 4.095 -36.888 1.00 92.44 659 GLU A N 1
ATOM 5325 C CA . GLU A 1 659 ? 27.868 5.169 -37.128 1.00 92.44 659 GLU A CA 1
ATOM 5326 C C . GLU A 1 659 ? 27.708 5.819 -38.513 1.00 92.44 659 GLU A C 1
ATOM 5328 O O . GLU A 1 659 ? 28.171 6.939 -38.718 1.00 92.44 659 GLU A O 1
ATOM 5333 N N . GLU A 1 660 ? 27.027 5.148 -39.449 1.00 89.88 660 GLU A N 1
ATOM 5334 C CA . GLU A 1 660 ? 26.717 5.687 -40.778 1.00 89.88 660 GLU A CA 1
ATOM 5335 C C . GLU A 1 660 ? 25.520 6.656 -40.764 1.00 89.88 660 GLU A C 1
ATOM 5337 O O . GLU A 1 660 ? 25.426 7.530 -41.626 1.00 89.88 660 GLU A O 1
ATOM 5342 N N . GLU A 1 661 ? 24.620 6.530 -39.782 1.00 89.25 661 GLU A N 1
ATOM 5343 C CA . GLU A 1 661 ? 23.339 7.255 -39.735 1.00 89.25 661 GLU A CA 1
ATOM 5344 C C . GLU A 1 661 ? 23.203 8.195 -38.525 1.00 89.25 661 GLU A C 1
ATOM 5346 O O . GLU A 1 661 ? 22.422 9.149 -38.564 1.00 89.25 661 GLU A O 1
ATOM 5351 N N . ILE A 1 662 ? 23.927 7.929 -37.434 1.00 92.12 662 ILE A N 1
ATOM 5352 C CA . ILE A 1 662 ? 23.779 8.614 -36.149 1.00 92.12 662 ILE A CA 1
ATOM 5353 C C . ILE A 1 662 ? 25.147 9.046 -35.613 1.00 92.12 662 ILE A C 1
ATOM 5355 O O . ILE A 1 662 ? 25.970 8.236 -35.181 1.00 92.12 662 ILE A O 1
ATOM 5359 N N . GLU A 1 663 ? 25.344 10.361 -35.535 1.00 92.56 663 GLU A N 1
ATOM 5360 C CA . GLU A 1 663 ? 26.469 10.968 -34.830 1.00 92.56 663 GLU A CA 1
ATOM 5361 C C . GLU A 1 663 ? 26.097 11.221 -33.363 1.00 92.56 663 GLU A C 1
ATOM 5363 O O . GLU A 1 663 ? 25.096 11.867 -33.058 1.00 92.56 663 GLU A O 1
ATOM 5368 N N . ILE A 1 664 ? 26.907 10.707 -32.432 1.00 91.81 664 ILE A N 1
ATOM 5369 C CA . ILE A 1 664 ? 26.679 10.907 -30.994 1.00 91.81 664 ILE A CA 1
ATOM 5370 C C . ILE A 1 664 ? 27.054 12.352 -30.636 1.00 91.81 664 ILE A C 1
ATOM 5372 O O . ILE A 1 664 ? 28.237 12.686 -30.736 1.00 91.81 664 ILE A O 1
ATOM 5376 N N . PRO A 1 665 ? 26.101 13.188 -30.182 1.00 89.06 665 PRO A N 1
ATOM 5377 C CA . PRO A 1 665 ? 26.352 14.601 -29.947 1.00 89.06 665 PRO A CA 1
ATOM 5378 C C . PRO A 1 665 ? 27.199 14.824 -28.693 1.00 89.06 665 PRO A C 1
ATOM 5380 O O . PRO A 1 665 ? 27.229 14.001 -27.770 1.00 89.06 665 PRO A O 1
ATOM 5383 N N . ASP A 1 666 ? 27.837 15.989 -28.632 1.00 88.06 666 ASP A N 1
ATOM 5384 C CA . ASP A 1 666 ? 28.458 16.475 -27.408 1.00 88.06 666 ASP A CA 1
ATOM 5385 C C . ASP A 1 666 ? 27.396 16.893 -26.384 1.00 88.06 666 ASP A C 1
ATOM 5387 O O . ASP A 1 666 ? 26.366 17.485 -26.710 1.00 88.06 666 ASP A O 1
ATOM 5391 N N . PHE A 1 667 ? 27.677 16.618 -25.111 1.00 93.56 667 PHE A N 1
ATOM 5392 C CA . PHE A 1 667 ? 26.810 16.993 -23.999 1.00 93.56 667 PHE A CA 1
ATOM 5393 C C . PHE A 1 667 ? 27.422 18.195 -23.272 1.00 93.56 667 PHE A C 1
ATOM 5395 O O . PHE A 1 667 ? 28.486 18.048 -22.658 1.00 93.56 667 PHE A O 1
ATOM 5402 N N . PRO A 1 668 ? 26.792 19.384 -23.316 1.00 93.69 668 PRO A N 1
ATOM 5403 C CA . PRO A 1 668 ? 27.310 20.553 -22.617 1.00 93.69 668 PRO A CA 1
ATOM 5404 C C . PRO A 1 668 ? 27.245 20.353 -21.099 1.00 93.69 668 PRO A C 1
ATOM 5406 O O . PRO A 1 668 ? 26.492 19.519 -20.596 1.00 93.69 668 PRO A O 1
ATOM 5409 N N . VAL A 1 669 ? 28.001 21.145 -20.336 1.00 92.12 669 VAL A N 1
ATOM 5410 C CA . VAL A 1 669 ? 27.867 21.148 -18.871 1.00 92.12 669 VAL A CA 1
ATOM 5411 C C . VAL A 1 669 ? 26.431 21.562 -18.521 1.00 92.12 669 VAL A C 1
ATOM 5413 O O . VAL A 1 669 ? 26.011 22.643 -18.941 1.00 92.12 669 VAL A O 1
ATOM 5416 N N . PRO A 1 670 ? 25.660 20.734 -17.791 1.00 92.06 670 PRO A N 1
ATOM 5417 C CA . PRO A 1 670 ? 24.277 21.062 -17.493 1.00 92.06 670 PRO A CA 1
ATOM 5418 C C . PRO A 1 670 ? 24.244 22.272 -16.542 1.00 92.06 670 PRO A C 1
ATOM 5420 O O . PRO A 1 670 ? 25.038 22.317 -15.596 1.00 92.06 670 PRO A O 1
ATOM 5423 N N . PRO A 1 671 ? 23.354 23.257 -16.760 1.00 93.06 671 PRO A N 1
ATOM 5424 C CA . PRO A 1 671 ? 23.300 24.496 -15.981 1.00 93.06 671 PRO A CA 1
ATOM 5425 C C . PRO A 1 671 ? 22.624 24.293 -14.610 1.00 93.06 671 PRO A C 1
ATOM 5427 O O . PRO A 1 671 ? 21.698 25.016 -14.249 1.00 93.06 671 PRO A O 1
ATOM 5430 N N . LEU A 1 672 ? 23.075 23.292 -13.850 1.00 94.31 672 LEU A N 1
ATOM 5431 C CA . LEU A 1 672 ? 22.548 22.938 -12.533 1.00 94.31 672 LEU A CA 1
ATOM 5432 C C . LEU A 1 672 ? 23.340 23.640 -11.433 1.00 94.31 672 LEU A C 1
ATOM 5434 O O . LEU A 1 672 ? 24.572 23.591 -11.401 1.00 94.31 672 LEU A O 1
ATOM 5438 N N . GLN A 1 673 ? 22.630 24.242 -10.487 1.00 93.94 673 GLN A N 1
ATOM 5439 C CA . GLN A 1 673 ? 23.223 24.752 -9.261 1.00 93.94 673 GLN A CA 1
ATOM 5440 C C . GLN A 1 673 ? 23.367 23.609 -8.249 1.00 93.94 673 GLN A C 1
ATOM 5442 O O . GLN A 1 673 ? 22.397 22.882 -8.003 1.00 93.94 673 GLN A O 1
ATOM 5447 N N . PRO A 1 674 ? 24.553 23.432 -7.644 1.00 90.50 674 PRO A N 1
ATOM 5448 C CA . PRO A 1 674 ? 24.772 22.360 -6.690 1.00 90.50 674 PRO A CA 1
ATOM 5449 C C . PRO A 1 674 ? 24.028 22.620 -5.378 1.00 90.50 674 PRO A C 1
ATOM 5451 O O . PRO A 1 674 ? 24.236 23.646 -4.730 1.00 90.50 674 PRO A O 1
ATOM 5454 N N . LEU A 1 675 ? 23.208 21.655 -4.955 1.00 89.06 675 LEU A N 1
ATOM 5455 C CA . LEU A 1 675 ? 22.637 21.604 -3.611 1.00 89.06 675 LEU A CA 1
ATOM 5456 C C . LEU A 1 675 ? 23.329 20.505 -2.796 1.00 89.06 675 LEU A C 1
ATOM 5458 O O . LEU A 1 675 ? 23.470 19.372 -3.256 1.00 89.06 675 LEU A O 1
ATOM 5462 N N . GLY A 1 676 ? 23.742 20.826 -1.566 1.00 86.38 676 GLY A N 1
ATOM 5463 C CA . GLY A 1 676 ? 24.483 19.892 -0.710 1.00 86.38 676 GLY A CA 1
ATOM 5464 C C . GLY A 1 676 ? 25.811 19.456 -1.332 1.00 86.38 676 GLY A C 1
ATOM 5465 O O . GLY A 1 676 ? 26.611 20.300 -1.724 1.00 86.38 676 GLY A O 1
ATOM 5466 N N . GLU A 1 677 ? 26.043 18.144 -1.424 1.00 90.25 677 GLU A N 1
ATOM 5467 C CA . GLU A 1 677 ? 27.269 17.571 -2.006 1.00 90.25 677 GLU A CA 1
ATOM 5468 C C . GLU A 1 677 ? 27.124 17.211 -3.493 1.00 90.25 677 GLU A C 1
ATOM 5470 O O . GLU A 1 677 ? 27.940 16.464 -4.034 1.00 90.25 677 GLU A O 1
ATOM 5475 N N . PHE A 1 678 ? 26.098 17.748 -4.163 1.00 94.06 678 PHE A N 1
ATOM 5476 C CA . PHE A 1 678 ? 25.762 17.529 -5.575 1.00 94.06 678 PHE A CA 1
ATOM 5477 C C . PHE A 1 678 ? 25.238 16.127 -5.928 1.00 94.06 678 PHE A C 1
ATOM 5479 O O . PHE A 1 678 ? 24.632 15.963 -6.986 1.00 94.06 678 PHE A O 1
ATOM 5486 N N . GLY A 1 679 ? 25.390 15.112 -5.075 1.00 95.94 679 GLY A N 1
ATOM 5487 C CA . GLY A 1 679 ? 24.901 13.765 -5.370 1.00 95.94 679 GLY A CA 1
ATOM 5488 C C . GLY A 1 679 ? 23.376 13.687 -5.417 1.00 95.94 679 GLY A C 1
ATOM 5489 O O . GLY A 1 679 ? 22.828 13.068 -6.332 1.00 95.94 679 GLY A O 1
ATOM 5490 N N . PHE A 1 680 ? 22.674 14.390 -4.520 1.00 96.44 680 PHE A N 1
ATOM 5491 C CA . PHE A 1 680 ? 21.212 14.505 -4.609 1.00 96.44 680 PHE A CA 1
ATOM 5492 C C . PHE A 1 680 ? 20.784 15.162 -5.933 1.00 96.44 680 PHE A C 1
ATOM 5494 O O . PHE A 1 680 ? 19.999 14.564 -6.673 1.00 96.44 680 PHE A O 1
ATOM 5501 N N . THR A 1 681 ? 21.365 16.322 -6.265 1.00 97.31 681 THR A N 1
ATOM 5502 C CA . THR A 1 681 ? 21.123 17.070 -7.515 1.00 97.31 681 THR A CA 1
ATOM 5503 C C . THR A 1 681 ? 21.383 16.214 -8.756 1.00 97.31 681 THR A C 1
ATOM 5505 O O . THR A 1 681 ? 20.528 16.122 -9.635 1.00 97.31 681 THR A O 1
ATOM 5508 N N . ALA A 1 682 ? 22.508 15.497 -8.806 1.00 97.06 682 ALA A N 1
ATOM 5509 C CA . ALA A 1 682 ? 22.833 14.593 -9.907 1.00 97.06 682 ALA A CA 1
ATOM 5510 C C . ALA A 1 682 ? 21.816 13.446 -10.035 1.00 97.06 682 ALA A C 1
ATOM 5512 O O . ALA A 1 682 ? 21.373 13.129 -11.138 1.00 97.06 682 ALA A O 1
ATOM 5513 N N . SER A 1 683 ? 21.395 12.844 -8.917 1.00 97.56 683 SER A N 1
ATOM 5514 C CA . SER A 1 683 ? 20.387 11.776 -8.939 1.00 97.56 683 SER A CA 1
ATOM 5515 C C . SER A 1 683 ? 19.010 12.264 -9.406 1.00 97.56 683 SER A C 1
ATOM 5517 O O . SER A 1 683 ? 18.274 11.518 -10.053 1.00 97.56 683 SER A O 1
ATOM 5519 N N . PHE A 1 684 ? 18.658 13.511 -9.083 1.00 97.94 684 PHE A N 1
ATOM 5520 C CA . PHE A 1 684 ? 17.408 14.138 -9.496 1.00 97.94 684 PHE A CA 1
ATOM 5521 C C . PHE A 1 684 ? 17.445 14.462 -10.992 1.00 97.94 684 PHE A C 1
ATOM 5523 O O . PHE A 1 684 ? 16.512 14.133 -11.718 1.00 97.94 684 PHE A O 1
ATOM 5530 N N . PHE A 1 685 ? 18.574 14.988 -11.473 1.00 98.00 685 PHE A N 1
ATOM 5531 C CA . PHE A 1 685 ? 18.817 15.237 -12.892 1.00 98.00 685 PHE A CA 1
ATOM 5532 C C . PHE A 1 685 ? 18.728 13.972 -13.743 1.00 98.00 685 PHE A C 1
ATOM 5534 O O . PHE A 1 685 ? 18.048 13.976 -14.767 1.00 98.00 685 PHE A O 1
ATOM 5541 N N . ILE A 1 686 ? 19.326 12.864 -13.289 1.00 98.00 686 ILE A N 1
ATOM 5542 C CA . ILE A 1 686 ? 19.196 11.565 -13.964 1.00 98.00 686 ILE A CA 1
ATOM 5543 C C . ILE A 1 686 ? 17.720 11.163 -14.079 1.00 98.00 686 ILE A C 1
ATOM 5545 O O . ILE A 1 686 ? 17.299 10.738 -15.147 1.00 98.00 686 ILE A O 1
ATOM 5549 N N . ARG A 1 687 ? 16.907 11.324 -13.026 1.00 97.75 687 ARG A N 1
ATOM 5550 C CA . ARG A 1 687 ? 15.469 10.998 -13.084 1.00 97.75 687 ARG A CA 1
ATOM 5551 C C . ARG A 1 687 ? 14.685 11.916 -14.024 1.00 97.75 687 ARG A C 1
ATOM 5553 O O . ARG A 1 687 ? 13.805 11.428 -14.726 1.00 97.75 687 ARG A O 1
ATOM 5560 N N . MET A 1 688 ? 15.009 13.208 -14.064 1.00 98.12 688 MET A N 1
ATOM 5561 C CA . MET A 1 688 ? 14.358 14.175 -14.957 1.00 98.12 688 MET A CA 1
ATOM 5562 C C . MET A 1 688 ? 14.704 13.914 -16.428 1.00 98.12 688 MET A C 1
ATOM 5564 O O . MET A 1 688 ? 13.814 13.908 -17.275 1.00 98.12 688 MET A O 1
ATOM 5568 N N . LEU A 1 689 ? 15.964 13.597 -16.738 1.00 97.94 689 LEU A N 1
ATOM 5569 C CA . LEU A 1 689 ? 16.363 13.170 -18.083 1.00 97.94 689 LEU A CA 1
ATOM 5570 C C . LEU A 1 689 ? 15.770 11.812 -18.464 1.00 97.94 689 LEU A C 1
ATOM 5572 O O . LEU A 1 689 ? 15.296 11.636 -19.583 1.00 97.94 689 LEU A O 1
ATOM 5576 N N . PHE A 1 690 ? 15.760 10.862 -17.529 1.00 97.88 690 PHE A N 1
ATOM 5577 C CA . PHE A 1 690 ? 15.139 9.555 -17.718 1.00 97.88 690 PHE A CA 1
ATOM 5578 C C . PHE A 1 690 ? 13.646 9.679 -18.028 1.00 97.88 690 PHE A C 1
ATOM 5580 O O . PHE A 1 690 ? 13.149 9.002 -18.921 1.00 97.88 690 PHE A O 1
ATOM 5587 N N . SER A 1 691 ? 12.950 10.578 -17.329 1.00 97.12 691 SER A N 1
ATOM 5588 C CA . SER A 1 691 ? 11.557 10.929 -17.601 1.00 97.12 691 SER A CA 1
ATOM 5589 C C . SER A 1 691 ? 11.360 11.424 -19.033 1.00 97.12 691 SER A C 1
ATOM 5591 O O . SER A 1 691 ? 10.496 10.896 -19.728 1.00 97.12 691 SER A O 1
ATOM 5593 N N . CYS A 1 692 ? 12.199 12.366 -19.487 1.00 97.75 692 CYS A N 1
ATOM 5594 C CA . CYS A 1 692 ? 12.146 12.888 -20.855 1.00 97.75 692 CYS A CA 1
ATOM 5595 C C . CYS A 1 692 ? 12.344 11.770 -21.888 1.00 97.75 692 CYS A C 1
ATOM 5597 O O . CYS A 1 692 ? 11.576 11.677 -22.837 1.00 97.75 692 CYS A O 1
ATOM 5599 N N . LEU A 1 693 ? 13.354 10.912 -21.692 1.00 97.44 693 LEU A N 1
ATOM 5600 C CA . LEU A 1 693 ? 13.667 9.817 -22.612 1.00 97.44 693 LEU A CA 1
ATOM 5601 C C . LEU A 1 693 ? 12.525 8.800 -22.703 1.00 97.44 693 LEU A C 1
ATOM 5603 O O . LEU A 1 693 ? 12.093 8.461 -23.797 1.00 97.44 693 LEU A O 1
ATOM 5607 N N . VAL A 1 694 ? 12.050 8.308 -21.557 1.00 94.25 694 VAL A N 1
ATOM 5608 C CA . VAL A 1 694 ? 11.040 7.242 -21.516 1.00 94.25 694 VAL A CA 1
ATOM 5609 C C . VAL A 1 694 ? 9.701 7.729 -22.057 1.00 94.25 694 VAL A C 1
ATOM 5611 O O . VAL A 1 694 ? 9.021 6.970 -22.743 1.00 94.25 694 VAL A O 1
ATOM 5614 N N . ASP A 1 695 ? 9.296 8.967 -21.749 1.00 92.88 695 ASP A N 1
ATOM 5615 C CA . ASP A 1 695 ? 8.036 9.476 -22.292 1.00 92.88 695 ASP A CA 1
ATOM 5616 C C . ASP A 1 695 ? 8.140 9.769 -23.793 1.00 92.88 695 ASP A C 1
ATOM 5618 O O . ASP A 1 695 ? 7.210 9.456 -24.531 1.00 92.88 695 ASP A O 1
ATOM 5622 N N . ALA A 1 696 ? 9.285 10.274 -24.264 1.00 94.81 696 ALA A N 1
ATOM 5623 C CA . ALA A 1 696 ? 9.537 10.495 -25.686 1.00 94.81 696 ALA A CA 1
ATOM 5624 C C . ALA A 1 696 ? 9.524 9.196 -26.506 1.00 94.81 696 ALA A C 1
ATOM 5626 O O . ALA A 1 696 ? 8.854 9.150 -27.532 1.00 94.81 696 ALA A O 1
ATOM 5627 N N . ASP A 1 697 ? 10.208 8.146 -26.037 1.00 93.56 697 ASP A N 1
ATOM 5628 C CA . ASP A 1 697 ? 10.241 6.826 -26.690 1.00 93.56 697 ASP A CA 1
ATOM 5629 C C . ASP A 1 697 ? 8.822 6.243 -26.813 1.00 93.56 697 ASP A C 1
ATOM 5631 O O . ASP A 1 697 ? 8.385 5.794 -27.879 1.00 93.56 697 ASP A O 1
ATOM 5635 N N . TYR A 1 698 ? 8.040 6.350 -25.734 1.00 88.94 698 TYR A N 1
ATOM 5636 C CA . TYR A 1 698 ? 6.658 5.887 -25.732 1.00 88.94 698 TYR A CA 1
ATOM 5637 C C . TYR A 1 698 ? 5.774 6.685 -26.698 1.00 88.94 698 TYR A C 1
ATOM 5639 O O . TYR A 1 698 ? 4.994 6.086 -27.434 1.00 88.94 698 TYR A O 1
ATOM 5647 N N . LEU A 1 699 ? 5.874 8.019 -26.695 1.00 87.50 699 LEU A N 1
ATOM 5648 C CA . LEU A 1 699 ? 5.050 8.891 -27.538 1.00 87.50 699 LEU A CA 1
ATOM 5649 C C . LEU A 1 699 ? 5.402 8.773 -29.026 1.00 87.50 699 LEU A C 1
ATOM 5651 O O . LEU A 1 699 ? 4.489 8.769 -29.852 1.00 87.50 699 LEU A O 1
ATOM 5655 N N . ASP A 1 700 ? 6.684 8.633 -29.373 1.00 90.56 700 ASP A N 1
ATOM 5656 C CA . ASP A 1 700 ? 7.111 8.380 -30.755 1.00 90.56 700 ASP A CA 1
ATOM 5657 C C . ASP A 1 700 ? 6.581 7.026 -31.248 1.00 90.56 700 ASP A C 1
ATOM 5659 O O . ASP A 1 700 ? 5.941 6.940 -32.300 1.00 90.56 700 ASP A O 1
ATOM 5663 N N . THR A 1 701 ? 6.742 5.980 -30.428 1.00 85.69 701 THR A N 1
ATOM 5664 C CA . THR A 1 701 ? 6.228 4.639 -30.732 1.00 85.69 701 THR A CA 1
ATOM 5665 C C . THR A 1 701 ? 4.702 4.637 -30.864 1.00 85.69 701 THR A C 1
ATOM 5667 O O . THR A 1 701 ? 4.164 4.055 -31.803 1.00 85.69 701 THR A O 1
ATOM 5670 N N . GLU A 1 702 ? 3.976 5.301 -29.962 1.00 83.25 702 GLU A N 1
ATOM 5671 C CA . GLU A 1 702 ? 2.511 5.420 -30.009 1.00 83.25 702 GLU A CA 1
ATOM 5672 C C . GLU A 1 702 ? 2.040 6.157 -31.270 1.00 83.25 702 GLU A C 1
ATOM 5674 O O . GLU A 1 702 ? 1.127 5.685 -31.956 1.00 83.25 702 GLU A O 1
ATOM 5679 N N . GLY A 1 703 ? 2.689 7.281 -31.597 1.00 81.38 703 GLY A N 1
ATOM 5680 C CA . GLY A 1 703 ? 2.402 8.067 -32.794 1.00 81.38 703 GLY A CA 1
ATOM 5681 C C . GLY A 1 703 ? 2.612 7.270 -34.081 1.00 81.38 703 GLY A C 1
ATOM 5682 O O . GLY A 1 703 ? 1.813 7.385 -35.009 1.00 81.38 703 GLY A O 1
ATOM 5683 N N . PHE A 1 704 ? 3.632 6.410 -34.118 1.00 82.56 704 PHE A N 1
ATOM 5684 C CA . PHE A 1 704 ? 3.868 5.500 -35.236 1.00 82.56 704 PHE A CA 1
ATOM 5685 C C . PHE A 1 704 ? 2.855 4.341 -35.292 1.00 82.56 704 PHE A C 1
ATOM 5687 O O . PHE A 1 704 ? 2.379 3.984 -36.371 1.00 82.56 704 PHE A O 1
ATOM 5694 N N . MET A 1 705 ? 2.508 3.743 -34.148 1.00 77.00 705 MET A N 1
ATOM 5695 C CA . MET A 1 705 ? 1.663 2.543 -34.092 1.00 77.00 705 MET A CA 1
ATOM 5696 C C . MET A 1 705 ? 0.183 2.821 -34.396 1.00 77.00 705 MET A C 1
ATOM 5698 O O . MET A 1 705 ? -0.495 1.949 -34.941 1.00 77.00 705 MET A O 1
ATOM 5702 N N . SER A 1 706 ? -0.341 4.014 -34.096 1.00 69.06 706 SER A N 1
ATOM 5703 C CA . SER A 1 706 ? -1.761 4.337 -34.317 1.00 69.06 706 SER A CA 1
ATOM 5704 C C . SER A 1 706 ? -2.039 4.904 -35.719 1.00 69.06 706 SER A C 1
ATOM 5706 O O . SER A 1 706 ? -1.235 5.659 -36.258 1.00 69.06 706 SER A O 1
ATOM 5708 N N . GLU A 1 707 ? -3.174 4.548 -36.337 1.00 58.34 707 GLU A N 1
ATOM 5709 C CA . GLU A 1 707 ? -3.694 5.240 -37.538 1.00 58.34 707 GLU A CA 1
ATOM 5710 C C . GLU A 1 707 ? -4.415 6.552 -37.176 1.00 58.34 707 GLU A C 1
ATOM 5712 O O . GLU A 1 707 ? -4.424 7.492 -37.965 1.00 58.34 707 GLU A O 1
ATOM 5717 N N . ASN A 1 708 ? -4.985 6.625 -35.966 1.00 59.03 708 ASN A N 1
ATOM 5718 C CA . ASN A 1 708 ? -5.653 7.798 -35.405 1.00 59.03 708 ASN A CA 1
ATOM 5719 C C . ASN A 1 708 ? -5.087 8.049 -33.999 1.00 59.03 708 ASN A C 1
ATOM 5721 O O . ASN A 1 708 ? -5.511 7.386 -33.045 1.00 59.03 708 ASN A O 1
ATOM 5725 N N . PRO A 1 709 ? -4.101 8.945 -33.837 1.00 57.59 709 PRO A N 1
ATOM 5726 C CA . PRO A 1 709 ? -3.583 9.298 -32.520 1.00 57.59 709 PRO A CA 1
ATOM 5727 C C . PRO A 1 709 ? -4.731 9.748 -31.612 1.00 57.59 709 PRO A C 1
ATOM 5729 O O . PRO A 1 709 ? -5.614 10.489 -32.050 1.00 57.59 709 PRO A O 1
ATOM 5732 N N . VAL A 1 710 ? -4.731 9.314 -30.347 1.00 57.38 710 VAL A N 1
ATOM 5733 C CA . VAL A 1 710 ? -5.676 9.847 -29.357 1.00 57.38 710 VAL A CA 1
ATOM 5734 C C . VAL A 1 710 ? -5.470 11.365 -29.320 1.00 57.38 710 VAL A C 1
ATOM 5736 O O . VAL A 1 710 ? -4.330 11.791 -29.129 1.00 57.38 710 VAL A O 1
ATOM 5739 N N . PRO A 1 711 ? -6.508 12.201 -29.515 1.00 54.72 711 PRO A N 1
ATOM 5740 C CA . PRO A 1 711 ? -6.340 13.646 -29.456 1.00 54.72 711 PRO A CA 1
ATOM 5741 C C . PRO A 1 711 ? -5.941 14.044 -28.030 1.00 54.72 711 PRO A C 1
ATOM 5743 O O . PRO A 1 711 ? -6.782 14.137 -27.136 1.00 54.72 711 PRO A O 1
ATOM 5746 N N . ARG A 1 712 ? -4.639 14.240 -27.813 1.00 62.94 712 ARG A N 1
ATOM 5747 C CA . ARG A 1 712 ? -4.069 14.881 -26.626 1.00 62.94 712 ARG A CA 1
ATOM 5748 C C . ARG A 1 712 ? -3.827 16.352 -26.961 1.00 62.94 712 ARG A C 1
ATOM 5750 O O . ARG A 1 712 ? -3.399 16.661 -28.070 1.00 62.94 712 ARG A O 1
ATOM 5757 N N . GLY A 1 713 ? -4.090 17.261 -26.024 1.00 55.94 713 GLY A N 1
ATOM 5758 C CA . GLY A 1 713 ? -3.600 18.639 -26.151 1.00 55.94 713 GLY A CA 1
ATOM 5759 C C . GLY A 1 713 ? -4.532 19.693 -26.760 1.00 55.94 713 GLY A C 1
ATOM 5760 O O . GLY A 1 713 ? -4.044 20.754 -27.134 1.00 55.94 713 GLY A O 1
ATOM 5761 N N . THR A 1 714 ? -5.855 19.501 -26.810 1.00 67.56 714 THR A N 1
ATOM 5762 C CA . THR A 1 714 ? -6.777 20.655 -26.923 1.00 67.56 714 THR A CA 1
ATOM 5763 C C . THR A 1 714 ? -7.195 21.109 -25.527 1.00 67.56 714 THR A C 1
ATOM 5765 O O . THR A 1 714 ? -8.321 20.858 -25.100 1.00 67.56 714 THR A O 1
ATOM 5768 N N . TYR A 1 715 ? -6.256 21.714 -24.798 1.00 86.62 715 TYR A N 1
ATOM 5769 C CA . TYR A 1 715 ? -6.510 22.307 -23.486 1.00 86.62 715 TYR A CA 1
ATOM 5770 C C . TYR A 1 715 ? -6.570 23.831 -23.585 1.00 86.62 715 TYR A C 1
ATOM 5772 O O . TYR A 1 715 ? -5.936 24.445 -24.448 1.00 86.62 715 TYR A O 1
ATOM 5780 N N . ASP A 1 716 ? -7.309 24.448 -22.672 1.00 91.56 716 ASP A N 1
ATOM 5781 C CA . ASP A 1 716 ? -7.372 25.899 -22.562 1.00 91.56 716 ASP A CA 1
ATOM 5782 C C . ASP A 1 716 ? -6.017 26.475 -22.118 1.00 91.56 716 ASP A C 1
ATOM 5784 O O . ASP A 1 716 ? -5.306 25.913 -21.283 1.00 91.56 716 ASP A O 1
ATOM 5788 N N . THR A 1 717 ? -5.668 27.652 -22.642 1.00 93.00 717 THR A N 1
ATOM 5789 C CA . THR A 1 717 ? -4.460 28.373 -22.215 1.00 93.00 717 THR A CA 1
ATOM 5790 C C . THR A 1 717 ? -4.581 28.847 -20.765 1.00 93.00 717 THR A C 1
ATOM 5792 O O . THR A 1 717 ? -5.680 29.143 -20.292 1.00 93.00 717 THR A O 1
ATOM 5795 N N . MET A 1 718 ? -3.450 29.047 -20.072 1.00 94.75 718 MET A N 1
ATOM 5796 C CA . MET A 1 718 ? -3.442 29.611 -18.709 1.00 94.75 718 MET A CA 1
ATOM 5797 C C . MET A 1 718 ? -4.209 30.938 -18.609 1.00 94.75 718 MET A C 1
ATOM 5799 O O . MET A 1 718 ? -4.846 31.210 -17.593 1.00 94.75 718 MET A O 1
ATOM 5803 N N . SER A 1 719 ? -4.203 31.750 -19.672 1.00 95.50 719 SER A N 1
ATOM 5804 C CA . SER A 1 719 ? -4.994 32.982 -19.757 1.00 95.50 719 SER A CA 1
ATOM 5805 C C . SER A 1 719 ? -6.503 32.727 -19.809 1.00 95.50 719 SER A C 1
ATOM 5807 O O . SER A 1 719 ? -7.236 33.405 -19.093 1.00 95.50 719 SER A O 1
ATOM 5809 N N . SER A 1 720 ? -6.967 31.745 -20.595 1.00 95.69 720 SER A N 1
ATOM 5810 C CA . SER A 1 720 ? -8.383 31.331 -20.610 1.00 95.69 720 SER A CA 1
ATOM 5811 C C . SER A 1 720 ? -8.811 30.812 -19.235 1.00 95.69 720 SER A C 1
ATOM 5813 O O . SER A 1 720 ? -9.802 31.270 -18.664 1.00 95.69 720 SER A O 1
ATOM 5815 N N . LEU A 1 721 ? -8.004 29.924 -18.648 1.00 96.81 721 LEU A N 1
ATOM 5816 C CA . LEU A 1 721 ? -8.270 29.345 -17.330 1.00 96.81 721 LEU A CA 1
ATOM 5817 C C . LEU A 1 721 ? -8.340 30.416 -16.235 1.00 96.81 721 LEU A C 1
ATOM 5819 O O . LEU A 1 721 ? -9.230 30.387 -15.384 1.00 96.81 721 LEU A O 1
ATOM 5823 N N . PHE A 1 722 ? -7.443 31.403 -16.276 1.00 96.88 722 PHE A N 1
ATOM 5824 C CA . PHE A 1 722 ? -7.486 32.534 -15.356 1.00 96.88 722 PHE A CA 1
ATOM 5825 C C . PHE A 1 722 ? -8.736 33.393 -15.548 1.00 96.88 722 PHE A C 1
ATOM 5827 O O . PHE A 1 722 ? -9.327 33.788 -14.546 1.00 96.88 722 PHE A O 1
ATOM 5834 N N . GLN A 1 723 ? -9.181 33.636 -16.786 1.00 96.38 723 GLN A N 1
ATOM 5835 C CA . GLN A 1 723 ? -10.423 34.369 -17.045 1.00 96.38 723 GLN A CA 1
ATOM 5836 C C . GLN A 1 723 ? -11.631 33.664 -16.412 1.00 96.38 723 GLN A C 1
ATOM 5838 O O . GLN A 1 723 ? -12.405 34.310 -15.710 1.00 96.38 723 GLN A O 1
ATOM 5843 N N . ARG A 1 724 ? -11.741 32.334 -16.549 1.00 96.50 724 ARG A N 1
ATOM 5844 C CA . ARG A 1 724 ? -12.810 31.551 -15.901 1.00 96.50 724 ARG A CA 1
ATOM 5845 C C . ARG A 1 724 ? -12.802 31.711 -14.376 1.00 96.50 724 ARG A C 1
ATOM 5847 O O . ARG A 1 724 ? -13.850 31.909 -13.761 1.00 96.50 724 ARG A O 1
ATOM 5854 N N . VAL A 1 725 ? -11.618 31.686 -13.753 1.00 95.31 725 VAL A N 1
ATOM 5855 C CA . VAL A 1 725 ? -11.484 31.962 -12.311 1.00 95.31 725 VAL A CA 1
ATOM 5856 C C . VAL A 1 725 ? -11.879 33.400 -11.984 1.00 95.31 725 VAL A C 1
ATOM 5858 O O . VAL A 1 725 ? -12.576 33.610 -10.994 1.00 95.31 725 VAL A O 1
ATOM 5861 N N . GLN A 1 726 ? -11.476 34.386 -12.790 1.00 93.94 726 GLN A N 1
ATOM 5862 C CA . GLN A 1 726 ? -11.850 35.789 -12.591 1.00 93.94 726 GLN A CA 1
ATOM 5863 C C . GLN A 1 726 ? -13.366 35.994 -12.642 1.00 93.94 726 GLN A C 1
ATOM 5865 O O . GLN A 1 726 ? -13.907 36.663 -11.761 1.00 93.94 726 GLN A O 1
ATOM 5870 N N . ASP A 1 727 ? -14.046 35.383 -13.610 1.00 94.38 727 ASP A N 1
ATOM 5871 C CA . ASP A 1 727 ? -15.502 35.454 -13.752 1.00 94.38 727 ASP A CA 1
ATOM 5872 C C . ASP A 1 727 ? -16.200 34.826 -12.538 1.00 94.38 727 ASP A C 1
ATOM 5874 O O . ASP A 1 727 ? -17.125 35.412 -11.971 1.00 94.38 727 ASP A O 1
ATOM 5878 N N . TYR A 1 728 ? -15.698 33.675 -12.078 1.00 94.56 728 TYR A N 1
ATOM 5879 C CA . TYR A 1 728 ? -16.221 32.975 -10.906 1.00 94.56 728 TYR A CA 1
ATOM 5880 C C . TYR A 1 728 ? -16.071 33.783 -9.605 1.00 94.56 728 TYR A C 1
ATOM 5882 O O . TYR A 1 728 ? -16.995 33.824 -8.790 1.00 94.56 728 TYR A O 1
ATOM 5890 N N . ILE A 1 729 ? -14.933 34.459 -9.402 1.00 93.81 729 ILE A N 1
ATOM 5891 C CA . ILE A 1 729 ? -14.666 35.229 -8.173 1.00 93.81 729 ILE A CA 1
ATOM 5892 C C . ILE A 1 729 ? -15.178 36.675 -8.218 1.00 93.81 729 ILE A C 1
ATOM 5894 O O . ILE A 1 729 ? -15.223 37.332 -7.174 1.00 93.81 729 ILE A O 1
ATOM 5898 N N . MET A 1 730 ? -15.556 37.195 -9.391 1.00 92.56 730 MET A N 1
ATOM 5899 C CA . MET A 1 730 ? -15.983 38.588 -9.579 1.00 92.56 730 MET A CA 1
ATOM 5900 C C . MET A 1 730 ? -17.068 39.040 -8.582 1.00 92.56 730 MET A C 1
ATOM 5902 O O . MET A 1 730 ? -16.910 40.126 -8.010 1.00 92.56 730 MET A O 1
ATOM 5906 N N . PRO A 1 731 ? -18.112 38.239 -8.274 1.00 90.50 731 PRO A N 1
ATOM 5907 C CA . PRO A 1 731 ? -19.120 38.628 -7.288 1.00 90.50 731 PRO A CA 1
ATOM 5908 C C . PRO A 1 731 ? -18.541 38.869 -5.884 1.00 90.50 731 PRO A C 1
ATOM 5910 O O . PRO A 1 731 ? -19.037 39.724 -5.151 1.00 90.50 731 PRO A O 1
ATOM 5913 N N . TRP A 1 732 ? -17.477 38.155 -5.502 1.00 87.94 732 TRP A N 1
ATOM 5914 C CA . TRP A 1 732 ? -16.897 38.207 -4.154 1.00 87.94 732 TRP A CA 1
ATOM 5915 C C . TRP A 1 732 ? -16.030 39.448 -3.932 1.00 87.94 732 TRP A C 1
ATOM 5917 O O . TRP A 1 732 ? -15.981 39.992 -2.827 1.00 87.94 732 TRP A O 1
ATOM 5927 N N . LEU A 1 733 ? -15.380 39.942 -4.991 1.00 87.81 733 LEU A N 1
ATOM 5928 C CA . LEU A 1 733 ? -14.430 41.060 -4.922 1.00 87.81 733 LEU A CA 1
ATOM 5929 C C . LEU A 1 733 ? -15.066 42.400 -4.511 1.00 87.81 733 LEU A C 1
ATOM 5931 O O . LEU A 1 733 ? -14.338 43.325 -4.122 1.00 87.81 733 LEU A O 1
ATOM 5935 N N . THR A 1 734 ? -16.398 42.486 -4.575 1.00 86.00 734 THR A N 1
ATOM 5936 C CA . THR A 1 734 ? -17.205 43.663 -4.225 1.00 86.00 734 THR A CA 1
ATOM 5937 C C . THR A 1 734 ? -17.335 43.883 -2.716 1.00 86.00 734 THR A C 1
ATOM 5939 O O . THR A 1 734 ? -17.449 45.028 -2.282 1.00 86.00 734 THR A O 1
ATOM 5942 N N . ASN A 1 735 ? -17.263 42.825 -1.898 1.00 83.25 735 ASN A N 1
ATOM 5943 C CA . ASN A 1 735 ? -17.352 42.953 -0.446 1.00 83.25 735 ASN A CA 1
ATOM 5944 C C . ASN A 1 735 ? -15.985 43.328 0.145 1.00 83.25 735 ASN A C 1
ATOM 5946 O O . ASN A 1 735 ? -15.056 42.522 0.167 1.00 83.25 735 ASN A O 1
ATOM 5950 N N . THR A 1 736 ? -15.866 44.563 0.630 1.00 85.12 736 THR A N 1
ATOM 5951 C CA . THR A 1 736 ? -14.650 45.094 1.265 1.00 85.12 736 THR A CA 1
ATOM 5952 C C . THR A 1 736 ? -14.780 45.281 2.776 1.00 85.12 736 THR A C 1
ATOM 5954 O O . THR A 1 736 ? -13.872 45.839 3.391 1.00 85.12 736 THR A O 1
ATOM 5957 N N . ASP A 1 737 ? -15.885 44.845 3.388 1.00 87.12 737 ASP A N 1
ATOM 5958 C CA . ASP A 1 737 ? -16.094 44.987 4.829 1.00 87.12 737 ASP A CA 1
ATOM 5959 C C . ASP A 1 737 ? -15.297 43.932 5.606 1.00 87.12 737 ASP A C 1
ATOM 5961 O O . ASP A 1 737 ? -15.710 42.776 5.745 1.00 87.12 737 ASP A O 1
ATOM 5965 N N . ARG A 1 738 ? -14.150 44.356 6.150 1.00 84.19 738 ARG A N 1
ATOM 5966 C CA . ARG A 1 738 ? -13.214 43.517 6.918 1.00 84.19 738 ARG A CA 1
ATOM 5967 C C . ARG A 1 738 ? -13.778 43.008 8.249 1.00 84.19 738 ARG A C 1
ATOM 5969 O O . ARG A 1 738 ? -13.138 42.172 8.883 1.00 84.19 738 ARG A O 1
ATOM 5976 N N . ASN A 1 739 ? -14.956 43.469 8.665 1.00 84.12 739 ASN A N 1
ATOM 5977 C CA . ASN A 1 739 ? -15.655 42.926 9.829 1.00 84.12 739 ASN A CA 1
ATOM 5978 C C . ASN A 1 739 ? -16.525 41.709 9.477 1.00 84.12 739 ASN A C 1
ATOM 5980 O O . ASN A 1 739 ? -17.094 41.081 10.366 1.00 84.12 739 ASN A O 1
ATOM 5984 N N . THR A 1 740 ? -16.623 41.349 8.192 1.00 82.56 740 THR A N 1
ATOM 5985 C CA . THR A 1 740 ? -17.372 40.177 7.725 1.00 82.56 740 THR A CA 1
ATOM 5986 C C . THR A 1 740 ? -16.442 39.065 7.246 1.00 82.56 740 THR A C 1
ATOM 5988 O O . THR A 1 740 ? -15.360 39.313 6.711 1.00 82.56 740 THR A O 1
ATOM 5991 N N . VAL A 1 741 ? -16.902 37.813 7.365 1.00 80.44 741 VAL A N 1
ATOM 5992 C CA . VAL A 1 741 ? -16.183 36.625 6.866 1.00 80.44 741 VAL A CA 1
ATOM 5993 C C . VAL A 1 741 ? -15.846 36.758 5.383 1.00 80.44 741 VAL A C 1
ATOM 5995 O O . VAL A 1 741 ? -14.712 36.511 4.977 1.00 80.44 741 VAL A O 1
ATOM 5998 N N . ASN A 1 742 ? -16.816 37.178 4.570 1.00 83.88 742 ASN A N 1
ATOM 5999 C CA . ASN A 1 742 ? -16.611 37.310 3.132 1.00 83.88 742 ASN A CA 1
ATOM 6000 C C . ASN A 1 742 ? -15.686 38.484 2.785 1.00 83.88 742 ASN A C 1
ATOM 6002 O O . ASN A 1 742 ? -14.881 38.339 1.874 1.00 83.88 742 ASN A O 1
ATOM 6006 N N . GLY A 1 743 ? -15.707 39.593 3.531 1.00 88.31 743 GLY A N 1
ATOM 6007 C CA . GLY A 1 743 ? -14.746 40.678 3.316 1.00 88.31 743 GLY A CA 1
ATOM 6008 C C . GLY A 1 743 ? -13.303 40.286 3.657 1.00 88.31 743 GLY A C 1
ATOM 6009 O O . GLY A 1 743 ? -12.392 40.635 2.907 1.00 88.31 743 GLY A O 1
ATOM 6010 N N . ARG A 1 744 ? -13.079 39.485 4.713 1.00 88.50 744 ARG A N 1
ATOM 6011 C CA . ARG A 1 744 ? -11.753 38.907 5.021 1.00 88.50 744 ARG A CA 1
ATOM 6012 C C . ARG A 1 744 ? -11.295 37.882 3.979 1.00 88.50 744 ARG A C 1
ATOM 6014 O O . ARG A 1 744 ? -10.154 37.940 3.530 1.00 88.50 744 ARG A O 1
ATOM 6021 N N . ARG A 1 745 ? -12.190 37.001 3.510 1.00 89.25 745 ARG A N 1
ATOM 6022 C CA . ARG A 1 745 ? -11.913 36.102 2.367 1.00 89.25 745 ARG A CA 1
ATOM 6023 C C . ARG A 1 745 ? -11.509 36.894 1.120 1.00 89.25 745 ARG A C 1
ATOM 6025 O O . ARG A 1 745 ? -10.543 36.539 0.453 1.00 89.25 745 ARG A O 1
ATOM 6032 N N . THR A 1 746 ? -12.204 37.995 0.837 1.00 92.31 746 THR A N 1
ATOM 6033 C CA . THR A 1 746 ? -11.885 38.891 -0.282 1.00 92.31 746 THR A CA 1
ATOM 6034 C C . THR A 1 746 ? -10.539 39.595 -0.106 1.00 92.31 746 THR A C 1
ATOM 6036 O O . THR A 1 746 ? -9.810 39.759 -1.083 1.00 92.31 746 THR A O 1
ATOM 6039 N N . GLU A 1 747 ? -10.172 39.993 1.113 1.00 93.88 747 GLU A N 1
ATOM 6040 C CA . GLU A 1 747 ? -8.850 40.551 1.427 1.00 93.88 747 GLU A CA 1
ATOM 6041 C C . GLU A 1 747 ? -7.724 39.546 1.123 1.00 93.88 747 GLU A C 1
ATOM 6043 O O . GLU A 1 747 ? -6.776 39.888 0.412 1.00 93.88 747 GLU A O 1
ATOM 6048 N N . ILE A 1 748 ? -7.870 38.293 1.569 1.00 94.12 748 ILE A N 1
ATOM 6049 C CA . ILE A 1 748 ? -6.918 37.199 1.299 1.00 94.12 748 ILE A CA 1
ATOM 6050 C C . ILE A 1 748 ? -6.828 36.904 -0.206 1.00 94.12 748 ILE A C 1
ATOM 6052 O O . ILE A 1 748 ? -5.731 36.792 -0.755 1.00 94.12 748 ILE A O 1
ATOM 6056 N N . LEU A 1 749 ? -7.969 36.828 -0.897 1.00 94.94 749 LEU A N 1
ATOM 6057 C CA . LEU A 1 749 ? -8.029 36.592 -2.341 1.00 94.94 749 LEU A CA 1
ATOM 6058 C C . LEU A 1 749 ? -7.334 37.707 -3.139 1.00 94.94 749 LEU A C 1
ATOM 6060 O O . LEU A 1 749 ? -6.574 37.426 -4.067 1.00 94.94 749 LEU A O 1
ATOM 6064 N N . LYS A 1 750 ? -7.546 38.977 -2.765 1.00 95.00 750 LYS A N 1
ATOM 6065 C CA . LYS A 1 750 ? -6.854 40.123 -3.380 1.00 95.00 750 LYS A CA 1
ATOM 6066 C C . LYS A 1 750 ? -5.346 40.052 -3.148 1.00 95.00 750 LYS A C 1
ATOM 6068 O O . LYS A 1 750 ? -4.586 40.268 -4.089 1.00 95.00 750 LYS A O 1
ATOM 6073 N N . ALA A 1 751 ? -4.912 39.693 -1.940 1.00 96.00 751 ALA A N 1
ATOM 6074 C CA . ALA A 1 751 ? -3.494 39.500 -1.647 1.00 96.00 751 ALA A CA 1
ATOM 6075 C C . ALA A 1 751 ? -2.877 38.369 -2.487 1.00 96.00 751 ALA A C 1
ATOM 6077 O O . ALA A 1 751 ? -1.788 38.547 -3.024 1.00 96.00 751 ALA A O 1
ATOM 6078 N N . CYS A 1 752 ? -3.597 37.260 -2.691 1.00 97.00 752 CYS A N 1
ATOM 6079 C CA . CYS A 1 752 ? -3.182 36.170 -3.580 1.00 97.00 752 CYS A CA 1
ATOM 6080 C C . CYS A 1 752 ? -3.004 36.639 -5.035 1.00 97.00 752 CYS A C 1
ATOM 6082 O O . CYS A 1 752 ? -1.991 36.339 -5.664 1.00 97.00 752 CYS A O 1
ATOM 6084 N N . LEU A 1 753 ? -3.945 37.422 -5.569 1.00 96.19 753 LEU A N 1
ATOM 6085 C CA . LEU A 1 753 ? -3.848 37.972 -6.928 1.00 96.19 753 LEU A CA 1
ATOM 6086 C C . LEU A 1 753 ? -2.682 38.960 -7.093 1.00 96.19 753 LEU A C 1
ATOM 6088 O O . LEU A 1 753 ? -2.020 38.970 -8.133 1.00 96.19 753 LEU A O 1
ATOM 6092 N N . GLU A 1 754 ? -2.415 39.790 -6.085 1.00 96.56 754 GLU A N 1
ATOM 6093 C CA . GLU A 1 754 ? -1.285 40.722 -6.113 1.00 96.56 754 GLU A CA 1
ATOM 6094 C C . GLU A 1 754 ? 0.052 39.994 -5.965 1.00 96.56 754 GLU A C 1
ATOM 6096 O O . GLU A 1 754 ? 0.946 40.183 -6.792 1.00 96.56 754 GLU A O 1
ATOM 6101 N N . LYS A 1 755 ? 0.171 39.091 -4.984 1.00 97.00 755 LYS A N 1
ATOM 6102 C CA . LYS A 1 755 ? 1.386 38.297 -4.767 1.00 97.00 755 LYS A CA 1
ATOM 6103 C C . LYS A 1 755 ? 1.691 37.332 -5.901 1.00 97.00 755 LYS A C 1
ATOM 6105 O O . LYS A 1 755 ? 2.862 37.064 -6.149 1.00 97.00 755 LYS A O 1
ATOM 6110 N N . GLY A 1 756 ? 0.688 36.901 -6.664 1.00 96.00 756 GLY A N 1
ATOM 6111 C CA . GLY A 1 756 ? 0.904 36.135 -7.893 1.00 96.00 756 GLY A CA 1
ATOM 6112 C C . GLY A 1 756 ? 1.804 36.852 -8.911 1.00 96.00 756 GLY A C 1
ATOM 6113 O O . GLY A 1 756 ? 2.370 36.203 -9.781 1.00 96.00 756 GLY A O 1
ATOM 6114 N N . LYS A 1 757 ? 1.999 38.174 -8.807 1.00 96.69 757 LYS A N 1
ATOM 6115 C CA . LYS A 1 757 ? 2.869 38.952 -9.708 1.00 96.69 757 LYS A CA 1
ATOM 6116 C C . LYS A 1 757 ? 4.352 38.958 -9.300 1.00 96.69 757 LYS A C 1
ATOM 6118 O O . LYS A 1 757 ? 5.179 39.385 -10.107 1.00 96.69 757 LYS A O 1
ATOM 6123 N N . GLU A 1 758 ? 4.680 38.523 -8.083 1.00 96.69 758 GLU A N 1
ATOM 6124 C CA . GLU A 1 758 ? 6.049 38.507 -7.538 1.00 96.69 758 GLU A CA 1
ATOM 6125 C C . GLU A 1 758 ? 6.945 37.484 -8.257 1.00 96.69 758 GLU A C 1
ATOM 6127 O O . GLU A 1 758 ? 6.408 36.549 -8.852 1.00 96.69 758 GLU A O 1
ATOM 6132 N N . PRO A 1 759 ? 8.287 37.615 -8.216 1.00 95.94 759 PRO A N 1
ATOM 6133 C CA . PRO A 1 759 ? 9.222 36.656 -8.821 1.00 95.94 759 PRO A CA 1
ATOM 6134 C C . PRO A 1 759 ? 9.024 35.205 -8.354 1.00 95.94 759 PRO A C 1
ATOM 6136 O O . PRO A 1 759 ? 8.609 34.970 -7.223 1.00 95.94 759 PRO A O 1
ATOM 6139 N N . SER A 1 760 ? 9.351 34.225 -9.206 1.00 95.31 760 SER A N 1
ATOM 6140 C CA . SER A 1 760 ? 9.300 32.797 -8.847 1.00 95.31 760 SER A CA 1
ATOM 6141 C C . SER A 1 760 ? 10.172 32.457 -7.634 1.00 95.31 760 SER A C 1
ATOM 6143 O O . SER A 1 760 ? 11.231 33.051 -7.430 1.00 95.31 760 SER A O 1
ATOM 6145 N N . GLY A 1 761 ? 9.734 31.480 -6.840 1.00 95.94 761 GLY A N 1
ATOM 6146 C CA . GLY A 1 761 ? 10.417 31.077 -5.615 1.00 95.94 761 GLY A CA 1
ATOM 6147 C C . GLY A 1 761 ? 9.514 30.296 -4.664 1.00 95.94 761 GLY A C 1
ATOM 6148 O O . GLY A 1 761 ? 8.588 29.604 -5.095 1.00 95.94 761 GLY A O 1
ATOM 6149 N N . LEU A 1 762 ? 9.799 30.418 -3.367 1.00 97.25 762 LEU A N 1
ATOM 6150 C CA . LEU A 1 762 ? 9.054 29.775 -2.289 1.00 97.25 762 LEU A CA 1
ATOM 6151 C C . LEU A 1 762 ? 8.085 30.764 -1.628 1.00 97.25 762 LEU A C 1
ATOM 6153 O O . LEU A 1 762 ? 8.490 31.816 -1.127 1.00 97.25 762 LEU A O 1
ATOM 6157 N N . PHE A 1 763 ? 6.817 30.381 -1.574 1.00 97.00 763 PHE A N 1
ATOM 6158 C CA . PHE A 1 763 ? 5.747 31.128 -0.932 1.00 97.00 763 PHE A CA 1
ATOM 6159 C C . PHE A 1 763 ? 5.076 30.288 0.153 1.00 97.00 763 PHE A C 1
ATOM 6161 O O . PHE A 1 763 ? 5.066 29.057 0.095 1.00 97.00 763 PHE A O 1
ATOM 6168 N N . GLN A 1 764 ? 4.442 30.964 1.102 1.00 95.19 764 GLN A N 1
ATOM 6169 C CA . GLN A 1 764 ? 3.503 30.362 2.041 1.00 95.19 764 GLN A CA 1
ATOM 6170 C C . GLN A 1 764 ? 2.191 31.136 2.039 1.00 95.19 764 GLN A C 1
ATOM 6172 O O . GLN A 1 764 ? 2.164 32.354 1.851 1.00 95.19 764 GLN A O 1
ATOM 6177 N N . LEU A 1 765 ? 1.103 30.404 2.243 1.00 94.62 765 LEU A N 1
ATOM 6178 C CA . LEU A 1 765 ? -0.237 30.939 2.406 1.00 94.62 765 LEU A CA 1
ATOM 6179 C C . LEU A 1 765 ? -0.785 30.435 3.743 1.00 94.62 765 LEU A C 1
ATOM 6181 O O . LEU A 1 765 ? -1.423 29.376 3.806 1.00 94.62 765 LEU A O 1
ATOM 6185 N N . THR A 1 766 ? -0.522 31.212 4.796 1.00 91.62 766 THR A N 1
ATOM 6186 C CA . THR A 1 766 ? -0.948 30.906 6.167 1.00 91.62 766 THR A CA 1
ATOM 6187 C C . THR A 1 766 ? -2.363 31.434 6.395 1.00 91.62 766 THR A C 1
ATOM 6189 O O . THR A 1 766 ? -2.567 32.577 6.811 1.00 91.62 766 THR A O 1
ATOM 6192 N N . VAL A 1 767 ? -3.365 30.623 6.053 1.00 87.38 767 VAL A N 1
ATOM 6193 C CA . VAL A 1 767 ? -4.782 31.017 6.075 1.00 87.38 767 VAL A CA 1
ATOM 6194 C C . VAL A 1 767 ? -5.549 30.133 7.058 1.00 87.38 767 VAL A C 1
ATOM 6196 O O . VAL A 1 767 ? -5.569 28.913 6.871 1.00 87.38 767 VAL A O 1
ATOM 6199 N N . PRO A 1 768 ? -6.227 30.717 8.067 1.00 81.31 768 PRO A N 1
ATOM 6200 C CA . PRO A 1 768 ? -7.008 29.950 9.030 1.00 81.31 768 PRO A CA 1
ATOM 6201 C C . PRO A 1 768 ? -8.163 29.196 8.354 1.00 81.31 768 PRO A C 1
ATOM 6203 O O . PRO A 1 768 ? -8.619 29.531 7.251 1.00 81.31 768 PRO A O 1
ATOM 6206 N N . THR A 1 769 ? -8.659 28.155 9.022 1.00 78.56 769 THR A N 1
ATOM 6207 C CA . THR A 1 769 ? -9.752 27.327 8.502 1.00 78.56 769 THR A CA 1
ATOM 6208 C C . THR A 1 769 ? -10.991 28.177 8.198 1.00 78.56 769 THR A C 1
ATOM 6210 O O . THR A 1 769 ? -11.414 29.033 8.970 1.00 78.56 769 THR A O 1
ATOM 6213 N N . GLY A 1 770 ? -11.569 27.970 7.012 1.00 74.81 770 GLY A N 1
ATOM 6214 C CA . GLY A 1 770 ? -12.687 28.780 6.522 1.00 74.81 770 GLY A CA 1
ATOM 6215 C C . GLY A 1 770 ? -12.292 30.100 5.845 1.00 74.81 770 GLY A C 1
ATOM 6216 O O . GLY A 1 770 ? -13.184 30.770 5.328 1.00 74.81 770 GLY A O 1
ATOM 6217 N N . GLY A 1 771 ? -11.004 30.449 5.748 1.00 79.88 771 GLY A N 1
ATOM 6218 C CA . GLY A 1 771 ? -10.511 31.667 5.083 1.00 79.88 771 GLY A CA 1
ATOM 6219 C C . GLY A 1 771 ? -10.499 31.650 3.544 1.00 79.88 771 GLY A C 1
ATOM 6220 O O . GLY A 1 771 ? -10.032 32.602 2.931 1.00 79.88 771 GLY A O 1
ATOM 6221 N N . GLY A 1 772 ? -11.025 30.602 2.893 1.00 83.50 772 GLY A N 1
ATOM 6222 C CA . GLY A 1 772 ? -11.141 30.544 1.425 1.00 83.50 772 GLY A CA 1
ATOM 6223 C C . GLY A 1 772 ? -9.861 30.116 0.690 1.00 83.50 772 GLY A C 1
ATOM 6224 O O . GLY A 1 772 ? -9.609 30.572 -0.427 1.00 83.50 772 GLY A O 1
ATOM 6225 N N . LYS A 1 773 ? -9.050 29.244 1.307 1.00 88.50 773 LYS A N 1
ATOM 6226 C CA . LYS A 1 773 ? -7.728 28.814 0.812 1.00 88.50 773 LYS A CA 1
ATOM 6227 C C . LYS A 1 773 ? -7.760 28.195 -0.594 1.00 88.50 773 LYS A C 1
ATOM 6229 O O . LYS A 1 773 ? -6.930 28.546 -1.429 1.00 88.50 773 LYS A O 1
ATOM 6234 N N . THR A 1 774 ? -8.728 27.319 -0.870 1.00 87.88 774 THR A N 1
ATOM 6235 C CA . THR A 1 774 ? -8.810 26.535 -2.116 1.00 87.88 774 THR A CA 1
ATOM 6236 C C . THR A 1 774 ? -8.850 27.422 -3.362 1.00 87.88 774 THR A C 1
ATOM 6238 O O . THR A 1 774 ? -7.959 27.348 -4.202 1.00 87.88 774 THR A O 1
ATOM 6241 N N . VAL A 1 775 ? -9.826 28.331 -3.464 1.00 92.31 775 VAL A N 1
ATOM 6242 C CA . VAL A 1 775 ? -9.950 29.211 -4.641 1.00 92.31 775 VAL A CA 1
ATOM 6243 C C . VAL A 1 775 ? -8.861 30.289 -4.656 1.00 92.31 775 VAL A C 1
ATOM 6245 O O . VAL A 1 775 ? -8.357 30.631 -5.722 1.00 92.31 775 VAL A O 1
ATOM 6248 N N . SER A 1 776 ? -8.440 30.790 -3.489 1.00 94.88 776 SER A N 1
ATOM 6249 C CA . SER A 1 776 ? -7.407 31.834 -3.407 1.00 94.88 776 SER A CA 1
ATOM 6250 C C . SER A 1 776 ? -6.029 31.338 -3.860 1.00 94.88 776 SER A C 1
ATOM 6252 O O . SER A 1 776 ? -5.339 32.038 -4.599 1.00 94.88 776 SER A O 1
ATOM 6254 N N . SER A 1 777 ? -5.648 30.114 -3.479 1.00 95.44 777 SER A N 1
ATOM 6255 C CA . SER A 1 777 ? -4.397 29.485 -3.929 1.00 95.44 777 SER A CA 1
ATOM 6256 C C . SER A 1 777 ? -4.411 29.174 -5.429 1.00 95.44 777 SER A C 1
ATOM 6258 O O . SER A 1 777 ? -3.423 29.457 -6.106 1.00 95.44 777 SER A O 1
ATOM 6260 N N . LEU A 1 778 ? -5.538 28.700 -5.981 1.00 95.88 778 LEU A N 1
ATOM 6261 C CA . LEU A 1 778 ? -5.693 28.522 -7.431 1.00 95.88 778 LEU A CA 1
ATOM 6262 C C . LEU A 1 778 ? -5.568 29.857 -8.188 1.00 95.88 778 LEU A C 1
ATOM 6264 O O . LEU A 1 778 ? -4.864 29.937 -9.194 1.00 95.88 778 LEU A O 1
ATOM 6268 N N . ALA A 1 779 ? -6.205 30.920 -7.686 1.00 96.62 779 ALA A N 1
ATOM 6269 C CA . ALA A 1 779 ? -6.126 32.254 -8.279 1.00 96.62 779 ALA A CA 1
ATOM 6270 C C . ALA A 1 779 ? -4.693 32.819 -8.256 1.00 96.62 779 ALA A C 1
ATOM 6272 O O . ALA A 1 779 ? -4.250 33.392 -9.255 1.00 96.62 779 ALA A O 1
ATOM 6273 N N . PHE A 1 780 ? -3.955 32.623 -7.153 1.00 98.00 780 PHE A N 1
ATOM 6274 C CA . PHE A 1 780 ? -2.521 32.929 -7.086 1.00 98.00 780 PHE A CA 1
ATOM 6275 C C . PHE A 1 780 ? -1.752 32.163 -8.167 1.00 98.00 780 PHE A C 1
ATOM 6277 O O . PHE A 1 780 ? -1.021 32.780 -8.942 1.00 98.00 780 PHE A O 1
ATOM 6284 N N . ALA A 1 781 ? -1.931 30.840 -8.242 1.00 97.88 781 ALA A N 1
ATOM 6285 C CA . ALA A 1 781 ? -1.148 29.995 -9.137 1.00 97.88 781 ALA A CA 1
ATOM 6286 C C . ALA A 1 781 ? -1.383 30.322 -10.610 1.00 97.88 781 ALA A C 1
ATOM 6288 O O . ALA A 1 781 ? -0.409 30.473 -11.337 1.00 97.88 781 ALA A O 1
ATOM 6289 N N . LEU A 1 782 ? -2.631 30.529 -11.041 1.00 97.81 782 LEU A N 1
ATOM 6290 C CA . LEU A 1 782 ? -2.935 30.938 -12.418 1.00 97.81 782 LEU A CA 1
ATOM 6291 C C . LEU A 1 782 ? -2.364 32.319 -12.747 1.00 97.81 782 LEU A C 1
ATOM 6293 O O . LEU A 1 782 ? -1.782 32.520 -13.814 1.00 97.81 782 LEU A O 1
ATOM 6297 N N . ARG A 1 783 ? -2.463 33.277 -11.816 1.00 97.56 783 ARG A N 1
ATOM 6298 C CA . ARG A 1 783 ? -1.876 34.607 -12.015 1.00 97.56 783 ARG A CA 1
ATOM 6299 C C . ARG A 1 783 ? -0.353 34.540 -12.136 1.00 97.56 783 ARG A C 1
ATOM 6301 O O . ARG A 1 783 ? 0.220 35.210 -12.996 1.00 97.56 783 ARG A O 1
ATOM 6308 N N . HIS A 1 784 ? 0.280 33.736 -11.286 1.00 98.31 784 HIS A N 1
ATOM 6309 C CA . HIS A 1 784 ? 1.721 33.515 -11.285 1.00 98.31 784 HIS A CA 1
ATOM 6310 C C . HIS A 1 784 ? 2.185 32.754 -12.527 1.00 98.31 784 HIS A C 1
ATOM 6312 O O . HIS A 1 784 ? 3.212 33.104 -13.107 1.00 98.31 784 HIS A O 1
ATOM 6318 N N . ALA A 1 785 ? 1.390 31.784 -12.981 1.00 97.69 785 ALA A N 1
ATOM 6319 C CA . ALA A 1 785 ? 1.640 31.034 -14.199 1.00 97.69 785 ALA A CA 1
ATOM 6320 C C . ALA A 1 785 ? 1.669 31.943 -15.425 1.00 97.69 785 ALA A C 1
ATOM 6322 O O . ALA A 1 785 ? 2.635 31.908 -16.176 1.00 97.69 785 ALA A O 1
ATOM 6323 N N . ILE A 1 786 ? 0.692 32.843 -15.570 1.00 97.06 786 ILE A N 1
ATOM 6324 C CA . ILE A 1 786 ? 0.676 33.822 -16.669 1.00 97.06 786 ILE A CA 1
ATOM 6325 C C . ILE A 1 786 ? 1.875 34.770 -16.592 1.00 97.06 786 ILE A C 1
ATOM 6327 O O . ILE A 1 786 ? 2.479 35.101 -17.609 1.00 97.06 786 ILE A O 1
ATOM 6331 N N . ARG A 1 787 ? 2.220 35.251 -15.390 1.00 97.06 787 ARG A N 1
ATOM 6332 C CA . ARG A 1 787 ? 3.282 36.254 -15.227 1.00 97.06 787 ARG A CA 1
ATOM 6333 C C . ARG A 1 787 ? 4.667 35.724 -15.608 1.00 97.06 787 ARG A C 1
ATOM 6335 O O . ARG A 1 787 ? 5.483 36.519 -16.088 1.00 97.06 787 ARG A O 1
ATOM 6342 N N . HIS A 1 788 ? 4.910 34.442 -15.342 1.00 96.75 788 HIS A N 1
ATOM 6343 C CA . HIS A 1 788 ? 6.215 33.781 -15.453 1.00 96.75 788 HIS A CA 1
ATOM 6344 C C . HIS A 1 788 ? 6.225 32.608 -16.434 1.00 96.75 788 HIS A C 1
ATOM 6346 O O . HIS A 1 788 ? 7.137 31.790 -16.365 1.00 96.75 788 HIS A O 1
ATOM 6352 N N . ASP A 1 789 ? 5.220 32.532 -17.308 1.00 95.44 789 ASP A N 1
ATOM 6353 C CA . ASP A 1 789 ? 5.093 31.521 -18.362 1.00 95.44 789 ASP A CA 1
ATOM 6354 C C . ASP A 1 789 ? 5.230 30.076 -17.840 1.00 95.44 789 ASP A C 1
ATOM 6356 O O . ASP A 1 789 ? 6.007 29.265 -18.345 1.00 95.44 789 ASP A O 1
ATOM 6360 N N . LYS A 1 790 ? 4.515 29.768 -16.747 1.00 96.50 790 LYS A N 1
ATOM 6361 C CA . LYS A 1 790 ? 4.489 28.413 -16.172 1.00 96.50 790 LYS A CA 1
ATOM 6362 C C . LYS A 1 790 ? 3.579 27.511 -16.995 1.00 96.50 790 LYS A C 1
ATOM 6364 O O . LYS A 1 790 ? 2.490 27.927 -17.391 1.00 96.50 790 LYS A O 1
ATOM 6369 N N . GLN A 1 791 ? 4.010 26.269 -17.190 1.00 93.31 791 GLN A N 1
ATOM 6370 C CA . GLN A 1 791 ? 3.322 25.300 -18.046 1.00 93.31 791 GLN A CA 1
ATOM 6371 C C . GLN A 1 791 ? 2.180 24.578 -17.332 1.00 93.31 791 GLN A C 1
ATOM 6373 O O . GLN A 1 791 ? 1.134 24.364 -17.940 1.00 93.31 791 GLN A O 1
ATOM 6378 N N . HIS A 1 792 ? 2.344 24.266 -16.042 1.00 96.12 792 HIS A N 1
ATOM 6379 C CA . HIS A 1 792 ? 1.335 23.543 -15.267 1.00 96.12 792 HIS A CA 1
ATOM 6380 C C . HIS A 1 792 ? 1.124 24.133 -13.870 1.00 96.12 792 HIS A C 1
ATOM 6382 O O . HIS A 1 792 ? 1.982 24.816 -13.296 1.00 96.12 792 HIS A O 1
ATOM 6388 N N . ILE A 1 793 ? -0.040 23.823 -13.303 1.00 98.00 793 ILE A N 1
ATOM 6389 C CA . ILE A 1 793 ? -0.354 23.992 -11.886 1.00 98.00 793 ILE A CA 1
ATOM 6390 C C . ILE A 1 793 ? -0.541 22.603 -11.290 1.00 98.00 793 ILE A C 1
ATOM 6392 O O . ILE A 1 793 ? -1.424 21.862 -11.713 1.00 98.00 793 ILE A O 1
ATOM 6396 N N . ILE A 1 794 ? 0.263 22.263 -10.287 1.00 97.62 794 ILE A N 1
ATOM 6397 C CA . ILE A 1 794 ? 0.206 20.974 -9.598 1.00 97.62 794 ILE A CA 1
ATOM 6398 C C . ILE A 1 794 ? -0.264 21.216 -8.168 1.00 97.62 794 ILE A C 1
ATOM 6400 O O . ILE A 1 794 ? 0.431 21.835 -7.368 1.00 97.62 794 ILE A O 1
ATOM 6404 N N . TYR A 1 795 ? -1.458 20.736 -7.846 1.00 96.38 795 TYR A N 1
ATOM 6405 C CA . TYR A 1 795 ? -2.095 20.858 -6.544 1.00 96.38 795 TYR A CA 1
ATOM 6406 C C . TYR A 1 795 ? -1.948 19.543 -5.772 1.00 96.38 795 TYR A C 1
ATOM 6408 O O . TYR A 1 795 ? -2.611 18.550 -6.071 1.00 96.38 795 TYR A O 1
ATOM 6416 N N . VAL A 1 796 ? -1.054 19.531 -4.787 1.00 94.00 796 VAL A N 1
ATOM 6417 C CA . VAL A 1 796 ? -0.677 18.361 -3.989 1.00 94.00 796 VAL A CA 1
ATOM 6418 C C . VAL A 1 796 ? -1.426 18.383 -2.655 1.00 94.00 796 VAL A C 1
ATOM 6420 O O . VAL A 1 796 ? -1.314 19.336 -1.887 1.00 94.00 796 VAL A O 1
ATOM 6423 N N . ILE A 1 797 ? -2.190 17.324 -2.378 1.00 88.50 797 ILE A N 1
ATOM 6424 C CA . ILE A 1 797 ? -3.079 17.199 -1.209 1.00 88.50 797 ILE A CA 1
ATOM 6425 C C . ILE A 1 797 ? -2.643 16.000 -0.340 1.00 88.50 797 ILE A C 1
ATOM 6427 O O . ILE A 1 797 ? -2.223 14.974 -0.880 1.00 88.50 797 ILE A O 1
ATOM 6431 N N . PRO A 1 798 ? -2.739 16.046 1.003 1.00 77.31 798 PRO A N 1
ATOM 6432 C CA . PRO A 1 798 ? -2.276 14.942 1.849 1.00 77.31 798 PRO A CA 1
ATOM 6433 C C . PRO A 1 798 ? -3.174 13.697 1.840 1.00 77.31 798 PRO A C 1
ATOM 6435 O O . PRO A 1 798 ? -2.648 12.588 1.886 1.00 77.31 798 PRO A O 1
ATOM 6438 N N . TYR A 1 799 ? -4.504 13.845 1.778 1.00 67.75 799 TYR A N 1
ATOM 6439 C CA . TYR A 1 799 ? -5.448 12.725 1.904 1.00 67.75 799 TYR A CA 1
ATOM 6440 C C . TYR A 1 799 ? -6.313 12.531 0.661 1.00 67.75 799 TYR A C 1
ATOM 6442 O O . TYR A 1 799 ? -6.790 13.492 0.057 1.00 67.75 799 TYR A O 1
ATOM 6450 N N . THR A 1 800 ? -6.615 11.268 0.353 1.00 58.16 800 THR A N 1
ATOM 6451 C CA . THR A 1 800 ? -7.546 10.883 -0.719 1.00 58.16 800 THR A CA 1
ATOM 6452 C C . THR A 1 800 ? -8.993 11.292 -0.441 1.00 58.16 800 THR A C 1
ATOM 6454 O O . THR A 1 800 ? -9.772 11.377 -1.371 1.00 58.16 800 THR A O 1
ATOM 6457 N N . SER A 1 801 ? -9.380 11.588 0.804 1.00 56.38 801 SER A N 1
ATOM 6458 C CA . SER A 1 801 ? -10.742 12.049 1.123 1.00 56.38 801 SER A CA 1
ATOM 6459 C C . SER A 1 801 ? -11.016 13.509 0.733 1.00 56.38 801 SER A C 1
ATOM 6461 O O . SER A 1 801 ? -12.174 13.899 0.645 1.00 56.38 801 SER A O 1
ATOM 6463 N N . ILE A 1 802 ? -9.974 14.322 0.520 1.00 62.81 802 ILE A N 1
ATOM 6464 C CA . ILE A 1 802 ? -10.088 15.750 0.155 1.00 62.81 802 ILE A CA 1
ATOM 6465 C C . ILE A 1 802 ? -10.024 15.944 -1.363 1.00 62.81 802 ILE A C 1
ATOM 6467 O O . ILE A 1 802 ? -10.569 16.916 -1.891 1.00 62.81 802 ILE A O 1
ATOM 6471 N N . ILE A 1 803 ? -9.319 15.045 -2.056 1.00 72.69 803 ILE A N 1
ATOM 6472 C CA . ILE A 1 803 ? -8.959 15.235 -3.461 1.00 72.69 803 ILE A CA 1
ATOM 6473 C C . ILE A 1 803 ? -10.195 15.352 -4.353 1.00 72.69 803 ILE A C 1
ATOM 6475 O O . ILE A 1 803 ? -10.262 16.300 -5.126 1.00 72.69 803 ILE A O 1
ATOM 6479 N N . GLU A 1 804 ? -11.206 14.506 -4.135 1.00 69.69 804 GLU A N 1
ATOM 6480 C CA . GLU A 1 804 ? -12.456 14.493 -4.903 1.00 69.69 804 GLU A CA 1
ATOM 6481 C C . GLU A 1 804 ? -13.198 15.833 -4.786 1.00 69.69 804 GLU A C 1
ATOM 6483 O O . GLU A 1 804 ? -13.690 16.379 -5.774 1.00 69.69 804 GLU A O 1
ATOM 6488 N N . GLN A 1 805 ? -13.219 16.432 -3.588 1.00 73.88 805 GLN A N 1
ATOM 6489 C CA . GLN A 1 805 ? -13.877 17.719 -3.363 1.00 73.88 805 GLN A CA 1
ATOM 6490 C C . GLN A 1 805 ? -13.135 18.867 -4.061 1.00 73.88 805 GLN A C 1
ATOM 6492 O O . GLN A 1 805 ? -13.757 19.668 -4.761 1.00 73.88 805 GLN A O 1
ATOM 6497 N N . ASN A 1 806 ? -11.815 18.968 -3.875 1.00 82.12 806 ASN A N 1
ATOM 6498 C CA . ASN A 1 806 ? -11.028 20.041 -4.488 1.00 82.12 806 ASN A CA 1
ATOM 6499 C C . ASN A 1 806 ? -10.983 19.893 -6.019 1.00 82.12 806 ASN A C 1
ATOM 6501 O O . ASN A 1 806 ? -11.152 20.884 -6.731 1.00 82.12 806 ASN A O 1
ATOM 6505 N N . ALA A 1 807 ? -10.831 18.666 -6.526 1.00 85.06 807 ALA A N 1
ATOM 6506 C CA . ALA A 1 807 ? -10.866 18.369 -7.953 1.00 85.06 807 ALA A CA 1
ATOM 6507 C C . ALA A 1 807 ? -12.228 18.717 -8.566 1.00 85.06 807 ALA A C 1
ATOM 6509 O O . ALA A 1 807 ? -12.258 19.354 -9.617 1.00 85.06 807 ALA A O 1
ATOM 6510 N N . ALA A 1 808 ? -13.346 18.401 -7.900 1.00 84.88 808 ALA A N 1
ATOM 6511 C CA . ALA A 1 808 ? -14.681 18.787 -8.362 1.00 84.88 808 ALA A CA 1
ATOM 6512 C C . ALA A 1 808 ? -14.852 20.314 -8.450 1.00 84.88 808 ALA A C 1
ATOM 6514 O O . ALA A 1 808 ? -15.369 20.817 -9.447 1.00 84.88 808 ALA A O 1
ATOM 6515 N N . VAL A 1 809 ? -14.367 21.066 -7.452 1.00 88.69 809 VAL A N 1
ATOM 6516 C CA . VAL A 1 809 ? -14.381 22.541 -7.489 1.00 88.69 809 VAL A CA 1
ATOM 6517 C C . VAL A 1 809 ? -13.556 23.062 -8.667 1.00 88.69 809 VAL A C 1
ATOM 6519 O O . VAL A 1 809 ? -14.004 23.957 -9.381 1.00 88.69 809 VAL A O 1
ATOM 6522 N N . PHE A 1 810 ? -12.371 22.503 -8.912 1.00 93.88 810 PHE A N 1
ATOM 6523 C CA . PHE A 1 810 ? -11.532 22.933 -10.031 1.00 93.88 810 PHE A CA 1
ATOM 6524 C C . PHE A 1 810 ? -12.140 22.566 -11.383 1.00 93.88 810 PHE A C 1
ATOM 6526 O O . PHE A 1 810 ? -12.166 23.420 -12.261 1.00 93.88 810 PHE A O 1
ATOM 6533 N N . LYS A 1 811 ? -12.691 21.357 -11.545 1.00 92.38 811 LYS A N 1
ATOM 6534 C CA . LYS A 1 811 ? -13.408 20.931 -12.759 1.00 92.38 811 LYS A CA 1
ATOM 6535 C C . LYS A 1 811 ? -14.601 21.846 -13.050 1.00 92.38 811 LYS A C 1
ATOM 6537 O O . LYS A 1 811 ? -14.781 22.260 -14.190 1.00 92.38 811 LYS A O 1
ATOM 6542 N N . TYR A 1 812 ? -15.358 22.229 -12.019 1.00 93.75 812 TYR A N 1
ATOM 6543 C CA . TYR A 1 812 ? -16.478 23.164 -12.150 1.00 93.75 812 TYR A CA 1
ATOM 6544 C C . TYR A 1 812 ? -16.036 24.549 -12.649 1.00 93.75 812 TYR A C 1
ATOM 6546 O O . TYR A 1 812 ? -16.688 25.126 -13.515 1.00 93.75 812 TYR A O 1
ATOM 6554 N N . ILE A 1 813 ? -14.925 25.085 -12.129 1.00 94.94 813 ILE A N 1
ATOM 6555 C CA . ILE A 1 813 ? -14.446 26.426 -12.504 1.00 94.94 813 ILE A CA 1
ATOM 6556 C C . ILE A 1 813 ? -13.712 26.407 -13.857 1.00 94.94 813 ILE A C 1
ATOM 6558 O O . ILE A 1 813 ? -13.886 27.307 -14.673 1.00 94.94 813 ILE A O 1
ATOM 6562 N N . LEU A 1 814 ? -12.871 25.401 -14.097 1.00 95.69 814 LEU A N 1
ATOM 6563 C CA . LEU A 1 814 ? -11.897 25.373 -15.193 1.00 95.69 814 LEU A CA 1
ATOM 6564 C C . LEU A 1 814 ? -12.331 24.530 -16.399 1.00 95.69 814 LEU A C 1
ATOM 6566 O O . LEU A 1 814 ? -11.735 24.671 -17.463 1.00 95.69 814 LEU A O 1
ATOM 6570 N N . GLY A 1 815 ? -13.352 23.681 -16.259 1.00 91.44 815 GLY A N 1
ATOM 6571 C CA . GLY A 1 815 ? -13.724 22.658 -17.243 1.00 91.44 815 GLY A CA 1
ATOM 6572 C C . GLY A 1 815 ? -13.065 21.303 -16.952 1.00 91.44 815 GLY A C 1
ATOM 6573 O O . GLY A 1 815 ? -11.891 21.231 -16.575 1.00 91.44 815 GLY A O 1
ATOM 6574 N N . CYS A 1 816 ? -13.822 20.213 -17.115 1.00 86.38 816 CYS A N 1
ATOM 6575 C CA . CYS A 1 816 ? -13.374 18.842 -16.831 1.00 86.38 816 CYS A CA 1
ATOM 6576 C C . CYS A 1 816 ? -12.179 18.408 -17.699 1.00 86.38 816 CYS A C 1
ATOM 6578 O O . CYS A 1 816 ? -11.319 17.637 -17.268 1.00 86.38 816 CYS A O 1
ATOM 6580 N N . GLU A 1 817 ? -12.092 18.936 -18.916 1.00 85.62 817 GLU A N 1
ATOM 6581 C CA . GLU A 1 817 ? -11.026 18.678 -19.875 1.00 85.62 817 GLU A CA 1
ATOM 6582 C C . GLU A 1 817 ? -9.657 19.177 -19.387 1.00 85.62 817 GLU A C 1
ATOM 6584 O O . GLU A 1 817 ? -8.654 18.517 -19.651 1.00 85.62 817 GLU A O 1
ATOM 6589 N N . ASN A 1 818 ? -9.616 20.254 -18.590 1.00 91.75 818 ASN A N 1
ATOM 6590 C CA . ASN A 1 818 ? -8.384 20.944 -18.179 1.00 91.75 818 ASN A CA 1
ATOM 6591 C C . ASN A 1 818 ? -7.809 20.473 -16.833 1.00 91.75 818 ASN A C 1
ATOM 6593 O O . ASN A 1 818 ? -6.685 20.842 -16.484 1.00 91.75 818 ASN A O 1
ATOM 6597 N N . VAL A 1 819 ? -8.567 19.676 -16.072 1.00 91.75 819 VAL A N 1
ATOM 6598 C CA . VAL A 1 819 ? -8.186 19.218 -14.729 1.00 91.75 819 VAL A CA 1
ATOM 6599 C C . VAL A 1 819 ? -7.951 17.710 -14.727 1.00 91.75 819 VAL A C 1
ATOM 6601 O O . VAL A 1 819 ? -8.798 16.927 -15.167 1.00 91.75 819 VAL A O 1
ATOM 6604 N N . LEU A 1 820 ? -6.782 17.290 -14.247 1.00 88.75 820 LEU A N 1
ATOM 6605 C CA . LEU A 1 820 ? -6.445 15.892 -13.994 1.00 88.75 820 LEU A CA 1
ATOM 6606 C C . LEU A 1 820 ? -6.616 15.606 -12.505 1.00 88.75 820 LEU A C 1
ATOM 6608 O O . LEU A 1 820 ? -6.089 16.333 -11.672 1.00 88.75 820 LEU A O 1
ATOM 6612 N N . GLU A 1 821 ? -7.315 14.529 -12.180 1.00 86.44 821 GLU A N 1
ATOM 6613 C CA . GLU A 1 821 ? -7.431 14.005 -10.823 1.00 86.44 821 GLU A CA 1
ATOM 6614 C C . GLU A 1 821 ? -6.649 12.686 -10.768 1.00 86.44 821 GLU A C 1
ATOM 6616 O O . GLU A 1 821 ? -7.041 11.710 -11.401 1.00 86.44 821 GLU A O 1
ATOM 6621 N N . ASP A 1 822 ? -5.494 12.677 -10.094 1.00 80.81 822 ASP A N 1
ATOM 6622 C CA . ASP A 1 822 ? -4.558 11.542 -10.091 1.00 80.81 822 ASP A CA 1
ATOM 6623 C C . ASP A 1 822 ? -4.457 10.897 -8.698 1.00 80.81 822 ASP A C 1
ATOM 6625 O O . ASP A 1 822 ? -3.618 11.266 -7.865 1.00 80.81 822 ASP A O 1
ATOM 6629 N N . HIS A 1 823 ? -5.340 9.923 -8.447 1.00 69.94 823 HIS A N 1
ATOM 6630 C CA . HIS A 1 823 ? -5.298 9.005 -7.304 1.00 69.94 823 HIS A CA 1
ATOM 6631 C C . HIS A 1 823 ? -5.975 7.659 -7.628 1.00 69.94 823 HIS A C 1
ATOM 6633 O O . HIS A 1 823 ? -6.594 7.474 -8.673 1.00 69.94 823 HIS A O 1
ATOM 6639 N N . CYS A 1 824 ? -5.858 6.685 -6.720 1.00 54.22 824 CYS A N 1
ATOM 6640 C CA . CYS A 1 824 ? -6.293 5.303 -6.948 1.00 54.22 824 CYS A CA 1
ATOM 6641 C C . CYS A 1 824 ? -7.817 5.073 -7.025 1.00 54.22 824 CYS A C 1
ATOM 6643 O O . CYS A 1 824 ? -8.205 3.976 -7.415 1.00 54.22 824 CYS A O 1
ATOM 6645 N N . ASN A 1 825 ? -8.658 6.065 -6.697 1.00 51.00 825 ASN A N 1
ATOM 6646 C CA . ASN A 1 825 ? -10.118 5.907 -6.544 1.00 51.00 825 ASN A CA 1
ATOM 6647 C C . ASN A 1 825 ? -10.948 6.689 -7.589 1.00 51.00 825 ASN A C 1
ATOM 6649 O O . ASN A 1 825 ? -12.118 6.964 -7.351 1.00 51.00 825 ASN A O 1
ATOM 6653 N N . VAL A 1 826 ? -10.363 7.115 -8.714 1.00 53.16 826 VAL A N 1
ATOM 6654 C CA . VAL A 1 826 ? -11.122 7.835 -9.756 1.00 53.16 826 VAL A CA 1
ATOM 6655 C C . VAL A 1 826 ? -11.912 6.845 -10.619 1.00 53.16 826 VAL A C 1
ATOM 6657 O O . VAL A 1 826 ? -11.319 5.939 -11.215 1.00 53.16 826 VAL A O 1
ATOM 6660 N N . VAL A 1 827 ? -13.231 7.052 -10.713 1.00 48.06 827 VAL A N 1
ATOM 6661 C CA . VAL A 1 827 ? -14.144 6.354 -11.638 1.00 48.06 827 VAL A CA 1
ATOM 6662 C C . VAL A 1 827 ? -14.331 7.202 -12.890 1.00 48.06 827 VAL A C 1
ATOM 6664 O O . VAL A 1 827 ? -14.445 8.422 -12.797 1.00 48.06 827 VAL A O 1
ATOM 6667 N N . PHE A 1 828 ? -14.369 6.552 -14.050 1.00 56.31 828 PHE A N 1
ATOM 6668 C CA . PHE A 1 828 ? -14.560 7.200 -15.347 1.00 56.31 828 PHE A CA 1
ATOM 6669 C C . PHE A 1 828 ? -15.929 6.826 -15.905 1.00 56.31 828 PHE A C 1
ATOM 6671 O O . PHE A 1 828 ? -16.371 5.690 -15.730 1.00 56.31 828 PHE A O 1
ATOM 6678 N N . GLU A 1 829 ? -16.595 7.767 -16.572 1.00 38.72 829 GLU A N 1
ATOM 6679 C CA . GLU A 1 829 ? -17.953 7.570 -17.090 1.00 38.72 829 GLU A CA 1
ATOM 6680 C C . GLU A 1 829 ? -17.957 6.710 -18.367 1.00 38.72 829 GLU A C 1
ATOM 6682 O O . GLU A 1 829 ? -18.985 6.144 -18.737 1.00 38.72 829 GLU A O 1
ATOM 6687 N N . SER A 1 830 ? -16.804 6.581 -19.038 1.00 42.31 830 SER A N 1
ATOM 6688 C CA . SER A 1 830 ? -16.635 5.782 -20.257 1.00 42.31 830 SER A CA 1
ATOM 6689 C C . SER A 1 830 ? -15.222 5.206 -20.416 1.00 42.31 830 SER A C 1
ATOM 6691 O O . SER A 1 830 ? -14.253 5.697 -19.832 1.00 42.31 830 SER A O 1
ATOM 6693 N N . GLU A 1 831 ? -15.087 4.182 -21.263 1.00 43.97 831 GLU A N 1
ATOM 6694 C CA . GLU A 1 831 ? -13.797 3.571 -21.617 1.00 43.97 831 GLU A CA 1
ATOM 6695 C C . GLU A 1 831 ? -12.873 4.555 -22.366 1.00 43.97 831 GLU A C 1
ATOM 6697 O O . GLU A 1 831 ? -11.664 4.580 -22.135 1.00 43.97 831 GLU A O 1
ATOM 6702 N N . GLU A 1 832 ? -13.431 5.447 -23.191 1.00 48.66 832 GLU A N 1
ATOM 6703 C CA . GLU A 1 832 ? -12.661 6.505 -23.861 1.00 48.66 832 GLU A CA 1
ATOM 6704 C C . GLU A 1 832 ? -12.082 7.524 -22.866 1.00 48.66 832 GLU A C 1
ATOM 6706 O O . GLU A 1 832 ? -10.920 7.928 -22.977 1.00 48.66 832 GLU A O 1
ATOM 6711 N N . GLU A 1 833 ? -12.870 7.929 -21.867 1.00 51.72 833 GLU A N 1
ATOM 6712 C CA . GLU A 1 833 ? -12.426 8.835 -20.804 1.00 51.72 833 GLU A CA 1
ATOM 6713 C C . GLU A 1 833 ? -11.374 8.176 -19.897 1.00 51.72 833 GLU A C 1
ATOM 6715 O O . GLU A 1 833 ? -10.400 8.828 -19.503 1.00 51.72 833 GLU A O 1
ATOM 6720 N N . LEU A 1 834 ? -11.529 6.875 -19.623 1.00 54.53 834 LEU A N 1
ATOM 6721 C CA . LEU A 1 834 ? -10.560 6.059 -18.893 1.00 54.53 834 LEU A CA 1
ATOM 6722 C C . LEU A 1 834 ? -9.206 6.043 -19.606 1.00 54.53 834 LEU A C 1
ATOM 6724 O O . LEU A 1 834 ? -8.188 6.309 -18.966 1.00 54.53 834 LEU A O 1
ATOM 6728 N N . VAL A 1 835 ? -9.181 5.754 -20.911 1.00 56.75 835 VAL A N 1
ATOM 6729 C CA . VAL A 1 835 ? -7.938 5.719 -21.698 1.00 56.75 835 VAL A CA 1
ATOM 6730 C C . VAL A 1 835 ? -7.280 7.099 -21.710 1.00 56.75 835 VAL A C 1
ATOM 6732 O O . VAL A 1 835 ? -6.107 7.213 -21.356 1.00 56.75 835 VAL A O 1
ATOM 6735 N N . ARG A 1 836 ? -8.029 8.171 -22.009 1.00 58.19 836 ARG A N 1
ATOM 6736 C CA . ARG A 1 836 ? -7.488 9.547 -22.010 1.00 58.19 836 ARG A CA 1
ATOM 6737 C C . ARG A 1 836 ? -6.917 9.952 -20.654 1.00 58.19 836 ARG A C 1
ATOM 6739 O O . ARG A 1 836 ? -5.839 10.535 -20.590 1.00 58.19 836 ARG A O 1
ATOM 6746 N N . SER A 1 837 ? -7.611 9.625 -19.569 1.00 56.41 837 SER A N 1
ATOM 6747 C CA . SER A 1 837 ? -7.180 9.992 -18.220 1.00 56.41 837 SER A CA 1
ATOM 6748 C C . SER A 1 837 ? -6.039 9.123 -17.697 1.00 56.41 837 SER A C 1
ATOM 6750 O O . SER A 1 837 ? -5.224 9.609 -16.922 1.00 56.41 837 SER A O 1
ATOM 6752 N N . GLN A 1 838 ? -5.936 7.856 -18.117 1.00 63.75 838 GLN A N 1
ATOM 6753 C CA . GLN A 1 838 ? -4.777 7.008 -17.815 1.00 63.75 838 GLN A CA 1
ATOM 6754 C C . GLN A 1 838 ? -3.516 7.539 -18.485 1.00 63.75 838 GLN A C 1
ATOM 6756 O O . GLN A 1 838 ? -2.491 7.668 -17.822 1.00 63.75 838 GLN A O 1
ATOM 6761 N N . LEU A 1 839 ? -3.620 7.896 -19.764 1.00 63.53 839 LEU A N 1
ATOM 6762 C CA . LEU A 1 839 ? -2.536 8.534 -20.497 1.00 63.53 839 LEU A CA 1
ATOM 6763 C C . LEU A 1 839 ? -2.163 9.866 -19.827 1.00 63.53 839 LEU A C 1
ATOM 6765 O O . LEU A 1 839 ? -1.019 10.062 -19.442 1.00 63.53 839 LEU A O 1
ATOM 6769 N N . ALA A 1 840 ? -3.131 10.731 -19.522 1.00 56.56 840 ALA A N 1
ATOM 6770 C CA . ALA A 1 840 ? -2.848 11.973 -18.799 1.00 56.56 840 ALA A CA 1
ATOM 6771 C C . ALA A 1 840 ? -2.238 11.748 -17.398 1.00 56.56 840 ALA A C 1
ATOM 6773 O O . ALA A 1 840 ? -1.401 12.530 -16.958 1.00 56.56 840 ALA A O 1
ATOM 6774 N N . ALA A 1 841 ? -2.600 10.678 -16.686 1.00 70.00 841 ALA A N 1
ATOM 6775 C CA . ALA A 1 841 ? -2.028 10.338 -15.380 1.00 70.00 841 ALA A CA 1
ATOM 6776 C C . ALA A 1 841 ? -0.603 9.773 -15.460 1.00 70.00 841 ALA A C 1
ATOM 6778 O O . ALA A 1 841 ? 0.170 9.946 -14.517 1.00 70.00 841 ALA A O 1
ATOM 6779 N N . GLU A 1 842 ? -0.232 9.107 -16.553 1.00 73.88 842 GLU A N 1
ATOM 6780 C CA . GLU A 1 842 ? 1.136 8.621 -16.773 1.00 73.88 842 GLU A CA 1
ATOM 6781 C C . GLU A 1 842 ? 2.089 9.761 -17.180 1.00 73.88 842 GLU A C 1
ATOM 6783 O O . GLU A 1 842 ? 3.275 9.703 -16.846 1.00 73.88 842 GLU A O 1
ATOM 6788 N N . ASN A 1 843 ? 1.555 10.821 -17.799 1.00 79.12 843 ASN A N 1
ATOM 6789 C CA . ASN A 1 843 ? 2.325 11.914 -18.395 1.00 79.12 843 ASN A CA 1
ATOM 6790 C C . ASN A 1 843 ? 2.236 13.243 -17.622 1.00 79.12 843 ASN A C 1
ATOM 6792 O O . ASN A 1 843 ? 3.179 14.017 -17.666 1.00 79.12 843 ASN A O 1
ATOM 6796 N N . TRP A 1 844 ? 1.140 13.522 -16.910 1.00 89.44 844 TRP A N 1
ATOM 6797 C CA . TRP A 1 844 ? 0.798 14.839 -16.333 1.00 89.44 844 TRP A CA 1
ATOM 6798 C C . TRP A 1 844 ? 0.776 15.984 -17.361 1.00 89.44 844 TRP A C 1
ATOM 6800 O O . TRP A 1 844 ? 1.317 17.058 -17.132 1.00 89.44 844 TRP A O 1
ATOM 6810 N N . ASP A 1 845 ? 0.115 15.760 -18.496 1.00 85.19 845 ASP A N 1
ATOM 6811 C CA . ASP A 1 845 ? 0.079 16.688 -19.636 1.00 85.19 845 ASP A CA 1
ATOM 6812 C C . ASP A 1 845 ? -1.048 17.744 -19.575 1.00 85.19 845 ASP A C 1
ATOM 6814 O O . ASP A 1 845 ? -1.081 18.659 -20.398 1.00 85.19 845 ASP A O 1
ATOM 6818 N N . LYS A 1 846 ? -1.974 17.657 -18.607 1.00 91.06 846 LYS A N 1
ATOM 6819 C CA . LYS A 1 846 ? -3.048 18.654 -18.423 1.00 91.06 846 LYS A CA 1
ATOM 6820 C C . LYS A 1 846 ? -2.540 19.952 -17.770 1.00 91.06 846 LYS A C 1
ATOM 6822 O O . LYS A 1 846 ? -1.631 19.899 -16.944 1.00 91.06 846 LYS A O 1
ATOM 6827 N N . PRO A 1 847 ? -3.162 21.121 -18.030 1.00 93.56 847 PRO A N 1
ATOM 6828 C CA . PRO A 1 847 ? -2.754 22.387 -17.411 1.00 93.56 847 PRO A CA 1
ATOM 6829 C C . PRO A 1 847 ? -2.837 22.388 -15.880 1.00 93.56 847 PRO A C 1
ATOM 6831 O O . PRO A 1 847 ? -2.001 23.002 -15.216 1.00 93.56 847 PRO A O 1
ATOM 6834 N N . VAL A 1 848 ? -3.843 21.718 -15.305 1.00 96.19 848 VAL A N 1
ATOM 6835 C CA . VAL A 1 848 ? -4.032 21.632 -13.853 1.00 96.19 848 VAL A CA 1
ATOM 6836 C C . VAL A 1 848 ? -4.075 20.173 -13.416 1.00 96.19 848 VAL A C 1
ATOM 6838 O O . VAL A 1 848 ? -4.970 19.425 -13.801 1.00 96.19 848 VAL A O 1
ATOM 6841 N N . ILE A 1 849 ? -3.125 19.776 -12.574 1.00 94.75 849 ILE A N 1
ATOM 6842 C CA . ILE A 1 849 ? -3.025 18.437 -11.994 1.00 94.75 849 ILE A CA 1
ATOM 6843 C C . ILE A 1 849 ? -3.363 18.513 -10.510 1.00 94.75 849 ILE A C 1
ATOM 6845 O O . ILE A 1 849 ? -2.733 19.257 -9.767 1.00 94.75 849 ILE A O 1
ATOM 6849 N N . VAL A 1 850 ? -4.325 17.718 -10.056 1.00 93.38 850 VAL A N 1
ATOM 6850 C CA . VAL A 1 850 ? -4.635 17.509 -8.641 1.00 93.38 850 VAL A CA 1
ATOM 6851 C C . VAL A 1 850 ? -4.172 16.110 -8.264 1.00 93.38 850 VAL A C 1
ATOM 6853 O O . VAL A 1 850 ? -4.626 15.119 -8.835 1.00 93.38 850 VAL A O 1
ATOM 6856 N N . THR A 1 851 ? -3.248 16.019 -7.315 1.00 91.69 851 THR A N 1
ATOM 6857 C CA . THR A 1 851 ? -2.617 14.757 -6.923 1.00 91.69 851 THR A CA 1
ATOM 6858 C C . THR A 1 851 ? -2.404 14.685 -5.412 1.00 91.69 851 THR A C 1
ATOM 6860 O O . THR A 1 851 ? -2.723 15.613 -4.666 1.00 91.69 851 THR A O 1
ATOM 6863 N N . THR A 1 852 ? -1.873 13.562 -4.938 1.00 89.12 852 THR A N 1
ATOM 6864 C CA . THR A 1 852 ? -1.598 13.331 -3.516 1.00 89.12 852 THR A CA 1
ATOM 6865 C C . THR A 1 852 ? -0.116 13.488 -3.184 1.00 89.12 852 THR A C 1
ATOM 6867 O O . THR A 1 852 ? 0.733 13.287 -4.051 1.00 89.12 852 THR A O 1
ATOM 6870 N N . ASN A 1 853 ? 0.217 13.751 -1.913 1.00 88.94 853 ASN A N 1
ATOM 6871 C CA . ASN A 1 853 ? 1.606 13.709 -1.423 1.00 88.94 853 ASN A CA 1
ATOM 6872 C C . ASN A 1 853 ? 2.300 12.383 -1.789 1.00 88.94 853 ASN A C 1
ATOM 6874 O O . ASN A 1 853 ? 3.457 12.384 -2.201 1.00 88.94 853 ASN A O 1
ATOM 6878 N N . VAL A 1 854 ? 1.577 11.262 -1.682 1.00 86.44 854 VAL A N 1
ATOM 6879 C CA . VAL A 1 854 ? 2.070 9.922 -2.035 1.00 86.44 854 VAL A CA 1
ATOM 6880 C C . VAL A 1 854 ? 2.462 9.857 -3.505 1.00 86.44 854 VAL A C 1
ATOM 6882 O O . VAL A 1 854 ? 3.616 9.576 -3.813 1.00 86.44 854 VAL A O 1
ATOM 6885 N N . GLN A 1 855 ? 1.537 10.176 -4.413 1.00 86.12 855 GLN A N 1
ATOM 6886 C CA . GLN A 1 855 ? 1.814 10.128 -5.850 1.00 86.12 855 GLN A CA 1
ATOM 6887 C C . GLN A 1 855 ? 2.915 11.111 -6.257 1.00 86.12 855 GLN A C 1
ATOM 6889 O O . GLN A 1 855 ? 3.801 10.742 -7.027 1.00 86.12 855 GLN A O 1
ATOM 6894 N N . PHE A 1 856 ? 2.907 12.329 -5.711 1.00 93.81 856 PHE A N 1
ATOM 6895 C CA . PHE A 1 856 ? 3.897 13.352 -6.031 1.00 93.81 856 PHE A CA 1
ATOM 6896 C C . PHE A 1 856 ? 5.313 12.944 -5.601 1.00 93.81 856 PHE A C 1
ATOM 6898 O O . PHE A 1 856 ? 6.209 12.838 -6.440 1.00 93.81 856 PHE A O 1
ATOM 6905 N N . PHE A 1 857 ? 5.526 12.658 -4.312 1.00 95.00 857 PHE A N 1
ATOM 6906 C CA . PHE A 1 857 ? 6.869 12.365 -3.810 1.00 95.00 857 PHE A CA 1
ATOM 6907 C C . PHE A 1 857 ? 7.367 10.978 -4.225 1.00 95.00 857 PHE A C 1
ATOM 6909 O O . PHE A 1 857 ? 8.522 10.855 -4.625 1.00 95.00 857 PHE A O 1
ATOM 6916 N N . GLU A 1 858 ? 6.536 9.930 -4.207 1.00 92.25 858 GLU A N 1
ATOM 6917 C CA . GLU A 1 858 ? 7.007 8.605 -4.636 1.00 92.25 858 GLU A CA 1
ATOM 6918 C C . GLU A 1 858 ? 7.387 8.564 -6.117 1.00 92.25 858 GLU A C 1
ATOM 6920 O O . GLU A 1 858 ? 8.270 7.792 -6.492 1.00 92.25 858 GLU A O 1
ATOM 6925 N N . SER A 1 859 ? 6.762 9.390 -6.964 1.00 92.75 859 SER A N 1
ATOM 6926 C CA . SER A 1 859 ? 7.177 9.512 -8.365 1.00 92.75 859 SER A CA 1
ATOM 6927 C C . SER A 1 859 ? 8.581 10.113 -8.462 1.00 92.75 859 SER A C 1
ATOM 6929 O O . SER A 1 859 ? 9.424 9.562 -9.171 1.00 92.75 859 SER A O 1
ATOM 6931 N N . LEU A 1 860 ? 8.872 11.173 -7.694 1.00 96.19 860 LEU A N 1
ATOM 6932 C CA . LEU A 1 860 ? 10.181 11.847 -7.668 1.00 96.19 860 LEU A CA 1
ATOM 6933 C C . LEU A 1 860 ? 11.331 10.943 -7.193 1.00 96.19 860 LEU A C 1
ATOM 6935 O O . LEU A 1 860 ? 12.474 11.141 -7.602 1.00 96.19 860 LEU A O 1
ATOM 6939 N N . PHE A 1 861 ? 11.042 9.937 -6.363 1.00 96.56 861 PHE A N 1
ATOM 6940 C CA . PHE A 1 861 ? 12.038 8.975 -5.872 1.00 96.56 861 PHE A CA 1
ATOM 6941 C C . PHE A 1 861 ? 11.993 7.613 -6.576 1.00 96.56 861 PHE A C 1
ATOM 6943 O O . PHE A 1 861 ? 12.835 6.758 -6.287 1.00 96.56 861 PHE A O 1
ATOM 6950 N N . SER A 1 862 ? 11.077 7.413 -7.530 1.00 93.50 862 SER A N 1
ATOM 6951 C CA . SER A 1 862 ? 10.905 6.134 -8.218 1.00 93.50 862 SER A CA 1
ATOM 6952 C C . SER A 1 862 ? 12.095 5.758 -9.104 1.00 93.50 862 SER A C 1
ATOM 6954 O O . SER A 1 862 ? 12.928 6.588 -9.478 1.00 93.50 862 SER A O 1
ATOM 6956 N N . ASN A 1 863 ? 12.139 4.477 -9.463 1.00 93.56 863 ASN A N 1
ATOM 6957 C CA . ASN A 1 863 ? 13.015 3.928 -10.487 1.00 93.56 863 ASN A CA 1
ATOM 6958 C C . ASN A 1 863 ? 12.239 3.285 -11.650 1.00 93.56 863 ASN A C 1
ATOM 6960 O O . ASN A 1 863 ? 12.854 2.867 -12.624 1.00 93.56 863 ASN A O 1
ATOM 6964 N N . LYS A 1 864 ? 10.907 3.166 -11.561 1.00 89.19 864 LYS A N 1
ATOM 6965 C CA . LYS A 1 864 ? 10.083 2.495 -12.576 1.00 89.19 864 LYS A CA 1
ATOM 6966 C C . LYS A 1 864 ? 9.718 3.464 -13.694 1.00 89.19 864 LYS A C 1
ATOM 6968 O O . LYS A 1 864 ? 9.250 4.564 -13.414 1.00 89.19 864 LYS A O 1
ATOM 6973 N N . THR A 1 865 ? 9.826 3.008 -14.941 1.00 85.62 865 THR A N 1
ATOM 6974 C CA . THR A 1 865 ? 9.464 3.770 -16.151 1.00 85.62 865 THR A CA 1
ATOM 6975 C C . THR A 1 865 ? 8.094 4.436 -16.014 1.00 85.62 865 THR A C 1
ATOM 6977 O O . THR A 1 865 ? 7.999 5.656 -16.082 1.00 85.62 865 THR A O 1
ATOM 6980 N N . SER A 1 866 ? 7.057 3.664 -15.676 1.00 79.56 866 SER A N 1
ATOM 6981 C CA . SER A 1 866 ? 5.674 4.150 -15.564 1.00 79.56 866 SER A CA 1
ATOM 6982 C C . SER A 1 866 ? 5.467 5.278 -14.545 1.00 79.56 866 SER A C 1
ATOM 6984 O O . SER A 1 866 ? 4.624 6.139 -14.761 1.00 79.56 866 SER A O 1
ATOM 6986 N N . LYS A 1 867 ? 6.205 5.286 -13.424 1.00 84.31 867 LYS A N 1
ATOM 6987 C CA . LYS A 1 867 ? 6.115 6.358 -12.415 1.00 84.31 867 LYS A CA 1
ATOM 6988 C C . LYS A 1 867 ? 6.985 7.564 -12.791 1.00 84.31 867 LYS A C 1
ATOM 6990 O O . LYS A 1 867 ? 6.652 8.682 -12.419 1.00 84.31 867 LYS A O 1
ATOM 6995 N N . CYS A 1 868 ? 8.082 7.351 -13.520 1.00 90.38 868 CYS A N 1
ATOM 6996 C CA . CYS A 1 868 ? 8.998 8.419 -13.912 1.00 90.38 868 CYS A CA 1
ATOM 6997 C C . CYS A 1 868 ? 8.533 9.220 -15.139 1.00 90.38 868 CYS A C 1
ATOM 6999 O O . CYS A 1 868 ? 8.957 10.361 -15.279 1.00 90.38 868 CYS A O 1
ATOM 7001 N N . ARG A 1 869 ? 7.674 8.680 -16.016 1.00 90.06 869 ARG A N 1
ATOM 7002 C CA . ARG A 1 869 ? 7.217 9.360 -17.252 1.00 90.06 869 ARG A CA 1
ATOM 7003 C C . ARG A 1 869 ? 6.719 10.794 -17.036 1.00 90.06 869 ARG A C 1
ATOM 7005 O O . ARG A 1 869 ? 7.105 11.677 -17.782 1.00 90.06 869 ARG A O 1
ATOM 7012 N N . LYS A 1 870 ? 5.990 11.050 -15.951 1.00 90.31 870 LYS A N 1
ATOM 7013 C CA . LYS A 1 870 ? 5.421 12.365 -15.601 1.00 90.31 870 LYS A CA 1
ATOM 7014 C C . LYS A 1 870 ? 6.393 13.430 -15.080 1.00 90.31 870 LYS A C 1
ATOM 7016 O O . LYS A 1 870 ? 6.020 14.595 -14.993 1.00 90.31 870 LYS A O 1
ATOM 7021 N N . LEU A 1 871 ? 7.606 13.062 -14.653 1.00 95.81 871 LEU A N 1
ATOM 7022 C CA . LEU A 1 871 ? 8.449 13.973 -13.861 1.00 95.81 871 LEU A CA 1
ATOM 7023 C C . LEU A 1 871 ? 8.881 15.226 -14.622 1.00 95.81 871 LEU A C 1
ATOM 7025 O O . LEU A 1 871 ? 8.911 16.302 -14.031 1.00 95.81 871 LEU A O 1
ATOM 7029 N N . HIS A 1 872 ? 9.187 15.114 -15.915 1.00 95.75 872 HIS A N 1
ATOM 7030 C CA . HIS A 1 872 ? 9.603 16.261 -16.719 1.00 95.75 872 HIS A CA 1
ATOM 7031 C C . HIS A 1 872 ? 8.520 17.352 -16.792 1.00 95.75 872 HIS A C 1
ATOM 7033 O O . HIS A 1 872 ? 8.873 18.526 -16.747 1.00 95.75 872 HIS A O 1
ATOM 7039 N N . ASN A 1 873 ? 7.229 16.994 -16.765 1.00 95.06 873 ASN A N 1
ATOM 7040 C CA . ASN A 1 873 ? 6.113 17.952 -16.731 1.00 95.06 873 ASN A CA 1
ATOM 7041 C C . ASN A 1 873 ? 5.936 18.654 -15.373 1.00 95.06 873 ASN A C 1
ATOM 7043 O O . ASN A 1 873 ? 5.165 19.601 -15.254 1.00 95.06 873 ASN A O 1
ATOM 7047 N N . ILE A 1 874 ? 6.687 18.258 -14.338 1.00 97.50 874 ILE A N 1
ATOM 7048 C CA . ILE A 1 874 ? 6.785 19.042 -13.097 1.00 97.50 874 ILE A CA 1
ATOM 7049 C C . ILE A 1 874 ? 7.637 20.294 -13.326 1.00 97.50 874 ILE A C 1
ATOM 7051 O O . ILE A 1 874 ? 7.391 21.320 -12.691 1.00 97.50 874 ILE A O 1
ATOM 7055 N N . ALA A 1 875 ? 8.621 20.248 -14.230 1.00 97.19 875 ALA A N 1
ATOM 7056 C CA . ALA A 1 875 ? 9.459 21.404 -14.515 1.00 97.19 875 ALA A CA 1
ATOM 7057 C C . ALA A 1 875 ? 8.615 22.598 -14.989 1.00 97.19 875 ALA A C 1
ATOM 7059 O O . ALA A 1 875 ? 7.562 22.450 -15.601 1.00 97.19 875 ALA A O 1
ATOM 7060 N N . ASN A 1 876 ? 9.075 23.805 -14.663 1.00 97.06 876 ASN A N 1
ATOM 7061 C CA . ASN A 1 876 ? 8.404 25.059 -14.994 1.00 97.06 876 ASN A CA 1
ATOM 7062 C C . ASN A 1 876 ? 6.929 25.142 -14.531 1.00 97.06 876 ASN A C 1
ATOM 7064 O O . ASN A 1 876 ? 6.101 25.787 -15.177 1.00 97.06 876 ASN A O 1
ATOM 7068 N N . SER A 1 877 ? 6.598 24.528 -13.390 1.00 98.19 877 SER A N 1
ATOM 7069 C CA . SER A 1 877 ? 5.238 24.513 -12.832 1.00 98.19 877 SER A CA 1
ATOM 7070 C C . SER A 1 877 ? 5.077 25.377 -11.578 1.00 98.19 877 SER A C 1
ATOM 7072 O O . SER A 1 877 ? 6.047 25.729 -10.898 1.00 98.19 877 SER A O 1
ATOM 7074 N N . VAL A 1 878 ? 3.827 25.706 -11.237 1.00 98.62 878 VAL A N 1
ATOM 7075 C CA . VAL A 1 878 ? 3.457 26.164 -9.888 1.00 98.62 878 VAL A CA 1
ATOM 7076 C C . VAL A 1 878 ? 2.970 24.964 -9.085 1.00 98.62 878 VAL A C 1
ATOM 7078 O O . VAL A 1 878 ? 1.948 24.375 -9.424 1.00 98.62 878 VAL A O 1
ATOM 7081 N N . VAL A 1 879 ? 3.678 24.609 -8.015 1.00 98.44 879 VAL A N 1
ATOM 7082 C CA . VAL A 1 879 ? 3.338 23.476 -7.148 1.00 98.44 879 VAL A CA 1
ATOM 7083 C C . VAL A 1 879 ? 2.757 23.995 -5.835 1.00 98.44 879 VAL A C 1
ATOM 7085 O O . VAL A 1 879 ? 3.438 24.675 -5.068 1.00 98.44 879 VAL A O 1
ATOM 7088 N N . ILE A 1 880 ? 1.493 23.688 -5.565 1.00 97.69 880 ILE A N 1
ATOM 7089 C CA . ILE A 1 880 ? 0.808 24.031 -4.318 1.00 97.69 880 ILE A CA 1
ATOM 7090 C C . ILE A 1 880 ? 0.786 22.792 -3.427 1.00 97.69 880 ILE A C 1
ATOM 7092 O O . ILE A 1 880 ? 0.239 21.769 -3.819 1.00 97.69 880 ILE A O 1
ATOM 7096 N N . PHE A 1 881 ? 1.328 22.899 -2.218 1.00 94.75 881 PHE A N 1
ATOM 7097 C CA . PHE A 1 881 ? 1.218 21.878 -1.179 1.00 94.75 881 PHE A CA 1
ATOM 7098 C C . PHE A 1 881 ? 0.142 22.309 -0.186 1.00 94.75 881 PHE A C 1
ATOM 7100 O O . PHE A 1 881 ? 0.400 23.154 0.676 1.00 94.75 881 PHE A O 1
ATOM 7107 N N . ASP A 1 882 ? -1.068 21.770 -0.327 1.00 91.00 882 ASP A N 1
ATOM 7108 C CA . ASP A 1 882 ? -2.147 22.024 0.627 1.00 91.00 882 ASP A CA 1
ATOM 7109 C C . ASP A 1 882 ? -1.942 21.218 1.911 1.00 91.00 882 ASP A C 1
ATOM 7111 O O . ASP A 1 882 ? -1.397 20.117 1.903 1.00 91.00 882 ASP A O 1
ATOM 7115 N N . GLU A 1 883 ? -2.357 21.808 3.027 1.00 87.62 883 GLU A N 1
ATOM 7116 C CA . GLU A 1 883 ? -2.091 21.330 4.384 1.00 87.62 883 GLU A CA 1
ATOM 7117 C C . GLU A 1 883 ? -0.618 20.914 4.588 1.00 87.62 883 GLU A C 1
ATOM 7119 O O . GLU A 1 883 ? -0.319 19.810 5.042 1.00 87.62 883 GLU A O 1
ATOM 7124 N N . ALA A 1 884 ? 0.318 21.817 4.265 1.00 90.25 884 ALA A N 1
ATOM 7125 C CA . ALA A 1 884 ? 1.767 21.571 4.293 1.00 90.25 884 ALA A CA 1
ATOM 7126 C C . ALA A 1 884 ? 2.323 21.035 5.634 1.00 90.25 884 ALA A C 1
ATOM 7128 O O . ALA A 1 884 ? 3.410 20.459 5.669 1.00 90.25 884 ALA A O 1
ATOM 7129 N N . GLN A 1 885 ? 1.595 21.187 6.743 1.00 87.88 885 GLN A N 1
ATOM 7130 C CA . GLN A 1 885 ? 1.934 20.566 8.026 1.00 87.88 885 GLN A CA 1
ATOM 7131 C C . GLN A 1 885 ? 1.860 19.032 8.015 1.00 87.88 885 GLN A C 1
ATOM 7133 O O . GLN A 1 885 ? 2.520 18.389 8.823 1.00 87.88 885 GLN A O 1
ATOM 7138 N N . MET A 1 886 ? 1.095 18.453 7.086 1.00 85.44 886 MET A N 1
ATOM 7139 C CA . MET A 1 886 ? 0.916 17.008 6.910 1.00 85.44 886 MET A CA 1
ATOM 7140 C C . MET A 1 886 ? 2.022 16.365 6.060 1.00 85.44 886 MET A C 1
ATOM 7142 O O . MET A 1 886 ? 1.894 15.211 5.644 1.00 85.44 886 MET A O 1
ATOM 7146 N N . LEU A 1 887 ? 3.106 17.092 5.764 1.00 89.00 887 LEU A N 1
ATOM 7147 C CA . LEU A 1 887 ? 4.279 16.486 5.143 1.00 89.00 887 LEU A CA 1
ATOM 7148 C C . LEU A 1 887 ? 4.831 15.362 6.044 1.00 89.00 887 LEU A C 1
ATOM 7150 O O . LEU A 1 887 ? 4.912 15.519 7.265 1.00 89.00 887 LEU A O 1
ATOM 7154 N N . PRO A 1 888 ? 5.221 14.217 5.461 1.00 86.06 888 PRO A N 1
ATOM 7155 C CA . PRO A 1 888 ? 5.542 13.013 6.215 1.00 86.06 888 PRO A CA 1
ATOM 7156 C C . PRO A 1 888 ? 6.826 13.202 7.026 1.00 86.06 888 PRO A C 1
ATOM 7158 O O . PRO A 1 888 ? 7.922 13.188 6.472 1.00 86.06 888 PRO A O 1
ATOM 7161 N N . VAL A 1 889 ? 6.702 13.326 8.352 1.00 87.19 889 VAL A N 1
ATOM 7162 C CA . VAL A 1 889 ? 7.837 13.581 9.260 1.00 87.19 889 VAL A CA 1
ATOM 7163 C C . VAL A 1 889 ? 9.017 12.612 9.057 1.00 87.19 889 VAL A C 1
ATOM 7165 O O . VAL A 1 889 ? 10.138 13.109 8.977 1.00 87.19 889 VAL A O 1
ATOM 7168 N N . PRO A 1 890 ? 8.830 11.279 8.906 1.00 88.12 890 PRO A N 1
ATOM 7169 C CA . PRO A 1 890 ? 9.946 10.342 8.696 1.00 88.12 890 PRO A CA 1
ATOM 7170 C C . PRO A 1 890 ? 10.762 10.565 7.413 1.00 88.12 890 PRO A C 1
ATOM 7172 O O . PRO A 1 890 ? 11.878 10.051 7.314 1.00 88.12 890 PRO A O 1
ATOM 7175 N N . TYR A 1 891 ? 10.195 11.298 6.449 1.00 91.88 891 TYR A N 1
ATOM 7176 C CA . TYR A 1 891 ? 10.749 11.581 5.123 1.00 91.88 891 TYR A CA 1
ATOM 7177 C C . TYR A 1 891 ? 10.801 13.089 4.825 1.00 91.88 891 TYR A C 1
ATOM 7179 O O . TYR A 1 891 ? 10.939 13.491 3.664 1.00 91.88 891 TYR A O 1
ATOM 7187 N N . LEU A 1 892 ? 10.674 13.937 5.852 1.00 93.19 892 LEU A N 1
ATOM 7188 C CA . LEU A 1 892 ? 10.549 15.382 5.691 1.00 93.19 892 LEU A CA 1
ATOM 7189 C C . LEU A 1 892 ? 11.778 15.966 4.994 1.00 93.19 892 LEU A C 1
ATOM 7191 O O . LEU A 1 892 ? 11.638 16.759 4.067 1.00 93.19 892 LEU A O 1
ATOM 7195 N N . GLN A 1 893 ? 12.980 15.542 5.387 1.00 93.75 893 GLN A N 1
ATOM 7196 C CA . GLN A 1 893 ? 14.218 16.067 4.814 1.00 93.75 893 GLN A CA 1
ATOM 7197 C C . GLN A 1 893 ? 14.358 15.731 3.312 1.00 93.75 893 GLN A C 1
ATOM 7199 O O . GLN A 1 893 ? 14.577 16.664 2.534 1.00 93.75 893 GLN A O 1
ATOM 7204 N N . PRO A 1 894 ? 14.159 14.478 2.849 1.00 95.94 894 PRO A N 1
ATOM 7205 C CA . PRO A 1 894 ? 14.069 14.177 1.418 1.00 95.94 894 PRO A CA 1
ATOM 7206 C C . PRO A 1 894 ? 13.016 15.012 0.669 1.00 95.94 894 PRO A C 1
ATOM 7208 O O . PRO A 1 894 ? 13.303 15.513 -0.418 1.00 95.94 894 PRO A O 1
ATOM 7211 N N . CYS A 1 895 ? 11.823 15.211 1.250 1.00 96.56 895 CYS A N 1
ATOM 7212 C CA . CYS A 1 895 ? 10.752 16.001 0.629 1.00 96.56 895 CYS A CA 1
ATOM 7213 C C . CYS A 1 895 ? 11.159 17.472 0.449 1.00 96.56 895 CYS A C 1
ATOM 7215 O O . CYS A 1 895 ? 11.010 18.028 -0.638 1.00 96.56 895 CYS A O 1
ATOM 7217 N N . ILE A 1 896 ? 11.731 18.094 1.486 1.00 95.44 896 ILE A N 1
ATOM 7218 C CA . ILE A 1 896 ? 12.215 19.481 1.423 1.00 95.44 896 ILE A CA 1
ATOM 7219 C C . ILE A 1 896 ? 13.361 19.621 0.415 1.00 95.44 896 ILE A C 1
ATOM 7221 O O . ILE A 1 896 ? 13.395 20.593 -0.345 1.00 95.44 896 ILE A O 1
ATOM 7225 N N . ARG A 1 897 ? 14.273 18.641 0.341 1.00 95.75 897 ARG A N 1
ATOM 7226 C CA . ARG A 1 897 ? 15.346 18.640 -0.666 1.00 95.75 897 ARG A CA 1
ATOM 7227 C C . ARG A 1 897 ? 14.799 18.532 -2.086 1.00 95.75 897 ARG A C 1
ATOM 7229 O O . ARG A 1 897 ? 15.265 19.273 -2.942 1.00 95.75 897 ARG A O 1
ATOM 7236 N N . ALA A 1 898 ? 13.774 17.713 -2.318 1.00 97.69 898 ALA A N 1
ATOM 7237 C CA . ALA A 1 898 ? 13.096 17.640 -3.611 1.00 97.69 898 ALA A CA 1
ATOM 7238 C C . ALA A 1 898 ? 12.397 18.961 -3.986 1.00 97.69 898 ALA A C 1
ATOM 7240 O O . ALA A 1 898 ? 12.564 19.441 -5.103 1.00 97.69 898 ALA A O 1
ATOM 7241 N N . ILE A 1 899 ? 11.675 19.597 -3.051 1.00 97.75 899 ILE A N 1
ATOM 7242 C CA . ILE A 1 899 ? 11.047 20.914 -3.282 1.00 97.75 899 ILE A CA 1
ATOM 7243 C C . ILE A 1 899 ? 12.108 21.968 -3.624 1.00 97.75 899 ILE A C 1
ATOM 7245 O O . ILE A 1 899 ? 11.942 22.735 -4.570 1.00 97.75 899 ILE A O 1
ATOM 7249 N N . THR A 1 900 ? 13.214 21.989 -2.877 1.00 97.44 900 THR A N 1
ATOM 7250 C CA . THR A 1 900 ? 14.322 22.928 -3.110 1.00 97.44 900 THR A CA 1
ATOM 7251 C C . THR A 1 900 ? 14.921 22.730 -4.502 1.00 97.44 900 THR A C 1
ATOM 7253 O O . THR A 1 900 ? 15.118 23.697 -5.232 1.00 97.44 900 THR A O 1
ATOM 7256 N N . GLU A 1 901 ? 15.166 21.478 -4.884 1.00 97.69 901 GLU A N 1
ATOM 7257 C CA . GLU A 1 901 ? 15.714 21.100 -6.185 1.00 97.69 901 GLU A CA 1
ATOM 7258 C C . GLU A 1 901 ? 14.799 21.564 -7.333 1.00 97.69 901 GLU A C 1
ATOM 7260 O O . GLU A 1 901 ? 15.274 22.209 -8.269 1.00 97.69 901 GLU A O 1
ATOM 7265 N N . LEU A 1 902 ? 13.480 21.356 -7.218 1.00 98.31 902 LEU A N 1
ATOM 7266 C CA . LEU A 1 902 ? 12.488 21.822 -8.196 1.00 98.31 902 LEU A CA 1
ATOM 7267 C C . LEU A 1 902 ? 12.506 23.345 -8.398 1.00 98.31 902 LEU A C 1
ATOM 7269 O O . LEU A 1 902 ? 12.416 23.826 -9.531 1.00 98.31 902 LEU A O 1
ATOM 7273 N N . ILE A 1 903 ? 12.635 24.111 -7.313 1.00 97.56 903 ILE A N 1
ATOM 7274 C CA . ILE A 1 903 ? 12.680 25.579 -7.374 1.00 97.56 903 ILE A CA 1
ATOM 7275 C C . ILE A 1 903 ? 13.990 26.054 -8.011 1.00 97.56 903 ILE A C 1
ATOM 7277 O O . ILE A 1 903 ? 13.975 26.907 -8.897 1.00 97.56 903 ILE A O 1
ATOM 7281 N N . VAL A 1 904 ? 15.122 25.503 -7.563 1.00 96.50 904 VAL A N 1
ATOM 7282 C CA . VAL A 1 904 ? 16.461 25.984 -7.933 1.00 96.50 904 VAL A CA 1
ATOM 7283 C C . VAL A 1 904 ? 16.832 25.597 -9.364 1.00 96.50 904 VAL A C 1
ATOM 7285 O O . VAL A 1 904 ? 17.318 26.443 -10.112 1.00 96.50 904 VAL A O 1
ATOM 7288 N N . ASN A 1 905 ? 16.586 24.344 -9.756 1.00 97.12 905 ASN A N 1
ATOM 7289 C CA . ASN A 1 905 ? 17.098 23.786 -11.011 1.00 97.12 905 ASN A CA 1
ATOM 7290 C C . ASN A 1 905 ? 16.015 23.536 -12.071 1.00 97.12 905 ASN A C 1
ATOM 7292 O O . ASN A 1 905 ? 16.334 23.473 -13.255 1.00 97.12 905 ASN A O 1
ATOM 7296 N N . TYR A 1 906 ? 14.735 23.467 -11.685 1.00 97.69 906 TYR A N 1
ATOM 7297 C CA . TYR A 1 906 ? 13.633 23.118 -12.599 1.00 97.69 906 TYR A CA 1
ATOM 7298 C C . TYR A 1 906 ? 12.575 24.216 -12.722 1.00 97.69 906 TYR A C 1
ATOM 7300 O O . TYR A 1 906 ? 11.448 23.953 -13.135 1.00 97.69 906 TYR A O 1
ATOM 7308 N N . ARG A 1 907 ? 12.937 25.463 -12.388 1.00 96.44 907 ARG A N 1
ATOM 7309 C CA . ARG A 1 907 ? 12.121 26.676 -12.592 1.00 96.44 907 ARG A CA 1
ATOM 7310 C C . ARG A 1 907 ? 10.733 26.622 -11.940 1.00 96.44 907 ARG A C 1
ATOM 7312 O O . ARG A 1 907 ? 9.831 27.344 -12.372 1.00 96.44 907 ARG A O 1
ATOM 7319 N N . CYS A 1 908 ? 10.534 25.797 -10.918 1.00 98.25 908 CYS A N 1
ATOM 7320 C CA . CYS A 1 908 ? 9.247 25.710 -10.236 1.00 98.25 908 CYS A CA 1
ATOM 7321 C C . CYS A 1 908 ? 9.050 26.871 -9.254 1.00 98.25 908 CYS A C 1
ATOM 7323 O O . CYS A 1 908 ? 10.006 27.413 -8.701 1.00 98.25 908 CYS A O 1
ATOM 7325 N N . SER A 1 909 ? 7.790 27.205 -8.990 1.00 98.44 909 SER A N 1
ATOM 7326 C CA . SER A 1 909 ? 7.402 27.988 -7.812 1.00 98.44 909 SER A CA 1
ATOM 7327 C C . SER A 1 909 ? 6.631 27.086 -6.862 1.00 98.44 909 SER A C 1
ATOM 7329 O O . SER A 1 909 ? 5.735 26.375 -7.310 1.00 98.44 909 SER A O 1
ATOM 7331 N N . ALA A 1 910 ? 6.942 27.123 -5.568 1.00 97.94 910 ALA A N 1
ATOM 7332 C CA . ALA A 1 910 ? 6.245 26.317 -4.568 1.00 97.94 910 ALA A CA 1
ATOM 7333 C C . ALA A 1 910 ? 5.418 27.200 -3.630 1.00 97.94 910 ALA A C 1
ATOM 7335 O O . ALA A 1 910 ? 5.889 28.250 -3.193 1.00 97.94 910 ALA A O 1
ATOM 7336 N N . VAL A 1 911 ? 4.206 26.758 -3.292 1.00 97.44 911 VAL A N 1
ATOM 7337 C CA . VAL A 1 911 ? 3.318 27.430 -2.336 1.00 97.44 911 VAL A CA 1
ATOM 7338 C C . VAL A 1 911 ? 2.954 26.458 -1.220 1.00 97.44 911 VAL A C 1
ATOM 7340 O O . VAL A 1 911 ? 2.296 25.450 -1.466 1.00 97.44 911 VAL A O 1
ATOM 7343 N N . LEU A 1 912 ? 3.370 26.758 0.009 1.00 95.38 912 LEU A N 1
ATOM 7344 C CA . LEU A 1 912 ? 3.017 25.989 1.202 1.00 95.38 912 LEU A CA 1
ATOM 7345 C C . LEU A 1 912 ? 1.720 26.548 1.800 1.00 95.38 912 LEU A C 1
ATOM 7347 O O . LEU A 1 912 ? 1.706 27.634 2.375 1.00 95.38 912 LEU A O 1
ATOM 7351 N N . CYS A 1 913 ? 0.616 25.828 1.635 1.00 91.75 913 CYS A N 1
ATOM 7352 C CA . CYS A 1 913 ? -0.725 26.252 2.029 1.00 91.75 913 CYS A CA 1
ATOM 7353 C C . CYS A 1 913 ? -1.145 25.559 3.330 1.00 91.75 913 CYS A C 1
ATOM 7355 O O . CYS A 1 913 ? -1.161 24.335 3.400 1.00 91.75 913 CYS A O 1
ATOM 7357 N N . THR A 1 914 ? -1.526 26.299 4.376 1.00 88.19 914 THR A N 1
ATOM 7358 C C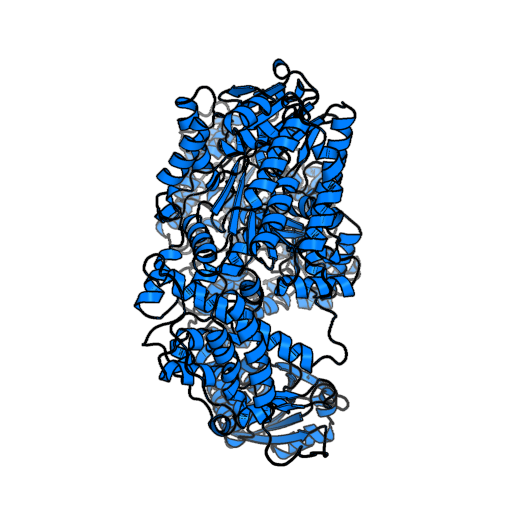A . THR A 1 914 ? -1.843 25.681 5.681 1.00 88.19 914 THR A CA 1
ATOM 7359 C C . THR A 1 914 ? -2.569 26.627 6.639 1.00 88.19 914 THR A C 1
ATOM 7361 O O . THR A 1 914 ? -2.445 27.845 6.538 1.00 88.19 914 THR A O 1
ATOM 7364 N N . ALA A 1 915 ? -3.342 26.046 7.563 1.00 81.44 915 ALA A N 1
ATOM 7365 C CA . ALA A 1 915 ? -3.915 26.738 8.719 1.00 81.44 915 ALA A CA 1
ATOM 7366 C C . ALA A 1 915 ? -3.050 26.623 9.990 1.00 81.44 915 ALA A C 1
ATOM 7368 O O . ALA A 1 915 ? -3.379 27.212 11.015 1.00 81.44 915 ALA A O 1
ATOM 7369 N N . THR A 1 916 ? -1.949 25.880 9.962 1.00 82.62 916 THR A N 1
ATOM 7370 C CA . THR A 1 916 ? -1.034 25.683 11.093 1.00 82.62 916 THR A CA 1
ATOM 7371 C C . THR A 1 916 ? 0.382 25.589 10.540 1.00 82.62 916 THR A C 1
ATOM 7373 O O . THR A 1 916 ? 0.881 24.492 10.296 1.00 82.62 916 THR A O 1
ATOM 7376 N N . GLN A 1 917 ? 1.000 26.743 10.267 1.00 81.81 917 GLN A N 1
ATOM 7377 C CA . GLN A 1 917 ? 2.260 26.803 9.526 1.00 81.81 917 GLN A CA 1
ATOM 7378 C C . GLN A 1 917 ? 3.373 26.002 10.222 1.00 81.81 917 GLN A C 1
ATOM 7380 O O . GLN A 1 917 ? 3.763 26.348 11.340 1.00 81.81 917 GLN A O 1
ATOM 7385 N N . PRO A 1 918 ? 3.924 24.963 9.568 1.00 85.12 918 PRO A N 1
ATOM 7386 C CA . PRO A 1 918 ? 5.048 24.224 10.112 1.00 85.12 918 PRO A CA 1
ATOM 7387 C C . PRO A 1 918 ? 6.339 25.049 10.052 1.00 85.12 918 PRO A C 1
ATOM 7389 O O . PRO A 1 918 ? 6.564 25.842 9.131 1.00 85.12 918 PRO A O 1
ATOM 7392 N N . SER A 1 919 ? 7.234 24.817 11.013 1.00 86.38 919 SER A N 1
ATOM 7393 C CA . SER A 1 919 ? 8.537 25.493 11.138 1.00 86.38 919 SER A CA 1
ATOM 7394 C C . SER A 1 919 ? 9.573 24.966 10.129 1.00 86.38 919 SER A C 1
ATOM 7396 O O . SER A 1 919 ? 10.628 24.465 10.514 1.00 86.38 919 SER A O 1
ATOM 7398 N N . LEU A 1 920 ? 9.268 25.055 8.827 1.00 88.94 920 LEU A N 1
ATOM 7399 C CA . LEU A 1 920 ? 10.066 24.453 7.746 1.00 88.94 920 LEU A CA 1
ATOM 7400 C C . LEU A 1 920 ? 11.221 25.320 7.237 1.00 88.94 920 LEU A C 1
ATOM 7402 O O . LEU A 1 920 ? 12.147 24.783 6.638 1.00 88.94 920 LEU A O 1
ATOM 7406 N N . GLN A 1 921 ? 11.203 26.636 7.481 1.00 89.50 921 GLN A N 1
ATOM 7407 C CA . GLN A 1 921 ? 12.213 27.572 6.960 1.00 89.50 921 GLN A CA 1
ATOM 7408 C C . GLN A 1 921 ? 13.656 27.147 7.283 1.00 89.50 921 GLN A C 1
ATOM 7410 O O . GLN A 1 921 ? 14.541 27.359 6.465 1.00 89.50 921 GLN A O 1
ATOM 7415 N N . GLN A 1 922 ? 13.883 26.517 8.440 1.00 87.19 922 GLN A N 1
ATOM 7416 C CA . GLN A 1 922 ? 15.203 26.036 8.871 1.00 87.19 922 GLN A CA 1
ATOM 7417 C C . GLN A 1 922 ? 15.772 24.886 8.019 1.00 87.19 922 GLN A C 1
ATOM 7419 O O . GLN A 1 922 ? 16.953 24.580 8.129 1.00 87.19 922 GLN A O 1
ATOM 7424 N N . PHE A 1 923 ? 14.940 24.221 7.210 1.00 90.00 923 PHE A N 1
ATOM 7425 C CA . PHE A 1 923 ? 15.351 23.109 6.347 1.00 90.00 923 PHE A CA 1
ATOM 7426 C C . PHE A 1 923 ? 15.588 23.533 4.894 1.00 90.00 923 PHE A C 1
ATOM 7428 O O . PHE A 1 923 ? 16.151 22.760 4.117 1.00 90.00 923 PHE A O 1
ATOM 7435 N N . PHE A 1 924 ? 15.162 24.741 4.522 1.00 92.56 924 PHE A N 1
ATOM 7436 C CA . PHE A 1 924 ? 15.486 25.342 3.233 1.00 92.56 924 PHE A CA 1
ATOM 7437 C C . PHE A 1 924 ? 16.840 26.065 3.310 1.00 92.56 924 PHE A C 1
ATOM 7439 O O . PHE A 1 924 ? 17.241 26.494 4.392 1.00 92.56 924 PHE A O 1
ATOM 7446 N N . PRO A 1 925 ? 17.552 26.236 2.182 1.00 89.94 925 PRO A N 1
ATOM 7447 C CA . PRO A 1 925 ? 18.761 27.057 2.147 1.00 89.94 925 PRO A CA 1
ATOM 7448 C C . PRO A 1 925 ? 18.496 28.491 2.634 1.00 89.94 925 PRO A C 1
ATOM 7450 O O . PRO A 1 925 ? 17.459 29.063 2.308 1.00 89.94 925 PRO A O 1
ATOM 7453 N N . ASP A 1 926 ? 19.456 29.118 3.322 1.00 86.44 926 ASP A N 1
ATOM 7454 C CA . ASP A 1 926 ? 19.320 30.494 3.849 1.00 86.44 926 ASP A CA 1
ATOM 7455 C C . ASP A 1 926 ? 19.020 31.548 2.766 1.00 86.44 926 ASP A C 1
ATOM 7457 O O . ASP A 1 926 ? 18.420 32.595 3.029 1.00 86.44 926 ASP A O 1
ATOM 7461 N N . THR A 1 927 ? 19.439 31.272 1.530 1.00 86.69 927 THR A N 1
ATOM 7462 C CA . THR A 1 927 ? 19.166 32.097 0.347 1.00 86.69 927 THR A CA 1
ATOM 7463 C C . THR A 1 927 ? 17.708 32.020 -0.114 1.00 86.69 927 THR A C 1
ATOM 7465 O O . THR A 1 927 ? 17.257 32.891 -0.856 1.00 86.69 927 THR A O 1
ATOM 7468 N N . MET A 1 928 ? 16.955 31.014 0.337 1.00 91.50 928 MET A N 1
ATOM 7469 C CA . MET A 1 928 ? 15.562 30.767 -0.016 1.00 91.50 928 MET A CA 1
ATOM 7470 C C . MET A 1 928 ? 14.651 31.108 1.166 1.00 91.50 928 MET A C 1
ATOM 7472 O O . MET A 1 928 ? 14.391 30.291 2.048 1.00 91.50 928 MET A O 1
ATOM 7476 N N . LYS A 1 929 ? 14.131 32.337 1.174 1.00 90.31 929 LYS A N 1
ATOM 7477 C CA . LYS A 1 929 ? 13.157 32.781 2.178 1.00 90.31 929 LYS A CA 1
ATOM 7478 C C . LYS A 1 929 ? 11.733 32.554 1.695 1.00 90.31 929 LYS A C 1
ATOM 7480 O O . LYS A 1 929 ? 11.376 32.984 0.600 1.00 90.31 929 LYS A O 1
ATOM 7485 N N . CYS A 1 930 ? 10.926 31.933 2.545 1.00 91.00 930 CYS A N 1
ATOM 7486 C CA . CYS A 1 930 ? 9.506 31.755 2.311 1.00 91.00 930 CYS A CA 1
ATOM 7487 C C . CYS A 1 930 ? 8.777 33.106 2.391 1.00 91.00 930 CYS A C 1
ATOM 7489 O O . CYS A 1 930 ? 8.860 33.804 3.405 1.00 91.00 930 CYS A O 1
ATOM 7491 N N . GLN A 1 931 ? 8.082 33.493 1.322 1.00 94.19 931 GLN A N 1
ATOM 7492 C CA . GLN A 1 931 ? 7.324 34.745 1.276 1.00 94.19 931 GLN A CA 1
ATOM 7493 C C . GLN A 1 931 ? 5.868 34.522 1.693 1.00 94.19 931 GLN A C 1
ATOM 7495 O O . GLN A 1 931 ? 5.153 33.750 1.056 1.00 94.19 931 GLN A O 1
ATOM 7500 N N . GLU A 1 932 ? 5.410 35.224 2.730 1.00 94.81 932 GLU A N 1
ATOM 7501 C CA . GLU A 1 932 ? 4.008 35.172 3.161 1.00 94.81 932 GLU A CA 1
ATOM 7502 C C . GLU A 1 932 ? 3.085 35.908 2.180 1.00 94.81 932 GLU A C 1
ATOM 7504 O O . GLU A 1 932 ? 3.337 37.058 1.800 1.00 94.81 932 GLU A O 1
ATOM 7509 N N . ILE A 1 933 ? 2.001 35.233 1.790 1.00 96.38 933 ILE A N 1
ATOM 7510 C CA . ILE A 1 933 ? 0.948 35.773 0.927 1.00 96.38 933 ILE A CA 1
ATOM 7511 C C . ILE A 1 933 ? -0.196 36.364 1.760 1.00 96.38 933 ILE A C 1
ATOM 7513 O O . ILE A 1 933 ? -0.775 37.380 1.371 1.00 96.38 933 ILE A O 1
ATOM 7517 N N . CYS A 1 934 ? -0.546 35.732 2.884 1.00 93.94 934 CYS A N 1
ATOM 7518 C CA . CYS A 1 934 ? -1.693 36.126 3.693 1.00 93.94 934 CYS A CA 1
ATOM 7519 C C . CYS A 1 934 ? -1.445 37.485 4.384 1.00 93.94 934 CYS A C 1
ATOM 7521 O O . CYS A 1 934 ? -0.455 37.642 5.105 1.00 93.94 934 CYS A O 1
ATOM 7523 N N . PRO A 1 935 ? -2.324 38.486 4.193 1.00 91.38 935 PRO A N 1
ATOM 7524 C CA . PRO A 1 935 ? -2.179 39.782 4.839 1.00 91.38 935 PRO A CA 1
ATOM 7525 C C . PRO A 1 935 ? -2.623 39.702 6.301 1.00 91.38 935 PRO A C 1
ATOM 7527 O O . PRO A 1 935 ? -3.687 39.159 6.592 1.00 91.38 935 PRO A O 1
ATOM 7530 N N . ASP A 1 936 ? -1.843 40.310 7.201 1.00 90.56 936 ASP A N 1
ATOM 7531 C CA . ASP A 1 936 ? -2.163 40.400 8.635 1.00 90.56 936 ASP A CA 1
ATOM 7532 C C . ASP A 1 936 ? -2.522 39.032 9.248 1.00 90.56 936 ASP A C 1
ATOM 7534 O O . ASP A 1 936 ? -3.605 38.842 9.798 1.00 90.56 936 ASP A O 1
ATOM 7538 N N . VAL A 1 937 ? -1.613 38.052 9.130 1.00 89.81 937 VAL A N 1
ATOM 7539 C CA . VAL A 1 937 ? -1.836 36.669 9.601 1.00 89.81 937 VAL A CA 1
ATOM 7540 C C . VAL A 1 937 ? -2.423 36.648 11.015 1.00 89.81 937 VAL A C 1
ATOM 7542 O O . VAL A 1 937 ? -3.422 35.978 11.254 1.00 89.81 937 VAL A O 1
ATOM 7545 N N . LYS A 1 938 ? -1.867 37.440 11.939 1.00 88.25 938 LYS A N 1
ATOM 7546 C CA . LYS A 1 938 ? -2.362 37.525 13.316 1.00 88.25 938 LYS A CA 1
ATOM 7547 C C . LYS A 1 938 ? -3.825 37.984 13.381 1.00 88.25 938 LYS A C 1
ATOM 7549 O O . LYS A 1 938 ? -4.644 37.279 13.969 1.00 88.25 938 LYS A O 1
ATOM 7554 N N . GLY A 1 939 ? -4.173 39.104 12.743 1.00 88.31 939 GLY A N 1
ATOM 7555 C CA . GLY A 1 939 ? -5.548 39.606 12.734 1.00 88.31 939 GLY A CA 1
ATOM 7556 C C . GLY A 1 939 ? -6.535 38.675 12.022 1.00 88.31 939 GLY A C 1
ATOM 7557 O O . GLY A 1 939 ? -7.688 38.574 12.444 1.00 88.31 939 GLY A O 1
ATOM 7558 N N . GLN A 1 940 ? -6.100 37.940 10.990 1.00 88.38 940 GLN A N 1
ATOM 7559 C CA . GLN A 1 940 ? -6.932 36.908 10.360 1.00 88.38 940 GLN A CA 1
ATOM 7560 C C . GLN A 1 940 ? -7.208 35.753 11.333 1.00 88.38 940 GLN A C 1
ATOM 7562 O O . GLN A 1 940 ? -8.358 35.352 11.487 1.00 88.38 940 GLN A O 1
ATOM 7567 N N . TYR A 1 941 ? -6.192 35.230 12.026 1.00 85.62 941 TYR A N 1
ATOM 7568 C CA . TYR A 1 941 ? -6.384 34.144 12.998 1.00 85.62 941 TYR A CA 1
ATOM 7569 C C . TYR A 1 941 ? -7.302 34.553 14.147 1.00 85.62 941 TYR A C 1
ATOM 7571 O O . TYR A 1 941 ? -8.202 33.795 14.503 1.00 85.62 941 TYR A O 1
ATOM 7579 N N . GLU A 1 942 ? -7.121 35.760 14.687 1.00 83.88 942 GLU A N 1
ATOM 7580 C CA . GLU A 1 942 ? -7.988 36.299 15.738 1.00 83.88 942 GLU A CA 1
ATOM 7581 C C . GLU A 1 942 ? -9.444 36.417 15.262 1.00 83.88 942 GLU A C 1
ATOM 7583 O O . GLU A 1 942 ? -10.357 36.008 15.982 1.00 83.88 942 GLU A O 1
ATOM 7588 N N . PHE A 1 943 ? -9.669 36.897 14.033 1.00 84.00 943 PHE A N 1
ATOM 7589 C CA . PHE A 1 943 ? -11.007 37.018 13.448 1.00 84.00 943 PHE A CA 1
ATOM 7590 C C . PHE A 1 943 ? -11.673 35.656 13.196 1.00 84.00 943 PHE A C 1
ATOM 7592 O O . PHE A 1 943 ? -12.854 35.468 13.488 1.00 84.00 943 PHE A O 1
ATOM 7599 N N . PHE A 1 944 ? -10.924 34.690 12.660 1.00 79.81 944 PHE A N 1
ATOM 7600 C CA . PHE A 1 944 ? -11.421 33.343 12.370 1.00 79.81 944 PHE A CA 1
ATOM 7601 C C . PHE A 1 944 ? -11.394 32.407 13.595 1.00 79.81 944 PHE A C 1
ATOM 7603 O O . PHE A 1 944 ? -11.731 31.231 13.460 1.00 79.81 944 PHE A O 1
ATOM 7610 N N . LYS A 1 945 ? -11.064 32.892 14.803 1.00 81.75 945 LYS A N 1
ATOM 7611 C CA . LYS A 1 945 ? -11.142 32.108 16.049 1.00 81.75 945 LYS A CA 1
ATOM 7612 C C . LYS A 1 945 ? -12.602 31.955 16.496 1.00 81.75 945 LYS A C 1
ATOM 7614 O O . LYS A 1 945 ? -13.158 32.829 17.161 1.00 81.75 945 LYS A O 1
ATOM 7619 N N . ARG A 1 946 ? -13.225 30.822 16.149 1.00 78.00 946 ARG A N 1
ATOM 7620 C CA . ARG A 1 946 ? -14.682 30.587 16.309 1.00 78.00 946 ARG A CA 1
ATOM 7621 C C . ARG A 1 946 ? -15.106 29.834 17.569 1.00 78.00 946 ARG A C 1
ATOM 7623 O O . ARG A 1 946 ? -16.299 29.726 17.841 1.00 78.00 946 ARG A O 1
ATOM 7630 N N . THR A 1 947 ? -14.130 29.338 18.314 1.00 86.00 947 THR A N 1
ATOM 7631 C CA . THR A 1 947 ? -14.291 28.513 19.512 1.00 86.00 947 THR A CA 1
ATOM 7632 C C . THR A 1 947 ? -13.202 28.875 20.509 1.00 86.00 947 THR A C 1
ATOM 7634 O O . THR A 1 947 ? -12.136 29.374 20.126 1.00 86.00 947 THR A O 1
ATOM 7637 N N . ASP A 1 948 ? -13.472 28.617 21.781 1.00 85.31 948 ASP A N 1
ATOM 7638 C CA . ASP A 1 948 ? -12.435 28.536 22.803 1.00 85.31 948 ASP A CA 1
ATOM 7639 C C . ASP A 1 948 ? -11.926 27.093 22.913 1.00 85.31 948 ASP A C 1
ATOM 7641 O O . ASP A 1 948 ? -12.712 26.155 22.727 1.00 85.31 948 ASP A O 1
ATOM 7645 N N . ILE A 1 949 ? -10.622 26.922 23.140 1.00 89.44 949 ILE A N 1
ATOM 7646 C CA . ILE A 1 949 ? -10.005 25.604 23.322 1.00 89.44 949 ILE A CA 1
ATOM 7647 C C . ILE A 1 949 ? -9.759 25.418 24.813 1.00 89.44 949 ILE A C 1
ATOM 7649 O O . ILE A 1 949 ? -9.039 26.205 25.419 1.00 89.44 949 ILE A O 1
ATOM 7653 N N . GLN A 1 950 ? -10.362 24.385 25.390 1.00 90.81 950 GLN A N 1
ATOM 7654 C CA . GLN A 1 950 ? -10.326 24.123 26.825 1.00 90.81 950 GLN A CA 1
ATOM 7655 C C . GLN A 1 950 ? -9.733 22.747 27.093 1.00 90.81 950 GLN A C 1
ATOM 7657 O O . GLN A 1 950 ? -10.151 21.759 26.488 1.00 90.81 950 GLN A O 1
ATOM 7662 N N . ASP A 1 951 ? -8.799 22.679 28.035 1.00 90.06 951 ASP A N 1
ATOM 7663 C CA . ASP A 1 951 ? -8.266 21.414 28.528 1.00 90.06 951 ASP A CA 1
ATOM 7664 C C . ASP A 1 951 ? -9.212 20.808 29.581 1.00 90.06 951 ASP A C 1
ATOM 7666 O O . ASP A 1 951 ? -9.602 21.462 30.553 1.00 90.06 951 ASP A O 1
ATOM 7670 N N . LYS A 1 952 ? -9.614 19.553 29.370 1.00 91.94 952 LYS A N 1
ATOM 7671 C CA . LYS A 1 952 ? -10.426 18.748 30.294 1.00 91.94 952 LYS A CA 1
ATOM 7672 C C . LYS A 1 952 ? -9.597 17.739 31.087 1.00 91.94 952 LYS A C 1
ATOM 7674 O O . LYS A 1 952 ? -10.163 17.046 31.931 1.00 91.94 952 LYS A O 1
ATOM 7679 N N . GLY A 1 953 ? -8.288 17.674 30.859 1.00 89.44 953 GLY A N 1
ATOM 7680 C CA . GLY A 1 953 ? -7.389 16.738 31.516 1.00 89.44 953 GLY A CA 1
ATOM 7681 C C . GLY A 1 953 ? -7.694 15.287 31.147 1.00 89.44 953 GLY A C 1
ATOM 7682 O O . GLY A 1 953 ? -8.072 14.974 30.015 1.00 89.44 953 GLY A O 1
ATOM 7683 N N . ASN A 1 954 ? -7.508 14.389 32.113 1.00 91.38 954 ASN A N 1
ATOM 7684 C CA . ASN A 1 954 ? -7.758 12.965 31.921 1.00 91.38 954 ASN A CA 1
ATOM 7685 C C . ASN A 1 954 ? -9.244 12.633 32.102 1.00 91.38 954 ASN A C 1
ATOM 7687 O O . ASN A 1 954 ? -9.846 13.033 33.099 1.00 91.38 954 ASN A O 1
ATOM 7691 N N . LEU A 1 955 ? -9.808 11.872 31.163 1.00 93.25 955 LEU A N 1
ATOM 7692 C CA . LEU A 1 955 ? -11.176 11.357 31.211 1.00 93.25 955 LEU A CA 1
ATOM 7693 C C . LEU A 1 955 ? -11.178 9.826 31.122 1.00 93.25 955 LEU A C 1
ATOM 7695 O O . LEU A 1 955 ? -10.416 9.246 30.348 1.00 93.25 955 LEU A O 1
ATOM 7699 N N . SER A 1 956 ? -12.073 9.177 31.866 1.00 91.50 956 SER A N 1
ATOM 7700 C CA . SER A 1 956 ? -12.423 7.773 31.634 1.00 91.50 956 SER A CA 1
ATOM 7701 C C . SER A 1 956 ? -13.404 7.636 30.461 1.00 91.50 956 SER A C 1
ATOM 7703 O O . SER A 1 956 ? -14.088 8.596 30.083 1.00 91.50 956 SER A O 1
ATOM 7705 N N . ASP A 1 957 ? -13.520 6.428 29.907 1.00 90.12 957 ASP A N 1
ATOM 7706 C CA . ASP A 1 957 ? -14.462 6.126 28.822 1.00 90.12 957 ASP A CA 1
ATOM 7707 C C . ASP A 1 957 ? -15.915 6.424 29.231 1.00 90.12 957 ASP A C 1
ATOM 7709 O O . ASP A 1 957 ? -16.692 6.991 28.458 1.00 90.12 957 ASP A O 1
ATOM 7713 N N . GLU A 1 958 ? -16.278 6.121 30.480 1.00 91.75 958 GLU A N 1
ATOM 7714 C CA . GLU A 1 958 ? -17.607 6.383 31.039 1.00 91.75 958 GLU A CA 1
ATOM 7715 C C . GLU A 1 958 ? -17.875 7.881 31.194 1.00 91.75 958 GLU A C 1
ATOM 7717 O O . GLU A 1 958 ? -18.983 8.343 30.902 1.00 91.75 958 GLU A O 1
ATOM 7722 N N . GLN A 1 959 ? -16.870 8.647 31.633 1.00 94.88 959 GLN A N 1
ATOM 7723 C CA . GLN A 1 959 ? -16.974 10.100 31.762 1.00 94.88 959 GLN A CA 1
ATOM 7724 C C . GLN A 1 959 ? -17.162 10.757 30.395 1.00 94.88 959 GLN A C 1
ATOM 7726 O O . GLN A 1 959 ? -18.064 11.581 30.233 1.00 94.88 959 GLN A O 1
ATOM 7731 N N . LEU A 1 960 ? -16.362 10.361 29.399 1.00 95.12 960 LEU A N 1
ATOM 7732 C CA . LEU A 1 960 ? -16.507 10.856 28.033 1.00 95.12 960 LEU A CA 1
ATOM 7733 C C . LEU A 1 960 ? -17.892 10.511 27.472 1.00 95.12 960 LEU A C 1
ATOM 7735 O O . LEU A 1 960 ? -18.587 11.394 26.974 1.00 95.12 960 LEU A O 1
ATOM 7739 N N . ALA A 1 961 ? -18.336 9.258 27.602 1.00 94.88 961 ALA A N 1
ATOM 7740 C CA . ALA A 1 961 ? -19.652 8.842 27.128 1.00 94.88 961 ALA A CA 1
ATOM 7741 C C . ALA A 1 961 ? -20.795 9.620 27.808 1.00 94.88 961 ALA A C 1
ATOM 7743 O O . ALA A 1 961 ? -21.784 9.968 27.163 1.00 94.88 961 ALA A O 1
ATOM 7744 N N . ALA A 1 962 ? -20.679 9.919 29.106 1.00 94.44 962 ALA A N 1
ATOM 7745 C CA . ALA A 1 962 ? -21.656 10.737 29.821 1.00 94.44 962 ALA A CA 1
ATOM 7746 C C . ALA A 1 962 ? -21.710 12.179 29.291 1.00 94.44 962 ALA A C 1
ATOM 7748 O O . ALA A 1 962 ? -22.806 12.707 29.110 1.00 94.44 962 ALA A O 1
ATOM 7749 N N . LEU A 1 963 ? -20.554 12.786 28.997 1.00 95.50 963 LEU A N 1
ATOM 7750 C CA . LEU A 1 963 ? -20.473 14.124 28.401 1.00 95.50 963 LEU A CA 1
ATOM 7751 C C . LEU A 1 963 ? -21.108 14.153 27.006 1.00 95.50 963 LEU A C 1
ATOM 7753 O O . LEU A 1 963 ? -21.951 15.000 26.732 1.00 95.50 963 LEU A O 1
ATOM 7757 N N . LEU A 1 964 ? -20.782 13.184 26.147 1.00 95.50 964 LEU A N 1
ATOM 7758 C CA . LEU A 1 964 ? -21.300 13.141 24.776 1.00 95.50 964 LEU A CA 1
ATOM 7759 C C . LEU A 1 964 ? -22.828 12.987 24.715 1.00 95.50 964 LEU A C 1
ATOM 7761 O O . LEU A 1 964 ? -23.458 13.564 23.831 1.00 95.50 964 LEU A O 1
ATOM 7765 N N . ARG A 1 965 ? -23.449 12.259 25.655 1.00 94.19 965 ARG A N 1
ATOM 7766 C CA . ARG A 1 965 ? -24.919 12.117 25.709 1.00 94.19 965 ARG A CA 1
ATOM 7767 C C . ARG A 1 965 ? -25.642 13.431 26.019 1.00 94.19 965 ARG A C 1
ATOM 7769 O O . ARG A 1 965 ? -26.769 13.618 25.559 1.00 94.19 965 ARG A O 1
ATOM 7776 N N . GLN A 1 966 ? -25.006 14.332 26.769 1.00 93.12 966 GLN A N 1
ATOM 7777 C CA . GLN A 1 966 ? -25.584 15.632 27.138 1.00 93.12 966 GLN A CA 1
ATOM 7778 C C . GLN A 1 966 ? -25.621 16.615 25.963 1.00 93.12 966 GLN A C 1
ATOM 7780 O O . GLN A 1 966 ? -26.397 17.568 25.978 1.00 93.12 966 GLN A O 1
ATOM 7785 N N . GLU A 1 967 ? -24.816 16.370 24.934 1.00 92.75 967 GLU A N 1
ATOM 7786 C CA . GLU A 1 967 ? -24.723 17.231 23.766 1.00 92.75 967 GLU A CA 1
ATOM 7787 C C . GLU A 1 967 ? -25.760 16.856 22.698 1.00 92.75 967 GLU A C 1
ATOM 7789 O O . GLU A 1 967 ? -26.002 15.678 22.416 1.00 92.75 967 GLU A O 1
ATOM 7794 N N . ASN A 1 968 ? -26.342 17.872 22.053 1.00 90.81 968 ASN A N 1
ATOM 7795 C CA . ASN A 1 968 ? -27.258 17.675 20.927 1.00 90.81 968 ASN A CA 1
ATOM 7796 C C . ASN A 1 968 ? -26.508 17.534 19.589 1.00 90.81 968 ASN A C 1
ATOM 7798 O O . ASN A 1 968 ? -26.830 16.658 18.792 1.00 90.81 968 ASN A O 1
ATOM 7802 N N . GLN A 1 969 ? -25.507 18.382 19.333 1.00 93.94 969 GLN A N 1
ATOM 7803 C CA . GLN A 1 969 ? -24.667 18.338 18.130 1.00 93.94 969 GLN A CA 1
ATOM 7804 C C . GLN A 1 969 ? -23.188 18.385 18.518 1.00 93.94 969 GLN A C 1
ATOM 7806 O O . GLN A 1 969 ? -22.629 19.466 18.717 1.00 93.94 969 GLN A O 1
ATOM 7811 N N . VAL A 1 970 ? -22.554 17.214 18.587 1.00 96.19 970 VAL A N 1
ATOM 7812 C CA . VAL A 1 970 ? -21.158 17.063 19.017 1.00 96.19 970 VAL A CA 1
ATOM 7813 C C . VAL A 1 970 ? -20.353 16.203 18.058 1.00 96.19 970 VAL A C 1
ATOM 7815 O O . VAL A 1 970 ? -20.839 15.197 17.540 1.00 96.19 970 VAL A O 1
ATOM 7818 N N . LEU A 1 971 ? -19.098 16.596 17.862 1.00 97.25 971 LEU A N 1
ATOM 7819 C CA . LEU A 1 971 ? -18.082 15.791 17.202 1.00 97.25 971 LEU A CA 1
ATOM 7820 C C . LEU A 1 971 ? -17.042 15.339 18.228 1.00 97.25 971 LEU A C 1
ATOM 7822 O O . LEU A 1 971 ? -16.418 16.175 18.866 1.00 97.25 971 LEU A O 1
ATOM 7826 N N . CYS A 1 972 ? -16.823 14.036 18.362 1.00 97.25 972 CYS A N 1
ATOM 7827 C CA . CYS A 1 972 ? -15.767 13.439 19.169 1.00 97.25 972 CYS A CA 1
ATOM 7828 C C . CYS A 1 972 ? -14.742 12.755 18.263 1.00 97.25 972 CYS A C 1
ATOM 7830 O O . CYS A 1 972 ? -15.098 11.884 17.471 1.00 97.25 972 CYS A O 1
ATOM 7832 N N . ILE A 1 973 ? -13.474 13.143 18.372 1.00 96.12 973 ILE A N 1
ATOM 7833 C CA . ILE A 1 973 ? -12.375 12.600 17.575 1.00 96.12 973 ILE A CA 1
ATOM 7834 C C . ILE A 1 973 ? -11.383 11.895 18.498 1.00 96.12 973 ILE A C 1
ATOM 7836 O O . ILE A 1 973 ? -10.827 12.517 19.408 1.00 96.12 973 ILE A O 1
ATOM 7840 N N . LEU A 1 974 ? -11.139 10.614 18.224 1.00 93.06 974 LEU A N 1
ATOM 7841 C CA . LEU A 1 974 ? -10.264 9.743 19.013 1.00 93.06 974 LEU A CA 1
ATOM 7842 C C . LEU A 1 974 ? -9.093 9.212 18.176 1.00 93.06 974 LEU A C 1
ATOM 7844 O O . LEU A 1 974 ? -9.160 9.116 16.946 1.00 93.06 974 LEU A O 1
ATOM 7848 N N . ASN A 1 975 ? -8.011 8.827 18.853 1.00 89.25 975 ASN A N 1
ATOM 7849 C CA . ASN A 1 975 ? -6.754 8.404 18.228 1.00 89.25 975 ASN A CA 1
ATOM 7850 C C . ASN A 1 975 ? -6.763 6.958 17.703 1.00 89.25 975 ASN A C 1
ATOM 7852 O O . ASN A 1 975 ? -5.863 6.569 16.958 1.00 89.25 975 ASN A O 1
ATOM 7856 N N . SER A 1 976 ? -7.750 6.142 18.088 1.00 84.19 976 SER A N 1
ATOM 7857 C CA . SER A 1 976 ? -7.805 4.710 17.769 1.00 84.19 976 SER A CA 1
ATOM 7858 C C . SER A 1 976 ? -9.172 4.287 17.245 1.00 84.19 976 SER A C 1
ATOM 7860 O O . SER A 1 976 ? -10.192 4.559 17.873 1.00 84.19 976 SER A O 1
ATOM 7862 N N . ARG A 1 977 ? -9.189 3.525 16.142 1.00 83.75 977 ARG A N 1
ATOM 7863 C CA . ARG A 1 977 ? -10.414 2.940 15.559 1.00 83.75 977 ARG A CA 1
ATOM 7864 C C . ARG A 1 977 ? -11.184 2.090 16.579 1.00 83.75 977 ARG A C 1
ATOM 7866 O O . ARG A 1 977 ? -12.404 2.167 16.638 1.00 83.75 977 ARG A O 1
ATOM 7873 N N . ARG A 1 978 ? -10.464 1.333 17.417 1.00 80.56 978 ARG A N 1
ATOM 7874 C CA . ARG A 1 978 ? -11.057 0.504 18.479 1.00 80.56 978 ARG A CA 1
ATOM 7875 C C . ARG A 1 978 ? -11.751 1.356 19.542 1.00 80.56 978 ARG A C 1
ATOM 7877 O O . ARG A 1 978 ? -12.839 1.009 19.978 1.00 80.56 978 ARG A O 1
ATOM 7884 N N . GLN A 1 979 ? -11.143 2.480 19.922 1.00 85.50 979 GLN A N 1
ATOM 7885 C CA . GLN A 1 979 ? -11.728 3.389 20.908 1.00 85.50 979 GLN A CA 1
ATOM 7886 C C . GLN A 1 979 ? -12.987 4.074 20.362 1.00 85.50 979 GLN A C 1
ATOM 7888 O O . GLN A 1 979 ? -13.971 4.207 21.079 1.00 85.50 979 GLN A O 1
ATOM 7893 N N . VAL A 1 980 ? -12.983 4.449 19.077 1.00 89.69 980 VAL A N 1
ATOM 7894 C CA . VAL A 1 980 ? -14.171 4.984 18.392 1.00 89.69 980 VAL A CA 1
ATOM 7895 C C . VAL A 1 980 ? -15.328 3.985 18.453 1.00 89.69 980 VAL A C 1
ATOM 7897 O O . VAL A 1 980 ? -16.428 4.392 18.811 1.00 89.69 980 VAL A O 1
ATOM 7900 N N . GLN A 1 981 ? -15.091 2.695 18.183 1.00 88.25 981 GLN A N 1
ATOM 7901 C CA . GLN A 1 981 ? -16.126 1.655 18.310 1.00 88.25 981 GLN A CA 1
ATOM 7902 C C . GLN A 1 981 ? -16.634 1.519 19.755 1.00 88.25 981 GLN A C 1
ATOM 7904 O O . GLN A 1 981 ? -17.838 1.575 19.978 1.00 88.25 981 GLN A O 1
ATOM 7909 N N . MET A 1 982 ? -15.736 1.445 20.746 1.00 87.50 982 MET A N 1
ATOM 7910 C CA . MET A 1 982 ? -16.116 1.315 22.163 1.00 87.50 982 MET A CA 1
ATOM 7911 C C . MET A 1 982 ? -16.956 2.497 22.674 1.00 87.50 982 MET A C 1
ATOM 7913 O O . MET A 1 982 ? -17.992 2.303 23.308 1.00 87.50 982 MET A O 1
ATOM 7917 N N . ILE A 1 983 ? -16.533 3.733 22.387 1.00 92.19 983 ILE A N 1
ATOM 7918 C CA . ILE A 1 983 ? -17.269 4.934 22.807 1.00 92.19 983 ILE A CA 1
ATOM 7919 C C . ILE A 1 983 ? -18.581 5.069 22.025 1.00 92.19 983 ILE A C 1
ATOM 7921 O O . ILE A 1 983 ? -19.589 5.476 22.603 1.00 92.19 983 ILE A O 1
ATOM 7925 N N . TYR A 1 984 ? -18.606 4.690 20.742 1.00 93.62 984 TYR A N 1
ATOM 7926 C CA . TYR A 1 984 ? -19.842 4.642 19.959 1.00 93.62 984 TYR A CA 1
ATOM 7927 C C . TYR A 1 984 ? -20.867 3.695 20.577 1.00 93.62 984 TYR A C 1
ATOM 7929 O O . TYR A 1 984 ? -21.995 4.114 20.824 1.00 93.62 984 TYR A O 1
ATOM 7937 N N . GLU A 1 985 ? -20.471 2.460 20.889 1.00 91.50 985 GLU A N 1
ATOM 7938 C CA . GLU A 1 985 ? -21.348 1.478 21.530 1.00 91.50 985 GLU A CA 1
ATOM 7939 C C . GLU A 1 985 ? -21.863 1.977 22.883 1.00 91.50 985 GLU A C 1
ATOM 7941 O O . GLU A 1 985 ? -23.051 1.847 23.177 1.00 91.50 985 GLU A O 1
ATOM 7946 N N . ALA A 1 986 ? -21.006 2.621 23.680 1.00 91.38 986 ALA A N 1
ATOM 7947 C CA . ALA A 1 986 ? -21.414 3.203 24.952 1.00 91.38 986 ALA A CA 1
ATOM 7948 C C . ALA A 1 986 ? -22.462 4.318 24.774 1.00 91.38 986 ALA A C 1
ATOM 7950 O O . ALA A 1 986 ? -23.393 4.409 25.570 1.00 91.38 986 ALA A O 1
ATOM 7951 N N . VAL A 1 987 ? -22.348 5.165 23.747 1.00 93.44 987 VAL A N 1
ATOM 7952 C CA . VAL A 1 987 ? -23.218 6.341 23.511 1.00 93.44 987 VAL A CA 1
ATOM 7953 C C . VAL A 1 987 ? -24.388 6.030 22.557 1.00 93.44 987 VAL A C 1
ATOM 7955 O O . VAL A 1 987 ? -25.154 6.926 22.198 1.00 93.44 987 VAL A O 1
ATOM 7958 N N . LYS A 1 988 ? -24.541 4.774 22.122 1.00 91.56 988 LYS A N 1
ATOM 7959 C CA . LYS A 1 988 ? -25.470 4.380 21.057 1.00 91.56 988 LYS A CA 1
ATOM 7960 C C . LYS A 1 988 ? -26.927 4.725 21.394 1.00 91.56 988 LYS A C 1
ATOM 7962 O O . LYS A 1 988 ? -27.567 4.073 22.213 1.00 91.56 988 LYS A O 1
ATOM 7967 N N . GLU A 1 989 ? -27.449 5.730 20.695 1.00 91.06 989 GLU A N 1
ATOM 7968 C CA . GLU A 1 989 ? -28.816 6.256 20.764 1.00 91.06 989 GLU A CA 1
ATOM 7969 C C . GLU A 1 989 ? -29.197 6.840 19.388 1.00 91.06 989 GLU A C 1
ATOM 7971 O O . GLU A 1 989 ? -28.357 6.933 18.486 1.00 91.06 989 GLU A O 1
ATOM 7976 N N . GLU A 1 990 ? -30.453 7.260 19.208 1.00 90.62 990 GLU A N 1
ATOM 7977 C CA . GLU A 1 990 ? -30.873 7.938 17.977 1.00 90.62 990 GLU A CA 1
ATOM 7978 C C . GLU A 1 990 ? -30.026 9.201 17.724 1.00 90.62 990 GLU A C 1
ATOM 7980 O O . GLU A 1 990 ? -29.860 10.057 18.595 1.00 90.62 990 GLU A O 1
ATOM 7985 N N . GLY A 1 991 ? -29.494 9.327 16.505 1.00 91.25 991 GLY A N 1
ATOM 7986 C CA . GLY A 1 991 ? -28.646 10.450 16.110 1.00 91.25 991 GLY A CA 1
ATOM 7987 C C . GLY A 1 991 ? -27.171 10.309 16.499 1.00 91.25 991 GLY A C 1
ATOM 7988 O O . GLY A 1 991 ? -26.428 11.273 16.322 1.00 91.25 991 GLY A O 1
ATOM 7989 N N . THR A 1 992 ? -26.729 9.152 17.001 1.00 95.38 992 THR A N 1
ATOM 7990 C CA . THR A 1 992 ? -25.305 8.841 17.210 1.00 95.38 992 THR A CA 1
ATOM 7991 C C . THR A 1 992 ? -24.724 8.125 15.985 1.00 95.38 992 THR A C 1
ATOM 7993 O O . THR A 1 992 ? -25.299 7.158 15.492 1.00 95.38 992 THR A O 1
ATOM 7996 N N . TYR A 1 993 ? -23.558 8.570 15.514 1.00 94.75 993 TYR A N 1
ATOM 7997 C CA . TYR A 1 993 ? -22.892 8.076 14.306 1.00 94.75 993 TYR A CA 1
ATOM 7998 C C . TYR A 1 993 ? -21.433 7.720 14.584 1.00 94.75 993 TYR A C 1
ATOM 8000 O O . TYR A 1 993 ? -20.746 8.432 15.316 1.00 94.75 993 TYR A O 1
ATOM 8008 N N . HIS A 1 994 ? -20.945 6.653 13.956 1.00 93.75 994 HIS A N 1
ATOM 8009 C CA . HIS A 1 994 ? -19.532 6.284 13.941 1.00 93.75 994 HIS A CA 1
ATOM 8010 C C . HIS A 1 994 ? -18.948 6.561 12.553 1.00 93.75 994 HIS A C 1
ATOM 8012 O O . HIS A 1 994 ? -19.566 6.226 11.549 1.00 93.75 994 HIS A O 1
ATOM 8018 N N . LEU A 1 995 ? -17.734 7.108 12.465 1.00 90.69 995 LEU A N 1
ATOM 8019 C CA . LEU A 1 995 ? -17.059 7.291 11.179 1.00 90.69 995 LEU A CA 1
ATOM 8020 C C . LEU A 1 995 ? -15.566 6.956 11.273 1.00 90.69 995 LEU A C 1
ATOM 8022 O O . LEU A 1 995 ? -14.789 7.632 11.947 1.00 90.69 995 LEU A O 1
ATOM 8026 N N . SER A 1 996 ? -15.140 5.917 10.552 1.00 88.75 996 SER A N 1
ATOM 8027 C CA . SER A 1 996 ? -13.737 5.490 10.497 1.00 88.75 996 SER A CA 1
ATOM 8028 C C . SER A 1 996 ? -13.360 4.951 9.114 1.00 88.75 996 SER A C 1
ATOM 8030 O O . SER A 1 996 ? -14.207 4.751 8.245 1.00 88.75 996 SER A O 1
ATOM 8032 N N . THR A 1 997 ? -12.073 4.690 8.887 1.00 83.12 997 THR A N 1
ATOM 8033 C CA . THR A 1 997 ? -11.582 4.040 7.658 1.00 83.12 997 THR A CA 1
ATOM 8034 C C . THR A 1 997 ? -11.868 2.533 7.601 1.00 83.12 997 THR A C 1
ATOM 8036 O O . THR A 1 997 ? -11.438 1.884 6.654 1.00 83.12 997 THR A O 1
ATOM 8039 N N . LEU A 1 998 ? -12.585 1.973 8.586 1.00 87.69 998 LEU A N 1
ATOM 8040 C CA . LEU A 1 998 ? -13.133 0.608 8.532 1.00 87.69 998 LEU A CA 1
ATOM 8041 C C . LEU A 1 998 ? -14.420 0.527 7.700 1.00 87.69 998 LEU A C 1
ATOM 8043 O O . LEU A 1 998 ? -14.934 -0.560 7.446 1.00 87.69 998 LEU A O 1
ATOM 8047 N N . MET A 1 999 ? -14.933 1.674 7.258 1.00 89.69 999 MET A N 1
ATOM 8048 C CA . MET A 1 999 ? -16.008 1.773 6.283 1.00 89.69 999 MET A CA 1
ATOM 8049 C C . MET A 1 999 ? -15.420 1.969 4.879 1.00 89.69 999 MET A C 1
ATOM 8051 O O . MET A 1 999 ? -14.500 2.775 4.703 1.00 89.69 999 MET A O 1
ATOM 8055 N N . TYR A 1 1000 ? -15.948 1.258 3.876 1.00 89.31 1000 TYR A N 1
ATOM 8056 C CA . TYR A 1 1000 ? -15.493 1.415 2.494 1.00 89.31 1000 TYR A CA 1
ATOM 8057 C C . TYR A 1 1000 ? -15.945 2.782 1.935 1.00 89.31 1000 TYR A C 1
ATOM 8059 O O . TYR A 1 1000 ? -16.887 3.379 2.471 1.00 89.31 1000 TYR A O 1
ATOM 8067 N N . PRO A 1 1001 ? -15.259 3.338 0.917 1.00 85.19 1001 PRO A N 1
ATOM 8068 C CA . PRO A 1 1001 ? -15.532 4.675 0.380 1.00 85.19 1001 PRO A CA 1
ATOM 8069 C C . PRO A 1 1001 ? -17.009 5.010 0.111 1.00 85.19 1001 PRO A C 1
ATOM 8071 O O . PRO A 1 1001 ? -17.481 6.023 0.629 1.00 85.19 1001 PRO A O 1
ATOM 8074 N N . GLU A 1 1002 ? -17.752 4.168 -0.614 1.00 86.06 1002 GLU A N 1
ATOM 8075 C CA . GLU A 1 1002 ? -19.159 4.460 -0.952 1.00 86.06 1002 GLU A CA 1
ATOM 8076 C C . GLU A 1 1002 ? -20.081 4.507 0.274 1.00 86.06 1002 GLU A C 1
ATOM 8078 O O . GLU A 1 1002 ? -20.916 5.406 0.395 1.00 86.06 1002 GLU A O 1
ATOM 8083 N N . HIS A 1 1003 ? -19.885 3.617 1.248 1.00 89.62 1003 HIS A N 1
ATOM 8084 C CA . HIS A 1 1003 ? -20.628 3.672 2.506 1.00 89.62 1003 HIS A CA 1
ATOM 8085 C C . HIS A 1 1003 ? -20.334 4.973 3.266 1.00 89.62 1003 HIS A C 1
ATOM 8087 O O . HIS A 1 1003 ? -21.256 5.676 3.687 1.00 89.62 1003 HIS A O 1
ATOM 8093 N N . ARG A 1 1004 ? -19.058 5.375 3.364 1.00 87.81 1004 ARG A N 1
ATOM 8094 C CA . ARG A 1 1004 ? -18.697 6.651 4.008 1.00 87.81 1004 ARG A CA 1
ATOM 8095 C C . ARG A 1 1004 ? -19.340 7.845 3.315 1.00 87.81 1004 ARG A C 1
ATOM 8097 O O . ARG A 1 1004 ? -19.767 8.768 3.999 1.00 87.81 1004 ARG A O 1
ATOM 8104 N N . LYS A 1 1005 ? -19.426 7.840 1.984 1.00 83.94 1005 LYS A N 1
ATOM 8105 C CA . LYS A 1 1005 ? -20.058 8.916 1.209 1.00 83.94 1005 LYS A CA 1
ATOM 8106 C C . LYS A 1 1005 ? -21.537 9.083 1.568 1.00 83.94 1005 LYS A C 1
ATOM 8108 O O . LYS A 1 1005 ? -21.962 10.211 1.823 1.00 83.94 1005 LYS A O 1
ATOM 8113 N N . LYS A 1 1006 ? -22.291 7.977 1.660 1.00 87.75 1006 LYS A N 1
ATOM 8114 C CA . LYS A 1 1006 ? -23.699 7.974 2.107 1.00 87.75 1006 LYS A CA 1
ATOM 8115 C C . LYS A 1 1006 ? -23.830 8.536 3.530 1.00 87.75 1006 LYS A C 1
ATOM 8117 O O . LYS A 1 1006 ? -24.603 9.464 3.758 1.00 87.75 1006 LYS A O 1
ATOM 8122 N N . LEU A 1 1007 ? -23.001 8.049 4.455 1.00 89.94 1007 LEU A N 1
ATOM 8123 C CA . LEU A 1 1007 ? -23.031 8.455 5.863 1.00 89.94 1007 LEU A CA 1
ATOM 8124 C C . LEU A 1 1007 ? -22.662 9.934 6.076 1.00 89.94 1007 LEU A C 1
ATOM 8126 O O . LEU A 1 1007 ? -23.303 10.648 6.845 1.00 89.94 1007 LEU A O 1
ATOM 8130 N N . LEU A 1 1008 ? -21.646 10.423 5.360 1.00 87.75 1008 LEU A N 1
ATOM 8131 C CA . LEU A 1 1008 ? -21.248 11.832 5.372 1.00 87.75 1008 LEU A CA 1
ATOM 8132 C C . LEU A 1 1008 ? -22.390 12.748 4.919 1.00 87.75 1008 LEU A C 1
ATOM 8134 O O . LEU A 1 1008 ? -22.556 13.831 5.482 1.00 87.75 1008 LEU A O 1
ATOM 8138 N N . GLN A 1 1009 ? -23.162 12.329 3.913 1.00 86.56 1009 GLN A N 1
ATOM 8139 C CA . GLN A 1 1009 ? -24.312 13.088 3.432 1.00 86.56 1009 GLN A CA 1
ATOM 8140 C C . GLN A 1 1009 ? -25.418 13.156 4.493 1.00 86.56 1009 GLN A C 1
ATOM 8142 O O . GLN A 1 1009 ? -25.889 14.248 4.802 1.00 86.56 1009 GLN A O 1
ATOM 8147 N N . GLU A 1 1010 ? -25.753 12.030 5.128 1.00 91.44 1010 GLU A N 1
ATOM 8148 C CA . GLU A 1 1010 ? -26.746 11.991 6.208 1.00 91.44 1010 GLU A CA 1
ATOM 8149 C C . GLU A 1 1010 ? -26.364 12.902 7.386 1.00 91.44 1010 GLU A C 1
ATOM 8151 O O . GLU A 1 1010 ? -27.182 13.692 7.866 1.00 91.44 1010 GLU A O 1
ATOM 8156 N N . ILE A 1 1011 ? -25.100 12.851 7.820 1.00 92.25 1011 ILE A N 1
ATOM 8157 C CA . ILE A 1 1011 ? -24.588 13.714 8.891 1.00 92.25 1011 ILE A CA 1
ATOM 8158 C C . ILE A 1 1011 ? -24.730 15.194 8.504 1.00 92.25 1011 ILE A C 1
ATOM 8160 O O . ILE A 1 1011 ? -25.190 15.998 9.317 1.00 92.25 1011 ILE A O 1
ATOM 8164 N N . ARG A 1 1012 ? -24.382 15.572 7.263 1.00 89.31 1012 ARG A N 1
ATOM 8165 C CA . ARG A 1 1012 ? -24.530 16.959 6.778 1.00 89.31 1012 ARG A CA 1
ATOM 8166 C C . ARG A 1 1012 ? -25.982 17.423 6.818 1.00 89.31 1012 ARG A C 1
ATOM 8168 O O . ARG A 1 1012 ? -26.245 18.529 7.295 1.00 89.31 1012 ARG A O 1
ATOM 8175 N N . ASP A 1 1013 ? -26.908 16.589 6.357 1.00 91.69 1013 ASP A N 1
ATOM 8176 C CA . ASP A 1 1013 ? -28.331 16.926 6.318 1.00 91.69 1013 ASP A CA 1
ATOM 8177 C C . ASP A 1 1013 ? -28.899 17.099 7.735 1.00 91.69 1013 ASP A C 1
ATOM 8179 O O . ASP A 1 1013 ? -29.591 18.080 8.017 1.00 91.69 1013 ASP A O 1
ATOM 8183 N N . ARG A 1 1014 ? -28.514 16.238 8.686 1.00 93.25 1014 ARG A N 1
ATOM 8184 C CA . ARG A 1 1014 ? -28.919 16.383 10.096 1.00 93.25 1014 ARG A CA 1
ATOM 8185 C C . ARG A 1 1014 ? -28.352 17.626 10.764 1.00 93.25 1014 ARG A C 1
ATOM 8187 O O . ARG A 1 1014 ? -29.080 18.298 11.498 1.00 93.25 1014 ARG A O 1
ATOM 8194 N N . LEU A 1 1015 ? -27.078 17.936 10.515 1.00 91.81 1015 LEU A N 1
ATOM 8195 C CA . LEU A 1 1015 ? -26.448 19.149 11.035 1.00 91.81 1015 LEU A CA 1
ATOM 8196 C C . LEU A 1 1015 ? -27.160 20.401 10.518 1.00 91.81 1015 LEU A C 1
ATOM 8198 O O . LEU A 1 1015 ? -27.457 21.303 11.303 1.00 91.81 1015 LEU A O 1
ATOM 8202 N N . LYS A 1 1016 ? -27.490 20.424 9.221 1.00 88.12 1016 LYS A N 1
ATOM 8203 C CA . LYS A 1 1016 ? -28.227 21.512 8.570 1.00 88.12 1016 LYS A CA 1
ATOM 8204 C C . LYS A 1 1016 ? -29.639 21.688 9.137 1.00 88.12 1016 LYS A C 1
ATOM 8206 O O . LYS A 1 1016 ? -30.056 22.823 9.351 1.00 88.12 1016 LYS A O 1
ATOM 8211 N N . ASP A 1 1017 ? -30.332 20.588 9.416 1.00 91.19 1017 ASP A N 1
ATOM 8212 C CA . ASP A 1 1017 ? -31.691 20.583 9.971 1.00 91.19 1017 ASP A CA 1
ATOM 8213 C C . ASP A 1 1017 ? -31.746 20.868 11.485 1.00 91.19 1017 ASP A C 1
ATOM 8215 O O . ASP A 1 1017 ? -32.832 20.922 12.062 1.00 91.19 1017 ASP A O 1
ATOM 8219 N N . GLY A 1 1018 ? -30.599 21.010 12.162 1.00 89.31 1018 GLY A N 1
ATOM 8220 C CA . GLY A 1 1018 ? -30.547 21.209 13.617 1.00 89.31 1018 GLY A CA 1
ATOM 8221 C C . GLY A 1 1018 ? -30.940 19.971 14.436 1.00 89.31 1018 GLY A C 1
ATOM 8222 O O . GLY A 1 1018 ? -31.215 20.083 15.632 1.00 89.31 1018 GLY A O 1
ATOM 8223 N N . LYS A 1 1019 ? -30.977 18.788 13.810 1.00 94.00 1019 LYS A N 1
ATOM 8224 C CA . LYS A 1 1019 ? -31.304 17.515 14.470 1.00 94.00 1019 LYS A CA 1
ATOM 8225 C C . LYS A 1 1019 ? -30.138 17.041 15.340 1.00 94.00 1019 LYS A C 1
ATOM 8227 O O . LYS A 1 1019 ? -28.985 17.413 15.102 1.00 94.00 1019 LYS A O 1
ATOM 8232 N N . THR A 1 1020 ? -30.439 16.177 16.310 1.00 94.56 1020 THR A N 1
ATOM 8233 C CA . THR A 1 1020 ? -29.427 15.524 17.150 1.00 94.56 1020 THR A CA 1
ATOM 8234 C C . THR A 1 1020 ? -28.419 14.776 16.281 1.00 94.56 1020 THR A C 1
ATOM 8236 O O . THR A 1 1020 ? -28.810 14.004 15.399 1.00 94.56 1020 THR A O 1
ATOM 8239 N N . CYS A 1 1021 ? -27.135 15.035 16.502 1.00 96.19 1021 CYS A N 1
ATOM 8240 C CA . CYS A 1 1021 ? -26.033 14.451 15.753 1.00 96.19 1021 CYS A CA 1
ATOM 8241 C C . CYS A 1 1021 ? -24.790 14.343 16.645 1.00 96.19 1021 CYS A C 1
ATOM 8243 O O . CYS A 1 1021 ? -24.099 15.334 16.887 1.00 96.19 1021 CYS A O 1
ATOM 8245 N N . ARG A 1 1022 ? -24.490 13.134 17.116 1.00 96.56 1022 ARG A N 1
ATOM 8246 C CA . ARG A 1 1022 ? -23.308 12.818 17.926 1.00 96.56 1022 ARG A CA 1
ATOM 8247 C C . ARG A 1 1022 ? -22.365 11.976 17.085 1.00 96.56 1022 ARG A C 1
ATOM 8249 O O . ARG A 1 1022 ? -22.565 10.775 16.944 1.00 96.56 1022 ARG A O 1
ATOM 8256 N N . LEU A 1 1023 ? -21.381 12.613 16.468 1.00 96.44 1023 LEU A N 1
ATOM 8257 C CA . LEU A 1 1023 ? -20.435 11.940 15.587 1.00 96.44 1023 LEU A CA 1
ATOM 8258 C C . LEU A 1 1023 ? -19.187 11.537 16.369 1.00 96.44 1023 LEU A C 1
ATOM 8260 O O . LEU A 1 1023 ? -18.492 12.401 16.889 1.00 96.44 1023 LEU A O 1
ATOM 8264 N N . ILE A 1 1024 ? -18.880 10.245 16.412 1.00 96.50 1024 ILE A N 1
ATOM 8265 C CA . ILE A 1 1024 ? -17.658 9.699 17.008 1.00 96.50 1024 ILE A CA 1
ATOM 8266 C C . ILE A 1 1024 ? -16.789 9.183 15.861 1.00 96.50 1024 ILE A C 1
ATOM 8268 O O . ILE A 1 1024 ? -17.199 8.309 15.098 1.00 96.50 1024 ILE A O 1
ATOM 8272 N N . ALA A 1 1025 ? -15.603 9.757 15.686 1.00 94.50 1025 ALA A N 1
ATOM 8273 C CA . ALA A 1 1025 ? -14.775 9.521 14.510 1.00 94.50 1025 ALA A CA 1
ATOM 8274 C C . ALA A 1 1025 ? -13.282 9.396 14.839 1.00 94.50 1025 ALA A C 1
ATOM 8276 O O . ALA A 1 1025 ? -12.823 9.781 15.914 1.00 94.50 1025 ALA A O 1
ATOM 8277 N N . THR A 1 1026 ? -12.499 8.872 13.894 1.00 90.00 1026 THR A N 1
ATOM 8278 C CA . THR A 1 1026 ? -11.036 9.053 13.919 1.00 90.00 1026 THR A CA 1
ATOM 8279 C C . THR A 1 1026 ? -10.648 10.383 13.259 1.00 90.00 1026 THR A C 1
ATOM 8281 O O . THR A 1 1026 ? -11.506 11.135 12.796 1.00 90.00 1026 THR A O 1
ATOM 8284 N N . SER A 1 1027 ? -9.349 10.672 13.144 1.00 85.69 1027 SER A N 1
ATOM 8285 C CA . SER A 1 1027 ? -8.812 11.902 12.530 1.00 85.69 1027 SER A CA 1
ATOM 8286 C C . SER A 1 1027 ? -9.212 12.155 11.065 1.00 85.69 1027 SER A C 1
ATOM 8288 O O . SER A 1 1027 ? -8.915 13.215 10.524 1.00 85.69 1027 SER A O 1
ATOM 8290 N N . LEU A 1 1028 ? -9.936 11.243 10.404 1.00 82.44 1028 LEU A N 1
ATOM 8291 C CA . LEU A 1 1028 ? -10.366 11.410 9.010 1.00 82.44 1028 LEU A CA 1
ATOM 8292 C C . LEU A 1 1028 ? -11.281 12.630 8.781 1.00 82.44 1028 LEU A C 1
ATOM 8294 O O . LEU A 1 1028 ? -11.413 13.084 7.650 1.00 82.44 1028 LEU A O 1
ATOM 8298 N N . VAL A 1 1029 ? -11.919 13.152 9.834 1.00 85.44 1029 VAL A N 1
ATOM 8299 C CA . VAL A 1 1029 ? -12.797 14.336 9.772 1.00 85.44 1029 VAL A CA 1
ATOM 8300 C C . VAL A 1 1029 ? -12.051 15.661 9.978 1.00 85.44 1029 VAL A C 1
ATOM 8302 O O . VAL A 1 1029 ? -12.619 16.732 9.739 1.00 85.44 1029 VAL A O 1
ATOM 8305 N N . GLU A 1 1030 ? -10.778 15.610 10.392 1.00 79.75 1030 GLU A N 1
ATOM 8306 C CA . GLU A 1 1030 ? -9.944 16.795 10.650 1.00 79.75 1030 GLU A CA 1
ATOM 8307 C C . GLU A 1 1030 ? -9.668 17.588 9.367 1.00 79.75 1030 GLU A C 1
ATOM 8309 O O . GLU A 1 1030 ? -9.544 18.811 9.404 1.00 79.75 1030 GLU A O 1
ATOM 8314 N N . ALA A 1 1031 ? -9.662 16.928 8.207 1.00 70.06 1031 ALA A N 1
ATOM 8315 C CA . ALA A 1 1031 ? -9.413 17.545 6.910 1.00 70.06 1031 ALA A CA 1
ATOM 8316 C C . ALA A 1 1031 ? -10.374 16.985 5.843 1.00 70.06 1031 ALA A C 1
ATOM 8318 O O . ALA A 1 1031 ? -10.678 15.798 5.833 1.00 70.06 1031 ALA A O 1
ATOM 8319 N N . GLY A 1 1032 ? -10.889 17.845 4.958 1.00 65.25 1032 GLY A N 1
ATOM 8320 C CA . GLY A 1 1032 ? -11.716 17.415 3.811 1.00 65.25 1032 GLY A CA 1
ATOM 8321 C C . GLY A 1 1032 ? -13.187 17.163 4.051 1.00 65.25 1032 GLY A C 1
ATOM 8322 O O . GLY A 1 1032 ? -13.875 16.708 3.146 1.00 65.25 1032 GLY A O 1
ATOM 8323 N N . VAL A 1 1033 ? -13.686 17.451 5.250 1.00 73.88 1033 VAL A N 1
ATOM 8324 C CA . VAL A 1 1033 ? -15.106 17.298 5.552 1.00 73.88 1033 VAL A CA 1
ATOM 8325 C C . VAL A 1 1033 ? -15.685 18.628 6.003 1.00 73.88 1033 VAL A C 1
ATOM 8327 O O . VAL A 1 1033 ? -15.157 19.275 6.911 1.00 73.88 1033 VAL A O 1
ATOM 8330 N N . ASP A 1 1034 ? -16.757 19.048 5.336 1.00 76.31 1034 ASP A N 1
ATOM 8331 C CA . ASP A 1 1034 ? -17.466 20.288 5.629 1.00 76.31 1034 ASP A CA 1
ATOM 8332 C C . ASP A 1 1034 ? -18.511 20.064 6.729 1.00 76.31 1034 ASP A C 1
ATOM 8334 O O . ASP A 1 1034 ? -19.674 19.763 6.460 1.00 76.31 1034 ASP A O 1
ATOM 8338 N N . PHE A 1 1035 ? -18.056 20.132 7.980 1.00 86.94 1035 PHE A N 1
ATOM 8339 C CA . PHE A 1 1035 ? -18.886 19.978 9.173 1.00 86.94 1035 PHE A CA 1
ATOM 8340 C C . PHE A 1 1035 ? -18.866 21.236 10.046 1.00 86.94 1035 PHE A C 1
ATOM 8342 O O . PHE A 1 1035 ? -17.816 21.858 10.220 1.00 86.94 1035 PHE A O 1
ATOM 8349 N N . ASP A 1 1036 ? -20.024 21.563 10.627 1.00 89.19 1036 ASP A N 1
ATOM 8350 C CA . ASP A 1 1036 ? -20.251 22.722 11.499 1.00 89.19 1036 ASP A CA 1
ATOM 8351 C C . ASP A 1 1036 ? -20.976 22.309 12.795 1.00 89.19 1036 ASP A C 1
ATOM 8353 O O . ASP A 1 1036 ? -22.199 22.436 12.931 1.00 89.19 1036 ASP A O 1
ATOM 8357 N N . PHE A 1 1037 ? -20.206 21.799 13.757 1.00 92.75 1037 PHE A N 1
ATOM 8358 C CA . PHE A 1 1037 ? -20.692 21.377 15.073 1.00 92.75 1037 PHE A CA 1
ATOM 8359 C C . PHE A 1 1037 ? -20.701 22.534 16.079 1.00 92.75 1037 PHE A C 1
ATOM 8361 O O . PHE A 1 1037 ? -19.966 23.508 15.922 1.00 92.75 1037 PHE A O 1
ATOM 8368 N N . GLN A 1 1038 ? -21.526 22.433 17.125 1.00 90.44 1038 GLN A N 1
ATOM 8369 C CA . GLN A 1 1038 ? -21.493 23.380 18.246 1.00 90.44 1038 GLN A CA 1
ATOM 8370 C C . GLN A 1 1038 ? -20.368 23.052 19.236 1.00 90.44 1038 GLN A C 1
ATOM 8372 O O . GLN A 1 1038 ? -19.699 23.962 19.723 1.00 90.44 1038 GLN A O 1
ATOM 8377 N N . THR A 1 1039 ? -20.157 21.760 19.495 1.00 94.38 1039 THR A N 1
ATOM 8378 C CA . THR A 1 1039 ? -19.169 21.263 20.455 1.00 94.38 1039 THR A CA 1
ATOM 8379 C C . THR A 1 1039 ? -18.252 20.252 19.774 1.00 94.38 1039 THR A C 1
ATOM 8381 O O . THR A 1 1039 ? -18.712 19.384 19.025 1.00 94.38 1039 THR A O 1
ATOM 8384 N N . VAL A 1 1040 ? -16.948 20.346 20.031 1.00 96.38 1040 VAL A N 1
ATOM 8385 C CA . VAL A 1 1040 ? -15.944 19.393 19.538 1.00 96.38 1040 VAL A CA 1
ATOM 8386 C C . VAL A 1 1040 ? -15.144 18.842 20.712 1.00 96.38 1040 VAL A C 1
ATOM 8388 O O . VAL A 1 1040 ? -14.634 19.602 21.522 1.00 96.38 1040 VAL A O 1
ATOM 8391 N N . TYR A 1 1041 ? -14.999 17.527 20.786 1.00 97.31 1041 TYR A N 1
ATOM 8392 C CA . TYR A 1 1041 ? -14.112 16.810 21.694 1.00 97.31 1041 TYR A CA 1
ATOM 8393 C C . TYR A 1 1041 ? -12.973 16.203 20.876 1.00 97.31 1041 TYR A C 1
ATOM 8395 O O . TYR A 1 1041 ? -13.226 15.457 19.931 1.00 97.31 1041 TYR A O 1
ATOM 8403 N N . ARG A 1 1042 ? -11.721 16.490 21.232 1.00 95.62 1042 ARG A N 1
ATOM 8404 C CA . ARG A 1 1042 ? -10.543 15.916 20.574 1.00 95.62 1042 ARG A CA 1
ATOM 8405 C C . ARG A 1 1042 ? -9.603 15.311 21.607 1.00 95.62 1042 ARG A C 1
ATOM 8407 O O . ARG A 1 1042 ? -9.063 16.029 22.443 1.00 95.62 1042 ARG A O 1
ATOM 8414 N N . GLU A 1 1043 ? -9.376 14.003 21.513 1.00 94.94 1043 GLU A N 1
ATOM 8415 C CA . GLU A 1 1043 ? -8.304 13.358 22.278 1.00 94.94 1043 GLU A CA 1
ATOM 8416 C C . GLU A 1 1043 ? -6.960 13.994 21.880 1.00 94.94 1043 GLU A C 1
ATOM 8418 O O . GLU A 1 1043 ? -6.737 14.249 20.695 1.00 94.94 1043 GLU A O 1
ATOM 8423 N N . LEU A 1 1044 ? -6.064 14.272 22.824 1.00 92.06 1044 LEU A N 1
ATOM 8424 C CA . LEU A 1 1044 ? -4.786 14.912 22.532 1.00 92.06 1044 LEU A CA 1
ATOM 8425 C C . LEU A 1 1044 ? -3.975 14.050 21.553 1.00 92.06 1044 LEU A C 1
ATOM 8427 O O . LEU A 1 1044 ? -3.802 12.846 21.746 1.00 92.06 1044 LEU A O 1
ATOM 8431 N N . ALA A 1 1045 ? -3.499 14.670 20.475 1.00 90.19 1045 ALA A N 1
ATOM 8432 C CA . ALA A 1 1045 ? -2.721 14.013 19.425 1.00 90.19 1045 ALA A CA 1
ATOM 8433 C C . ALA A 1 1045 ? -1.533 14.880 19.012 1.00 90.19 1045 ALA A C 1
ATOM 8435 O O . ALA A 1 1045 ? -0.387 14.519 19.222 1.00 90.19 1045 ALA A O 1
ATOM 8436 N N . GLY A 1 1046 ? -1.821 16.057 18.475 1.00 91.06 1046 GLY A N 1
ATOM 8437 C CA . GLY A 1 1046 ? -0.868 17.092 18.105 1.00 91.06 1046 GLY A CA 1
ATOM 8438 C C . GLY A 1 1046 ? -1.596 18.430 18.105 1.00 91.06 1046 GLY A C 1
ATOM 8439 O O . GLY A 1 1046 ? -2.820 18.457 17.936 1.00 91.06 1046 GLY A O 1
ATOM 8440 N N . ILE A 1 1047 ? -0.884 19.539 18.312 1.00 91.50 1047 ILE A N 1
ATOM 8441 C CA . ILE A 1 1047 ? -1.517 20.872 18.312 1.00 91.50 1047 ILE A CA 1
ATOM 8442 C C . ILE A 1 1047 ? -2.149 21.179 16.951 1.00 91.50 1047 ILE A C 1
ATOM 8444 O O . ILE A 1 1047 ? -3.235 21.749 16.878 1.00 91.50 1047 ILE A O 1
ATOM 8448 N N . ASP A 1 1048 ? -1.524 20.726 15.870 1.00 88.88 1048 ASP A N 1
ATOM 8449 C CA . ASP A 1 1048 ? -2.062 20.809 14.519 1.00 88.88 1048 ASP A CA 1
ATOM 8450 C C . ASP A 1 1048 ? -3.395 20.058 14.366 1.00 88.88 1048 ASP A C 1
ATOM 8452 O O . ASP A 1 1048 ? -4.372 20.648 13.899 1.00 88.88 1048 ASP A O 1
ATOM 8456 N N . SER A 1 1049 ? -3.489 18.811 14.845 1.00 89.75 1049 SER A N 1
ATOM 8457 C CA . SER A 1 1049 ? -4.751 18.053 14.862 1.00 89.75 1049 SER A CA 1
ATOM 8458 C C . SER A 1 1049 ? -5.832 18.727 15.710 1.00 89.75 1049 SER A C 1
ATOM 8460 O O . SER A 1 1049 ? -6.995 18.775 15.306 1.00 89.75 1049 SER A O 1
ATOM 8462 N N . VAL A 1 1050 ? -5.463 19.285 16.869 1.00 91.19 1050 VAL A N 1
ATOM 8463 C CA . VAL A 1 1050 ? -6.394 20.017 17.744 1.00 91.19 1050 VAL A CA 1
ATOM 8464 C C . VAL A 1 1050 ? -6.967 21.241 17.032 1.00 91.19 1050 VAL A C 1
ATOM 8466 O O . VAL A 1 1050 ? -8.180 21.444 17.049 1.00 91.19 1050 VAL A O 1
ATOM 8469 N N . ILE A 1 1051 ? -6.134 22.032 16.354 1.00 88.69 1051 ILE A N 1
ATOM 8470 C CA . ILE A 1 1051 ? -6.583 23.230 15.629 1.00 88.69 1051 ILE A CA 1
ATOM 8471 C C . ILE A 1 1051 ? -7.458 22.856 14.424 1.00 88.69 1051 ILE A C 1
ATOM 8473 O O . ILE A 1 1051 ? -8.463 23.519 14.153 1.00 88.69 1051 ILE A O 1
ATOM 8477 N N . GLN A 1 1052 ? -7.129 21.776 13.712 1.00 86.44 1052 GLN A N 1
ATOM 8478 C CA . GLN A 1 1052 ? -7.948 21.285 12.599 1.00 86.44 1052 GLN A CA 1
ATOM 8479 C C . GLN A 1 1052 ? -9.330 20.809 13.069 1.00 86.44 1052 GLN A C 1
ATOM 8481 O O . GLN A 1 1052 ? -10.345 21.152 12.450 1.00 86.44 1052 GLN A O 1
ATOM 8486 N N . ALA A 1 1053 ? -9.382 20.102 14.203 1.00 90.44 1053 ALA A N 1
ATOM 8487 C CA . ALA A 1 1053 ? -10.623 19.724 14.874 1.00 90.44 1053 ALA A CA 1
ATOM 8488 C C . ALA A 1 1053 ? -11.419 20.956 15.338 1.00 90.44 1053 ALA A C 1
ATOM 8490 O O . ALA A 1 1053 ? -12.614 21.056 15.057 1.00 90.44 1053 ALA A O 1
ATOM 8491 N N . ALA A 1 1054 ? -10.755 21.939 15.956 1.00 89.19 1054 ALA A N 1
ATOM 8492 C CA . ALA A 1 1054 ? -11.365 23.207 16.363 1.00 89.19 1054 ALA A CA 1
ATOM 8493 C C . ALA A 1 1054 ? -11.990 23.953 15.169 1.00 89.19 1054 ALA A C 1
ATOM 8495 O O . ALA A 1 1054 ? -13.047 24.565 15.295 1.00 89.19 1054 ALA A O 1
ATOM 8496 N N . GLY A 1 1055 ? -11.405 23.826 13.973 1.00 85.25 1055 GLY A N 1
ATOM 8497 C CA . GLY A 1 1055 ? -11.952 24.342 12.712 1.00 85.25 1055 GLY A CA 1
ATOM 8498 C C . GLY A 1 1055 ? -13.245 23.666 12.222 1.00 85.25 1055 GLY A C 1
ATOM 8499 O O . GLY A 1 1055 ? -13.726 23.993 11.130 1.00 85.25 1055 GLY A O 1
ATOM 8500 N N . ARG A 1 1056 ? -13.786 22.694 12.966 1.00 88.38 1056 ARG A N 1
ATOM 8501 C CA . ARG A 1 1056 ? -15.121 22.090 12.777 1.00 88.38 1056 ARG A CA 1
ATOM 8502 C C . ARG A 1 1056 ? -16.137 22.562 13.818 1.00 88.38 1056 ARG A C 1
ATOM 8504 O O . ARG A 1 1056 ? -17.325 22.286 13.665 1.00 88.38 1056 ARG A O 1
ATOM 8511 N N . CYS A 1 1057 ? -15.683 23.297 14.832 1.00 90.94 1057 CYS A N 1
ATOM 8512 C CA . CYS A 1 1057 ? -16.527 23.973 15.802 1.00 90.94 1057 CYS A CA 1
ATOM 8513 C C . CYS A 1 1057 ? -16.945 25.346 15.256 1.00 90.94 1057 CYS A C 1
ATOM 8515 O O . CYS A 1 1057 ? -16.099 26.160 14.878 1.00 90.94 1057 CYS A O 1
ATOM 8517 N N . ASN A 1 1058 ? -18.253 25.600 15.201 1.00 88.38 1058 ASN A N 1
ATOM 8518 C CA . ASN A 1 1058 ? -18.851 26.854 14.741 1.00 88.38 1058 ASN A CA 1
ATOM 8519 C C . ASN A 1 1058 ? -18.285 27.340 13.394 1.00 88.38 1058 ASN A C 1
ATOM 8521 O O . ASN A 1 1058 ? -18.023 28.527 13.199 1.00 88.38 1058 ASN A O 1
ATOM 8525 N N . ARG A 1 1059 ? -18.061 26.416 12.455 1.00 81.69 1059 ARG A N 1
ATOM 8526 C CA . ARG A 1 1059 ? -17.358 26.644 11.184 1.00 81.69 1059 ARG A CA 1
ATOM 8527 C C . ARG A 1 1059 ? -18.047 27.669 10.280 1.00 81.69 1059 ARG A C 1
ATOM 8529 O O . ARG A 1 1059 ? -17.371 28.337 9.502 1.00 81.69 1059 ARG A O 1
ATOM 8536 N N . GLU A 1 1060 ? -19.354 27.853 10.386 1.00 79.50 1060 GLU A N 1
ATOM 8537 C CA . GLU A 1 1060 ? -20.050 28.889 9.612 1.00 79.50 1060 GLU A CA 1
ATOM 8538 C C . GLU A 1 1060 ? -20.227 30.200 10.391 1.00 79.50 1060 GLU A C 1
ATOM 8540 O O . GLU A 1 1060 ? -20.731 31.177 9.844 1.00 79.50 1060 GLU A O 1
ATOM 8545 N N . GLY A 1 1061 ? -19.799 30.256 11.659 1.00 77.69 1061 GLY A N 1
ATOM 8546 C CA . GLY A 1 1061 ? -19.945 31.438 12.514 1.00 77.69 1061 GLY A CA 1
ATOM 8547 C C . GLY A 1 1061 ? -21.402 31.786 12.835 1.00 77.69 1061 GLY A C 1
ATOM 8548 O O . GLY A 1 1061 ? -21.714 32.942 13.105 1.00 77.69 1061 GLY A O 1
ATOM 8549 N N . LYS A 1 1062 ? -22.307 30.801 12.769 1.00 80.75 1062 LYS A N 1
ATOM 8550 C CA . LYS A 1 1062 ? -23.751 30.982 12.999 1.00 80.75 1062 LYS A CA 1
ATOM 8551 C C . LYS A 1 1062 ? -24.102 31.159 14.478 1.00 80.75 1062 LYS A C 1
ATOM 8553 O O . LYS A 1 1062 ? -25.187 31.642 14.790 1.00 80.75 1062 LYS A O 1
ATOM 8558 N N . ARG A 1 1063 ? -23.214 30.732 15.381 1.00 86.50 1063 ARG A N 1
ATOM 8559 C CA . ARG A 1 1063 ? -23.405 30.730 16.839 1.00 86.50 1063 ARG A CA 1
ATOM 8560 C C . ARG A 1 1063 ? -22.438 31.727 17.488 1.00 86.50 1063 ARG A C 1
ATOM 8562 O O . ARG A 1 1063 ? -21.382 32.024 16.920 1.00 86.50 1063 ARG A O 1
ATOM 8569 N N . ARG A 1 1064 ? -22.767 32.250 18.677 1.00 83.50 1064 ARG A N 1
ATOM 8570 C CA . ARG A 1 1064 ? -21.825 33.100 19.429 1.00 83.50 1064 ARG A CA 1
ATOM 8571 C C . ARG A 1 1064 ? -20.639 32.251 19.877 1.00 83.50 1064 ARG A C 1
ATOM 8573 O O . ARG A 1 1064 ? -20.821 31.109 20.289 1.00 83.50 1064 ARG A O 1
ATOM 8580 N N . LYS A 1 1065 ? -19.436 32.824 19.815 1.00 82.75 1065 LYS A N 1
ATOM 8581 C CA . LYS A 1 1065 ? -18.187 32.143 20.182 1.00 82.75 1065 LYS A CA 1
ATOM 8582 C C . LYS A 1 1065 ? -18.233 31.567 21.601 1.00 82.75 1065 LYS A C 1
ATOM 8584 O O . LYS A 1 1065 ? -17.790 30.445 21.797 1.00 82.75 1065 LYS A O 1
ATOM 8589 N N . ASP A 1 1066 ? -18.806 32.308 22.546 1.00 84.19 1066 ASP A N 1
ATOM 8590 C CA . ASP A 1 1066 ? -18.869 31.909 23.959 1.00 84.19 1066 ASP A CA 1
ATOM 8591 C C . ASP A 1 1066 ? -19.772 30.688 24.206 1.00 84.19 1066 ASP A C 1
ATOM 8593 O O . ASP A 1 1066 ? -19.643 30.044 25.240 1.00 84.19 1066 ASP A O 1
ATOM 8597 N N . ASP A 1 1067 ? -20.648 30.351 23.250 1.00 85.44 1067 ASP A N 1
ATOM 8598 C CA . ASP A 1 1067 ? -21.544 29.186 23.301 1.00 85.44 1067 ASP A CA 1
ATOM 8599 C C . ASP A 1 1067 ? -20.957 27.960 22.552 1.00 85.44 1067 ASP A C 1
ATOM 8601 O O . ASP A 1 1067 ? -21.660 26.966 22.341 1.00 85.44 1067 ASP A O 1
ATOM 8605 N N . CYS A 1 1068 ? -19.707 28.055 22.069 1.00 90.12 1068 CYS A N 1
ATOM 8606 C CA . CYS A 1 1068 ? -19.046 27.058 21.222 1.00 90.12 1068 CYS A CA 1
ATOM 8607 C C . CYS A 1 1068 ? -17.689 26.655 21.807 1.00 90.12 1068 CYS A C 1
ATOM 8609 O O . CYS A 1 1068 ? -16.811 27.497 22.026 1.00 90.12 1068 CYS A O 1
ATOM 8611 N N . HIS A 1 1069 ? -17.493 25.354 22.012 1.00 90.44 1069 HIS A N 1
ATOM 8612 C CA . HIS A 1 1069 ? -16.344 24.853 22.761 1.00 90.44 1069 HIS A CA 1
ATOM 8613 C C . HIS A 1 1069 ? -15.622 23.723 22.036 1.00 90.44 1069 HIS A C 1
ATOM 8615 O O . HIS A 1 1069 ? -16.240 22.806 21.491 1.00 90.44 1069 HIS A O 1
ATOM 8621 N N . THR A 1 1070 ? -14.291 23.775 22.083 1.00 94.31 1070 THR A N 1
ATOM 8622 C CA . THR A 1 1070 ? -13.417 22.675 21.687 1.00 94.31 1070 THR A CA 1
ATOM 8623 C C . THR A 1 1070 ? -12.716 22.155 22.929 1.00 94.31 1070 THR A C 1
ATOM 8625 O O . THR A 1 1070 ? -11.882 22.839 23.513 1.00 94.31 1070 THR A O 1
ATOM 8628 N N . MET A 1 1071 ? -13.073 20.947 23.338 1.00 95.25 1071 MET A N 1
ATOM 8629 C CA . MET A 1 1071 ? -12.559 20.277 24.522 1.00 95.25 1071 MET A CA 1
ATOM 8630 C C . MET A 1 1071 ? -11.417 19.344 24.123 1.00 95.25 1071 MET A C 1
ATOM 8632 O O . MET A 1 1071 ? -11.620 18.397 23.358 1.00 95.25 1071 MET A O 1
ATOM 8636 N N . VAL A 1 1072 ? -10.225 19.597 24.651 1.00 94.81 1072 VAL A N 1
ATOM 8637 C CA . VAL A 1 1072 ? -9.054 18.726 24.506 1.00 94.81 1072 VAL A CA 1
ATOM 8638 C C . VAL A 1 1072 ? -8.924 17.885 25.767 1.00 94.81 1072 VAL A C 1
ATOM 8640 O O . VAL A 1 1072 ? -9.139 18.387 26.866 1.00 94.81 1072 VAL A O 1
ATOM 8643 N N . PHE A 1 1073 ? -8.635 16.597 25.618 1.00 94.00 1073 PHE A N 1
ATOM 8644 C CA . PHE A 1 1073 ? -8.552 15.669 26.746 1.00 94.00 1073 PHE A CA 1
ATOM 8645 C C . PHE A 1 1073 ? -7.610 14.508 26.443 1.00 94.00 1073 PHE A C 1
ATOM 8647 O O . PHE A 1 1073 ? -7.288 14.244 25.286 1.00 94.00 1073 PHE A O 1
ATOM 8654 N N . THR A 1 1074 ? -7.238 13.759 27.472 1.00 90.94 1074 THR A N 1
ATOM 8655 C CA . THR A 1 1074 ? -6.508 12.494 27.342 1.00 90.94 1074 THR A CA 1
ATOM 8656 C C . THR A 1 1074 ? -7.347 11.374 27.948 1.00 90.94 1074 THR A C 1
ATOM 8658 O O . THR A 1 1074 ? -7.962 11.558 28.993 1.00 90.94 1074 THR A O 1
ATOM 8661 N N . LEU A 1 1075 ? -7.412 10.208 27.301 1.00 87.44 1075 LEU A N 1
ATOM 8662 C CA . LEU A 1 1075 ? -8.128 9.058 27.864 1.00 87.44 1075 LEU A CA 1
ATOM 8663 C C . LEU A 1 1075 ? -7.264 8.282 28.859 1.00 87.44 1075 LEU A C 1
ATOM 8665 O O . LEU A 1 1075 ? -6.084 8.011 28.605 1.00 87.44 1075 LEU A O 1
ATOM 8669 N N . GLU A 1 1076 ? -7.875 7.863 29.967 1.00 82.88 1076 GLU A N 1
ATOM 8670 C CA . GLU A 1 1076 ? -7.297 6.871 30.870 1.00 82.88 1076 GLU A CA 1
ATOM 8671 C C . GLU A 1 1076 ? -7.110 5.550 30.116 1.00 82.88 1076 GLU A C 1
ATOM 8673 O O . GLU A 1 1076 ? -8.064 4.921 29.671 1.00 82.88 1076 GLU A O 1
ATOM 8678 N N . LYS A 1 1077 ? -5.859 5.127 29.916 1.00 62.41 1077 LYS A N 1
ATOM 8679 C CA . LYS A 1 1077 ? -5.561 4.002 29.019 1.00 62.41 1077 LYS A CA 1
ATOM 8680 C C . LYS A 1 1077 ? -5.904 2.658 29.674 1.00 62.41 1077 LYS A C 1
ATOM 8682 O O . LYS A 1 1077 ? -5.275 2.310 30.680 1.00 62.41 1077 LYS A O 1
ATOM 8687 N N . PRO A 1 1078 ? -6.769 1.823 29.068 1.00 54.38 1078 PRO A N 1
ATOM 8688 C CA . PRO A 1 1078 ? -6.888 0.420 29.451 1.00 54.38 1078 PRO A CA 1
ATOM 8689 C C . PRO A 1 1078 ? -5.580 -0.322 29.137 1.00 54.38 1078 PRO A C 1
ATOM 8691 O O . PRO A 1 1078 ? -4.928 -0.038 28.130 1.00 54.38 1078 PRO A O 1
ATOM 8694 N N . LYS A 1 1079 ? -5.215 -1.339 29.935 1.00 46.88 1079 LYS A N 1
ATOM 8695 C CA . LYS A 1 1079 ? -3.960 -2.118 29.777 1.00 46.88 1079 LYS A CA 1
ATOM 8696 C C . LYS A 1 1079 ? -3.753 -2.751 28.382 1.00 46.88 1079 LYS A C 1
ATOM 8698 O O . LYS A 1 1079 ? -2.628 -3.125 28.060 1.00 46.88 1079 LYS A O 1
ATOM 8703 N N . ASN A 1 1080 ? -4.797 -2.824 27.549 1.00 52.56 1080 ASN A N 1
ATOM 8704 C CA . ASN A 1 1080 ? -4.820 -3.557 26.277 1.00 52.56 1080 ASN A CA 1
ATOM 8705 C C . ASN A 1 1080 ? -4.931 -2.679 25.010 1.00 52.56 1080 ASN A C 1
ATOM 8707 O O . ASN A 1 1080 ? -4.982 -3.230 23.910 1.00 52.56 1080 ASN A O 1
ATOM 8711 N N . ILE A 1 1081 ? -4.962 -1.342 25.113 1.00 60.00 1081 ILE A N 1
ATOM 8712 C CA . ILE A 1 1081 ? -5.061 -0.449 23.939 1.00 60.00 1081 ILE A CA 1
ATOM 8713 C C . ILE A 1 1081 ? -3.722 0.260 23.714 1.00 60.00 1081 ILE A C 1
ATOM 8715 O O . ILE A 1 1081 ? -3.304 1.118 24.490 1.00 60.00 1081 ILE A O 1
ATOM 8719 N N . ARG A 1 1082 ? -3.018 -0.116 22.638 1.00 60.16 1082 ARG A N 1
ATOM 8720 C CA . ARG A 1 1082 ? -1.749 0.513 22.242 1.00 60.16 1082 ARG A CA 1
ATOM 8721 C C . ARG A 1 1082 ? -2.014 1.727 21.352 1.00 60.16 1082 ARG A C 1
ATOM 8723 O O . ARG A 1 1082 ? -2.699 1.617 20.342 1.00 60.16 1082 ARG A O 1
ATOM 8730 N N . LEU A 1 1083 ? -1.410 2.862 21.700 1.00 66.75 1083 LEU A N 1
ATOM 8731 C CA . LEU A 1 1083 ? -1.331 4.024 20.812 1.00 66.75 1083 LEU A CA 1
ATOM 8732 C C . LEU A 1 1083 ? -0.472 3.701 19.581 1.00 66.75 1083 LEU A C 1
ATOM 8734 O O . LEU A 1 1083 ? 0.604 3.107 19.754 1.00 66.75 1083 LEU A O 1
ATOM 8738 N N . PRO A 1 1084 ? -0.876 4.156 18.380 1.00 66.62 1084 PRO A N 1
ATOM 8739 C CA . PRO A 1 1084 ? -0.009 4.152 17.209 1.00 66.62 1084 PRO A CA 1
ATOM 8740 C C . PRO A 1 1084 ? 1.343 4.794 17.537 1.00 66.62 1084 PRO A C 1
ATOM 8742 O O . PRO A 1 1084 ? 1.407 5.861 18.156 1.00 66.62 1084 PRO A O 1
ATOM 8745 N N . SER A 1 1085 ? 2.442 4.146 17.145 1.00 67.50 1085 SER A N 1
ATOM 8746 C CA . SER A 1 1085 ? 3.804 4.629 17.422 1.00 67.50 1085 SER A CA 1
ATOM 8747 C C . SER A 1 1085 ? 4.061 6.029 16.867 1.00 67.50 1085 SER A C 1
ATOM 8749 O O . SER A 1 1085 ? 4.810 6.791 17.475 1.00 67.50 1085 SER A O 1
ATOM 8751 N N . GLU A 1 1086 ? 3.406 6.372 15.760 1.00 72.06 1086 GLU A N 1
ATOM 8752 C CA . GLU A 1 1086 ? 3.505 7.665 15.078 1.00 72.06 1086 GLU A CA 1
ATOM 8753 C C . GLU A 1 1086 ? 2.947 8.831 15.904 1.00 72.06 1086 GLU A C 1
ATOM 8755 O O . GLU A 1 1086 ? 3.463 9.939 15.794 1.00 72.06 1086 GLU A O 1
ATOM 8760 N N . LEU A 1 1087 ? 1.955 8.590 16.772 1.00 78.19 1087 LEU A N 1
ATOM 8761 C CA . LEU A 1 1087 ? 1.303 9.636 17.572 1.00 78.19 1087 LEU A CA 1
ATOM 8762 C C . LEU A 1 1087 ? 2.030 9.943 18.885 1.00 78.19 1087 LEU A C 1
ATOM 8764 O O . LEU A 1 1087 ? 1.821 11.001 19.467 1.00 78.19 1087 LEU A O 1
ATOM 8768 N N . LYS A 1 1088 ? 2.918 9.060 19.356 1.00 82.44 1088 LYS A N 1
ATOM 8769 C CA . LYS A 1 1088 ? 3.586 9.228 20.661 1.00 82.44 1088 LYS A CA 1
ATOM 8770 C C . LYS A 1 1088 ? 4.379 10.533 20.765 1.00 82.44 1088 LYS A C 1
ATOM 8772 O O . LYS A 1 1088 ? 4.358 11.180 21.804 1.00 82.44 1088 LYS A O 1
ATOM 8777 N N . GLN A 1 1089 ? 5.103 10.892 19.707 1.00 83.06 1089 GLN A N 1
ATOM 8778 C CA . GLN A 1 1089 ? 5.943 12.091 19.690 1.00 83.06 1089 GLN A CA 1
ATOM 8779 C C . GLN A 1 1089 ? 5.149 13.386 19.475 1.00 83.06 1089 GLN A C 1
ATOM 8781 O O . GLN A 1 1089 ? 5.399 14.322 20.231 1.00 83.06 1089 GLN A O 1
ATOM 8786 N N . PRO A 1 1090 ? 4.196 13.460 18.521 1.00 88.88 1090 PRO A N 1
ATOM 8787 C CA . PRO A 1 1090 ? 3.239 14.563 18.449 1.00 88.88 1090 PRO A CA 1
ATOM 8788 C C . PRO A 1 1090 ? 2.561 14.853 19.791 1.00 88.88 1090 PRO A C 1
ATOM 8790 O O . PRO A 1 1090 ? 2.560 16.005 20.217 1.00 88.88 1090 PRO A O 1
ATOM 8793 N N . ILE A 1 1091 ? 2.108 13.815 20.510 1.00 90.31 1091 ILE A N 1
ATOM 8794 C CA . ILE A 1 1091 ? 1.459 13.978 21.820 1.00 90.31 1091 ILE A CA 1
ATOM 8795 C C . ILE A 1 1091 ? 2.439 14.591 22.818 1.00 90.31 1091 ILE A C 1
ATOM 8797 O O . ILE A 1 1091 ? 2.143 15.627 23.400 1.00 90.31 1091 ILE A O 1
ATOM 8801 N N . ALA A 1 1092 ? 3.639 14.019 22.952 1.00 89.12 1092 ALA A N 1
ATOM 8802 C CA . ALA A 1 1092 ? 4.643 14.527 23.885 1.00 89.12 1092 ALA A CA 1
ATOM 8803 C C . ALA A 1 1092 ? 5.079 15.973 23.573 1.00 89.12 1092 ALA A C 1
ATOM 8805 O O . ALA A 1 1092 ? 5.331 16.761 24.483 1.00 89.12 1092 ALA A O 1
ATOM 8806 N N . ALA A 1 1093 ? 5.180 16.339 22.290 1.00 90.31 1093 ALA A N 1
ATOM 8807 C CA . ALA A 1 1093 ? 5.476 17.712 21.888 1.00 90.31 1093 ALA A CA 1
ATOM 8808 C C . ALA A 1 1093 ? 4.303 18.654 22.205 1.00 90.31 1093 ALA A C 1
ATOM 8810 O O . ALA A 1 1093 ? 4.535 19.766 22.674 1.00 90.31 1093 ALA A O 1
ATOM 8811 N N . ALA A 1 1094 ? 3.063 18.207 21.987 1.00 91.81 1094 ALA A N 1
ATOM 8812 C CA . ALA A 1 1094 ? 1.860 18.971 22.292 1.00 91.81 1094 ALA A CA 1
ATOM 8813 C C . ALA A 1 1094 ? 1.686 19.207 23.799 1.00 91.81 1094 ALA A C 1
ATOM 8815 O O . ALA A 1 1094 ? 1.425 20.341 24.187 1.00 91.81 1094 ALA A O 1
ATOM 8816 N N . GLU A 1 1095 ? 1.900 18.186 24.638 1.00 91.00 1095 GLU A N 1
ATOM 8817 C CA . GLU A 1 1095 ? 1.847 18.286 26.108 1.00 91.00 1095 GLU A CA 1
ATOM 8818 C C . GLU A 1 1095 ? 2.801 19.372 26.621 1.00 91.00 1095 GLU A C 1
ATOM 8820 O O . GLU A 1 1095 ? 2.395 20.291 27.326 1.00 91.00 1095 GLU A O 1
ATOM 8825 N N . GLN A 1 1096 ? 4.060 19.348 26.181 1.00 90.88 1096 GLN A N 1
ATOM 8826 C CA . GLN A 1 1096 ? 5.047 20.343 26.606 1.00 90.88 1096 GLN A CA 1
ATOM 8827 C C . GLN A 1 1096 ? 4.767 21.756 26.092 1.00 90.88 1096 GLN A C 1
ATOM 8829 O O . GLN A 1 1096 ? 5.149 22.742 26.724 1.00 90.88 1096 GLN A O 1
ATOM 8834 N N . THR A 1 1097 ? 4.174 21.880 24.904 1.00 91.75 1097 THR A N 1
ATOM 8835 C CA . THR A 1 1097 ? 3.752 23.188 24.404 1.00 91.75 1097 THR A CA 1
ATOM 8836 C C . THR A 1 1097 ? 2.553 23.695 25.208 1.00 91.75 1097 THR A C 1
ATOM 8838 O O . THR A 1 1097 ? 2.546 24.867 25.576 1.00 91.75 1097 THR A O 1
ATOM 8841 N N . ALA A 1 1098 ? 1.599 22.830 25.559 1.00 89.31 1098 ALA A N 1
ATOM 8842 C CA . ALA A 1 1098 ? 0.461 23.179 26.408 1.00 89.31 1098 ALA A CA 1
ATOM 8843 C C . ALA A 1 1098 ? 0.879 23.608 27.827 1.00 89.31 1098 ALA A C 1
ATOM 8845 O O . ALA A 1 1098 ? 0.279 24.518 28.383 1.00 89.31 1098 ALA A O 1
ATOM 8846 N N . GLU A 1 1099 ? 1.961 23.051 28.385 1.00 89.44 1099 GLU A N 1
ATOM 8847 C CA . GLU A 1 1099 ? 2.527 23.506 29.671 1.00 89.44 1099 GLU A CA 1
ATOM 8848 C C . GLU A 1 1099 ? 3.094 24.937 29.628 1.00 89.44 1099 GLU A C 1
ATOM 8850 O O . GLU A 1 1099 ? 3.207 25.599 30.660 1.00 89.44 1099 GLU A O 1
ATOM 8855 N N . LYS A 1 1100 ? 3.509 25.410 28.445 1.00 92.19 1100 LYS A N 1
ATOM 8856 C CA . LYS A 1 1100 ? 4.212 26.691 28.273 1.00 92.19 1100 LYS A CA 1
ATOM 8857 C C . LYS A 1 1100 ? 3.296 27.834 27.834 1.00 92.19 1100 LYS A C 1
ATOM 8859 O O . LYS A 1 1100 ? 3.637 28.992 28.077 1.00 92.19 1100 LYS A O 1
ATOM 8864 N N . TYR A 1 1101 ? 2.195 27.535 27.150 1.00 90.56 1101 TYR A N 1
ATOM 8865 C CA . TYR A 1 1101 ? 1.320 28.533 26.537 1.00 90.56 1101 TYR A CA 1
ATOM 8866 C C . TYR A 1 1101 ? -0.132 28.327 26.966 1.00 90.56 1101 TYR A C 1
ATOM 8868 O O . TYR A 1 1101 ? -0.681 27.251 26.752 1.00 90.56 1101 TYR A O 1
ATOM 8876 N N . ASP A 1 1102 ? -0.771 29.390 27.460 1.00 84.69 1102 ASP A N 1
ATOM 8877 C CA . ASP A 1 1102 ? -2.195 29.364 27.828 1.00 84.69 1102 ASP A CA 1
ATOM 8878 C C . ASP A 1 1102 ? -3.106 29.151 26.602 1.00 84.69 1102 ASP A C 1
ATOM 8880 O O . ASP A 1 1102 ? -4.089 28.419 26.667 1.00 84.69 1102 ASP A O 1
ATOM 8884 N N . ASP A 1 1103 ? -2.775 29.776 25.462 1.00 86.38 1103 ASP A N 1
ATOM 8885 C CA . ASP A 1 1103 ? -3.472 29.575 24.184 1.00 86.38 1103 ASP A CA 1
ATOM 8886 C C . ASP A 1 1103 ? -2.621 28.723 23.237 1.00 86.38 1103 ASP A C 1
ATOM 8888 O O . ASP A 1 1103 ? -1.747 29.230 22.520 1.00 86.38 1103 ASP A O 1
ATOM 8892 N N . ILE A 1 1104 ? -2.908 27.420 23.203 1.00 87.88 1104 ILE A N 1
ATOM 8893 C CA . ILE A 1 1104 ? -2.213 26.459 22.335 1.00 87.88 1104 ILE A CA 1
ATOM 8894 C C . ILE A 1 1104 ? -2.465 26.689 20.836 1.00 87.88 1104 ILE A C 1
ATOM 8896 O O . ILE A 1 1104 ? -1.735 26.143 20.010 1.00 87.88 1104 ILE A O 1
ATOM 8900 N N . ALA A 1 1105 ? -3.461 27.508 20.469 1.00 86.00 1105 ALA A N 1
ATOM 8901 C CA . ALA A 1 1105 ? -3.732 27.910 19.087 1.00 86.00 1105 ALA A CA 1
ATOM 8902 C C . ALA A 1 1105 ? -3.071 29.243 18.691 1.00 86.00 1105 ALA A C 1
ATOM 8904 O O . ALA A 1 1105 ? -3.257 29.704 17.561 1.00 86.00 1105 ALA A O 1
ATOM 8905 N N . SER A 1 1106 ? -2.293 29.867 19.583 1.00 88.25 1106 SER A N 1
ATOM 8906 C CA . SER A 1 1106 ? -1.479 31.036 19.237 1.00 88.25 1106 SER A CA 1
ATOM 8907 C C . SER A 1 1106 ? -0.392 30.680 18.215 1.00 88.25 1106 SER A C 1
ATOM 8909 O O . SER A 1 1106 ? 0.130 29.562 18.192 1.00 88.25 1106 SER A O 1
ATOM 8911 N N . LEU A 1 1107 ? -0.017 31.642 17.364 1.00 87.06 1107 LEU A N 1
ATOM 8912 C CA . LEU A 1 1107 ? 1.019 31.436 16.342 1.00 87.06 1107 LEU A CA 1
ATOM 8913 C C . LEU A 1 1107 ? 2.365 31.049 16.977 1.00 87.06 1107 LEU A C 1
ATOM 8915 O O . LEU A 1 1107 ? 3.105 30.231 16.429 1.00 87.06 1107 LEU A O 1
ATOM 8919 N N . GLU A 1 1108 ? 2.662 31.596 18.157 1.00 90.12 1108 GLU A N 1
ATOM 8920 C CA . GLU A 1 1108 ? 3.853 31.296 18.944 1.00 90.12 1108 GLU A CA 1
ATOM 8921 C C . GLU A 1 1108 ? 3.855 29.852 19.470 1.00 90.12 1108 GLU A C 1
ATOM 8923 O O . GLU A 1 1108 ? 4.890 29.185 19.390 1.00 90.12 1108 GLU A O 1
ATOM 8928 N N . ALA A 1 1109 ? 2.713 29.355 19.961 1.00 91.38 1109 ALA A N 1
ATOM 8929 C CA . ALA A 1 1109 ? 2.571 27.971 20.415 1.00 91.38 1109 ALA A CA 1
ATOM 8930 C C . ALA A 1 1109 ? 2.704 26.980 19.250 1.00 91.38 1109 ALA A C 1
ATOM 8932 O O . ALA A 1 1109 ? 3.465 26.018 19.347 1.00 91.38 1109 ALA A O 1
ATOM 8933 N N . ILE A 1 1110 ? 2.046 27.253 18.115 1.00 90.94 1110 ILE A N 1
ATOM 8934 C CA . ILE A 1 1110 ? 2.145 26.432 16.895 1.00 90.94 1110 ILE A CA 1
ATOM 8935 C C . ILE A 1 1110 ? 3.604 26.339 16.425 1.00 90.94 1110 ILE A C 1
ATOM 8937 O O . ILE A 1 1110 ? 4.100 25.251 16.118 1.00 90.94 1110 ILE A O 1
ATOM 8941 N N . HIS A 1 1111 ? 4.319 27.467 16.408 1.00 90.25 1111 HIS A N 1
ATOM 8942 C CA . HIS A 1 1111 ? 5.725 27.501 16.014 1.00 90.25 1111 HIS A CA 1
ATOM 8943 C C . HIS A 1 1111 ? 6.625 26.682 16.960 1.00 90.25 1111 HIS A C 1
ATOM 8945 O O . HIS A 1 1111 ? 7.475 25.917 16.487 1.00 90.25 1111 HIS A O 1
ATOM 8951 N N . ASP A 1 1112 ? 6.440 26.819 18.282 1.00 91.38 1112 ASP A N 1
ATOM 8952 C CA . ASP A 1 1112 ? 7.186 26.070 19.309 1.00 91.38 1112 ASP A CA 1
ATOM 8953 C C . ASP A 1 1112 ? 6.906 24.562 19.219 1.00 91.38 1112 ASP A C 1
ATOM 8955 O O . ASP A 1 1112 ? 7.846 23.767 19.270 1.00 91.38 1112 ASP A O 1
ATOM 8959 N N . TYR A 1 1113 ? 5.647 24.172 18.991 1.00 93.56 1113 TYR A N 1
ATOM 8960 C CA . TYR A 1 1113 ? 5.231 22.782 18.789 1.00 93.56 1113 TYR A CA 1
ATOM 8961 C C . TYR A 1 1113 ? 5.976 22.114 17.631 1.00 93.56 1113 TYR A C 1
ATOM 8963 O O . TYR A 1 1113 ? 6.640 21.096 17.834 1.00 93.56 1113 TYR A O 1
ATOM 8971 N N . PHE A 1 1114 ? 5.942 22.700 16.427 1.00 91.38 1114 PHE A N 1
ATOM 8972 C CA . PHE A 1 1114 ? 6.640 22.117 15.275 1.00 91.38 1114 PHE A CA 1
ATOM 8973 C C . PHE A 1 1114 ? 8.156 22.109 15.465 1.00 91.38 1114 PHE A C 1
ATOM 8975 O O . PHE A 1 1114 ? 8.825 21.145 15.092 1.00 91.38 1114 PHE A O 1
ATOM 8982 N N . LYS A 1 1115 ? 8.712 23.153 16.094 1.00 90.25 1115 LYS A N 1
ATOM 8983 C CA . LYS A 1 1115 ? 10.141 23.196 16.411 1.00 90.25 1115 LYS A CA 1
ATOM 8984 C C . LYS A 1 1115 ? 10.538 22.038 17.328 1.00 90.25 1115 LYS A C 1
ATOM 8986 O O . LYS A 1 1115 ? 11.536 21.377 17.051 1.00 90.25 1115 LYS A O 1
ATOM 8991 N N . ARG A 1 1116 ? 9.751 21.754 18.371 1.00 89.81 1116 ARG A N 1
ATOM 8992 C CA . ARG A 1 1116 ? 9.948 20.596 19.260 1.00 89.81 1116 ARG A CA 1
ATOM 8993 C C . ARG A 1 1116 ? 9.782 19.277 18.522 1.00 89.81 1116 ARG A C 1
ATOM 8995 O O . ARG A 1 1116 ? 10.653 18.419 18.632 1.00 89.81 1116 ARG A O 1
ATOM 9002 N N . LEU A 1 1117 ? 8.709 19.134 17.744 1.00 88.06 1117 LEU A N 1
ATOM 9003 C CA . LEU A 1 1117 ? 8.408 17.921 16.986 1.00 88.06 1117 LEU A CA 1
ATOM 9004 C C . LEU A 1 1117 ? 9.580 17.521 16.081 1.00 88.06 1117 LEU A C 1
ATOM 9006 O O . LEU A 1 1117 ? 9.988 16.359 16.070 1.00 88.06 1117 LEU A O 1
ATOM 9010 N N . TYR A 1 1118 ? 10.163 18.488 15.369 1.00 88.44 1118 TYR A N 1
ATOM 9011 C CA . TYR A 1 1118 ? 11.306 18.237 14.495 1.00 88.44 1118 TYR A CA 1
ATOM 9012 C C . TYR A 1 1118 ? 12.625 18.087 15.262 1.00 88.44 1118 TYR A C 1
ATOM 9014 O O . TYR A 1 1118 ? 13.428 17.215 14.932 1.00 88.44 1118 TYR A O 1
ATOM 9022 N N . TYR A 1 1119 ? 12.841 18.878 16.318 1.00 83.06 1119 TYR A N 1
ATOM 9023 C CA . TYR A 1 1119 ? 14.038 18.777 17.156 1.00 83.06 1119 TYR A CA 1
ATOM 9024 C C . TYR A 1 1119 ? 14.160 17.402 17.830 1.00 83.06 1119 TYR A C 1
ATOM 9026 O O . TYR A 1 1119 ? 15.236 16.809 17.816 1.00 83.06 1119 TYR A O 1
ATOM 9034 N N . TYR A 1 1120 ? 13.060 16.849 18.358 1.00 76.56 1120 TYR A N 1
ATOM 9035 C CA . TYR A 1 1120 ? 13.059 15.530 19.004 1.00 76.56 1120 TYR A CA 1
ATOM 9036 C C . TYR A 1 1120 ? 13.326 14.367 18.049 1.00 76.56 1120 TYR A C 1
ATOM 9038 O O . TYR A 1 1120 ? 13.792 13.314 18.485 1.00 76.56 1120 TYR A O 1
ATOM 9046 N N . LYS A 1 1121 ? 13.041 14.535 16.754 1.00 75.12 1121 LYS A N 1
ATOM 9047 C CA . LYS A 1 1121 ? 13.404 13.556 15.725 1.00 75.12 1121 LYS A CA 1
ATOM 9048 C C . LYS A 1 1121 ? 14.900 13.597 15.407 1.00 75.12 1121 LYS A C 1
ATOM 9050 O O . LYS A 1 1121 ? 15.499 12.539 15.214 1.00 75.12 1121 LYS A O 1
ATOM 9055 N N . GLY A 1 1122 ? 15.484 14.798 15.351 1.00 78.25 1122 GLY A N 1
ATOM 9056 C CA . GLY A 1 1122 ? 16.821 15.029 14.798 1.00 78.25 1122 GLY A CA 1
ATOM 9057 C C . GLY A 1 1122 ? 16.917 14.634 13.317 1.00 78.25 1122 GLY A C 1
ATOM 9058 O O . GLY A 1 1122 ? 15.988 14.052 12.759 1.00 78.25 1122 GLY A O 1
ATOM 9059 N N . ASP A 1 1123 ? 18.055 14.897 12.673 1.00 74.50 1123 ASP A N 1
ATOM 9060 C CA . ASP A 1 1123 ? 18.216 14.659 11.225 1.00 74.50 1123 ASP A CA 1
ATOM 9061 C C . ASP A 1 1123 ? 17.914 13.203 10.827 1.00 74.50 1123 ASP A C 1
ATOM 9063 O O . ASP A 1 1123 ? 17.184 12.941 9.875 1.00 74.50 1123 ASP A O 1
ATOM 9067 N N . ARG A 1 1124 ? 18.366 12.227 11.631 1.00 79.38 1124 ARG A N 1
ATOM 9068 C CA . ARG A 1 1124 ? 18.073 10.800 11.393 1.00 79.38 1124 ARG A CA 1
ATOM 9069 C C . ARG A 1 1124 ? 16.589 10.451 11.508 1.00 79.38 1124 ARG A C 1
ATOM 9071 O O . ARG A 1 1124 ? 16.153 9.491 10.889 1.00 79.38 1124 ARG A O 1
ATOM 9078 N N . GLY A 1 1125 ? 15.819 11.177 12.315 1.00 81.75 1125 GLY A N 1
ATOM 9079 C CA . GLY A 1 1125 ? 14.380 10.958 12.443 1.00 81.75 1125 GLY A CA 1
ATOM 9080 C C . GLY A 1 1125 ? 13.558 11.631 11.340 1.00 81.75 1125 GLY A C 1
ATOM 9081 O O . GLY A 1 1125 ? 12.410 11.236 11.140 1.00 81.75 1125 GLY A O 1
ATOM 9082 N N . LEU A 1 1126 ? 14.134 12.617 10.639 1.00 89.69 1126 LEU A N 1
ATOM 9083 C CA . LEU A 1 1126 ? 13.534 13.317 9.493 1.00 89.69 1126 LEU A CA 1
ATOM 9084 C C . LEU A 1 1126 ? 13.908 12.691 8.137 1.00 89.69 1126 LEU A C 1
ATOM 9086 O O . LEU A 1 1126 ? 13.272 12.985 7.123 1.00 89.69 1126 LEU A O 1
ATOM 9090 N N . ASP A 1 1127 ? 14.924 11.826 8.133 1.00 93.38 1127 ASP A N 1
ATOM 9091 C CA . ASP A 1 1127 ? 15.302 10.934 7.037 1.00 93.38 1127 ASP A CA 1
ATOM 9092 C C . ASP A 1 1127 ? 15.552 9.516 7.581 1.00 93.38 1127 ASP A C 1
ATOM 9094 O O . ASP A 1 1127 ? 16.682 9.029 7.661 1.00 93.38 1127 ASP A O 1
ATOM 9098 N N . THR A 1 1128 ? 14.474 8.841 7.993 1.00 90.69 1128 THR A N 1
ATOM 9099 C CA . THR A 1 1128 ? 14.550 7.562 8.733 1.00 90.69 1128 THR A CA 1
ATOM 9100 C C . THR A 1 1128 ? 15.240 6.449 7.937 1.00 90.69 1128 THR A C 1
ATOM 9102 O O . THR A 1 1128 ? 15.833 5.540 8.519 1.00 90.69 1128 THR A O 1
ATOM 9105 N N . LYS A 1 1129 ? 15.184 6.511 6.602 1.00 93.06 1129 LYS A N 1
ATOM 9106 C CA . LYS A 1 1129 ? 15.835 5.542 5.708 1.00 93.06 1129 LYS A CA 1
ATOM 9107 C C . LYS A 1 1129 ? 17.168 6.061 5.141 1.00 93.06 1129 LYS A C 1
ATOM 9109 O O . LYS A 1 1129 ? 17.784 5.364 4.342 1.00 93.06 1129 LYS A O 1
ATOM 9114 N N . GLY A 1 1130 ? 17.629 7.252 5.536 1.00 94.88 1130 GLY A N 1
ATOM 9115 C CA . GLY A 1 1130 ? 18.889 7.846 5.074 1.00 94.88 1130 GLY A CA 1
ATOM 9116 C C . GLY A 1 1130 ? 18.946 8.079 3.561 1.00 94.88 1130 GLY A C 1
ATOM 9117 O O . GLY A 1 1130 ? 19.991 7.864 2.950 1.00 94.88 1130 GLY A O 1
ATOM 9118 N N . ILE A 1 1131 ? 17.824 8.439 2.936 1.00 96.00 1131 ILE A N 1
ATOM 9119 C CA . ILE A 1 1131 ? 17.687 8.617 1.486 1.00 96.00 1131 ILE A CA 1
ATOM 9120 C C . ILE A 1 1131 ? 18.612 9.719 0.967 1.00 96.00 1131 ILE A C 1
ATOM 9122 O O . ILE A 1 1131 ? 19.269 9.528 -0.057 1.00 96.00 1131 ILE A O 1
ATOM 9126 N N . VAL A 1 1132 ? 18.694 10.859 1.661 1.00 95.25 1132 VAL A N 1
ATOM 9127 C CA . VAL A 1 1132 ? 19.536 11.981 1.221 1.00 95.25 1132 VAL A CA 1
ATOM 9128 C C . VAL A 1 1132 ? 21.004 11.564 1.237 1.00 95.25 1132 VAL A C 1
ATOM 9130 O O . VAL A 1 1132 ? 21.683 11.697 0.224 1.00 95.25 1132 VAL A O 1
ATOM 9133 N N . ASP A 1 1133 ? 21.475 10.977 2.338 1.00 94.00 1133 ASP A N 1
ATOM 9134 C CA . ASP A 1 1133 ? 22.864 10.514 2.479 1.00 94.00 1133 ASP A CA 1
ATOM 9135 C C . ASP A 1 1133 ? 23.231 9.427 1.451 1.00 94.00 1133 ASP A C 1
ATOM 9137 O O . ASP A 1 1133 ? 24.311 9.467 0.858 1.00 94.00 1133 ASP A O 1
ATOM 9141 N N . GLN A 1 1134 ? 22.322 8.485 1.172 1.00 95.12 1134 GLN A N 1
ATOM 9142 C CA . GLN A 1 1134 ? 22.520 7.471 0.131 1.00 95.12 1134 GLN A CA 1
ATOM 9143 C C . GLN A 1 1134 ? 22.724 8.093 -1.261 1.00 95.12 1134 GLN A C 1
ATOM 9145 O O . GLN A 1 1134 ? 23.610 7.664 -2.005 1.00 95.12 1134 GLN A O 1
ATOM 9150 N N . LEU A 1 1135 ? 21.938 9.115 -1.613 1.00 96.44 1135 LEU A N 1
ATOM 9151 C CA . LEU A 1 1135 ? 22.053 9.803 -2.902 1.00 96.44 1135 LEU A CA 1
ATOM 9152 C C . LEU A 1 1135 ? 23.305 10.693 -2.975 1.00 96.44 1135 LEU A C 1
ATOM 9154 O O . LEU A 1 1135 ? 23.986 10.692 -4.002 1.00 96.44 1135 LEU A O 1
ATOM 9158 N N . GLU A 1 1136 ? 23.665 11.385 -1.889 1.00 96.00 1136 GLU A N 1
ATOM 9159 C CA . GLU A 1 1136 ? 24.900 12.184 -1.818 1.00 96.00 1136 GLU A CA 1
ATOM 9160 C C . GLU A 1 1136 ? 26.150 11.296 -1.988 1.00 96.00 1136 GLU A C 1
ATOM 9162 O O . GLU A 1 1136 ? 27.027 11.584 -2.808 1.00 96.00 1136 GLU A O 1
ATOM 9167 N N . LYS A 1 1137 ? 26.193 10.132 -1.323 1.00 93.88 1137 LYS A N 1
ATOM 9168 C CA . LYS A 1 1137 ? 27.254 9.121 -1.512 1.00 93.88 1137 LYS A CA 1
ATOM 9169 C C . LYS A 1 1137 ? 27.314 8.581 -2.942 1.00 93.88 1137 LYS A C 1
ATOM 9171 O O . LYS A 1 1137 ? 28.410 8.332 -3.458 1.00 93.88 1137 LYS A O 1
ATOM 9176 N N . GLY A 1 1138 ? 26.157 8.426 -3.588 1.00 91.38 1138 GLY A N 1
ATOM 9177 C CA . GLY A 1 1138 ? 26.068 8.065 -5.001 1.00 91.38 1138 GLY A CA 1
ATOM 9178 C C . GLY A 1 1138 ? 26.788 9.072 -5.900 1.00 91.38 1138 GLY A C 1
ATOM 9179 O O . GLY A 1 1138 ? 27.531 8.667 -6.791 1.00 91.38 1138 GLY A O 1
ATOM 9180 N N . GLY A 1 1139 ? 26.691 10.371 -5.599 1.00 89.94 1139 GLY A N 1
ATOM 9181 C CA . GLY A 1 1139 ? 27.412 11.429 -6.315 1.00 89.94 1139 GLY A CA 1
ATOM 9182 C C . GLY A 1 1139 ? 28.934 11.288 -6.259 1.00 89.94 1139 GLY A C 1
ATOM 9183 O O . GLY A 1 1139 ? 29.607 11.449 -7.276 1.00 89.94 1139 GLY A O 1
ATOM 9184 N N . ARG A 1 1140 ? 29.483 10.908 -5.097 1.00 87.75 1140 ARG A N 1
ATOM 9185 C CA . ARG A 1 1140 ? 30.938 10.745 -4.896 1.00 87.75 1140 ARG A CA 1
ATOM 9186 C C . ARG A 1 1140 ? 31.527 9.573 -5.687 1.00 87.75 1140 ARG A C 1
ATOM 9188 O O . ARG A 1 1140 ? 32.692 9.607 -6.074 1.00 87.75 1140 ARG A O 1
ATOM 9195 N N . THR A 1 1141 ? 30.743 8.513 -5.877 1.00 87.50 1141 THR A N 1
ATOM 9196 C CA . THR A 1 1141 ? 31.187 7.268 -6.530 1.00 87.50 1141 THR A CA 1
ATOM 9197 C C . THR A 1 1141 ? 30.737 7.155 -7.984 1.00 87.50 1141 THR A C 1
ATOM 9199 O O . THR A 1 1141 ? 31.311 6.376 -8.745 1.00 87.50 1141 THR A O 1
ATOM 9202 N N . GLY A 1 1142 ? 29.703 7.909 -8.355 1.00 89.38 1142 GLY A N 1
ATOM 9203 C CA . GLY A 1 1142 ? 28.940 7.736 -9.582 1.00 89.38 1142 GLY A CA 1
ATOM 9204 C C . GLY A 1 1142 ? 27.960 6.556 -9.569 1.00 89.38 1142 GLY A C 1
ATOM 9205 O O . GLY A 1 1142 ? 27.314 6.263 -10.576 1.00 89.38 1142 GLY A O 1
ATOM 9206 N N . LEU A 1 1143 ? 27.835 5.849 -8.447 1.00 93.94 1143 LEU A N 1
ATOM 9207 C CA . LEU A 1 1143 ? 27.038 4.632 -8.331 1.00 93.94 1143 LEU A CA 1
ATOM 9208 C C . LEU A 1 1143 ? 25.810 4.907 -7.459 1.00 93.94 1143 LEU A C 1
ATOM 9210 O O . LEU A 1 1143 ? 25.898 4.919 -6.234 1.00 93.94 1143 LEU A O 1
ATOM 9214 N N . PHE A 1 1144 ? 24.666 5.161 -8.097 1.00 96.75 1144 PHE A N 1
ATOM 9215 C CA . PHE A 1 1144 ? 23.441 5.579 -7.411 1.00 96.75 1144 PHE A CA 1
ATOM 9216 C C . PHE A 1 1144 ? 22.540 4.386 -7.055 1.00 96.75 1144 PHE A C 1
ATOM 9218 O O . PHE A 1 1144 ? 22.301 3.530 -7.907 1.00 96.75 1144 PHE A O 1
ATOM 9225 N N . PRO A 1 1145 ? 21.974 4.327 -5.838 1.00 96.44 1145 PRO A N 1
ATOM 9226 C CA . PRO A 1 1145 ? 21.093 3.239 -5.412 1.00 96.44 1145 PRO A CA 1
ATOM 9227 C C . PRO A 1 1145 ? 19.623 3.502 -5.801 1.00 96.44 1145 PRO A C 1
ATOM 9229 O O . PRO A 1 1145 ? 18.754 3.601 -4.939 1.00 96.44 1145 PRO A O 1
ATOM 9232 N N . PHE A 1 1146 ? 19.323 3.684 -7.094 1.00 97.31 1146 PHE A N 1
ATOM 9233 C CA . PHE A 1 1146 ? 17.982 4.092 -7.547 1.00 97.31 1146 PHE A CA 1
ATOM 9234 C C . PHE A 1 1146 ? 16.861 3.127 -7.137 1.00 97.31 1146 PHE A C 1
ATOM 9236 O O . PHE A 1 1146 ? 15.826 3.580 -6.650 1.00 97.31 1146 PHE A O 1
ATOM 9243 N N . ALA A 1 1147 ? 17.050 1.819 -7.328 1.00 93.56 1147 ALA A N 1
ATOM 9244 C CA . ALA A 1 1147 ? 16.038 0.815 -7.002 1.00 93.56 1147 ALA A CA 1
ATOM 9245 C C . ALA A 1 1147 ? 15.865 0.652 -5.485 1.00 93.56 1147 ALA A C 1
ATOM 9247 O O . ALA A 1 1147 ? 14.738 0.511 -5.009 1.00 93.56 1147 ALA A O 1
ATOM 9248 N N . ASP A 1 1148 ? 16.957 0.742 -4.722 1.00 95.31 1148 ASP A N 1
ATOM 9249 C CA . ASP A 1 1148 ? 16.903 0.650 -3.258 1.00 95.31 1148 ASP A CA 1
ATOM 9250 C C . ASP A 1 1148 ? 16.230 1.885 -2.650 1.00 95.31 1148 ASP A C 1
ATOM 9252 O O . ASP A 1 1148 ? 15.364 1.749 -1.787 1.00 95.31 1148 ASP A O 1
ATOM 9256 N N . VAL A 1 1149 ? 16.551 3.085 -3.151 1.00 96.31 1149 VAL A N 1
ATOM 9257 C CA . VAL A 1 1149 ? 15.888 4.336 -2.752 1.00 96.31 1149 VAL A CA 1
ATOM 9258 C C . VAL A 1 1149 ? 14.406 4.305 -3.105 1.00 96.31 1149 VAL A C 1
ATOM 9260 O O . VAL A 1 1149 ? 13.590 4.662 -2.263 1.00 96.31 1149 VAL A O 1
ATOM 9263 N N . ALA A 1 1150 ? 14.040 3.828 -4.298 1.00 92.25 1150 ALA A N 1
ATOM 9264 C CA . ALA A 1 1150 ? 12.638 3.704 -4.697 1.00 92.25 1150 ALA A CA 1
ATOM 9265 C C . ALA A 1 1150 ? 11.856 2.718 -3.813 1.00 92.25 1150 ALA A C 1
ATOM 9267 O O . ALA A 1 1150 ? 10.667 2.915 -3.581 1.00 92.25 1150 ALA A O 1
ATOM 9268 N N . LYS A 1 1151 ? 12.509 1.662 -3.310 1.00 89.06 1151 LYS A N 1
ATOM 9269 C CA . LYS A 1 1151 ? 11.912 0.709 -2.362 1.00 89.06 1151 LYS A CA 1
ATOM 9270 C C . LYS A 1 1151 ? 11.822 1.281 -0.943 1.00 89.06 1151 LYS A C 1
ATOM 9272 O O . LYS A 1 1151 ? 10.880 0.974 -0.221 1.00 89.06 1151 LYS A O 1
ATOM 9277 N N . ALA A 1 1152 ? 12.812 2.068 -0.530 1.00 91.12 1152 ALA A N 1
ATOM 9278 C CA . ALA A 1 1152 ? 12.890 2.636 0.810 1.00 91.12 1152 ALA A CA 1
ATOM 9279 C C . ALA A 1 1152 ? 12.005 3.882 0.988 1.00 91.12 1152 ALA A C 1
ATOM 9281 O O . ALA A 1 1152 ? 11.475 4.092 2.077 1.00 91.12 1152 ALA A O 1
ATOM 9282 N N . PHE A 1 1153 ? 11.839 4.699 -0.056 1.00 91.25 1153 PHE A N 1
ATOM 9283 C CA . PHE A 1 1153 ? 10.963 5.869 -0.051 1.00 91.25 1153 PHE A CA 1
ATOM 9284 C C . PHE A 1 1153 ? 9.521 5.443 -0.350 1.00 91.25 1153 PHE A C 1
ATOM 9286 O O . PHE A 1 1153 ? 9.070 5.446 -1.494 1.00 91.25 1153 PHE A O 1
ATOM 9293 N N . SER A 1 1154 ? 8.810 5.048 0.701 1.00 83.94 1154 SER A N 1
ATOM 9294 C CA . SER A 1 1154 ? 7.419 4.606 0.637 1.00 83.94 1154 SER A CA 1
ATOM 9295 C C . SER A 1 1154 ? 6.636 5.348 1.716 1.00 83.94 1154 SER A C 1
ATOM 9297 O O . SER A 1 1154 ? 6.894 5.175 2.911 1.00 83.94 1154 SER A O 1
ATOM 9299 N N . LEU A 1 1155 ? 5.737 6.244 1.287 1.00 78.88 1155 LEU A N 1
ATOM 9300 C CA . LEU A 1 1155 ? 4.960 7.082 2.211 1.00 78.88 1155 LEU A CA 1
ATOM 9301 C C . LEU A 1 1155 ? 3.829 6.293 2.876 1.00 78.88 1155 LEU A C 1
ATOM 9303 O O . LEU A 1 1155 ? 3.396 6.641 3.972 1.00 78.88 1155 LEU A O 1
ATOM 9307 N N . ILE A 1 1156 ? 3.393 5.214 2.226 1.00 67.75 1156 ILE A N 1
ATOM 9308 C CA . ILE A 1 1156 ? 2.516 4.189 2.784 1.00 67.75 1156 ILE A CA 1
ATOM 9309 C C . ILE A 1 1156 ? 3.309 2.884 2.748 1.00 67.75 1156 ILE A C 1
ATOM 9311 O O . ILE A 1 1156 ? 3.462 2.321 1.671 1.00 67.75 1156 ILE A O 1
ATOM 9315 N N . GLU A 1 1157 ? 3.829 2.414 3.888 1.00 54.62 1157 GLU A N 1
ATOM 9316 C CA . GLU A 1 1157 ? 4.669 1.208 3.917 1.00 54.62 1157 GLU A CA 1
ATOM 9317 C C . GLU A 1 1157 ? 3.901 -0.015 3.366 1.00 54.62 1157 GLU A C 1
ATOM 9319 O O . GLU A 1 1157 ? 2.978 -0.540 4.005 1.00 54.62 1157 GLU A O 1
ATOM 9324 N N . ASP A 1 1158 ? 4.291 -0.456 2.164 1.00 40.53 1158 ASP A N 1
ATOM 9325 C CA . ASP A 1 1158 ? 3.767 -1.645 1.485 1.00 40.53 1158 ASP A CA 1
ATOM 9326 C C . ASP A 1 1158 ? 3.900 -2.882 2.391 1.00 40.53 1158 ASP A C 1
ATOM 9328 O O . ASP A 1 1158 ? 4.984 -3.208 2.878 1.00 40.53 1158 ASP A O 1
ATOM 9332 N N . GLY A 1 1159 ? 2.790 -3.597 2.601 1.00 47.41 1159 GLY A N 1
ATOM 9333 C CA . GLY A 1 1159 ? 2.731 -4.795 3.450 1.00 47.41 1159 GLY A CA 1
ATOM 9334 C C . GLY A 1 1159 ? 2.316 -4.548 4.902 1.00 47.41 1159 GLY A C 1
ATOM 9335 O O . GLY A 1 1159 ? 2.164 -5.508 5.648 1.00 47.41 1159 GLY A O 1
ATOM 9336 N N . SER A 1 1160 ? 2.080 -3.295 5.303 1.00 54.47 1160 SER A N 1
ATOM 9337 C CA . SER A 1 1160 ? 1.480 -2.995 6.611 1.00 54.47 1160 SER A CA 1
ATOM 9338 C C . SER A 1 1160 ? -0.028 -3.249 6.647 1.00 54.47 1160 SER A C 1
ATOM 9340 O O . SER A 1 1160 ? -0.573 -3.488 7.725 1.00 54.47 1160 SER A O 1
ATOM 9342 N N . THR A 1 1161 ? -0.702 -3.201 5.489 1.00 68.94 1161 THR A N 1
ATOM 9343 C CA . THR A 1 1161 ? -2.149 -3.398 5.373 1.00 68.94 1161 THR A CA 1
ATOM 9344 C C . THR A 1 1161 ? -2.538 -4.343 4.236 1.00 68.94 1161 THR A C 1
ATOM 9346 O O . THR A 1 1161 ? -1.834 -4.458 3.230 1.00 68.94 1161 THR A O 1
ATOM 9349 N N . LYS A 1 1162 ? -3.679 -5.016 4.398 1.00 80.81 1162 LYS A N 1
ATOM 9350 C CA . LYS A 1 1162 ? -4.318 -5.889 3.407 1.00 80.81 1162 LYS A CA 1
ATOM 9351 C C . LYS A 1 1162 ? -5.668 -5.317 3.014 1.00 80.81 1162 LYS A C 1
ATOM 9353 O O . LYS A 1 1162 ? -6.387 -4.767 3.851 1.00 80.81 1162 LYS A O 1
ATOM 9358 N N . THR A 1 1163 ? -6.000 -5.474 1.739 1.00 86.38 1163 THR A N 1
ATOM 9359 C CA . THR A 1 1163 ? -7.227 -4.950 1.144 1.00 86.38 1163 THR A CA 1
ATOM 9360 C C . THR A 1 1163 ? -8.327 -6.003 1.182 1.00 86.38 1163 THR A C 1
ATOM 9362 O O . THR A 1 1163 ? -8.185 -7.079 0.598 1.00 86.38 1163 THR A O 1
ATOM 9365 N N . ILE A 1 1164 ? -9.424 -5.678 1.864 1.00 90.38 1164 ILE A N 1
ATOM 9366 C CA . ILE A 1 1164 ? -10.618 -6.515 1.968 1.00 90.38 1164 ILE A CA 1
ATOM 9367 C C . ILE A 1 1164 ? -11.765 -5.860 1.201 1.00 90.38 1164 ILE A C 1
ATOM 9369 O O . ILE A 1 1164 ? -12.201 -4.773 1.566 1.00 90.38 1164 ILE A O 1
ATOM 9373 N N . LEU A 1 1165 ? -12.273 -6.534 0.177 1.00 91.31 1165 LEU A N 1
ATOM 9374 C CA . LEU A 1 1165 ? -13.476 -6.201 -0.571 1.00 91.31 1165 LEU A CA 1
ATOM 9375 C C . LEU A 1 1165 ? -14.722 -6.624 0.220 1.00 91.31 1165 LEU A C 1
ATOM 9377 O O . LEU A 1 1165 ? -14.855 -7.779 0.635 1.00 91.31 1165 LEU A O 1
ATOM 9381 N N . ILE A 1 1166 ? -15.625 -5.667 0.424 1.00 92.81 1166 ILE A N 1
ATOM 9382 C CA . ILE A 1 1166 ? -16.899 -5.825 1.126 1.00 92.81 1166 ILE A CA 1
ATOM 9383 C C . ILE A 1 1166 ? -18.029 -5.878 0.090 1.00 92.81 1166 ILE A C 1
ATOM 9385 O O . ILE A 1 1166 ? -18.425 -4.856 -0.464 1.00 92.81 1166 ILE A O 1
ATOM 9389 N N . ASP A 1 1167 ? -18.564 -7.065 -0.183 1.00 89.50 1167 ASP A N 1
ATOM 9390 C CA . ASP A 1 1167 ? -19.517 -7.321 -1.273 1.00 89.50 1167 ASP A CA 1
ATOM 9391 C C . ASP A 1 1167 ? -20.994 -7.221 -0.846 1.00 89.50 1167 ASP A C 1
ATOM 9393 O O . ASP A 1 1167 ? -21.832 -8.055 -1.196 1.00 89.50 1167 ASP A O 1
ATOM 9397 N N . ARG A 1 1168 ? -21.334 -6.185 -0.068 1.00 86.81 1168 ARG A N 1
ATOM 9398 C CA . ARG A 1 1168 ? -22.722 -5.959 0.383 1.00 86.81 1168 ARG A CA 1
ATOM 9399 C C . ARG A 1 1168 ? -23.611 -5.327 -0.688 1.00 86.81 1168 ARG A C 1
ATOM 9401 O O . ARG A 1 1168 ? -24.802 -5.614 -0.721 1.00 86.81 1168 ARG A O 1
ATOM 9408 N N . GLU A 1 1169 ? -23.035 -4.481 -1.534 1.00 88.12 1169 GLU A N 1
ATOM 9409 C CA . GLU A 1 1169 ? -23.750 -3.778 -2.604 1.00 88.12 1169 GLU A CA 1
ATOM 9410 C C . GLU A 1 1169 ? -23.775 -4.640 -3.884 1.00 88.12 1169 GLU A C 1
ATOM 9412 O O . GLU A 1 1169 ? -22.791 -5.343 -4.151 1.00 88.12 1169 GLU A O 1
ATOM 9417 N N . PRO A 1 1170 ? -24.847 -4.595 -4.701 1.00 89.56 1170 PRO A N 1
ATOM 9418 C CA . PRO A 1 1170 ? -24.947 -5.378 -5.939 1.00 89.56 1170 PRO A CA 1
ATOM 9419 C C . PRO A 1 1170 ? -23.762 -5.179 -6.896 1.00 89.56 1170 PRO A C 1
ATOM 9421 O O . PRO A 1 1170 ? -23.270 -6.131 -7.499 1.00 89.56 1170 PRO A O 1
ATOM 9424 N N . GLU A 1 1171 ? -23.257 -3.951 -6.999 1.00 89.56 1171 GLU A N 1
ATOM 9425 C CA . GLU A 1 1171 ? -22.108 -3.600 -7.833 1.00 89.56 1171 GLU A CA 1
ATOM 9426 C C . GLU A 1 1171 ? -20.820 -4.278 -7.339 1.00 89.56 1171 GLU A C 1
ATOM 9428 O O . GLU A 1 1171 ? -20.034 -4.791 -8.136 1.00 89.56 1171 GLU A O 1
ATOM 9433 N N . ALA A 1 1172 ? -20.625 -4.355 -6.018 1.00 89.56 1172 ALA A N 1
ATOM 9434 C CA . ALA A 1 1172 ? -19.483 -5.037 -5.412 1.00 89.56 1172 ALA A CA 1
ATOM 9435 C C . ALA A 1 1172 ? -19.537 -6.558 -5.631 1.00 89.56 1172 ALA A C 1
ATOM 9437 O O . ALA A 1 1172 ? -18.503 -7.193 -5.848 1.00 89.56 1172 ALA A O 1
ATOM 9438 N N . GLN A 1 1173 ? -20.740 -7.142 -5.628 1.00 91.00 1173 GLN A N 1
ATOM 9439 C CA . GLN A 1 1173 ? -20.947 -8.560 -5.937 1.00 91.00 1173 GLN A CA 1
ATOM 9440 C C . GLN A 1 1173 ? -20.604 -8.880 -7.395 1.00 91.00 1173 GLN A C 1
ATOM 9442 O O . GLN A 1 1173 ? -19.945 -9.888 -7.659 1.00 91.00 1173 GLN A O 1
ATOM 9447 N N . GLU A 1 1174 ? -20.976 -8.007 -8.336 1.00 90.69 1174 GLU A N 1
ATOM 9448 C CA . GLU A 1 1174 ? -20.598 -8.170 -9.745 1.00 90.69 1174 GLU A CA 1
ATOM 9449 C C . GLU A 1 1174 ? -19.080 -8.048 -9.938 1.00 90.69 1174 GLU A C 1
ATOM 9451 O O . GLU A 1 1174 ? -18.489 -8.835 -10.677 1.00 90.69 1174 GLU A O 1
ATOM 9456 N N . ILE A 1 1175 ? -18.418 -7.131 -9.223 1.00 88.50 1175 ILE A N 1
ATOM 9457 C CA . ILE A 1 1175 ? -16.950 -7.020 -9.224 1.00 88.50 1175 ILE A CA 1
ATOM 9458 C C . ILE A 1 1175 ? -16.306 -8.334 -8.754 1.00 88.50 1175 ILE A C 1
ATOM 9460 O O . ILE A 1 1175 ? -15.405 -8.848 -9.418 1.00 88.50 1175 ILE A O 1
ATOM 9464 N N . VAL A 1 1176 ? -16.789 -8.931 -7.657 1.00 88.62 1176 VAL A N 1
ATOM 9465 C CA . VAL A 1 1176 ? -16.310 -10.244 -7.184 1.00 88.62 1176 VAL A CA 1
ATOM 9466 C C . VAL A 1 1176 ? -16.543 -11.334 -8.231 1.00 88.62 1176 VAL A C 1
ATOM 9468 O O . VAL A 1 1176 ? -15.650 -12.148 -8.476 1.00 88.62 1176 VAL A O 1
ATOM 9471 N N . ALA A 1 1177 ? -17.718 -11.361 -8.868 1.00 87.75 1177 ALA A N 1
ATOM 9472 C CA . ALA A 1 1177 ? -18.038 -12.337 -9.907 1.00 87.75 1177 ALA A CA 1
ATOM 9473 C C . ALA A 1 1177 ? -17.099 -12.210 -11.117 1.00 87.75 1177 ALA A C 1
ATOM 9475 O O . ALA A 1 1177 ? -16.608 -13.217 -11.626 1.00 87.75 1177 ALA A O 1
ATOM 9476 N N . ARG A 1 1178 ? -16.792 -10.980 -11.543 1.00 86.94 1178 ARG A N 1
ATOM 9477 C CA . ARG A 1 1178 ? -15.820 -10.681 -12.605 1.00 86.94 1178 ARG A CA 1
ATOM 9478 C C . ARG A 1 1178 ? -14.412 -11.148 -12.244 1.00 86.94 1178 ARG A C 1
ATOM 9480 O O . ARG A 1 1178 ? -13.810 -11.869 -13.037 1.00 86.94 1178 ARG A O 1
ATOM 9487 N N . ILE A 1 1179 ? -13.936 -10.845 -11.031 1.00 84.19 1179 ILE A N 1
ATOM 9488 C CA . ILE A 1 1179 ? -12.630 -11.322 -10.541 1.00 84.19 1179 ILE A CA 1
ATOM 9489 C C . ILE A 1 1179 ? -12.579 -12.858 -10.555 1.00 84.19 1179 ILE A C 1
ATOM 9491 O O . ILE A 1 1179 ? -11.619 -13.431 -11.055 1.00 84.19 1179 ILE A O 1
ATOM 9495 N N . ARG A 1 1180 ? -13.633 -13.544 -10.090 1.00 83.69 1180 ARG A N 1
ATOM 9496 C CA . ARG A 1 1180 ? -13.707 -15.020 -10.094 1.00 83.69 1180 ARG A CA 1
ATOM 9497 C C . ARG A 1 1180 ? -13.747 -15.644 -11.487 1.00 83.69 1180 ARG A C 1
ATOM 9499 O O . ARG A 1 1180 ? -13.319 -16.781 -11.650 1.00 83.69 1180 ARG A O 1
ATOM 9506 N N . ARG A 1 1181 ? -14.252 -14.925 -12.492 1.00 82.69 1181 ARG A N 1
ATOM 9507 C CA . ARG A 1 1181 ? -14.204 -15.352 -13.901 1.00 82.69 1181 ARG A CA 1
ATOM 9508 C C . ARG A 1 1181 ? -12.803 -15.202 -14.520 1.00 82.69 1181 ARG A C 1
ATOM 9510 O O . ARG A 1 1181 ? -12.654 -15.465 -15.710 1.00 82.69 1181 ARG A O 1
ATOM 9517 N N . GLY A 1 1182 ? -11.799 -14.790 -13.740 1.00 75.50 1182 GLY A N 1
ATOM 9518 C CA . GLY A 1 1182 ? -10.432 -14.547 -14.204 1.00 75.50 1182 GLY A CA 1
ATOM 9519 C C . GLY A 1 1182 ? -10.279 -13.216 -14.939 1.00 75.50 1182 GLY A C 1
ATOM 9520 O O . GLY A 1 1182 ? -9.337 -13.038 -15.712 1.00 75.50 1182 GLY A O 1
ATOM 9521 N N . GLU A 1 1183 ? -11.217 -12.276 -14.760 1.00 76.00 1183 GLU A N 1
ATOM 9522 C CA . GLU A 1 1183 ? -11.084 -10.952 -15.358 1.00 76.00 1183 GLU A CA 1
ATOM 9523 C C . GLU A 1 1183 ? -9.975 -10.171 -14.644 1.00 76.00 1183 GLU A C 1
ATOM 9525 O O . GLU A 1 1183 ? -9.968 -9.990 -13.423 1.00 76.00 1183 GLU A O 1
ATOM 9530 N N . HIS A 1 1184 ? -9.021 -9.679 -15.429 1.00 74.56 1184 HIS A N 1
ATOM 9531 C CA . HIS A 1 1184 ? -7.895 -8.904 -14.935 1.00 74.56 1184 HIS A CA 1
ATOM 9532 C C . HIS A 1 1184 ? -7.793 -7.603 -15.718 1.00 74.56 1184 HIS A C 1
ATOM 9534 O O . HIS A 1 1184 ? -7.193 -7.547 -16.790 1.00 74.56 1184 HIS A O 1
ATOM 9540 N N . SER A 1 1185 ? -8.365 -6.532 -15.169 1.00 69.75 1185 SER A N 1
ATOM 9541 C CA . SER A 1 1185 ? -8.230 -5.191 -15.733 1.00 69.75 1185 SER A CA 1
ATOM 9542 C C . SER A 1 1185 ? -7.899 -4.172 -14.645 1.00 69.75 1185 SER A C 1
ATOM 9544 O O . SER A 1 1185 ? -8.320 -4.288 -13.493 1.00 69.75 1185 SER A O 1
ATOM 9546 N N . ARG A 1 1186 ? -7.129 -3.135 -15.003 1.00 61.50 1186 ARG A N 1
ATOM 9547 C CA . ARG A 1 1186 ? -6.856 -2.006 -14.093 1.00 61.50 1186 ARG A CA 1
ATOM 9548 C C . ARG A 1 1186 ? -8.150 -1.302 -13.673 1.00 61.50 1186 ARG A C 1
ATOM 9550 O O . ARG A 1 1186 ? -8.217 -0.782 -12.565 1.00 61.50 1186 ARG A O 1
ATOM 9557 N N . GLN A 1 1187 ? -9.155 -1.291 -14.550 1.00 69.06 1187 GLN A N 1
ATOM 9558 C CA . GLN A 1 1187 ? -10.477 -0.744 -14.268 1.00 69.06 1187 GLN A CA 1
ATOM 9559 C C . GLN A 1 1187 ? -11.182 -1.534 -13.162 1.00 69.06 1187 GLN A C 1
ATOM 9561 O O . GLN A 1 1187 ? -11.603 -0.933 -12.182 1.00 69.06 1187 GLN A O 1
ATOM 9566 N N . LEU A 1 1188 ? -11.204 -2.867 -13.249 1.00 75.38 1188 LEU A N 1
ATOM 9567 C CA . LEU A 1 1188 ? -11.820 -3.730 -12.238 1.00 75.38 1188 LEU A CA 1
ATOM 9568 C C . LEU A 1 1188 ? -11.181 -3.554 -10.850 1.00 75.38 1188 LEU A C 1
ATOM 9570 O O . LEU A 1 1188 ? -11.882 -3.493 -9.845 1.00 75.38 1188 LEU A O 1
ATOM 9574 N N . VAL A 1 1189 ? -9.852 -3.405 -10.785 1.00 70.81 1189 VAL A N 1
ATOM 9575 C CA . VAL A 1 1189 ? -9.124 -3.121 -9.529 1.00 70.81 1189 VAL A CA 1
ATOM 9576 C C . VAL A 1 1189 ? -9.525 -1.764 -8.933 1.00 70.81 1189 VAL A C 1
ATOM 9578 O O . VAL A 1 1189 ? -9.627 -1.637 -7.713 1.00 70.81 1189 VAL A O 1
ATOM 9581 N N . ARG A 1 1190 ? -9.756 -0.747 -9.775 1.00 71.38 1190 ARG A N 1
ATOM 9582 C CA . ARG A 1 1190 ? -10.210 0.585 -9.336 1.00 71.38 1190 ARG A CA 1
ATOM 9583 C C . ARG A 1 1190 ? -11.654 0.551 -8.851 1.00 71.38 1190 ARG A C 1
ATOM 9585 O O . ARG A 1 1190 ? -11.917 1.032 -7.756 1.00 71.38 1190 ARG A O 1
ATOM 9592 N N . GLU A 1 1191 ? -12.548 -0.077 -9.614 1.00 79.69 1191 GLU A N 1
ATOM 9593 C CA . GLU A 1 1191 ? -13.949 -0.301 -9.233 1.00 79.69 1191 GLU A CA 1
ATOM 9594 C C . GLU A 1 1191 ? -14.032 -1.027 -7.881 1.00 79.69 1191 GLU A C 1
ATOM 9596 O O . GLU A 1 1191 ? -14.740 -0.581 -6.979 1.00 79.69 1191 GLU A O 1
ATOM 9601 N N . ALA A 1 1192 ? -13.222 -2.075 -7.683 1.00 82.69 1192 ALA A N 1
ATOM 9602 C CA . ALA A 1 1192 ? -13.124 -2.787 -6.409 1.00 82.69 1192 ALA A CA 1
ATOM 9603 C C . ALA A 1 1192 ? -12.725 -1.866 -5.245 1.00 82.69 1192 ALA A C 1
ATOM 9605 O O . ALA A 1 1192 ? -13.244 -2.014 -4.137 1.00 82.69 1192 ALA A O 1
ATOM 9606 N N . GLY A 1 1193 ? -11.847 -0.886 -5.486 1.00 80.81 1193 GLY A N 1
ATOM 9607 C CA . GLY A 1 1193 ? -11.367 0.066 -4.482 1.00 80.81 1193 GLY A CA 1
ATOM 9608 C C . GLY A 1 1193 ? -12.477 0.836 -3.752 1.00 80.81 1193 GLY A C 1
ATOM 9609 O O . GLY A 1 1193 ? -12.337 1.107 -2.558 1.00 80.81 1193 GLY A O 1
ATOM 9610 N N . HIS A 1 1194 ? -13.608 1.110 -4.414 1.00 83.38 1194 HIS A N 1
ATOM 9611 C CA . HIS A 1 1194 ? -14.774 1.803 -3.832 1.00 83.38 1194 HIS A CA 1
ATOM 9612 C C . HIS A 1 1194 ? -15.480 1.010 -2.729 1.00 83.38 1194 HIS A C 1
ATOM 9614 O O . HIS A 1 1194 ? -16.131 1.596 -1.857 1.00 83.38 1194 HIS A O 1
ATOM 9620 N N . TYR A 1 1195 ? -15.298 -0.309 -2.744 1.00 90.31 1195 TYR A N 1
ATOM 9621 C CA . TYR A 1 1195 ? -15.917 -1.269 -1.834 1.00 90.31 1195 TYR A CA 1
ATOM 9622 C C . TYR A 1 1195 ? -14.883 -1.969 -0.948 1.00 90.31 1195 TYR A C 1
ATOM 9624 O O . TYR A 1 1195 ? -15.197 -2.933 -0.253 1.00 90.31 1195 TYR A O 1
ATOM 9632 N N . CYS A 1 1196 ? -13.638 -1.488 -0.953 1.00 88.81 1196 CYS A N 1
ATOM 9633 C CA . CYS A 1 1196 ? -12.559 -2.072 -0.175 1.00 88.81 1196 CYS A CA 1
ATOM 9634 C C . CYS A 1 1196 ? -12.273 -1.314 1.125 1.00 88.81 1196 CYS A C 1
ATOM 9636 O O . CYS A 1 1196 ? -12.371 -0.089 1.217 1.00 88.81 1196 CYS A O 1
ATOM 9638 N N . VAL A 1 1197 ? -11.837 -2.072 2.127 1.00 88.38 1197 VAL A N 1
ATOM 9639 C CA . VAL A 1 1197 ? -11.316 -1.601 3.409 1.00 88.38 1197 VAL A CA 1
ATOM 9640 C C . VAL A 1 1197 ? -9.881 -2.096 3.555 1.00 88.38 1197 VAL A C 1
ATOM 9642 O O . VAL A 1 1197 ? -9.599 -3.268 3.325 1.00 88.38 1197 VAL A O 1
ATOM 9645 N N . ASN A 1 1198 ? -8.969 -1.212 3.964 1.00 84.38 1198 ASN A N 1
ATOM 9646 C CA . ASN A 1 1198 ? -7.588 -1.587 4.269 1.00 84.38 1198 ASN A CA 1
ATOM 9647 C C . ASN A 1 1198 ? -7.401 -1.741 5.782 1.00 84.38 1198 ASN A C 1
ATOM 9649 O O . ASN A 1 1198 ? -7.641 -0.802 6.557 1.00 84.38 1198 ASN A O 1
ATOM 9653 N N . ILE A 1 1199 ? -6.939 -2.916 6.201 1.00 81.88 1199 ILE A N 1
ATOM 9654 C CA . ILE A 1 1199 ? -6.678 -3.239 7.608 1.00 81.88 1199 ILE A CA 1
ATOM 9655 C C . ILE A 1 1199 ? -5.238 -3.668 7.826 1.00 81.88 1199 ILE A C 1
ATOM 9657 O O . ILE A 1 1199 ? -4.613 -4.178 6.905 1.00 81.88 1199 ILE A O 1
ATOM 9661 N N . TYR A 1 1200 ? -4.716 -3.465 9.034 1.00 77.00 1200 TYR A N 1
ATOM 9662 C CA . TYR A 1 1200 ? -3.342 -3.835 9.359 1.00 77.00 1200 TYR A CA 1
ATOM 9663 C C . TYR A 1 1200 ? -3.137 -5.351 9.358 1.00 77.00 1200 TYR A C 1
ATOM 9665 O O . TYR A 1 1200 ? -4.066 -6.090 9.679 1.00 77.00 1200 TYR A O 1
ATOM 9673 N N . GLU A 1 1201 ? -1.915 -5.805 9.060 1.00 76.62 1201 GLU A N 1
ATOM 9674 C CA . GLU A 1 1201 ? -1.569 -7.236 8.966 1.00 76.62 1201 GLU A CA 1
ATOM 9675 C C . GLU A 1 1201 ? -2.044 -8.038 10.186 1.00 76.62 1201 GLU A C 1
ATOM 9677 O O . GLU A 1 1201 ? -2.614 -9.108 10.043 1.00 76.62 1201 GLU A O 1
ATOM 9682 N N . GLN A 1 1202 ? -1.899 -7.487 11.393 1.00 74.31 1202 GLN A N 1
ATOM 9683 C CA . GLN A 1 1202 ? -2.304 -8.160 12.634 1.00 74.31 1202 GLN A CA 1
ATOM 9684 C C . GLN A 1 1202 ? -3.819 -8.391 12.728 1.00 74.31 1202 GLN A C 1
ATOM 9686 O O . GLN A 1 1202 ? -4.258 -9.436 13.205 1.00 74.31 1202 GLN A O 1
ATOM 9691 N N . ASP A 1 1203 ? -4.623 -7.417 12.298 1.00 77.75 1203 ASP A N 1
ATOM 9692 C CA . ASP A 1 1203 ? -6.083 -7.541 12.289 1.00 77.75 1203 ASP A CA 1
ATOM 9693 C C . ASP A 1 1203 ? -6.538 -8.435 11.131 1.00 77.75 1203 ASP A C 1
ATOM 9695 O O . ASP A 1 1203 ? -7.473 -9.223 11.277 1.00 77.75 1203 ASP A O 1
ATOM 9699 N N . PHE A 1 1204 ? -5.821 -8.373 10.006 1.00 83.19 1204 PHE A N 1
ATOM 9700 C CA . PHE A 1 1204 ? -6.010 -9.278 8.883 1.00 83.19 1204 PHE A CA 1
ATOM 9701 C C . PHE A 1 1204 ? -5.746 -10.726 9.278 1.00 83.19 1204 PHE A C 1
ATOM 9703 O O . PHE A 1 1204 ? -6.582 -11.579 9.014 1.00 83.19 1204 PHE A O 1
ATOM 9710 N N . GLU A 1 1205 ? -4.639 -11.012 9.958 1.00 80.50 1205 GLU A N 1
ATOM 9711 C CA . GLU A 1 1205 ? -4.304 -12.354 10.425 1.00 80.50 1205 GLU A CA 1
ATOM 9712 C C . GLU A 1 1205 ? -5.344 -12.908 11.400 1.00 80.50 1205 GLU A C 1
ATOM 9714 O O . GLU A 1 1205 ? -5.616 -14.105 11.364 1.00 80.50 1205 GLU A O 1
ATOM 9719 N N . LYS A 1 1206 ? -5.951 -12.068 12.250 1.00 76.75 1206 LYS A N 1
ATOM 9720 C CA . LYS A 1 1206 ? -7.055 -12.490 13.130 1.00 76.75 1206 LYS A CA 1
ATOM 9721 C C . LYS A 1 1206 ? -8.296 -12.859 12.327 1.00 76.75 1206 LYS A C 1
ATOM 9723 O O . LYS A 1 1206 ? -8.822 -13.952 12.500 1.00 76.75 1206 LYS A O 1
ATOM 9728 N N . LEU A 1 1207 ? -8.730 -11.982 11.419 1.00 76.75 1207 LEU A N 1
ATOM 9729 C CA . LEU A 1 1207 ? -9.899 -12.218 10.565 1.00 76.75 1207 LEU A CA 1
ATOM 9730 C C . LEU A 1 1207 ? -9.697 -13.423 9.635 1.00 76.75 1207 LEU A C 1
ATOM 9732 O O . LEU A 1 1207 ? -10.597 -14.245 9.474 1.00 76.75 1207 LEU A O 1
ATOM 9736 N N . ASN A 1 1208 ? -8.504 -13.552 9.054 1.00 80.19 1208 ASN A N 1
ATOM 9737 C CA . ASN A 1 1208 ? -8.121 -14.669 8.201 1.00 80.19 1208 ASN A CA 1
ATOM 9738 C C . ASN A 1 1208 ? -8.007 -15.972 9.007 1.00 80.19 1208 ASN A C 1
ATOM 9740 O O . ASN A 1 1208 ? -8.541 -16.997 8.596 1.00 80.19 1208 ASN A O 1
ATOM 9744 N N . GLY A 1 1209 ? -7.369 -15.927 10.182 1.00 66.44 1209 GLY A N 1
ATOM 9745 C CA . GLY A 1 1209 ? -7.244 -17.064 11.098 1.00 66.44 1209 GLY A CA 1
ATOM 9746 C C . GLY A 1 1209 ? -8.583 -17.546 11.664 1.00 66.44 1209 GLY A C 1
ATOM 9747 O O . GLY A 1 1209 ? -8.724 -18.731 11.949 1.00 66.44 1209 GLY A O 1
ATOM 9748 N N . ALA A 1 1210 ? -9.575 -16.658 11.761 1.00 65.31 1210 ALA A N 1
ATOM 9749 C CA . ALA A 1 1210 ? -10.961 -16.973 12.110 1.00 65.31 1210 ALA A CA 1
ATOM 9750 C C . ALA A 1 1210 ? -11.827 -17.394 10.901 1.00 65.31 1210 ALA A C 1
ATOM 9752 O O . ALA A 1 1210 ? -13.043 -17.531 11.022 1.00 65.31 1210 ALA A O 1
ATOM 9753 N N . GLY A 1 1211 ? -11.240 -17.553 9.706 1.00 70.00 1211 GLY A N 1
ATOM 9754 C CA . GLY A 1 1211 ? -11.952 -17.987 8.498 1.00 70.00 1211 GLY A CA 1
ATOM 9755 C C . GLY A 1 1211 ? -12.952 -16.971 7.930 1.00 70.00 1211 GLY A C 1
ATOM 9756 O O . GLY A 1 1211 ? -13.754 -17.316 7.062 1.00 70.00 1211 GLY A O 1
ATOM 9757 N N . LYS A 1 1212 ? -12.917 -15.709 8.381 1.00 78.69 1212 LYS A N 1
ATOM 9758 C CA . LYS A 1 1212 ? -13.851 -14.654 7.946 1.00 78.69 1212 LYS A CA 1
ATOM 9759 C C . LYS A 1 1212 ? -13.536 -14.109 6.550 1.00 78.69 1212 LYS A C 1
ATOM 9761 O O . LYS A 1 1212 ? -14.359 -13.386 5.989 1.00 78.69 1212 LYS A O 1
ATOM 9766 N N . LEU A 1 1213 ? -12.368 -14.431 5.992 1.00 86.00 1213 LEU A N 1
ATOM 9767 C CA . LEU A 1 1213 ? -11.876 -13.909 4.717 1.00 86.00 1213 LEU A CA 1
ATOM 9768 C C . LEU A 1 1213 ? -11.750 -15.013 3.660 1.00 86.00 1213 LEU A C 1
ATOM 9770 O O . LEU A 1 1213 ? -11.414 -16.156 3.952 1.00 86.00 1213 LEU A O 1
ATOM 9774 N N . GLU A 1 1214 ? -12.008 -14.648 2.411 1.00 85.69 1214 GLU A N 1
ATOM 9775 C CA . GLU A 1 1214 ? -11.784 -15.452 1.214 1.00 85.69 1214 GLU A CA 1
ATOM 9776 C C . GLU A 1 1214 ? -10.667 -14.805 0.401 1.00 85.69 1214 GLU A C 1
ATOM 9778 O O . GLU A 1 1214 ? -10.783 -13.637 0.040 1.00 85.69 1214 GLU A O 1
ATOM 9783 N N . ALA A 1 1215 ? -9.597 -15.528 0.084 1.00 83.38 1215 ALA A N 1
ATOM 9784 C CA . ALA A 1 1215 ? -8.613 -15.015 -0.862 1.00 83.38 1215 ALA A CA 1
ATOM 9785 C C . ALA A 1 1215 ? -9.228 -14.951 -2.269 1.00 83.38 1215 ALA A C 1
ATOM 9787 O O . ALA A 1 1215 ? -9.751 -15.948 -2.764 1.00 83.38 1215 ALA A O 1
ATOM 9788 N N . LEU A 1 1216 ? -9.143 -13.786 -2.905 1.00 77.62 1216 LEU A N 1
ATOM 9789 C CA . LEU A 1 1216 ? -9.426 -13.607 -4.325 1.00 77.62 1216 LEU A CA 1
ATOM 9790 C C . LEU A 1 1216 ? -8.103 -13.489 -5.100 1.00 77.62 1216 LEU A C 1
ATOM 9792 O O . LEU A 1 1216 ? -7.022 -13.311 -4.528 1.00 77.62 1216 LEU A O 1
ATOM 9796 N N . GLU A 1 1217 ? -8.178 -13.556 -6.428 1.00 66.75 1217 GLU A N 1
ATOM 9797 C CA . GLU A 1 1217 ? -7.041 -13.224 -7.288 1.00 66.75 1217 GLU A CA 1
ATOM 9798 C C . GLU A 1 1217 ? -6.637 -11.738 -7.129 1.00 66.75 1217 GLU A C 1
ATOM 9800 O O . GLU A 1 1217 ? -7.337 -10.933 -6.512 1.00 66.75 1217 GLU A O 1
ATOM 9805 N N . LEU A 1 1218 ? -5.465 -11.351 -7.650 1.00 58.09 1218 LEU A N 1
ATOM 9806 C CA . LEU A 1 1218 ? -4.952 -9.966 -7.605 1.00 58.09 1218 LEU A CA 1
ATOM 9807 C C . LEU A 1 1218 ? -4.668 -9.390 -6.197 1.00 58.09 1218 LEU A C 1
ATOM 9809 O O . LEU A 1 1218 ? -4.572 -8.174 -6.044 1.00 58.09 1218 LEU A O 1
ATOM 9813 N N . LYS A 1 1219 ? -4.443 -10.242 -5.184 1.00 68.19 1219 LYS A N 1
ATOM 9814 C CA . LYS A 1 1219 ? -4.164 -9.858 -3.778 1.00 68.19 1219 LYS A CA 1
ATOM 9815 C C . LYS A 1 1219 ? -5.342 -9.198 -3.040 1.00 68.19 1219 LYS A C 1
ATOM 9817 O O . LYS A 1 1219 ? -5.120 -8.603 -1.984 1.00 68.19 1219 LYS A O 1
ATOM 9822 N N . PHE A 1 1220 ? -6.566 -9.317 -3.551 1.00 75.88 1220 PHE A N 1
ATOM 9823 C CA . PHE A 1 1220 ? -7.767 -8.953 -2.799 1.00 75.88 1220 PHE A CA 1
ATOM 9824 C C . PHE A 1 1220 ? -8.193 -10.087 -1.868 1.00 75.88 1220 PHE A C 1
ATOM 9826 O O . PHE A 1 1220 ? -7.977 -11.263 -2.154 1.00 75.88 1220 PHE A O 1
ATOM 9833 N N . TYR A 1 1221 ? -8.851 -9.729 -0.772 1.00 87.94 1221 TYR A N 1
ATOM 9834 C CA . TYR A 1 1221 ? -9.599 -10.670 0.054 1.00 87.94 1221 TYR A CA 1
ATOM 9835 C C . TYR A 1 1221 ? -11.057 -10.245 0.078 1.00 87.94 1221 TYR A C 1
ATOM 9837 O O . TYR A 1 1221 ? -11.334 -9.061 0.171 1.00 87.94 1221 TYR A O 1
ATOM 9845 N N . ARG A 1 1222 ? -11.999 -11.173 0.005 1.00 89.75 1222 ARG A N 1
ATOM 9846 C CA . ARG A 1 1222 ? -13.423 -10.897 0.191 1.00 89.75 1222 ARG A CA 1
ATOM 9847 C C . ARG A 1 1222 ? -13.825 -11.223 1.619 1.00 89.75 1222 ARG A C 1
ATOM 9849 O O . ARG A 1 1222 ? -13.412 -12.246 2.164 1.00 89.75 1222 ARG A O 1
ATOM 9856 N N . LEU A 1 1223 ? -14.646 -10.375 2.224 1.00 90.38 1223 LEU A N 1
ATOM 9857 C CA . LEU A 1 1223 ? -15.266 -10.689 3.505 1.00 90.38 1223 LEU A CA 1
ATOM 9858 C C . LEU A 1 1223 ? -16.376 -11.733 3.299 1.00 90.38 1223 LEU A C 1
ATOM 9860 O O . LEU A 1 1223 ? -17.335 -11.475 2.584 1.00 90.38 1223 LEU A O 1
ATOM 9864 N N . ARG A 1 1224 ? -16.255 -12.916 3.911 1.00 80.88 1224 ARG A N 1
ATOM 9865 C CA . ARG A 1 1224 ? -17.264 -13.988 3.792 1.00 80.88 1224 ARG A CA 1
ATOM 9866 C C . ARG A 1 1224 ? -18.471 -13.752 4.684 1.00 80.88 1224 ARG A C 1
ATOM 9868 O O . ARG A 1 1224 ? -19.601 -14.029 4.300 1.00 80.88 1224 ARG A O 1
ATOM 9875 N N . ASN A 1 1225 ? -18.204 -13.308 5.906 1.00 75.69 1225 ASN A N 1
ATOM 9876 C CA . ASN A 1 1225 ? -19.213 -13.179 6.939 1.00 75.69 1225 ASN A CA 1
ATOM 9877 C C . ASN A 1 1225 ? -19.764 -11.750 6.934 1.00 75.69 1225 ASN A C 1
ATOM 9879 O O . ASN A 1 1225 ? -19.055 -10.810 7.300 1.00 75.69 1225 ASN A O 1
ATOM 9883 N N . SER A 1 1226 ? -21.026 -11.601 6.533 1.00 72.00 1226 SER A N 1
ATOM 9884 C CA . SER A 1 1226 ? -21.709 -10.308 6.485 1.00 72.00 1226 SER A CA 1
ATOM 9885 C C . SER A 1 1226 ? -21.800 -9.626 7.848 1.00 72.00 1226 SER A C 1
ATOM 9887 O O . SER A 1 1226 ? -21.764 -8.403 7.901 1.00 72.00 1226 SER A O 1
ATOM 9889 N N . ASP A 1 1227 ? -21.859 -10.385 8.944 1.00 78.56 1227 ASP A N 1
ATOM 9890 C CA . ASP A 1 1227 ? -22.016 -9.844 10.301 1.00 78.56 1227 ASP A CA 1
ATOM 9891 C C . ASP A 1 1227 ? -20.734 -9.162 10.798 1.00 78.56 1227 ASP A C 1
ATOM 9893 O O . ASP A 1 1227 ? -20.770 -8.312 11.686 1.00 78.56 1227 ASP A O 1
ATOM 9897 N N . GLN A 1 1228 ? -19.592 -9.475 10.177 1.00 85.12 1228 GLN A N 1
ATOM 9898 C CA . GLN A 1 1228 ? -18.312 -8.829 10.460 1.00 85.12 1228 GLN A CA 1
ATOM 9899 C C . GLN A 1 1228 ? -18.231 -7.406 9.875 1.00 85.12 1228 GLN A C 1
ATOM 9901 O O . GLN A 1 1228 ? -17.261 -6.690 10.129 1.00 85.12 1228 GLN A O 1
ATOM 9906 N N . TYR A 1 1229 ? -19.238 -6.975 9.106 1.00 90.50 1229 TYR A N 1
ATOM 9907 C CA . TYR A 1 1229 ? -19.375 -5.615 8.598 1.00 90.50 1229 TYR A CA 1
ATOM 9908 C C . TYR A 1 1229 ? -20.775 -5.061 8.875 1.00 90.50 1229 TYR A C 1
ATOM 9910 O O . TYR A 1 1229 ? -21.763 -5.498 8.292 1.00 90.50 1229 TYR A O 1
ATOM 9918 N N . THR A 1 1230 ? -20.866 -4.023 9.700 1.00 89.44 1230 THR A N 1
ATOM 9919 C CA . THR A 1 1230 ? -22.145 -3.393 10.061 1.00 89.44 1230 THR A CA 1
ATOM 9920 C C . THR A 1 1230 ? -22.357 -2.075 9.312 1.00 89.44 1230 THR A C 1
ATOM 9922 O O . THR A 1 1230 ? -21.396 -1.372 8.998 1.00 89.44 1230 THR A O 1
ATOM 9925 N N . GLU A 1 1231 ? -23.618 -1.707 9.054 1.00 87.00 1231 GLU A N 1
ATOM 9926 C CA . GLU A 1 1231 ? -23.966 -0.360 8.552 1.00 87.00 1231 GLU A CA 1
ATOM 9927 C C . GLU A 1 1231 ? -23.528 0.739 9.534 1.00 87.00 1231 GLU A C 1
ATOM 9929 O O . GLU A 1 1231 ? -23.142 1.829 9.145 1.00 87.00 1231 GLU A O 1
ATOM 9934 N N . GLU A 1 1232 ? -23.532 0.459 10.834 1.00 87.69 1232 GLU A N 1
ATOM 9935 C CA . GLU A 1 1232 ? -23.233 1.475 11.843 1.00 87.69 1232 GLU A CA 1
ATOM 9936 C C . GLU A 1 1232 ? -21.727 1.721 12.021 1.00 87.69 1232 GLU A C 1
ATOM 9938 O O . GLU A 1 1232 ? -21.305 2.863 12.200 1.00 87.69 1232 GLU A O 1
ATOM 9943 N N . MET A 1 1233 ? -20.899 0.668 11.986 1.00 86.50 1233 MET A N 1
ATOM 9944 C CA . MET A 1 1233 ? -19.477 0.742 12.362 1.00 86.50 1233 MET A CA 1
ATOM 9945 C C . MET A 1 1233 ? -18.502 0.325 11.252 1.00 86.50 1233 MET A C 1
ATOM 9947 O O . MET A 1 1233 ? -17.286 0.470 11.410 1.00 86.50 1233 MET A O 1
ATOM 9951 N N . GLY A 1 1234 ? -19.004 -0.155 10.114 1.00 89.94 1234 GLY A N 1
ATOM 9952 C CA . GLY A 1 1234 ? -18.180 -0.785 9.087 1.00 89.94 1234 GLY A CA 1
ATOM 9953 C C . GLY A 1 1234 ? -17.615 -2.121 9.569 1.00 89.94 1234 GLY A C 1
ATOM 9954 O O . GLY A 1 1234 ? -18.289 -2.864 10.285 1.00 89.94 1234 GLY A O 1
ATOM 9955 N N . LEU A 1 1235 ? -16.377 -2.433 9.178 1.00 88.56 1235 LEU A N 1
ATOM 9956 C CA . LEU A 1 1235 ? -15.707 -3.675 9.563 1.00 88.56 1235 LEU A CA 1
ATOM 9957 C C . LEU A 1 1235 ? -15.440 -3.711 11.079 1.00 88.56 1235 LEU A C 1
ATOM 9959 O O . LEU A 1 1235 ? -14.770 -2.833 11.628 1.00 88.56 1235 LEU A O 1
ATOM 9963 N N . VAL A 1 1236 ? -15.933 -4.744 11.756 1.00 84.88 1236 VAL A N 1
ATOM 9964 C CA . VAL A 1 1236 ? -15.749 -4.953 13.199 1.00 84.88 1236 VAL A CA 1
ATOM 9965 C C . VAL A 1 1236 ? -14.453 -5.743 13.431 1.00 84.88 1236 VAL A C 1
ATOM 9967 O O . VAL A 1 1236 ? -14.174 -6.689 12.699 1.00 84.88 1236 VAL A O 1
ATOM 9970 N N . LEU A 1 1237 ? -13.628 -5.355 14.413 1.00 71.69 1237 LEU A N 1
ATOM 9971 C CA . LEU A 1 1237 ? -12.284 -5.934 14.641 1.00 71.69 1237 LEU A CA 1
ATOM 9972 C C . LEU A 1 1237 ? -12.172 -6.806 15.909 1.00 71.69 1237 LEU A C 1
ATOM 9974 O O . LEU A 1 1237 ? -11.070 -7.148 16.339 1.00 71.69 1237 LEU A O 1
ATOM 9978 N N . ASN A 1 1238 ? -13.291 -7.150 16.540 1.00 65.38 1238 ASN A N 1
ATOM 9979 C CA . ASN A 1 1238 ? -13.377 -7.874 17.813 1.00 65.38 1238 ASN A CA 1
ATOM 9980 C C . ASN A 1 1238 ? -13.200 -9.401 17.675 1.00 65.38 1238 ASN A C 1
ATOM 9982 O O . ASN A 1 1238 ? -13.930 -10.153 18.303 1.00 65.38 1238 ASN A O 1
ATOM 9986 N N . VAL A 1 1239 ? -12.237 -9.850 16.869 1.00 55.62 1239 VAL A N 1
ATOM 9987 C CA . VAL A 1 1239 ? -12.001 -11.279 16.609 1.00 55.62 1239 VAL A CA 1
ATOM 9988 C C . VAL A 1 1239 ? -10.765 -11.746 17.378 1.00 55.62 1239 VAL A C 1
ATOM 9990 O O . VAL A 1 1239 ? -9.660 -11.239 17.153 1.00 55.62 1239 VAL A O 1
ATOM 9993 N N . GLU A 1 1240 ? -10.929 -12.695 18.301 1.00 41.25 1240 GLU A N 1
ATOM 9994 C CA . GLU A 1 1240 ? -9.805 -13.361 18.970 1.00 41.25 1240 GLU A CA 1
ATOM 9995 C C . GLU A 1 1240 ? -9.249 -14.494 18.087 1.00 41.25 1240 GLU A C 1
ATOM 9997 O O . GLU A 1 1240 ? -9.993 -15.215 17.416 1.00 41.25 1240 GLU A O 1
ATOM 10002 N N . ARG A 1 1241 ? -7.914 -14.657 18.053 1.00 31.39 1241 ARG A N 1
ATOM 10003 C CA . ARG A 1 1241 ? -7.291 -15.820 17.395 1.00 31.39 1241 ARG A CA 1
ATOM 10004 C C . ARG A 1 1241 ? -7.818 -17.071 18.099 1.00 31.39 1241 ARG A C 1
ATOM 10006 O O . ARG A 1 1241 ? -7.582 -17.231 19.288 1.00 31.39 1241 ARG A O 1
ATOM 10013 N N . GLY A 1 1242 ? -8.519 -17.931 17.368 1.00 34.25 1242 GLY A N 1
ATOM 10014 C CA . GLY A 1 1242 ? -9.173 -19.107 17.946 1.00 34.25 1242 GLY A CA 1
ATOM 10015 C C . GLY A 1 1242 ? -10.695 -19.101 17.822 1.00 34.25 1242 GLY A C 1
ATOM 10016 O O . GLY A 1 1242 ? -11.299 -20.145 18.043 1.00 34.25 1242 GLY A O 1
ATOM 10017 N N . GLU A 1 1243 ? -11.311 -18.010 17.347 1.00 29.59 1243 GLU A N 1
ATOM 10018 C CA . GLU A 1 1243 ? -12.669 -18.042 16.782 1.00 29.59 1243 GLU A CA 1
ATOM 10019 C C . GLU A 1 1243 ? -12.682 -18.766 15.421 1.00 29.59 1243 GLU A C 1
ATOM 10021 O O . GLU A 1 1243 ? -13.130 -18.243 14.403 1.00 29.59 1243 GLU A O 1
ATOM 10026 N N . ALA A 1 1244 ? -12.175 -19.997 15.363 1.00 27.52 1244 ALA A N 1
ATOM 10027 C CA . ALA A 1 1244 ? -12.542 -20.919 14.299 1.00 27.52 1244 ALA A CA 1
ATOM 10028 C C . ALA A 1 1244 ? -13.997 -21.335 14.557 1.00 27.52 1244 ALA A C 1
ATOM 10030 O O . ALA A 1 1244 ? -14.274 -22.394 15.115 1.00 27.52 1244 ALA A O 1
ATOM 10031 N N . VAL A 1 1245 ? -14.938 -20.449 14.239 1.00 32.91 1245 VAL A N 1
ATOM 10032 C CA . VAL A 1 1245 ? -16.356 -20.726 14.433 1.00 32.91 1245 VAL A CA 1
ATOM 10033 C C . VAL A 1 1245 ? -16.824 -21.597 13.279 1.00 32.91 1245 VAL A C 1
ATOM 10035 O O . VAL A 1 1245 ? -16.850 -21.185 12.123 1.00 32.91 1245 VAL A O 1
ATOM 10038 N N . PHE A 1 1246 ? -17.188 -22.825 13.645 1.00 36.34 1246 PHE A N 1
ATOM 10039 C CA . PHE A 1 1246 ? -18.380 -23.492 13.148 1.00 36.34 1246 PHE A CA 1
ATOM 10040 C C . PHE A 1 1246 ? -19.437 -22.494 12.653 1.00 36.34 1246 PHE A C 1
ATOM 10042 O O . PHE A 1 1246 ? -20.171 -21.950 13.469 1.00 36.34 1246 PHE A O 1
ATOM 10049 N N . LEU A 1 1247 ? -19.522 -22.285 11.341 1.00 29.56 1247 LEU A N 1
ATOM 10050 C CA . LEU A 1 1247 ? -20.742 -22.317 10.522 1.00 29.56 1247 LEU A CA 1
ATOM 10051 C C . LEU A 1 1247 ? -20.399 -21.935 9.086 1.00 29.56 1247 LEU A C 1
ATOM 10053 O O . LEU A 1 1247 ? -19.857 -20.825 8.876 1.00 29.56 1247 LEU A O 1
#

Sequence (1247 aa):
MQGYYRFLNRCDITDGFRDAKKGSFFVDKSLLIKEINQKISTKEKFICVSRPRRFGKTTALEMLASYYTKEGNADYLFNNLKIKETQTYKEHLNCHNVIYINFTDYFEQGTVPEGIKEFTFNLLVDMKNKYSEIPGTDENLISVFDKIRQLYGDKFIFLIDEWDCVFRFHKGEKREQALFLSFLKHFFKDRNYVELVYMTGILPIKKYNTGSALNMFKEYTMLDPGLTAPYFGFTDQEITLLCENTAMDKKELGEWYGGYLLSGVGKMYNPCSVKDALEGKECSDYWNNTGGYTELEEYITMDFDGLIESLTNLFTGNSEAVGVLGFLNDWDSFRSKDEIFTALIHMGYLTYSNGKVSIPNKEVRIEFSKTIKKMSWATVPKLLKQSKDLLTAVLNQEEAKVADMLEVVHDGMQEFKEYNNENTLKCVIHLAFYAALEEYDLNFEEKTGKGYADCILHPKRLGNPGIILELKYNGTVEEAIDQIKNRDYPSVLKNKVNRVYLVGINYKKDKKKHECRIEIMDFFKDTYKKGGDNEYLAHISSDKMREQTIAAHCHGTAHLAGDFASSFSCKEWGYGCGLVHDIGKYSDKFQKRLYGGSITDHATAGARELYKRKNMYAAYCISGHHSGLLNGGTRADCAGEATFMGRMKKGLEDYHAYEEEIEIPDFPVPPLQPLGEFGFTASFFIRMLFSCLVDADYLDTEGFMSENPVPRGTYDTMSSLFQRVQDYIMPWLTNTDRNTVNGRRTEILKACLEKGKEPSGLFQLTVPTGGGKTVSSLAFALRHAIRHDKQHIIYVIPYTSIIEQNAAVFKYILGCENVLEDHCNVVFESEEELVRSQLAAENWDKPVIVTTNVQFFESLFSNKTSKCRKLHNIANSVVIFDEAQMLPVPYLQPCIRAITELIVNYRCSAVLCTATQPSLQQFFPDTMKCQEICPDVKGQYEFFKRTDIQDKGNLSDEQLAALLRQENQVLCILNSRRQVQMIYEAVKEEGTYHLSTLMYPEHRKKLLQEIRDRLKDGKTCRLIATSLVEAGVDFDFQTVYRELAGIDSVIQAAGRCNREGKRRKDDCHTMVFTLEKPKNIRLPSELKQPIAAAEQTAEKYDDIASLEAIHDYFKRLYYYKGDRGLDTKGIVDQLEKGGRTGLFPFADVAKAFSLIEDGSTKTILIDREPEAQEIVARIRRGEHSRQLVREAGHYCVNIYEQDFEKLNGAGKLEALELKFYRLRNSDQYTEEMGLVLNVERGEAVFL

Secondary structure (DSSP, 8-state):
-----SSBT-STHHHHHHHHHHSTT----THHHHHHHTTTTSTT-EEEEE--TTSSHHHHHHHHHHHHBSSS--TTTTTTSGGGGSTTTTTSTT-BEEEEEETHHHHSSS-HHHHHHHHHHHHHHHHHHH-TTS--TTS-HHHHHHHHHHHH---EEEEEESTTHHHHHSTT-HHHHHHHHHHHHHHHTT-TTEEEEEEEESSPPPEETTEETTTTSEEE-SS--GGGGGGSSEEHHHHHHHHHTSS--HHHHHHHTEEEEETTTEEEE-HHHHHHHHHHTS----GGGSS-HHHHHHHHTS--TTHHHHHHHHHTT--EE--GGG--S-SS---SHHHHHHHHHHHTSSEEETTEEE--SHHHHHHHHHHHHH---TTHHHHHHHHHHHHHHHHTT-HHHHHHHHHHHHHTTTTSTTTTSHHHHHHHHHHHTGGGGGTEEEEEEEEETTEEEEEEEEESSTTSPEEEEEEEESS-HHHHHHHHHHTTGGGGGTTT-SEEEEEEEEEETTTTEEEEEEEEEES--------STTPPEEEE-TTS--EEEHHHHHHHHHHHHHHHHHTTT-HHHHHHHHHHTTGGGGSHHHHHHHTTPPP---HHHHHHHHHHTT-HHHHHHHHHTTT-PPB---TTPPTT-SBHHHHHT------GGGGGT-PPPP-PPP-PPP-TTSHHHHHHHHHHHHHHHHHHHHHHHHHHH-SS---------HHHHHHHHHHHHTTGGG---TTSHHHHHHHHHHHHHHHTTSPSSEEEEE--TTS-HHHHHHHHHHHHHHHHT--EEEEEES-HHHHHHHHHHHHHHH-GGGEEEESTT---SSHHHHHHHHHHHHH--SSEEEEEHHHHHHHHH--SHHHHTTGGGGTTEEEEEETGGGS-GGGHHHHHHHHHHHHHHS--EEEEEESS----GGGS-TT-PPEE-STTHHHHHHHT--SEEEEEEEE-HHHHHHHHHH-SEEEEE-S-HHHHHHHHHHH-STTEEEE-TTS-HHHHHHHHHHHHHHHHTT--EEEEE-GGGSSS----BSEEEEESS-HHHHHHHHTTBSTT--S-GGG-EEEEEEE---TT-PPPGGGHHHHHHHHHHHHH-S-TTSHHHHHHHHHHHHHHHHHHHHSTT-HHHHHHHHHHHT--BHHHHHHH--SS-TTSEEEEE-TTSHHHHHHHHHHHTT---HHHHHHHHTTEEEEEHHHHHHHHHTT-EEEPGGG-EEE--GGGEETTTEE-----TT-----

pLDDT: mean 84.16, std 13.6, range [27.52, 98.62]

Organism: NCBI:txid1096246

InterPro domains:
  IPR006474 Helicase Cas3, CRISPR-associated, core [TIGR01587] (765-1093)
  IPR006483 CRISPR-associated Cas3-type, HD domain [PS51643] (543-699)
  IPR006483 CRISPR-associated Cas3-type, HD domain [TIGR01596] (551-701)
  IPR011545 DEAD/DEAH-box helicase domain [PF00270] (765-921)
  IPR012547 PD-(D/E)XK nuclease superfamily 9 [PF08011] (421-513)
  IPR014001 Helicase superfamily 1/2, ATP-binding domain [PS51192] (754-919)
  IPR014001 Helicase superfamily 1/2, ATP-binding domain [SM00487] (737-944)
  IPR018631 AAA-ATPase-like domain [PF09820] (21-207)
  IPR027417 P-loop containing nucleoside triphosphate hydrolase [G3DSA:3.40.50.300] (18-212)
  IPR027417 P-loop containing nucleoside triphosphate hydrolase [G3DSA:3.40.50.300] (713-931)
  IPR027417 P-loop containing nucleoside triphosphate hydrolase [G3DSA:3.40.50.300] (940-1113)
  IPR027417 P-loop containing nucleoside triphosphate hydrolase [SSF52540] (23-244)
  IPR027417 P-loop containing nucleoside triphosphate hydrolase [SSF52540] (762-1065)
  IPR054712 CRISPR-associated nuclease/helicase Cas3 domain [PF22590] (967-1061)

Radius of gyration: 36.8 Å; chains: 1; bounding box: 65×98×102 Å

Foldseek 3Di:
DPDCAPFKLHPVLLVQLLLLVVAPQHDFPLCVLVVQVVLFQHLQQFAEEAAAPLLCQSNVLSSNSLQQALPDQSVVSCPPGPLVVDPCSPVRGNPATEGEEELCVQQLDDALVRSVLVVQQSNQVNLCVVDVPQDDSPDDSLVSLVVCCVPPVHAYEYEYEALCSNLVRVPPVVVRVLVSLVVVCVNDPPRPSYRHYYYYHLFDFFADPVGGSNVSYDYQALAHNDPCVPSRADALVSLVVLVVPAVADSVLQCQQFWFAQGPPRGIGGRHVQSSVCRVVVHRDQPPPLDDPQVLVLVLCQPDFPNLVVQVVCLLVVDKAAADLPPASRRDNDDDHSRNSQNSCSSNLLWHDDDRIIHRGHPSSSVSVVVSVVPDDHPCCVVLLVQLVVLVVCLVVQVFVVVFVSLLVLLVVVVPDPPSQDPVNSLVSVCSSNVNVVVFWDWDAQDDDPQGGFRIKTQGPDQLDAIEGEFEEELDDLVVRQVCCVVSVVCVVCLVRYQKYKRKRWYAYPVVRTIGIGIDMDGSDDDDDDPDDPDFQFDAAAPVRPDTHGLLRLLQQLLQQQLVLCVLQPFSVLRNLLSNQLQLLSLFPQNSVVNVSGDDFDRLLRSLLVCVVVVNLLSSQLSNPLPPFRFFQDDCPADQPPRHSNNSNNHDGGDRCVCVVRGDRDDGDDRPADADDLNLLLSVLVSLLSSLSNNLSSVVSVQVRHDPDRLDDDPFDDLVLLLVLLCVVCVVLLPQCPPLDLSNQLNQLLVLLLVCLLDDFAAAEEQAAQSSPQLSSPVNSFSSVCVNQVFQAEEEEEADPLQQVVSQVVSCVRRNVSQEQRADLQDDDPDPSRVVNNLVCNQAVNHRYYYYYPQLVLLLSLARDSSSSNHPSSLARHEYEYAQLVSNQQQAQLVVLVVVQSRVRRRVYHYYYYHNQDFLCQVSHPPVHDHHYSNPPSVVSCVSQQQADEDEPEEDELLRVLVVLLVDQFEEEEDQDLVSLVVSQVSNPDPQEAEEELLAFQVLNVVVLVVQVVCQVVSGRHRYRYYLPCLPNRQAETQEYEYEQQALRSQSSRSCNYRVVVPDHRVSGYYYYYHYDDDPPDDGDPVRPLRRVLLVVLVVVDVGCSDSVSSHSSSVSSNVVCPPCSSNVPCLVVQSSVCVVVVGHRSNVSSQSPGSPNPQQKAKEFEQPDVQSVVLQVCQVVVNDDSSSSNSSSSRIRIDGPVLVCQCSLLVQWDDTPPRYIYGNDNVCADSRSGGNSPGDNPNVDND